Protein AF-0000000073453033 (afdb_homodimer)

pLDDT: mean 96.87, std 2.58, range [76.0, 98.94]

Organism: Bacillus licheniformis (strain ATCC 14580 / DSM 13 / JCM 2505 / CCUG 7422 / NBRC 12200 / NCIMB 9375 / NCTC 10341 / NRRL NRS-1264 / Gibson 46) (NCBI:txid279010)

Radius of gyration: 34.33 Å; Cα contacts (8 Å, |Δi|>4): 2157; chains: 2; bounding box: 48×110×71 Å

Solvent-accessible surface area (backbone atoms only — not comparable to full-atom values): 40776 Å² total; per-residue (Å²): 130,54,72,67,56,49,50,31,43,50,48,47,66,74,41,48,65,58,48,52,52,51,34,41,54,40,29,43,28,62,15,34,87,76,40,30,38,62,28,44,49,52,51,49,59,57,52,68,76,45,90,45,54,74,46,76,45,55,53,51,56,79,62,44,68,71,41,89,80,60,37,56,70,67,87,65,34,71,59,29,45,29,38,37,32,40,31,79,33,78,53,96,36,40,28,36,33,42,45,33,44,63,36,32,77,75,77,71,62,68,86,66,34,88,57,58,50,45,55,49,44,80,55,95,63,26,36,34,15,52,28,25,11,45,22,43,35,16,43,38,21,52,53,48,19,53,47,27,37,57,77,66,64,60,47,37,16,11,37,40,31,42,32,44,22,30,42,48,92,46,27,19,56,32,53,47,44,44,35,74,70,63,59,72,37,72,27,33,41,29,27,45,28,45,60,61,26,38,28,37,30,26,16,8,30,34,28,38,33,38,40,28,64,39,30,35,5,27,24,36,46,42,86,66,27,37,46,3,64,63,54,40,50,55,52,51,51,49,50,51,52,48,31,53,58,59,41,72,67,66,76,62,72,48,42,71,89,43,97,50,51,39,30,61,27,68,2,27,37,41,27,39,87,38,36,58,25,27,11,34,38,24,40,38,27,17,29,39,42,31,48,67,93,51,52,72,67,58,53,52,50,50,53,52,53,56,58,59,49,43,31,81,78,36,69,65,32,64,81,48,57,69,46,76,42,82,45,38,25,38,33,42,37,38,76,41,62,82,81,34,65,70,50,52,45,42,44,48,23,39,25,72,72,66,74,43,82,65,54,70,33,44,36,35,38,52,52,60,49,13,46,38,32,74,77,43,66,19,52,47,39,36,44,17,19,20,40,53,74,36,23,68,22,64,70,10,34,21,45,50,65,45,35,53,51,39,15,42,27,48,35,44,22,49,41,65,58,14,31,55,72,129,129,54,72,66,55,49,50,29,43,50,47,47,66,74,41,48,64,58,48,52,52,51,34,41,55,41,29,42,28,62,15,34,88,77,37,29,37,63,27,42,49,52,51,49,60,58,51,68,75,46,90,46,54,73,46,77,47,56,55,50,59,78,63,44,68,70,40,90,80,59,36,56,70,68,86,67,34,72,59,29,46,30,37,38,33,39,30,80,32,79,53,94,37,39,28,35,32,41,44,33,44,64,34,30,75,76,76,69,62,68,87,66,34,89,57,57,51,46,53,48,45,79,56,96,62,26,37,33,15,53,28,27,12,46,22,43,35,15,44,37,22,53,53,48,19,52,47,27,36,56,76,66,64,61,46,37,15,11,35,40,33,42,33,44,21,31,42,49,92,46,27,19,55,31,54,47,44,42,36,74,71,64,58,72,36,71,27,32,41,29,25,45,28,45,59,62,24,38,29,37,28,28,16,8,31,34,28,37,35,37,38,27,64,40,30,35,4,28,23,36,45,41,85,65,27,36,46,4,64,64,53,40,52,53,52,54,52,50,51,52,50,48,30,53,58,59,42,71,69,66,78,62,72,46,40,72,88,43,96,47,52,40,30,62,26,68,2,29,38,43,26,38,88,38,34,56,26,27,11,33,39,23,39,36,27,18,27,39,42,30,50,65,91,50,52,72,67,57,52,51,49,50,52,51,53,56,58,59,51,43,31,81,79,37,70,65,33,63,79,46,56,71,46,78,42,82,45,37,25,38,31,42,39,37,74,40,62,82,82,34,65,70,50,51,44,43,45,50,22,39,25,71,72,67,73,42,80,67,53,71,32,44,37,34,40,54,54,58,49,13,45,38,34,72,76,43,66,18,53,46,40,37,44,16,21,21,40,50,76,35,23,69,22,62,70,10,34,22,45,51,66,45,34,54,51,39,15,43,24,49,35,44,24,51,43,65,58,14,30,56,72,128

InterPro domains:
  IPR002933 Peptidase M20 [PF01546] (97-415)
  IPR010182 N-formyl-4-amino-5-aminomethyl-2-methylpyrimidine deformylase/Succinyl-diaminopimelate desuccinylase [TIGR01910] (20-409)
  IPR011650 Peptidase M20, dimerisation domain [PF07687] (201-314)
  IPR033687 Uncharacterised protein YodQ-like [cd03895] (21-418)
  IPR036264 Bacterial exopeptidase dimerisation domain [SSF55031] (203-312)
  IPR050072 Peptidase M20A family, bacterial cell wall biosynthesis [PTHR43808] (5-418)

Secondary structure (DSSP, 8-state):
--HHHHHHHHHHHHTHHHHHHHHHHHHHS--STT--HHHHHHHHHHHTTSSSEEEEEPPPHHHHTTSTT---S-S--TT--EEEEEE--SSSS--EEEEEE--------GGG-SS-TTS-EEETTEEESTTIIIIIHHHHHHHHHHHHHHHTT--BSS-EEEEEES-GGGT-HHHHHHHHTT---SEEEE----TTPEEEEE-EEEEEEEEEE-B--BGGGGGGSB-HHHHHHHHHHHHHHHHHHHHHT---GGGTT-S-SS-EEEEEEEE-S-TTB---EEEEEEEEEE-TT--HHHHHHHHHHHHHGGGGT-THHHHSPPEEE--S-EE--EE--TT-HHHHHHHHHHHHHHSSPPPEEEESS--THHHHHHTT---EEE--SS-GGGTTSTT-EEEHHHHHHHHHHHHHHHHHHH-B--/--HHHHHHHHHHHHTHHHHHHHHHHHHHS--STT--HHHHHHHHHHHTTSSSEEEEEPPPHHHHTTSTT---S-S--TT--EEEEEE---SSS--EEEEEE--------GGG-SS-TTS-EEETTEEESTTIIIIIHHHHHHHHHHHHHHHTT--BSS-EEEEEES-GGGT-HHHHHHHHTT---SEEEE----TTPEEEEE-EEEEEEEEEE-B--BGGGGGGSB-HHHHHHHHHHHHHHHHHHHHHT---GGGTT-S-SS-EEEEEEEE-S-TTB---EEEEEEEEEE-TT--HHHHHHHHHHHHHGGGGT-THHHHSPPEEE--S-EE--EE--TTSHHHHHHHHHHHHHHSSPPPEEEESS--THHHHHHTT---EEE--SS-GGGTTSTT-EEEHHHHHHHHHHHHHHHHHHH-B--

Foldseek 3Di:
DDPLLVQLLVVLVVCLVVLVVLLLLLLLQAAAPQRNQSSVVSVVVLCVVDPWDKDKDFFDPVVLVPDPLDAAPDPGRVSPIKMKTKDAAQADFWEEEEEEESHFHDQPDCVQAPDDQSRWDDDPQKIWHTQCQRPSLQVSLQSSLNVSCVVSVWGFHYMYMYIHFYCFVFAQSRVLSVLVVPDATQAYEYAHAPQQFKEQWEKKKFKKKKKFFKFKDFLVPCVVIGASVVVVVLVVVLQVVVQVVVQVPDDDVLCVPPPRLWDKDWDDKDWDDDPRMRTGMMMTMIMTIGGLVGDPVVSVVSSQVSQLCVCVVDVVCVVPGMDMDGHGYIAHIDGHDCPDPLNVLLQVLLCVLPVDGHHYHYHSYGGSQRSCCPSNVHRYMYGHFHHPVLGSHHRRITRSVRSSSSSSSVSSSSCRRRPTDD/DDPLLVQLLVVLVVCLVVLVVLLLLLLLQAAAPQRNQSSVVSVVVLCVVDPWDKDKDFQDPVVLVPDPLDAAPDPGRVSPIKMKTKDAAQADFWEEEEEEESHFHDQPDPVQAPDDQSRWDDDPQKIWHTQCQRPSLQVSLQSSLSVSCVVSVWGFHYMYMYIHFYCFVFAQSRVLSVLVVPDATQAYEYAHAPQQFKEQWEKKKFKKKKKFFKFKDFLVPCVVIGASVVVVVLVVVLQVVVQVVVQVPDDDVLCVPPPRLWDKDWDDKDWDDDPRMRTGMMMTMIMTIGGLVGDPVVSVVVSQVSQLCVCVVDVVCVVPPMDMDGHGYIAHIDGHDCPDPLNVLLQVLLCVLPVDGHHYHYHSYGGSQRSCCPSNVHRYMYGHFHHPVLGSHHRRITRSVRSSSSSSSVSSSSCRRRPTDD

Sequence (844 aa):
MENIERKVCDWIDSHEQKAIRLLKKLVGEKSTMGREFNAQAVVLEKLRQFEAEIDVWEPSIKQLEQHPLFKSDRTSFKESPNIAAVKKGKGGGKSLILNGHIDVVPEGNRKDWETEPFQPVVKQGRIYGRGTTDMKGGNTALLIAMEALEQCGVQLKGDLIFQSVVDEECGGAGTLAAVMRGYKADGALIPEPTNMKMFIKQQGSMWFRITVKGLSAHGGTRYEGVSAIEKSMLVIQSLRQLEQVRNKRITDSLYDNIPIPVPINIGTINGGAWPSSVADTVTLEGRCGIAPNESPEAVQSELENWLNDLQYHDEWFKHYPVDIEWFGAMWLPNDLAEDHELTKVLKSAYQTITAEAPLIEASPWATDGGILSHAGGTPVIVFGPGETKMAHQANEYIEKDALIQSAKIISLFIMNWCDYERMENIERKVCDWIDSHEQKAIRLLKKLVGEKSTMGREFNAQAVVLEKLRQFEAEIDVWEPSIKQLEQHPLFKSDRTSFKESPNIAAVKKGKGGGKSLILNGHIDVVPEGNRKDWETEPFQPVVKQGRIYGRGTTDMKGGNTALLIAMEALEQCGVQLKGDLIFQSVVDEECGGAGTLAAVMRGYKADGALIPEPTNMKMFIKQQGSMWFRITVKGLSAHGGTRYEGVSAIEKSMLVIQSLRQLEQVRNKRITDSLYDNIPIPVPINIGTINGGAWPSSVADTVTLEGRCGIAPNESPEAVQSELENWLNDLQYHDEWFKHYPVDIEWFGAMWLPNDLAEDHELTKVLKSAYQTITAEAPLIEASPWATDGGILSHAGGTPVIVFGPGETKMAHQANEYIEKDALIQSAKIISLFIMNWCDYER

Nearest PDB structures (foldseek):
  3pfo-assembly1_B  TM=9.451E-01  e=4.170E-46  Rhodopseudomonas palustris CGA009
  4ruh-assembly1_B  TM=7.925E-01  e=3.902E-30  Homo sapiens
  4ruh-assembly1_A  TM=7.904E-01  e=9.624E-30  Homo sapiens
  2zog-assembly1_B  TM=7.977E-01  e=2.482E-28  Mus musculus
  3dlj-assembly3_B  TM=7.851E-01  e=5.345E-27  Homo sapiens

Structure (mmCIF, N/CA/C/O backbone):
data_AF-0000000073453033-model_v1
#
loop_
_entity.id
_entity.type
_entity.pdbx_description
1 polymer 'Acetylornithine deacetylase or succinyl-diaminopimelate desuccinylase'
#
loop_
_atom_site.group_PDB
_atom_site.id
_atom_site.type_symbol
_atom_site.label_atom_id
_atom_site.label_alt_id
_atom_site.label_comp_id
_atom_site.label_asym_id
_atom_site.label_entity_id
_atom_site.label_seq_id
_atom_site.pdbx_PDB_ins_code
_atom_site.Cartn_x
_atom_site.Cartn_y
_atom_site.Cartn_z
_atom_site.occupancy
_atom_site.B_iso_or_equiv
_atom_site.auth_seq_id
_atom_site.auth_comp_id
_atom_site.auth_asym_id
_atom_site.auth_atom_id
_atom_site.pdbx_PDB_model_num
ATOM 1 N N . MET A 1 1 ? -7.055 -49.812 -26.562 1 76 1 MET A N 1
ATOM 2 C CA . MET A 1 1 ? -6.73 -49.938 -25.141 1 76 1 MET A CA 1
ATOM 3 C C . MET A 1 1 ? -6.68 -51.375 -24.703 1 76 1 MET A C 1
ATOM 5 O O . MET A 1 1 ? -7.586 -52.156 -25 1 76 1 MET A O 1
ATOM 9 N N . GLU A 1 2 ? -5.531 -51.625 -24.094 1 82.06 2 GLU A N 1
ATOM 10 C CA . GLU A 1 2 ? -5.387 -52.969 -23.562 1 82.06 2 GLU A CA 1
ATOM 11 C C . GLU A 1 2 ? -6.34 -53.219 -22.406 1 82.06 2 GLU A C 1
ATOM 13 O O . GLU A 1 2 ? -6.883 -52.281 -21.828 1 82.06 2 GLU A O 1
ATOM 18 N N . ASN A 1 3 ? -6.48 -54.469 -22.062 1 88.62 3 ASN A N 1
ATOM 19 C CA . ASN A 1 3 ? -7.43 -54.875 -21.016 1 88.62 3 ASN A CA 1
ATOM 20 C C . ASN A 1 3 ? -7.105 -54.188 -19.688 1 88.62 3 ASN A C 1
ATOM 22 O O . ASN A 1 3 ? -7.992 -53.625 -19.047 1 88.62 3 ASN A O 1
ATOM 26 N N . ILE A 1 4 ? -5.875 -54.156 -19.359 1 94.25 4 ILE A N 1
ATOM 27 C CA . ILE A 1 4 ? -5.469 -53.594 -18.078 1 94.25 4 ILE A CA 1
ATOM 28 C C . ILE A 1 4 ? -5.66 -52.062 -18.094 1 94.25 4 ILE A C 1
ATOM 30 O O . ILE A 1 4 ? -5.988 -51.469 -17.062 1 94.25 4 ILE A O 1
ATOM 34 N N . GLU A 1 5 ? -5.461 -51.469 -19.219 1 95.19 5 GLU A N 1
ATOM 35 C CA . GLU A 1 5 ? -5.68 -50.031 -19.359 1 95.19 5 GLU A CA 1
ATOM 36 C C . GLU A 1 5 ? -7.152 -49.656 -19.172 1 95.19 5 GLU A C 1
ATOM 38 O O . GLU A 1 5 ? -7.473 -48.688 -18.516 1 95.19 5 GLU A O 1
ATOM 43 N N . ARG A 1 6 ? -8.023 -50.469 -19.703 1 96.88 6 ARG A N 1
ATOM 44 C CA . ARG A 1 6 ? -9.461 -50.25 -19.531 1 96.88 6 ARG A CA 1
ATOM 45 C C . ARG A 1 6 ? -9.867 -50.406 -18.078 1 96.88 6 ARG A C 1
ATOM 47 O O . ARG A 1 6 ? -10.719 -49.656 -17.578 1 96.88 6 ARG A O 1
ATOM 54 N N . LYS A 1 7 ? -9.258 -51.406 -17.438 1 97.69 7 LYS A N 1
ATOM 55 C CA . LYS A 1 7 ? -9.547 -51.656 -16.031 1 97.69 7 LYS A CA 1
ATOM 56 C C . LYS A 1 7 ? -9.172 -50.438 -15.18 1 97.69 7 LYS A C 1
ATOM 58 O O . LYS A 1 7 ? -9.914 -50.062 -14.273 1 97.69 7 LYS A O 1
ATOM 63 N N . VAL A 1 8 ? -8.078 -49.938 -15.5 1 98.25 8 VAL A N 1
ATOM 64 C CA . VAL A 1 8 ? -7.582 -48.75 -14.781 1 98.25 8 VAL A CA 1
ATOM 65 C C . VAL A 1 8 ? -8.539 -47.594 -14.984 1 98.25 8 VAL A C 1
ATOM 67 O O . VAL A 1 8 ? -8.922 -46.906 -14.031 1 98.25 8 VAL A O 1
ATOM 70 N N . CYS A 1 9 ? -8.984 -47.281 -16.188 1 98.31 9 CYS A N 1
ATOM 71 C CA . CYS A 1 9 ? -9.898 -46.188 -16.516 1 98.31 9 CYS A CA 1
ATOM 72 C C . CYS A 1 9 ? -11.25 -46.406 -15.844 1 98.31 9 CYS A C 1
ATOM 74 O O . CYS A 1 9 ? -11.844 -45.469 -15.32 1 98.31 9 CYS A O 1
ATOM 76 N N . ASP A 1 10 ? -11.695 -47.688 -15.859 1 98.31 10 ASP A N 1
ATOM 77 C CA . ASP A 1 10 ? -12.969 -48 -15.227 1 98.31 10 ASP A CA 1
ATOM 78 C C . ASP A 1 10 ? -12.914 -47.781 -13.719 1 98.31 10 ASP A C 1
ATOM 80 O O . ASP A 1 10 ? -13.891 -47.344 -13.117 1 98.31 10 ASP A O 1
ATOM 84 N N . TRP A 1 11 ? -11.812 -48.156 -13.164 1 98.56 11 TRP A N 1
ATOM 85 C CA . TRP A 1 11 ? -11.648 -47.938 -11.727 1 98.56 11 TRP A CA 1
ATOM 86 C C . TRP A 1 11 ? -11.75 -46.438 -11.391 1 98.56 11 TRP A C 1
ATOM 88 O O . TRP A 1 11 ? -12.414 -46.062 -10.414 1 98.56 11 TRP A O 1
ATOM 98 N N . ILE A 1 12 ? -11.125 -45.594 -12.156 1 98.69 12 ILE A N 1
ATOM 99 C CA . ILE A 1 12 ? -11.133 -44.156 -11.922 1 98.69 12 ILE A CA 1
ATOM 100 C C . ILE A 1 12 ? -12.555 -43.625 -12.047 1 98.69 12 ILE A C 1
ATOM 102 O O . ILE A 1 12 ? -13.008 -42.844 -11.203 1 98.69 12 ILE A O 1
ATOM 106 N N . ASP A 1 13 ? -13.266 -44.094 -13.047 1 98.31 13 ASP A N 1
ATOM 107 C CA . ASP A 1 13 ? -14.648 -43.656 -13.25 1 98.31 13 ASP A CA 1
ATOM 108 C C . ASP A 1 13 ? -15.523 -44.062 -12.062 1 98.31 13 ASP A C 1
ATOM 110 O O . ASP A 1 13 ? -16.375 -43.281 -11.633 1 98.31 13 ASP A O 1
ATOM 114 N N . SER A 1 14 ? -15.258 -45.188 -11.578 1 98.12 14 SER A N 1
ATOM 115 C CA . SER A 1 14 ? -16.094 -45.719 -10.5 1 98.12 14 SER A CA 1
ATOM 116 C C . SER A 1 14 ? -15.719 -45.125 -9.156 1 98.12 14 SER A C 1
ATOM 118 O O . SER A 1 14 ? -16.469 -45.25 -8.188 1 98.12 14 SER A O 1
ATOM 120 N N . HIS A 1 15 ? -14.625 -44.469 -9.078 1 98.31 15 HIS A N 1
ATOM 121 C CA . HIS A 1 15 ? -14.172 -43.875 -7.812 1 98.31 15 HIS A CA 1
ATOM 122 C C . HIS A 1 15 ? -14.023 -42.375 -7.914 1 98.31 15 HIS A C 1
ATOM 124 O O . HIS A 1 15 ? -13.133 -41.781 -7.301 1 98.31 15 HIS A O 1
ATOM 130 N N . GLU A 1 16 ? -14.805 -41.812 -8.758 1 97.81 16 GLU A N 1
ATOM 131 C CA . GLU A 1 16 ? -14.844 -40.375 -8.945 1 97.81 16 GLU A CA 1
ATOM 132 C C . GLU A 1 16 ? -15.031 -39.656 -7.613 1 97.81 16 GLU A C 1
ATOM 134 O O . GLU A 1 16 ? -14.406 -38.625 -7.363 1 97.81 16 GLU A O 1
ATOM 139 N N . GLN A 1 17 ? -15.82 -40.156 -6.738 1 97.94 17 GLN A N 1
ATOM 140 C CA . GLN A 1 17 ? -16.125 -39.531 -5.461 1 97.94 17 GLN A CA 1
ATOM 141 C C . GLN A 1 17 ? -14.898 -39.5 -4.555 1 97.94 17 GLN A C 1
ATOM 143 O O . GLN A 1 17 ? -14.734 -38.594 -3.748 1 97.94 17 GLN A O 1
ATOM 148 N N . LYS A 1 18 ? -14.07 -40.5 -4.68 1 97.44 18 LYS A N 1
ATOM 149 C CA . LYS A 1 18 ? -12.828 -40.5 -3.924 1 97.44 18 LYS A CA 1
ATOM 150 C C . LYS A 1 18 ? -11.938 -39.312 -4.309 1 97.44 18 LYS A C 1
ATOM 152 O O . LYS A 1 18 ? -11.297 -38.719 -3.445 1 97.44 18 LYS A O 1
ATOM 157 N N . ALA A 1 19 ? -11.93 -39.062 -5.602 1 98.31 19 ALA A N 1
ATOM 158 C CA . ALA A 1 19 ? -11.141 -37.938 -6.094 1 98.31 19 ALA A CA 1
ATOM 159 C C . ALA A 1 19 ? -11.68 -36.625 -5.551 1 98.31 19 ALA A C 1
ATOM 161 O O . ALA A 1 19 ? -10.914 -35.781 -5.094 1 98.31 19 ALA A O 1
ATOM 162 N N . ILE A 1 20 ? -12.961 -36.5 -5.562 1 98.56 20 ILE A N 1
ATOM 163 C CA . ILE A 1 20 ? -13.617 -35.281 -5.117 1 98.56 20 ILE A CA 1
ATOM 164 C C . ILE A 1 20 ? -13.383 -35.094 -3.623 1 98.56 20 ILE A C 1
ATOM 166 O O . ILE A 1 20 ? -13.062 -33.969 -3.176 1 98.56 20 ILE A O 1
ATOM 170 N N . ARG A 1 21 ? -13.492 -36.125 -2.855 1 98.5 21 ARG A N 1
ATOM 171 C CA . ARG A 1 21 ? -13.289 -36.062 -1.412 1 98.5 21 ARG A CA 1
ATOM 172 C C . ARG A 1 21 ? -11.852 -35.656 -1.081 1 98.5 21 ARG A C 1
ATOM 174 O O . ARG A 1 21 ? -11.609 -34.875 -0.171 1 98.5 21 ARG A O 1
ATOM 181 N N . LEU A 1 22 ? -10.945 -36.25 -1.806 1 98.69 22 LEU A N 1
ATOM 182 C CA . LEU A 1 22 ? -9.539 -35.938 -1.579 1 98.69 22 LEU A CA 1
ATOM 183 C C . LEU A 1 22 ? -9.25 -34.469 -1.893 1 98.69 22 LEU A C 1
ATOM 185 O O . LEU A 1 22 ? -8.562 -33.812 -1.124 1 98.69 22 LEU A O 1
ATOM 189 N N . LEU A 1 23 ? -9.781 -34.031 -3.029 1 98.81 23 LEU A N 1
ATOM 190 C CA . LEU A 1 23 ? -9.562 -32.625 -3.418 1 98.81 23 LEU A CA 1
ATOM 191 C C . LEU A 1 23 ? -10.172 -31.688 -2.391 1 98.81 23 LEU A C 1
ATOM 193 O O . LEU A 1 23 ? -9.555 -30.688 -2.029 1 98.81 23 LEU A O 1
ATOM 197 N N . LYS A 1 24 ? -11.352 -31.984 -1.909 1 98.69 24 LYS A N 1
ATOM 198 C CA . LYS A 1 24 ? -12.008 -31.156 -0.904 1 98.69 24 LYS A CA 1
ATOM 199 C C . LYS A 1 24 ? -11.18 -31.078 0.372 1 98.69 24 LYS A C 1
ATOM 201 O O . LYS A 1 24 ? -11.062 -30.016 0.981 1 98.69 24 LYS A O 1
ATOM 206 N N . LYS A 1 25 ? -10.609 -32.188 0.756 1 98.69 25 LYS A N 1
ATOM 207 C CA . LYS A 1 25 ? -9.758 -32.219 1.942 1 98.69 25 LYS A CA 1
ATOM 208 C C . LYS A 1 25 ? -8.523 -31.344 1.745 1 98.69 25 LYS A C 1
ATOM 210 O O . LYS A 1 25 ? -8.148 -30.578 2.641 1 98.69 25 LYS A O 1
ATOM 215 N N . LEU A 1 26 ? -7.918 -31.453 0.592 1 98.75 26 LEU A N 1
ATOM 216 C CA . LEU A 1 26 ? -6.719 -30.688 0.292 1 98.75 26 LEU A CA 1
ATOM 217 C C . LEU A 1 26 ? -7.023 -29.188 0.273 1 98.75 26 LEU A C 1
ATOM 219 O O . LEU A 1 26 ? -6.285 -28.391 0.86 1 98.75 26 LEU A O 1
ATOM 223 N N . VAL A 1 27 ? -8.141 -28.812 -0.383 1 98.62 27 VAL A N 1
ATOM 224 C CA . VAL A 1 27 ? -8.523 -27.406 -0.521 1 98.62 27 VAL A CA 1
ATOM 225 C C . VAL A 1 27 ? -8.945 -26.859 0.835 1 98.62 27 VAL A C 1
ATOM 227 O O . VAL A 1 27 ? -8.695 -25.688 1.141 1 98.62 27 VAL A O 1
ATOM 230 N N . GLY A 1 28 ? -9.523 -27.703 1.624 1 98.5 28 GLY A N 1
ATOM 231 C CA . GLY A 1 28 ? -9.953 -27.281 2.951 1 98.5 28 GLY A CA 1
ATOM 232 C C . GLY A 1 28 ? -8.805 -26.875 3.852 1 98.5 28 GLY A C 1
ATOM 233 O O . GLY A 1 28 ? -9 -26.156 4.832 1 98.5 28 GLY A O 1
ATOM 234 N N . GLU A 1 29 ? -7.617 -27.391 3.531 1 98.19 29 GLU A N 1
ATOM 235 C CA . GLU A 1 29 ? -6.414 -27 4.262 1 98.19 29 GLU A CA 1
ATOM 236 C C . GLU A 1 29 ? -5.703 -25.828 3.574 1 98.19 29 GLU A C 1
ATOM 238 O O . GLU A 1 29 ? -5.172 -25.984 2.473 1 98.19 29 GLU A O 1
ATOM 243 N N . LYS A 1 30 ? -5.758 -24.672 4.258 1 95.5 30 LYS A N 1
ATOM 244 C CA . LYS A 1 30 ? -5.059 -23.5 3.732 1 95.5 30 LYS A CA 1
ATOM 245 C C . LYS A 1 30 ? -3.559 -23.766 3.623 1 95.5 30 LYS A C 1
ATOM 247 O O . LYS A 1 30 ? -2.939 -24.266 4.566 1 95.5 30 LYS A O 1
ATOM 252 N N . SER A 1 31 ? -2.986 -23.547 2.424 1 98 31 SER A N 1
ATOM 253 C CA . SER A 1 31 ? -1.57 -23.828 2.209 1 98 31 SER A CA 1
ATOM 254 C C . SER A 1 31 ? -0.864 -22.641 1.56 1 98 31 SER A C 1
ATOM 256 O O . SER A 1 31 ? -0.053 -22.828 0.648 1 98 31 SER A O 1
ATOM 258 N N . THR A 1 32 ? -1.22 -21.438 1.939 1 96.31 32 THR A N 1
ATOM 259 C CA . THR A 1 32 ? -0.46 -20.266 1.508 1 96.31 32 THR A CA 1
ATOM 260 C C . THR A 1 32 ? 0.961 -20.312 2.062 1 96.31 32 THR A C 1
ATOM 262 O O . THR A 1 32 ? 1.278 -21.156 2.906 1 96.31 32 THR A O 1
ATOM 265 N N . MET A 1 33 ? 1.739 -19.469 1.612 1 93.56 33 MET A N 1
ATOM 266 C CA . MET A 1 33 ? 3.148 -19.438 1.989 1 93.56 33 MET A CA 1
ATOM 267 C C . MET A 1 33 ? 3.309 -19.516 3.504 1 93.56 33 MET A C 1
ATOM 269 O O . MET A 1 33 ? 2.727 -18.703 4.234 1 93.56 33 MET A O 1
ATOM 273 N N . GLY A 1 34 ? 4.016 -20.469 3.969 1 93.88 34 GLY A N 1
ATOM 274 C CA . GLY A 1 34 ? 4.309 -20.594 5.387 1 93.88 34 GLY A CA 1
ATOM 275 C C . GLY A 1 34 ? 3.281 -21.422 6.133 1 93.88 34 GLY A C 1
ATOM 276 O O . GLY A 1 34 ? 3.473 -21.75 7.309 1 93.88 34 GLY A O 1
ATOM 277 N N . ARG A 1 35 ? 2.127 -21.828 5.523 1 96.06 35 ARG A N 1
ATOM 278 C CA . ARG A 1 35 ? 1.045 -22.578 6.152 1 96.06 35 ARG A CA 1
ATOM 279 C C . ARG A 1 35 ? 0.757 -23.875 5.391 1 96.06 35 ARG A C 1
ATOM 281 O O . ARG A 1 35 ? -0.403 -24.25 5.215 1 96.06 35 ARG A O 1
ATOM 288 N N . GLU A 1 36 ? 1.805 -24.531 4.895 1 98.19 36 GLU A N 1
ATOM 289 C CA . GLU A 1 36 ? 1.602 -25.656 3.99 1 98.19 36 GLU A CA 1
ATOM 290 C C . GLU A 1 36 ? 1.52 -26.969 4.754 1 98.19 36 GLU A C 1
ATOM 292 O O . GLU A 1 36 ? 1.171 -28.016 4.184 1 98.19 36 GLU A O 1
ATOM 297 N N . PHE A 1 37 ? 1.709 -26.969 6.055 1 98.31 37 PHE A N 1
ATOM 298 C CA . PHE A 1 37 ? 1.873 -28.172 6.855 1 98.31 37 PHE A CA 1
ATOM 299 C C . PHE A 1 37 ? 0.629 -29.047 6.77 1 98.31 37 PHE A C 1
ATOM 301 O O . PHE A 1 37 ? 0.722 -30.25 6.465 1 98.31 37 PHE A O 1
ATOM 308 N N . ASN A 1 38 ? -0.492 -28.484 6.996 1 98.56 38 ASN A N 1
ATOM 309 C CA . ASN A 1 38 ? -1.715 -29.266 7.09 1 98.56 38 ASN A CA 1
ATOM 310 C C . ASN A 1 38 ? -2.09 -29.891 5.746 1 98.56 38 ASN A C 1
ATOM 312 O O . ASN A 1 38 ? -2.586 -31.016 5.691 1 98.56 38 ASN A O 1
ATOM 316 N N . ALA A 1 39 ? -1.911 -29.156 4.68 1 98.69 39 ALA A N 1
ATOM 317 C CA . ALA A 1 39 ? -2.174 -29.719 3.359 1 98.69 39 ALA A CA 1
ATOM 318 C C . ALA A 1 39 ? -1.233 -30.891 3.059 1 98.69 39 ALA A C 1
ATOM 320 O O . ALA A 1 39 ? -1.652 -31.906 2.502 1 98.69 39 ALA A O 1
ATOM 321 N N . GLN A 1 40 ? -0.004 -30.75 3.467 1 98.81 40 GLN A N 1
ATOM 322 C CA . GLN A 1 40 ? 0.967 -31.812 3.264 1 98.81 40 GLN A CA 1
ATOM 323 C C . GLN A 1 40 ? 0.613 -33.031 4.098 1 98.81 40 GLN A C 1
ATOM 325 O O . GLN A 1 40 ? 0.848 -34.188 3.674 1 98.81 40 GLN A O 1
ATOM 330 N N . ALA A 1 41 ? 0.058 -32.812 5.242 1 98.75 41 ALA A N 1
ATOM 331 C CA . ALA A 1 41 ? -0.386 -33.906 6.074 1 98.75 41 ALA A CA 1
ATOM 332 C C . ALA A 1 41 ? -1.453 -34.75 5.359 1 98.75 41 ALA A C 1
ATOM 334 O O . ALA A 1 41 ? -1.479 -35.969 5.477 1 98.75 41 ALA A O 1
ATOM 335 N N . VAL A 1 42 ? -2.318 -34.094 4.668 1 98.81 42 VAL A N 1
ATOM 336 C CA . VAL A 1 42 ? -3.338 -34.812 3.891 1 98.81 42 VAL A CA 1
ATOM 337 C C . VAL A 1 42 ? -2.672 -35.656 2.809 1 98.81 42 VAL A C 1
ATOM 339 O O . VAL A 1 42 ? -3.051 -36.812 2.596 1 98.81 42 VAL A O 1
ATOM 342 N N . VAL A 1 43 ? -1.687 -35.094 2.139 1 98.81 43 VAL A N 1
ATOM 343 C CA . VAL A 1 43 ? -0.957 -35.812 1.099 1 98.81 43 VAL A CA 1
ATOM 344 C C . VAL A 1 43 ? -0.266 -37.031 1.701 1 98.81 43 VAL A C 1
ATOM 346 O O . VAL A 1 43 ? -0.328 -38.125 1.141 1 98.81 43 VAL A O 1
ATOM 349 N N . LEU A 1 44 ? 0.391 -36.812 2.822 1 98.62 44 LEU A N 1
ATOM 350 C CA . LEU A 1 44 ? 1.108 -37.875 3.492 1 98.62 44 LEU A CA 1
ATOM 351 C C . LEU A 1 44 ? 0.164 -39.031 3.846 1 98.62 44 LEU A C 1
ATOM 353 O O . LEU A 1 44 ? 0.497 -40.188 3.645 1 98.62 44 LEU A O 1
ATOM 357 N N . GLU A 1 45 ? -0.952 -38.688 4.391 1 98.38 45 GLU A N 1
ATOM 358 C CA . GLU A 1 45 ? -1.944 -39.688 4.746 1 98.38 45 GLU A CA 1
ATOM 359 C C . GLU A 1 45 ? -2.361 -40.5 3.525 1 98.38 45 GLU A C 1
ATOM 361 O O . GLU A 1 45 ? -2.514 -41.719 3.609 1 98.38 45 GLU A O 1
ATOM 366 N N . LYS A 1 46 ? -2.564 -39.844 2.432 1 98.25 46 LYS A N 1
ATOM 367 C CA . LYS A 1 46 ? -2.926 -40.531 1.193 1 98.25 46 LYS A CA 1
ATOM 368 C C . LYS A 1 46 ? -1.799 -41.438 0.721 1 98.25 46 LYS A C 1
ATOM 370 O O . LYS A 1 46 ? -2.043 -42.594 0.327 1 98.25 46 LYS A O 1
ATOM 375 N N . LEU A 1 47 ? -0.565 -40.969 0.777 1 98.38 47 LEU A N 1
ATOM 376 C CA . LEU A 1 47 ? 0.588 -41.719 0.261 1 98.38 47 LEU A CA 1
ATOM 377 C C . LEU A 1 47 ? 0.869 -42.938 1.105 1 98.38 47 LEU A C 1
ATOM 379 O O . LEU A 1 47 ? 1.407 -43.938 0.604 1 98.38 47 LEU A O 1
ATOM 383 N N . ARG A 1 48 ? 0.5 -42.906 2.326 1 97.19 48 ARG A N 1
ATOM 384 C CA . ARG A 1 48 ? 0.719 -44.031 3.232 1 97.19 48 ARG A CA 1
ATOM 385 C C . ARG A 1 48 ? -0.112 -45.25 2.816 1 97.19 48 ARG A C 1
ATOM 387 O O . ARG A 1 48 ? 0.162 -46.375 3.244 1 97.19 48 ARG A O 1
ATOM 394 N N . GLN A 1 49 ? -1.049 -45.031 1.975 1 94.19 49 GLN A N 1
ATOM 395 C CA . GLN A 1 49 ? -1.883 -46.125 1.485 1 94.19 49 GLN A CA 1
ATOM 396 C C . GLN A 1 49 ? -1.215 -46.844 0.318 1 94.19 49 GLN A C 1
ATOM 398 O O . GLN A 1 49 ? -1.68 -47.906 -0.113 1 94.19 49 GLN A O 1
ATOM 403 N N . PHE A 1 50 ? -0.119 -46.25 -0.176 1 93.31 50 PHE A N 1
ATOM 404 C CA . PHE A 1 50 ? 0.602 -46.812 -1.312 1 93.31 50 PHE A CA 1
ATOM 405 C C . PHE A 1 50 ? 1.83 -47.594 -0.846 1 93.31 50 PHE A C 1
ATOM 407 O O . PHE A 1 50 ? 2.387 -47.312 0.215 1 93.31 50 PHE A O 1
ATOM 414 N N . GLU A 1 51 ? 2.172 -48.688 -1.582 1 93.25 51 GLU A N 1
ATOM 415 C CA . GLU A 1 51 ? 3.469 -49.344 -1.381 1 93.25 51 GLU A CA 1
ATOM 416 C C . GLU A 1 51 ? 4.594 -48.5 -1.978 1 93.25 51 GLU A C 1
ATOM 418 O O . GLU A 1 51 ? 5.109 -48.812 -3.053 1 93.25 51 GLU A O 1
ATOM 423 N N . ALA A 1 52 ? 5.02 -47.5 -1.294 1 96.69 52 ALA A N 1
ATOM 424 C CA . ALA A 1 52 ? 6.047 -46.562 -1.742 1 96.69 52 ALA A CA 1
ATOM 425 C C . ALA A 1 52 ? 6.949 -46.125 -0.585 1 96.69 52 ALA A C 1
ATOM 427 O O . ALA A 1 52 ? 6.543 -46.188 0.578 1 96.69 52 ALA A O 1
ATOM 428 N N . GLU A 1 53 ? 8.133 -45.875 -0.887 1 98.06 53 GLU A N 1
ATOM 429 C CA . GLU A 1 53 ? 9.039 -45.25 0.078 1 98.06 53 GLU A CA 1
ATOM 430 C C . GLU A 1 53 ? 8.789 -43.75 0.202 1 98.06 53 GLU A C 1
ATOM 432 O O . GLU A 1 53 ? 8.992 -43 -0.752 1 98.06 53 GLU A O 1
ATOM 437 N N . ILE A 1 54 ? 8.398 -43.344 1.433 1 98.56 54 ILE A N 1
ATOM 438 C CA . ILE A 1 54 ? 7.984 -41.969 1.624 1 98.56 54 ILE A CA 1
ATOM 439 C C . ILE A 1 54 ? 9.086 -41.188 2.352 1 98.56 54 ILE A C 1
ATOM 441 O O . ILE A 1 54 ? 9.641 -41.688 3.336 1 98.56 54 ILE A O 1
ATOM 445 N N . ASP A 1 55 ? 9.43 -40.062 1.843 1 98.62 55 ASP A N 1
ATOM 446 C CA . ASP A 1 55 ? 10.383 -39.125 2.412 1 98.62 55 ASP A CA 1
ATOM 447 C C . ASP A 1 55 ? 9.719 -37.781 2.713 1 98.62 55 ASP A C 1
ATOM 449 O O . ASP A 1 55 ? 9.156 -37.156 1.818 1 98.62 55 ASP A O 1
ATOM 453 N N . VAL A 1 56 ? 9.656 -37.375 3.984 1 98.62 56 VAL A N 1
ATOM 454 C CA . VAL A 1 56 ? 9.102 -36.094 4.414 1 98.62 56 VAL A CA 1
ATOM 455 C C . VAL A 1 56 ? 10.203 -35.25 5.051 1 98.62 56 VAL A C 1
ATOM 457 O O . VAL A 1 56 ? 10.883 -35.719 5.98 1 98.62 56 VAL A O 1
ATOM 460 N N . TRP A 1 57 ? 10.453 -34.031 4.488 1 98.56 57 TRP A N 1
ATOM 461 C CA . TRP A 1 57 ? 11.516 -33.219 5.059 1 98.56 57 TRP A CA 1
ATOM 462 C C . TRP A 1 57 ? 11.211 -31.734 4.871 1 98.56 57 TRP A C 1
ATOM 464 O O . TRP A 1 57 ? 10.5 -31.359 3.936 1 98.56 57 TRP A O 1
ATOM 474 N N . GLU A 1 58 ? 11.648 -30.953 5.797 1 98 58 GLU A N 1
ATOM 475 C CA . GLU A 1 58 ? 11.656 -29.5 5.613 1 98 58 GLU A CA 1
ATOM 476 C C . GLU A 1 58 ? 12.898 -29.062 4.84 1 98 58 GLU A C 1
ATOM 478 O O . GLU A 1 58 ? 14.023 -29.344 5.242 1 98 58 GLU A O 1
ATOM 483 N N . PRO A 1 59 ? 12.68 -28.422 3.721 1 97.56 59 PRO A N 1
ATOM 484 C CA . PRO A 1 59 ? 13.867 -27.922 3.02 1 97.56 59 PRO A CA 1
ATOM 485 C C . PRO A 1 59 ? 14.773 -27.094 3.924 1 97.56 59 PRO A C 1
ATOM 487 O O . PRO A 1 59 ? 14.289 -26.328 4.77 1 97.56 59 PRO A O 1
ATOM 490 N N . SER A 1 60 ? 16.062 -27.25 3.779 1 96 60 SER A N 1
ATOM 491 C CA . SER A 1 60 ? 17.047 -26.5 4.555 1 96 60 SER A CA 1
ATOM 492 C C . SER A 1 60 ? 17.484 -25.234 3.816 1 96 60 SER A C 1
ATOM 494 O O . SER A 1 60 ? 18.156 -25.328 2.777 1 96 60 SER A O 1
ATOM 496 N N . ILE A 1 61 ? 17.203 -24.172 4.449 1 94.94 61 ILE A N 1
ATOM 497 C CA . ILE A 1 61 ? 17.609 -22.906 3.846 1 94.94 61 ILE A CA 1
ATOM 498 C C . ILE A 1 61 ? 19.125 -22.891 3.668 1 94.94 61 ILE A C 1
ATOM 500 O O . ILE A 1 61 ? 19.625 -22.422 2.643 1 94.94 61 ILE A O 1
ATOM 504 N N . LYS A 1 62 ? 19.906 -23.359 4.652 1 94.75 62 LYS A N 1
ATOM 505 C CA . LYS A 1 62 ? 21.375 -23.391 4.594 1 94.75 62 LYS A CA 1
ATOM 506 C C . LYS A 1 62 ? 21.844 -24.188 3.387 1 94.75 62 LYS A C 1
ATOM 508 O O . LYS A 1 62 ? 22.781 -23.781 2.701 1 94.75 62 LYS A O 1
ATOM 513 N N . GLN A 1 63 ? 21.188 -25.297 3.084 1 96.19 63 GLN A N 1
ATOM 514 C CA . GLN A 1 63 ? 21.547 -26.125 1.938 1 96.19 63 GLN A CA 1
ATOM 515 C C . GLN A 1 63 ? 21.141 -25.453 0.627 1 96.19 63 GLN A C 1
ATOM 517 O O . GLN A 1 63 ? 21.906 -25.438 -0.333 1 96.19 63 GLN A O 1
ATOM 522 N N . LEU A 1 64 ? 19.953 -24.938 0.637 1 96.69 64 LEU A N 1
ATOM 523 C CA . LEU A 1 64 ? 19.422 -24.328 -0.569 1 96.69 64 LEU A CA 1
ATOM 524 C C . LEU A 1 64 ? 20.266 -23.125 -0.999 1 96.69 64 LEU A C 1
ATOM 526 O O . LEU A 1 64 ? 20.484 -22.922 -2.193 1 96.69 64 LEU A O 1
ATOM 530 N N . GLU A 1 65 ? 20.734 -22.375 -0.037 1 94.69 65 GLU A N 1
ATOM 531 C CA . GLU A 1 65 ? 21.5 -21.172 -0.313 1 94.69 65 GLU A CA 1
ATOM 532 C C . GLU A 1 65 ? 22.812 -21.516 -1.028 1 94.69 65 GLU A C 1
ATOM 534 O O . GLU A 1 65 ? 23.438 -20.641 -1.639 1 94.69 65 GLU A O 1
ATOM 539 N N . GLN A 1 66 ? 23.203 -22.766 -0.993 1 95.25 66 GLN A N 1
ATOM 540 C CA . GLN A 1 66 ? 24.453 -23.203 -1.631 1 95.25 66 GLN A CA 1
ATOM 541 C C . GLN A 1 66 ? 24.25 -23.422 -3.129 1 95.25 66 GLN A C 1
ATOM 543 O O . GLN A 1 66 ? 25.219 -23.5 -3.881 1 95.25 66 GLN A O 1
ATOM 548 N N . HIS A 1 67 ? 23.062 -23.562 -3.523 1 95.31 67 HIS A N 1
ATOM 549 C CA . HIS A 1 67 ? 22.797 -23.781 -4.941 1 95.31 67 HIS A CA 1
ATOM 550 C C . HIS A 1 67 ? 22.625 -22.469 -5.684 1 95.31 67 HIS A C 1
ATOM 552 O O . HIS A 1 67 ? 21.906 -21.578 -5.223 1 95.31 67 HIS A O 1
ATOM 558 N N . PRO A 1 68 ? 23.156 -22.297 -6.844 1 93.5 68 PRO A N 1
ATOM 559 C CA . PRO A 1 68 ? 23.125 -21.031 -7.57 1 93.5 68 PRO A CA 1
ATOM 560 C C . PRO A 1 68 ? 21.734 -20.656 -8.047 1 93.5 68 PRO A C 1
ATOM 562 O O . PRO A 1 68 ? 21.453 -19.469 -8.289 1 93.5 68 PRO A O 1
ATOM 565 N N . LEU A 1 69 ? 20.844 -21.594 -8.133 1 92.88 69 LEU A N 1
ATOM 566 C CA . LEU A 1 69 ? 19.516 -21.328 -8.664 1 92.88 69 LEU A CA 1
ATOM 567 C C . LEU A 1 69 ? 18.531 -21.016 -7.539 1 92.88 69 LEU A C 1
ATOM 569 O O . LEU A 1 69 ? 17.359 -20.734 -7.797 1 92.88 69 LEU A O 1
ATOM 573 N N . PHE A 1 70 ? 19.031 -20.984 -6.301 1 93.5 70 PHE A N 1
ATOM 574 C CA . PHE A 1 70 ? 18.141 -20.688 -5.18 1 93.5 70 PHE A CA 1
ATOM 575 C C . PHE A 1 70 ? 17.812 -19.203 -5.129 1 93.5 70 PHE A C 1
ATOM 577 O O . PHE A 1 70 ? 18.703 -18.359 -5.062 1 93.5 70 PHE A O 1
ATOM 584 N N . LYS A 1 71 ? 16.547 -18.938 -5.219 1 88.62 71 LYS A N 1
ATOM 585 C CA . LYS A 1 71 ? 15.992 -17.609 -5.016 1 88.62 71 LYS A CA 1
ATOM 586 C C . LYS A 1 71 ? 14.727 -17.672 -4.164 1 88.62 71 LYS A C 1
ATOM 588 O O . LYS A 1 71 ? 13.742 -18.312 -4.547 1 88.62 71 LYS A O 1
ATOM 593 N N . SER A 1 72 ? 14.742 -17.094 -3.002 1 87.94 72 SER A N 1
ATOM 594 C CA . SER A 1 72 ? 13.578 -17.047 -2.127 1 87.94 72 SER A CA 1
ATOM 595 C C . SER A 1 72 ? 13.688 -15.898 -1.125 1 87.94 72 SER A C 1
ATOM 597 O O . SER A 1 72 ? 14.789 -15.539 -0.702 1 87.94 72 SER A O 1
ATOM 599 N N . ASP A 1 73 ? 12.555 -15.297 -0.814 1 83 73 ASP A N 1
ATOM 600 C CA . ASP A 1 73 ? 12.539 -14.289 0.245 1 83 73 ASP A CA 1
ATOM 601 C C . ASP A 1 73 ? 12.273 -14.93 1.604 1 83 73 ASP A C 1
ATOM 603 O O . ASP A 1 73 ? 12.328 -14.258 2.637 1 83 73 ASP A O 1
ATOM 607 N N . ARG A 1 74 ? 12.047 -16.281 1.512 1 90.62 74 ARG A N 1
ATOM 608 C CA . ARG A 1 74 ? 11.789 -16.969 2.766 1 90.62 74 ARG A CA 1
ATOM 609 C C . ARG A 1 74 ? 13.07 -17.141 3.572 1 90.62 74 ARG A C 1
ATOM 611 O O . ARG A 1 74 ? 14.133 -17.406 3.006 1 90.62 74 ARG A O 1
ATOM 618 N N . THR A 1 75 ? 12.938 -17 4.887 1 91.19 75 THR A N 1
ATOM 619 C CA . THR A 1 75 ? 14.094 -17.172 5.758 1 91.19 75 THR A CA 1
ATOM 620 C C . THR A 1 75 ? 14.055 -18.547 6.438 1 91.19 75 THR A C 1
ATOM 622 O O . THR A 1 75 ? 15.023 -18.953 7.07 1 91.19 75 THR A O 1
ATOM 625 N N . SER A 1 76 ? 12.938 -19.266 6.285 1 94.31 76 SER A N 1
ATOM 626 C CA . SER A 1 76 ? 12.773 -20.578 6.887 1 94.31 76 SER A CA 1
ATOM 627 C C . SER A 1 76 ? 11.688 -21.375 6.176 1 94.31 76 SER A C 1
ATOM 629 O O . SER A 1 76 ? 10.805 -20.797 5.531 1 94.31 76 SER A O 1
ATOM 631 N N . PHE A 1 77 ? 11.82 -22.672 6.219 1 96.12 77 PHE A N 1
ATOM 632 C CA . PHE A 1 77 ? 10.781 -23.547 5.691 1 96.12 77 PHE A CA 1
ATOM 633 C C . PHE A 1 77 ? 10.172 -24.391 6.801 1 96.12 77 PHE A C 1
ATOM 635 O O . PHE A 1 77 ? 9.688 -25.5 6.555 1 96.12 77 PHE A O 1
ATOM 642 N N . LYS A 1 78 ? 10.273 -23.828 8.031 1 95.75 78 LYS A N 1
ATOM 643 C CA . LYS A 1 78 ? 9.641 -24.5 9.164 1 95.75 78 LYS A CA 1
ATOM 644 C C . LYS A 1 78 ? 8.148 -24.703 8.93 1 95.75 78 LYS A C 1
ATOM 646 O O . LYS A 1 78 ? 7.465 -23.797 8.453 1 95.75 78 LYS A O 1
ATOM 651 N N . GLU A 1 79 ? 7.641 -25.875 9.125 1 96.25 79 GLU A N 1
ATOM 652 C CA . GLU A 1 79 ? 6.238 -26.266 9 1 96.25 79 GLU A CA 1
ATOM 653 C C . GLU A 1 79 ? 5.793 -26.25 7.535 1 96.25 79 GLU A C 1
ATOM 655 O O . GLU A 1 79 ? 4.602 -26.172 7.246 1 96.25 79 GLU A O 1
ATOM 660 N N . SER A 1 80 ? 6.738 -26.312 6.691 1 97.56 80 SER A N 1
ATOM 661 C CA . SER A 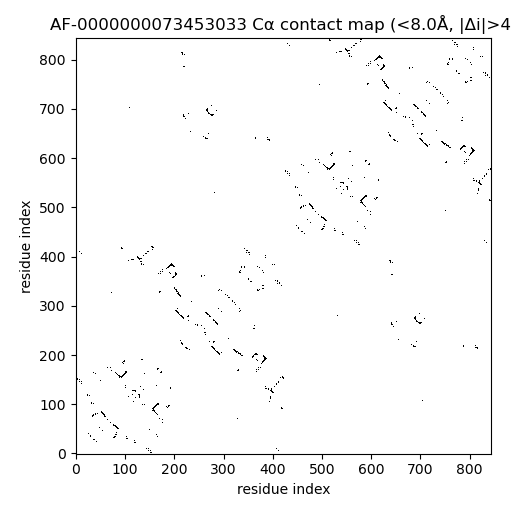1 80 ? 6.492 -26.406 5.258 1 97.56 80 SER A CA 1
ATOM 662 C C . SER A 1 80 ? 7.277 -27.562 4.645 1 97.56 80 SER A C 1
ATOM 664 O O . SER A 1 80 ? 8.164 -27.359 3.811 1 97.56 80 SER A O 1
ATOM 666 N N . PRO A 1 81 ? 6.934 -28.781 4.965 1 98.5 81 PRO A N 1
ATOM 667 C CA . PRO A 1 81 ? 7.711 -29.922 4.465 1 98.5 81 PRO A CA 1
ATOM 668 C C . PRO A 1 81 ? 7.406 -30.25 3.004 1 98.5 81 PRO A C 1
ATOM 670 O O . PRO A 1 81 ? 6.293 -30 2.533 1 98.5 81 PRO A O 1
ATOM 673 N N . ASN A 1 82 ? 8.43 -30.766 2.33 1 98.69 82 ASN A N 1
ATOM 674 C CA . ASN A 1 82 ? 8.25 -31.516 1.085 1 98.69 82 ASN A CA 1
ATOM 675 C C . ASN A 1 82 ? 7.93 -32.969 1.346 1 98.69 82 ASN A C 1
ATOM 677 O O . ASN A 1 82 ? 8.258 -33.5 2.41 1 98.69 82 ASN A O 1
ATOM 681 N N . ILE A 1 83 ? 7.254 -33.562 0.421 1 98.88 83 ILE A N 1
ATOM 682 C CA . ILE A 1 83 ? 7.039 -35 0.45 1 98.88 83 ILE A CA 1
ATOM 683 C C . ILE A 1 83 ? 7.434 -35.625 -0.895 1 98.88 83 ILE A C 1
ATOM 685 O O . ILE A 1 83 ? 7.082 -35.094 -1.95 1 98.88 83 ILE A O 1
ATOM 689 N N . ALA A 1 84 ? 8.227 -36.625 -0.854 1 98.75 84 ALA A N 1
ATOM 690 C CA . ALA A 1 84 ? 8.484 -37.469 -2.021 1 98.75 84 ALA A CA 1
ATOM 691 C C . ALA A 1 84 ? 8.148 -38.938 -1.733 1 98.75 84 ALA A C 1
ATOM 693 O O . ALA A 1 84 ? 8.375 -39.406 -0.625 1 98.75 84 ALA A O 1
ATOM 694 N N . ALA A 1 85 ? 7.559 -39.594 -2.65 1 98.75 85 ALA A N 1
ATOM 695 C CA . ALA A 1 85 ? 7.254 -41.031 -2.564 1 98.75 85 ALA A CA 1
ATOM 696 C C . ALA A 1 85 ? 7.758 -41.781 -3.799 1 98.75 85 ALA A C 1
ATOM 698 O O . ALA A 1 85 ? 7.453 -41.375 -4.93 1 98.75 85 ALA A O 1
ATOM 699 N N . VAL A 1 86 ? 8.531 -42.781 -3.568 1 98.62 86 VAL A N 1
ATOM 700 C CA . VAL A 1 86 ? 9.094 -43.562 -4.668 1 98.62 86 VAL A CA 1
ATOM 701 C C . VAL A 1 86 ? 8.453 -44.969 -4.703 1 98.62 86 VAL A C 1
ATOM 703 O O . VAL A 1 86 ? 8.539 -45.719 -3.736 1 98.62 86 VAL A O 1
ATOM 706 N N . LYS A 1 87 ? 7.762 -45.219 -5.742 1 98.12 87 LYS A N 1
ATOM 707 C CA . LYS A 1 87 ? 7.344 -46.594 -6.059 1 98.12 87 LYS A CA 1
ATOM 708 C C . LYS A 1 87 ? 8.32 -47.25 -7.02 1 98.12 87 LYS A C 1
ATOM 710 O O . LYS A 1 87 ? 8.359 -46.906 -8.211 1 98.12 87 LYS A O 1
ATOM 715 N N . LYS A 1 88 ? 9.016 -48.25 -6.492 1 97.25 88 LYS A N 1
ATOM 716 C CA . LYS A 1 88 ? 10.055 -48.906 -7.289 1 97.25 88 LYS A CA 1
ATOM 717 C C . LYS A 1 88 ? 9.438 -49.781 -8.367 1 97.25 88 LYS A C 1
ATOM 719 O O . LYS A 1 88 ? 8.484 -50.5 -8.109 1 97.25 88 LYS A O 1
ATOM 724 N N . GLY A 1 89 ? 9.945 -49.625 -9.57 1 97.06 89 GLY A N 1
ATOM 725 C CA . GLY A 1 89 ? 9.547 -50.5 -10.656 1 97.06 89 GLY A CA 1
ATOM 726 C C . GLY A 1 89 ? 10.273 -51.844 -10.633 1 97.06 89 GLY A C 1
ATOM 727 O O . GLY A 1 89 ? 11.195 -52.031 -9.836 1 97.06 89 GLY A O 1
ATOM 728 N N . LYS A 1 90 ? 9.867 -52.75 -11.516 1 96.94 90 LYS A N 1
ATOM 729 C CA . LYS A 1 90 ? 10.438 -54.094 -11.594 1 96.94 90 LYS A CA 1
ATOM 730 C C . LYS A 1 90 ? 11.742 -54.094 -12.391 1 96.94 90 LYS A C 1
ATOM 732 O O . LYS A 1 90 ? 12.477 -55.062 -12.398 1 96.94 90 LYS A O 1
ATOM 737 N N . GLY A 1 91 ? 12 -53.031 -12.953 1 96.38 91 GLY A N 1
ATOM 738 C CA . GLY A 1 91 ? 13.234 -52.906 -13.703 1 96.38 91 GLY A CA 1
ATOM 739 C C . GLY A 1 91 ? 13.016 -52.906 -15.203 1 96.38 91 GLY A C 1
ATOM 740 O O . GLY A 1 91 ? 12.086 -53.531 -15.703 1 96.38 91 GLY A O 1
ATOM 741 N N . GLY A 1 92 ? 13.914 -52.156 -15.938 1 95.5 92 GLY A N 1
ATOM 742 C CA . GLY A 1 92 ? 13.93 -52.156 -17.391 1 95.5 92 GLY A CA 1
ATOM 743 C C . GLY A 1 92 ? 13.062 -51.094 -18 1 95.5 92 GLY A C 1
ATOM 744 O O . GLY A 1 92 ? 12.984 -50.969 -19.219 1 95.5 92 GLY A O 1
ATOM 745 N N . GLY A 1 93 ? 12.414 -50.312 -17.234 1 97.31 93 GLY A N 1
ATOM 746 C CA . GLY A 1 93 ? 11.578 -49.219 -17.719 1 97.31 93 GLY A CA 1
ATOM 747 C C . GLY A 1 93 ? 12.141 -47.844 -17.422 1 97.31 93 GLY A C 1
ATOM 748 O O . GLY A 1 93 ? 13.156 -47.719 -16.719 1 97.31 93 GLY A O 1
ATOM 749 N N . LYS A 1 94 ? 11.523 -46.812 -17.906 1 98.5 94 LYS A N 1
ATOM 750 C CA . LYS A 1 94 ? 11.93 -45.438 -17.672 1 98.5 94 LYS A CA 1
ATOM 751 C C . LYS A 1 94 ? 11.289 -44.875 -16.406 1 98.5 94 LYS A C 1
ATOM 753 O O . LYS A 1 94 ? 10.133 -45.188 -16.109 1 98.5 94 LYS A O 1
ATOM 758 N N . SER A 1 95 ? 12.008 -44.125 -15.656 1 98.69 95 SER A N 1
ATOM 759 C CA . SER A 1 95 ? 11.5 -43.5 -14.438 1 98.69 95 SER A CA 1
ATOM 760 C C . SER A 1 95 ? 10.766 -42.188 -14.734 1 98.69 95 SER A C 1
ATOM 762 O O . SER A 1 95 ? 11.008 -41.562 -15.773 1 98.69 95 SER A O 1
ATOM 764 N N . LEU A 1 96 ? 9.844 -41.875 -13.859 1 98.88 96 LEU A N 1
ATOM 765 C CA . LEU A 1 96 ? 9.008 -40.688 -14.047 1 98.88 96 LEU A CA 1
ATOM 766 C C . LEU A 1 96 ? 8.805 -39.938 -12.727 1 98.88 96 LEU A C 1
ATOM 768 O O . LEU A 1 96 ? 8.523 -40.562 -11.703 1 98.88 96 LEU A O 1
ATOM 772 N N . ILE A 1 97 ? 9 -38.625 -12.758 1 98.88 97 ILE A N 1
ATOM 773 C CA . ILE A 1 97 ? 8.641 -37.75 -11.641 1 98.88 97 ILE A CA 1
ATOM 774 C C . ILE A 1 97 ? 7.273 -37.125 -11.891 1 98.88 97 ILE A C 1
ATOM 776 O O . ILE A 1 97 ? 7.027 -36.594 -12.977 1 98.88 97 ILE A O 1
ATOM 780 N N . LEU A 1 98 ? 6.363 -37.281 -10.992 1 98.94 98 LEU A N 1
ATOM 781 C CA . LEU A 1 98 ? 5.133 -36.5 -10.906 1 98.94 98 LEU A CA 1
ATOM 782 C C . LEU A 1 98 ? 5.27 -35.406 -9.859 1 98.94 98 LEU A C 1
ATOM 784 O O . LEU A 1 98 ? 5.172 -35.656 -8.656 1 98.94 98 LEU A O 1
ATOM 788 N N . ASN A 1 99 ? 5.453 -34.156 -10.336 1 98.88 99 ASN A N 1
ATOM 789 C CA . ASN A 1 99 ? 5.758 -33.031 -9.453 1 98.88 99 ASN A CA 1
ATOM 790 C C . ASN A 1 99 ? 4.578 -32.062 -9.336 1 98.88 99 ASN A C 1
ATOM 792 O O . ASN A 1 99 ? 4.059 -31.594 -10.352 1 98.88 99 ASN A O 1
ATOM 796 N N . GLY A 1 100 ? 4.09 -31.812 -8.18 1 98.62 100 GLY A N 1
ATOM 797 C CA . GLY A 1 100 ? 3.008 -30.875 -7.938 1 98.62 100 GLY A CA 1
ATOM 798 C C . GLY A 1 100 ? 3.23 -30.016 -6.707 1 98.62 100 GLY A C 1
ATOM 799 O O . GLY A 1 100 ? 3.648 -30.516 -5.664 1 98.62 100 GLY A O 1
ATOM 800 N N . HIS A 1 101 ? 3.041 -28.703 -6.84 1 98.62 101 HIS A N 1
ATOM 801 C CA . HIS A 1 101 ? 3.197 -27.859 -5.668 1 98.62 101 HIS A CA 1
ATOM 802 C C . HIS A 1 101 ? 1.911 -27.797 -4.852 1 98.62 101 HIS A C 1
ATOM 804 O O . HIS A 1 101 ? 0.813 -27.828 -5.41 1 98.62 101 HIS A O 1
ATOM 810 N N . ILE A 1 102 ? 2.105 -27.688 -3.541 1 98.75 102 ILE A N 1
ATOM 811 C CA . ILE A 1 102 ? 0.981 -27.766 -2.615 1 98.75 102 ILE A CA 1
ATOM 812 C C . ILE A 1 102 ? 0.555 -26.344 -2.219 1 98.75 102 ILE A C 1
ATOM 814 O O . ILE A 1 102 ? -0.568 -26.141 -1.755 1 98.75 102 ILE A O 1
ATOM 818 N N . ASP A 1 103 ? 1.46 -25.359 -2.338 1 97.75 103 ASP A N 1
ATOM 819 C CA . ASP A 1 103 ? 1.184 -23.984 -1.914 1 97.75 103 ASP A CA 1
ATOM 820 C C . ASP A 1 103 ? 0.247 -23.281 -2.896 1 97.75 103 ASP A C 1
ATOM 822 O O . ASP A 1 103 ? 0.249 -23.594 -4.09 1 97.75 103 ASP A O 1
ATOM 826 N N . VAL A 1 104 ? -0.562 -22.391 -2.344 1 98 104 VAL A N 1
ATOM 827 C CA . VAL A 1 104 ? -1.455 -21.547 -3.145 1 98 104 VAL A CA 1
ATOM 828 C C . VAL A 1 104 ? -1.209 -20.078 -2.83 1 98 104 VAL A C 1
ATOM 830 O O . VAL A 1 104 ? -0.561 -19.75 -1.835 1 98 104 VAL A O 1
ATOM 833 N N . VAL A 1 105 ? -1.637 -19.188 -3.727 1 97 105 VAL A N 1
ATOM 834 C CA . VAL A 1 105 ? -1.5 -17.75 -3.512 1 97 105 VAL A CA 1
ATOM 835 C C . VAL A 1 105 ? -2.592 -17.266 -2.562 1 97 105 VAL A C 1
ATOM 837 O O . VAL A 1 105 ? -3.566 -17.984 -2.309 1 97 105 VAL A O 1
ATOM 840 N N . PRO A 1 106 ? -2.463 -16.047 -2.025 1 95.81 106 PRO A N 1
ATOM 841 C CA . PRO A 1 106 ? -3.502 -15.508 -1.148 1 95.81 106 PRO A CA 1
ATOM 842 C C . PRO A 1 106 ? -4.863 -15.414 -1.835 1 95.81 106 PRO A C 1
ATOM 844 O O . PRO A 1 106 ? -4.934 -15.312 -3.062 1 95.81 106 PRO A O 1
ATOM 847 N N . GLU A 1 107 ? -5.887 -15.469 -0.977 1 95.38 107 GLU A N 1
ATOM 848 C CA . GLU A 1 107 ? -7.246 -15.516 -1.505 1 95.38 107 GLU A CA 1
ATOM 849 C C . GLU A 1 107 ? -7.703 -14.133 -1.97 1 95.38 107 GLU A C 1
ATOM 851 O O . GLU A 1 107 ? -8.711 -14.008 -2.67 1 95.38 107 GLU A O 1
ATOM 856 N N . GLY A 1 108 ? -6.906 -13.078 -1.625 1 91.75 108 GLY A N 1
ATOM 857 C CA . GLY A 1 108 ? -7.332 -11.734 -1.996 1 91.75 108 GLY A CA 1
ATOM 858 C C . GLY A 1 108 ? -8.516 -11.234 -1.185 1 91.75 108 GLY A C 1
ATOM 859 O O . GLY A 1 108 ? -8.648 -11.578 -0.007 1 91.75 108 GLY A O 1
ATOM 860 N N . ASN A 1 109 ? -9.312 -10.414 -1.854 1 90.62 109 ASN A N 1
ATOM 861 C CA . ASN A 1 109 ? -10.453 -9.805 -1.176 1 90.62 109 ASN A CA 1
ATOM 862 C C . ASN A 1 109 ? -11.586 -10.812 -0.977 1 90.62 109 ASN A C 1
ATOM 864 O O . ASN A 1 109 ? -12.211 -11.242 -1.945 1 90.62 109 ASN A O 1
ATOM 868 N N . ARG A 1 110 ? -11.914 -11.039 0.258 1 92.75 110 ARG A N 1
ATOM 869 C CA . ARG A 1 110 ? -12.922 -12.039 0.602 1 92.75 110 ARG A CA 1
ATOM 870 C C . ARG A 1 110 ? -14.289 -11.648 0.052 1 92.75 110 ARG A C 1
ATOM 872 O O . ARG A 1 110 ? -15.094 -12.516 -0.285 1 92.75 110 ARG A O 1
ATOM 879 N N . LYS A 1 111 ? -14.516 -10.359 -0.158 1 91.44 111 LYS A N 1
ATOM 880 C CA . LYS A 1 111 ? -15.805 -9.875 -0.625 1 91.44 111 LYS A CA 1
ATOM 881 C C . LYS A 1 111 ? -16.062 -10.289 -2.07 1 91.44 111 LYS A C 1
ATOM 883 O O . LYS A 1 111 ? -17.203 -10.266 -2.539 1 91.44 111 LYS A O 1
ATOM 888 N N . ASP A 1 112 ? -15.016 -10.688 -2.695 1 93.44 112 ASP A N 1
ATOM 889 C CA . ASP A 1 112 ? -15.141 -11.055 -4.102 1 93.44 112 ASP A CA 1
ATOM 890 C C . ASP A 1 112 ? -15.477 -12.531 -4.258 1 93.44 112 ASP A C 1
ATOM 892 O O . ASP A 1 112 ? -15.719 -13.008 -5.367 1 93.44 112 ASP A O 1
ATOM 896 N N . TRP A 1 113 ? -15.508 -13.297 -3.143 1 96.44 113 TRP A N 1
ATOM 897 C CA . TRP A 1 113 ? -15.797 -14.727 -3.154 1 96.44 113 TRP A CA 1
ATOM 898 C C . TRP A 1 113 ? -17.281 -14.984 -2.902 1 96.44 113 TRP A C 1
ATOM 900 O O . TRP A 1 113 ? -17.891 -14.336 -2.049 1 96.44 113 TRP A O 1
ATOM 910 N N . GLU A 1 114 ? -17.828 -15.844 -3.664 1 96.75 114 GLU A N 1
ATOM 911 C CA . GLU A 1 114 ? -19.203 -16.281 -3.449 1 96.75 114 GLU A CA 1
ATOM 912 C C . GLU A 1 114 ? -19.281 -17.344 -2.365 1 96.75 114 GLU A C 1
ATOM 914 O O . GLU A 1 114 ? -20.328 -17.516 -1.721 1 96.75 114 GLU A O 1
ATOM 919 N N . THR A 1 115 ? -18.234 -18.109 -2.328 1 95.38 115 THR A N 1
ATOM 920 C CA . THR A 1 115 ? -18.078 -19.125 -1.289 1 95.38 115 THR A CA 1
ATOM 921 C C . THR A 1 115 ? -16.75 -18.953 -0.565 1 95.38 115 THR A C 1
ATOM 923 O O . THR A 1 115 ? -15.844 -18.281 -1.063 1 95.38 115 THR A O 1
ATOM 926 N N . GLU A 1 116 ? -16.672 -19.5 0.629 1 97 116 GLU A N 1
ATOM 927 C CA . GLU A 1 116 ? -15.43 -19.406 1.384 1 97 116 GLU A CA 1
ATOM 928 C C . GLU A 1 116 ? -14.273 -20.062 0.632 1 97 116 GLU A C 1
ATOM 930 O O . GLU A 1 116 ? -14.375 -21.219 0.217 1 97 116 GLU A O 1
ATOM 935 N N . PRO A 1 117 ? -13.188 -19.328 0.477 1 98 117 PRO A N 1
ATOM 936 C CA . PRO A 1 117 ? -12.086 -19.797 -0.368 1 98 117 PRO A CA 1
ATOM 937 C C . PRO A 1 117 ? -11.555 -21.172 0.062 1 98 117 PRO A C 1
ATOM 939 O O . PRO A 1 117 ? -11.141 -21.969 -0.782 1 98 117 PRO A O 1
ATOM 942 N N . PHE A 1 118 ? -11.602 -21.547 1.366 1 98.38 118 PHE A N 1
ATOM 943 C CA . PHE A 1 118 ? -11 -22.781 1.844 1 98.38 118 PHE A CA 1
ATOM 944 C C . PHE A 1 118 ? -12.055 -23.719 2.391 1 98.38 118 PHE A C 1
ATOM 946 O O . PHE A 1 118 ? -11.766 -24.578 3.232 1 98.38 118 PHE A O 1
ATOM 953 N N . GLN A 1 119 ? -13.281 -23.516 2.027 1 98 119 GLN A N 1
ATOM 954 C CA . GLN A 1 119 ? -14.398 -24.453 2.195 1 98 119 GLN A CA 1
ATOM 955 C C . GLN A 1 119 ? -14.984 -24.859 0.847 1 98 119 GLN A C 1
ATOM 957 O O . GLN A 1 119 ? -16.031 -24.344 0.439 1 98 119 GLN A O 1
ATOM 962 N N . PRO A 1 120 ? -14.328 -25.812 0.226 1 98 120 PRO A N 1
ATOM 963 C CA . PRO A 1 120 ? -14.68 -26.172 -1.151 1 98 120 PRO A CA 1
ATOM 964 C C . PRO A 1 120 ? -16.141 -26.594 -1.293 1 98 120 PRO A C 1
ATOM 966 O O . PRO A 1 120 ? -16.688 -27.266 -0.413 1 98 120 PRO A O 1
ATOM 969 N N . VAL A 1 121 ? -16.75 -26.219 -2.33 1 97.62 121 VAL A N 1
ATOM 970 C CA . VAL A 1 121 ? -18.141 -26.484 -2.645 1 97.62 121 VAL A CA 1
ATOM 971 C C . VAL A 1 121 ? -18.25 -27.078 -4.051 1 97.62 121 VAL A C 1
ATOM 973 O O . VAL A 1 121 ? -17.562 -26.625 -4.969 1 97.62 121 VAL A O 1
ATOM 976 N N . VAL A 1 122 ? -19.094 -28.109 -4.145 1 97.94 122 VAL A N 1
ATOM 977 C CA . VAL A 1 122 ? -19.391 -28.688 -5.453 1 97.94 122 VAL A CA 1
ATOM 978 C C . VAL A 1 122 ? -20.688 -28.109 -5.992 1 97.94 122 VAL A C 1
ATOM 980 O O . VAL A 1 122 ? -21.734 -28.188 -5.336 1 97.94 122 VAL A O 1
ATOM 983 N N . LYS A 1 123 ? -20.594 -27.469 -7.105 1 97.19 123 LYS A N 1
ATOM 984 C CA . LYS A 1 123 ? -21.781 -26.875 -7.727 1 97.19 123 LYS A CA 1
ATOM 985 C C . LYS A 1 123 ? -21.719 -27.016 -9.242 1 97.19 123 LYS A C 1
ATOM 987 O O . LYS A 1 123 ? -20.781 -26.547 -9.883 1 97.19 123 LYS A O 1
ATOM 992 N N . GLN A 1 124 ? -22.719 -27.703 -9.836 1 96.88 124 GLN A N 1
ATOM 993 C CA . GLN A 1 124 ? -22.891 -27.797 -11.281 1 96.88 124 GLN A CA 1
ATOM 994 C C . GLN A 1 124 ? -21.641 -28.344 -11.945 1 96.88 124 GLN A C 1
ATOM 996 O O . GLN A 1 124 ? -21.125 -27.75 -12.898 1 96.88 124 GLN A O 1
ATOM 1001 N N . GLY A 1 125 ? -21.047 -29.359 -11.43 1 97.56 125 GLY A N 1
ATOM 1002 C CA . GLY A 1 125 ? -19.922 -30.062 -12.047 1 97.56 125 GLY A CA 1
ATOM 1003 C C . GLY A 1 125 ? -18.578 -29.422 -11.773 1 97.56 125 GLY A C 1
ATOM 1004 O O . GLY A 1 125 ? -17.562 -29.875 -12.281 1 97.56 125 GLY A O 1
ATOM 1005 N N . ARG A 1 126 ? -18.641 -28.344 -10.922 1 98.25 126 ARG A N 1
ATOM 1006 C CA . ARG A 1 126 ? -17.406 -27.625 -10.578 1 98.25 126 ARG A CA 1
ATOM 1007 C C . ARG A 1 126 ? -17.125 -27.719 -9.078 1 98.25 126 ARG A C 1
ATOM 1009 O O . ARG A 1 126 ? -18.062 -27.781 -8.273 1 98.25 126 ARG A O 1
ATOM 1016 N N . ILE A 1 127 ? -15.898 -27.797 -8.773 1 98.62 127 ILE A N 1
ATOM 1017 C CA . ILE A 1 127 ? -15.461 -27.703 -7.387 1 98.62 127 ILE A CA 1
ATOM 1018 C C . ILE A 1 127 ? -14.781 -26.359 -7.141 1 98.62 127 ILE A C 1
ATOM 1020 O O . ILE A 1 127 ? -13.734 -26.062 -7.727 1 98.62 127 ILE A O 1
ATOM 1024 N N . TYR A 1 128 ? -15.406 -25.594 -6.277 1 98.5 128 TYR A N 1
ATOM 1025 C CA . TYR A 1 128 ? -14.922 -24.25 -6.016 1 98.5 128 TYR A CA 1
ATOM 1026 C C . TYR A 1 128 ? -14.039 -24.219 -4.777 1 98.5 128 TYR A C 1
ATOM 1028 O O . TYR A 1 128 ? -14.289 -24.938 -3.807 1 98.5 128 TYR A O 1
ATOM 1036 N N . GLY A 1 129 ? -13.031 -23.359 -4.844 1 98.38 129 GLY A N 1
ATOM 1037 C CA . GLY A 1 129 ? -12.109 -23.141 -3.738 1 98.38 129 GLY A CA 1
ATOM 1038 C C . GLY A 1 129 ? -10.727 -22.703 -4.191 1 98.38 129 GLY A C 1
ATOM 1039 O O . GLY A 1 129 ? -10.328 -22.969 -5.328 1 98.38 129 GLY A O 1
ATOM 1040 N N . ARG A 1 130 ? -10.008 -22.016 -3.307 1 98.44 130 ARG A N 1
ATOM 1041 C CA . ARG A 1 130 ? -8.648 -21.609 -3.633 1 98.44 130 ARG A CA 1
ATOM 1042 C C . ARG A 1 130 ? -7.734 -22.828 -3.787 1 98.44 130 ARG A C 1
ATOM 1044 O O . ARG A 1 130 ? -7.629 -23.641 -2.877 1 98.44 130 ARG A O 1
ATOM 1051 N N . GLY A 1 131 ? -7.125 -22.969 -4.977 1 98.25 131 GLY A N 1
ATOM 1052 C CA . GLY A 1 131 ? -6.195 -24.062 -5.234 1 98.25 131 GLY A CA 1
ATOM 1053 C C . GLY A 1 131 ? -6.812 -25.203 -6.012 1 98.25 131 GLY A C 1
ATOM 1054 O O . GLY A 1 131 ? -6.109 -26.125 -6.426 1 98.25 131 GLY A O 1
ATOM 1055 N N . THR A 1 132 ? -8.117 -25.109 -6.27 1 98.62 132 THR A N 1
ATOM 1056 C CA . THR A 1 132 ? -8.742 -26.203 -7.016 1 98.62 132 THR A CA 1
ATOM 1057 C C . THR A 1 132 ? -8.117 -26.328 -8.398 1 98.62 132 THR A C 1
ATOM 1059 O O . THR A 1 132 ? -7.715 -27.422 -8.812 1 98.62 132 THR A O 1
ATOM 1062 N N . THR A 1 133 ? -7.977 -25.203 -9.008 1 98.31 133 THR A N 1
ATOM 1063 C CA . THR A 1 133 ? -7.383 -25.203 -10.344 1 98.31 133 THR A CA 1
ATOM 1064 C C . THR A 1 133 ? -5.863 -25.125 -10.266 1 98.31 133 THR A C 1
ATOM 1066 O O . THR A 1 133 ? -5.156 -25.781 -11.031 1 98.31 133 THR A O 1
ATOM 1069 N N . ASP A 1 134 ? -5.191 -24.438 -9.359 1 97.88 134 ASP A N 1
ATOM 1070 C CA . ASP A 1 134 ? -3.766 -24.141 -9.281 1 97.88 134 ASP A CA 1
ATOM 1071 C C . ASP A 1 134 ? -3.213 -24.438 -7.895 1 97.88 134 ASP A C 1
ATOM 1073 O O . ASP A 1 134 ? -3.16 -23.547 -7.039 1 97.88 134 ASP A O 1
ATOM 1077 N N . MET A 1 135 ? -2.805 -25.656 -7.523 1 97.56 135 MET A N 1
ATOM 1078 C CA . MET A 1 135 ? -3.07 -26.734 -8.477 1 97.56 135 MET A CA 1
ATOM 1079 C C . MET A 1 135 ? -3.361 -28.047 -7.758 1 97.56 135 MET A C 1
ATOM 1081 O O . MET A 1 135 ? -2.889 -29.094 -8.172 1 97.56 135 MET A O 1
ATOM 1085 N N . LYS A 1 136 ? -4.082 -27.875 -6.598 1 98.69 136 LYS A N 1
ATOM 1086 C CA . LYS A 1 136 ? -4.414 -29.062 -5.809 1 98.69 136 LYS A CA 1
ATOM 1087 C C . LYS A 1 136 ? -5.293 -30.016 -6.602 1 98.69 136 LYS A C 1
ATOM 1089 O O . LYS A 1 136 ? -5.301 -31.234 -6.34 1 98.69 136 LYS A O 1
ATOM 1094 N N . GLY A 1 137 ? -6.078 -29.516 -7.562 1 98.75 137 GLY A N 1
ATOM 1095 C CA . GLY A 1 137 ? -6.789 -30.391 -8.484 1 98.75 137 GLY A CA 1
ATOM 1096 C C . GLY A 1 137 ? -5.871 -31.266 -9.32 1 98.75 137 GLY A C 1
ATOM 1097 O O . GLY A 1 137 ? -6.105 -32.469 -9.461 1 98.75 137 GLY A O 1
ATOM 1098 N N . GLY A 1 138 ? -4.824 -30.641 -9.883 1 98.81 138 GLY A N 1
ATOM 1099 C CA . GLY A 1 138 ? -3.816 -31.406 -10.594 1 98.81 138 GLY A CA 1
ATOM 1100 C C . GLY A 1 138 ? -3.129 -32.438 -9.727 1 98.81 138 GLY A C 1
ATOM 1101 O O . GLY A 1 138 ? -2.896 -33.562 -10.164 1 98.81 138 GLY A O 1
ATOM 1102 N N . ASN A 1 139 ? -2.779 -32.062 -8.492 1 98.81 139 ASN A N 1
ATOM 1103 C CA . ASN A 1 139 ? -2.199 -33.031 -7.539 1 98.81 139 ASN A CA 1
ATOM 1104 C C . ASN A 1 139 ? -3.129 -34.219 -7.289 1 98.81 139 ASN A C 1
ATOM 1106 O O . ASN A 1 139 ? -2.676 -35.344 -7.207 1 98.81 139 ASN A O 1
ATOM 1110 N N . THR A 1 140 ? -4.383 -33.875 -7.137 1 98.88 140 THR A N 1
ATOM 1111 C CA . THR A 1 140 ? -5.379 -34.938 -6.91 1 98.88 140 THR A CA 1
ATOM 1112 C C . THR A 1 140 ? -5.43 -35.906 -8.094 1 98.88 140 THR A C 1
ATOM 1114 O O . THR A 1 140 ? -5.504 -37.125 -7.91 1 98.88 140 THR A O 1
ATOM 1117 N N . ALA A 1 141 ? -5.383 -35.344 -9.328 1 98.88 141 ALA A N 1
ATOM 1118 C CA . ALA A 1 141 ? -5.359 -36.188 -10.516 1 98.88 141 ALA A CA 1
ATOM 1119 C C . ALA A 1 141 ? -4.18 -37.156 -10.484 1 98.88 141 ALA A C 1
ATOM 1121 O O . ALA A 1 141 ? -4.324 -38.344 -10.82 1 98.88 141 ALA A O 1
ATOM 1122 N N . LEU A 1 142 ? -3.002 -36.688 -10.07 1 98.88 142 LEU A N 1
ATOM 1123 C CA . LEU A 1 142 ? -1.821 -37.531 -9.961 1 98.88 142 LEU A CA 1
ATOM 1124 C C . LEU A 1 142 ? -2.059 -38.656 -8.969 1 98.88 142 LEU A C 1
ATOM 1126 O O . LEU A 1 142 ? -1.777 -39.812 -9.273 1 98.88 142 LEU A O 1
ATOM 1130 N N . LEU A 1 143 ? -2.566 -38.312 -7.805 1 98.88 143 LEU A N 1
ATOM 1131 C CA . LEU A 1 143 ? -2.736 -39.281 -6.727 1 98.88 143 LEU A CA 1
ATOM 1132 C C . LEU A 1 143 ? -3.781 -40.312 -7.09 1 98.88 143 LEU A C 1
ATOM 1134 O O . LEU A 1 143 ? -3.617 -41.5 -6.773 1 98.88 143 LEU A O 1
ATOM 1138 N N . ILE A 1 144 ? -4.832 -39.906 -7.742 1 98.81 144 ILE A N 1
ATOM 1139 C CA . ILE A 1 144 ? -5.879 -40.844 -8.156 1 98.81 144 ILE A CA 1
ATOM 1140 C C . ILE A 1 144 ? -5.344 -41.781 -9.234 1 98.81 144 ILE A C 1
ATOM 1142 O O . ILE A 1 144 ? -5.652 -42.969 -9.242 1 98.81 144 ILE A O 1
ATOM 1146 N N . ALA A 1 145 ? -4.551 -41.219 -10.188 1 98.81 145 ALA A N 1
ATOM 1147 C CA . ALA A 1 145 ? -3.904 -42.031 -11.195 1 98.81 145 ALA A CA 1
ATOM 1148 C C . ALA A 1 145 ? -3.039 -43.125 -10.547 1 98.81 145 ALA A C 1
ATOM 1150 O O . ALA A 1 145 ? -3.117 -44.281 -10.914 1 98.81 145 ALA A O 1
ATOM 1151 N N . MET A 1 146 ? -2.24 -42.719 -9.578 1 98.62 146 MET A N 1
ATOM 1152 C CA . MET A 1 146 ? -1.371 -43.656 -8.867 1 98.62 146 MET A CA 1
ATOM 1153 C C . MET A 1 146 ? -2.189 -44.719 -8.148 1 98.62 146 MET A C 1
ATOM 1155 O O . MET A 1 146 ? -1.842 -45.906 -8.18 1 98.62 146 MET A O 1
ATOM 1159 N N . GLU A 1 147 ? -3.219 -44.281 -7.496 1 98.44 147 GLU A N 1
ATOM 1160 C CA . GLU A 1 147 ? -4.062 -45.219 -6.77 1 98.44 147 GLU A CA 1
ATOM 1161 C C . GLU A 1 147 ? -4.703 -46.25 -7.719 1 98.44 147 GLU A C 1
ATOM 1163 O O . GLU A 1 147 ? -4.797 -47.438 -7.398 1 98.44 147 GLU A O 1
ATOM 1168 N N . ALA A 1 148 ? -5.207 -45.75 -8.828 1 98.56 148 ALA A N 1
ATOM 1169 C CA . ALA A 1 148 ? -5.832 -46.656 -9.812 1 98.56 148 ALA A CA 1
ATOM 1170 C C . ALA A 1 148 ? -4.867 -47.719 -10.258 1 98.56 148 ALA A C 1
ATOM 1172 O O . ALA A 1 148 ? -5.242 -48.906 -10.359 1 98.56 148 ALA A O 1
ATOM 1173 N N . LEU A 1 149 ? -3.633 -47.344 -10.555 1 98.12 149 LEU A N 1
ATOM 1174 C CA . LEU A 1 149 ? -2.627 -48.312 -10.961 1 98.12 149 LEU A CA 1
ATOM 1175 C C . LEU A 1 149 ? -2.404 -49.344 -9.875 1 98.12 149 LEU A C 1
ATOM 1177 O O . LEU A 1 149 ? -2.322 -50.531 -10.164 1 98.12 149 LEU A O 1
ATOM 1181 N N . GLU A 1 150 ? -2.303 -48.875 -8.656 1 96.62 150 GLU A N 1
ATOM 1182 C CA . GLU A 1 150 ? -2.09 -49.781 -7.523 1 96.62 150 GLU A CA 1
ATOM 1183 C C . GLU A 1 150 ? -3.266 -50.719 -7.344 1 96.62 150 GLU A C 1
ATOM 1185 O O . GLU A 1 150 ? -3.076 -51.938 -7.203 1 96.62 150 GLU A O 1
ATOM 1190 N N . GLN A 1 151 ? -4.445 -50.25 -7.352 1 97.06 151 GLN A N 1
ATOM 1191 C CA . GLN A 1 151 ? -5.652 -51.031 -7.082 1 97.06 151 GLN A CA 1
ATOM 1192 C C . GLN A 1 151 ? -5.93 -52.031 -8.203 1 97.06 151 GLN A C 1
ATOM 1194 O O . GLN A 1 151 ? -6.516 -53.094 -7.977 1 97.06 151 GLN A O 1
ATOM 1199 N N . CYS A 1 152 ? -5.48 -51.719 -9.398 1 97.31 152 CYS A N 1
ATOM 1200 C CA . CYS A 1 152 ? -5.703 -52.594 -10.547 1 97.31 152 CYS A CA 1
ATOM 1201 C C . CYS A 1 152 ? -4.551 -53.594 -10.711 1 97.31 152 CYS A C 1
ATOM 1203 O O . CYS A 1 152 ? -4.547 -54.375 -11.648 1 97.31 152 CYS A O 1
ATOM 1205 N N . GLY A 1 153 ? -3.523 -53.469 -9.875 1 95.5 153 GLY A N 1
ATOM 1206 C CA . GLY A 1 153 ? -2.434 -54.438 -9.859 1 95.5 153 GLY A CA 1
ATOM 1207 C C . GLY A 1 153 ? -1.4 -54.188 -10.938 1 95.5 153 GLY A C 1
ATOM 1208 O O . GLY A 1 153 ? -0.706 -55.125 -11.367 1 95.5 153 GLY A O 1
ATOM 1209 N N . VAL A 1 154 ? -1.325 -53 -11.422 1 97 154 VAL A N 1
ATOM 1210 C CA . VAL A 1 154 ? -0.347 -52.656 -12.453 1 97 154 VAL A CA 1
ATOM 1211 C C . VAL A 1 154 ? 1.058 -52.656 -11.852 1 97 154 VAL A C 1
ATOM 1213 O O . VAL A 1 154 ? 1.322 -51.969 -10.875 1 97 154 VAL A O 1
ATOM 1216 N N . GLN A 1 155 ? 1.939 -53.469 -12.398 1 96.94 155 GLN A N 1
ATOM 1217 C CA . GLN A 1 155 ? 3.34 -53.469 -11.992 1 96.94 155 GLN A CA 1
ATOM 1218 C C . GLN A 1 155 ? 4.219 -52.75 -13 1 96.94 155 GLN A C 1
ATOM 1220 O O . GLN A 1 155 ? 4.559 -53.281 -14.047 1 96.94 155 GLN A O 1
ATOM 1225 N N . LEU A 1 156 ? 4.641 -51.625 -12.641 1 98.12 156 LEU A N 1
ATOM 1226 C CA . LEU A 1 156 ? 5.453 -50.781 -13.523 1 98.12 156 LEU A CA 1
ATOM 1227 C C . LEU A 1 156 ? 6.879 -51.312 -13.609 1 98.12 156 LEU A C 1
ATOM 1229 O O . LEU A 1 156 ? 7.375 -51.906 -12.648 1 98.12 156 LEU A O 1
ATOM 1233 N N . LYS A 1 157 ? 7.496 -51.094 -14.727 1 98.38 157 LYS A N 1
ATOM 1234 C CA . LYS A 1 157 ? 8.898 -51.469 -14.891 1 98.38 157 LYS A CA 1
ATOM 1235 C C . LYS A 1 157 ? 9.812 -50.312 -14.453 1 98.38 157 LYS A C 1
ATOM 1237 O O . LYS A 1 157 ? 10.883 -50.562 -13.875 1 98.38 157 LYS A O 1
ATOM 1242 N N . GLY A 1 158 ? 9.477 -49.094 -14.758 1 98.44 158 GLY A N 1
ATOM 1243 C CA . GLY A 1 158 ? 10.234 -47.938 -14.312 1 98.44 158 GLY A CA 1
ATOM 1244 C C . GLY A 1 158 ? 9.797 -47.406 -12.953 1 98.44 158 GLY A C 1
ATOM 1245 O O . GLY A 1 158 ? 8.672 -47.656 -12.523 1 98.44 158 GLY A O 1
ATOM 1246 N N . ASP A 1 159 ? 10.641 -46.688 -12.258 1 98.5 159 ASP A N 1
ATOM 1247 C CA . ASP A 1 159 ? 10.32 -46.062 -10.969 1 98.5 159 ASP A CA 1
ATOM 1248 C C . ASP A 1 159 ? 9.359 -44.906 -11.148 1 98.5 159 ASP A C 1
ATOM 1250 O O . ASP A 1 159 ? 9.484 -44.125 -12.094 1 98.5 159 ASP A O 1
ATOM 1254 N N . LEU A 1 160 ? 8.406 -44.875 -10.305 1 98.69 160 LEU A N 1
ATOM 1255 C CA . LEU A 1 160 ? 7.488 -43.75 -10.234 1 98.69 160 LEU A CA 1
ATOM 1256 C C . LEU A 1 160 ? 7.746 -42.938 -8.984 1 98.69 160 LEU A C 1
ATOM 1258 O O . LEU A 1 160 ? 7.684 -43.438 -7.867 1 98.69 160 LEU A O 1
ATOM 1262 N N . ILE A 1 161 ? 8.055 -41.625 -9.164 1 98.81 161 ILE A N 1
ATOM 1263 C CA . ILE A 1 161 ? 8.367 -40.75 -8.055 1 98.81 161 ILE A CA 1
ATOM 1264 C C . ILE A 1 161 ? 7.316 -39.656 -7.965 1 98.81 161 ILE A C 1
ATOM 1266 O O . ILE A 1 161 ? 7.184 -38.812 -8.883 1 98.81 161 ILE A O 1
ATOM 1270 N N . PHE A 1 162 ? 6.551 -39.625 -6.926 1 98.81 162 PHE A N 1
ATOM 1271 C CA . PHE A 1 162 ? 5.598 -38.562 -6.641 1 98.81 162 PHE A CA 1
ATOM 1272 C C . PHE A 1 162 ? 6.227 -37.5 -5.742 1 98.81 162 PHE A C 1
ATOM 1274 O O . PHE A 1 162 ? 6.91 -37.812 -4.77 1 98.81 162 PHE A O 1
ATOM 1281 N N . GLN A 1 163 ? 6.051 -36.25 -6.098 1 98.88 163 GLN A N 1
ATOM 1282 C CA . GLN A 1 163 ? 6.555 -35.156 -5.293 1 98.88 163 GLN A CA 1
ATOM 1283 C C . GLN A 1 163 ? 5.449 -34.156 -4.996 1 98.88 163 GLN A C 1
ATOM 1285 O O . GLN A 1 163 ? 4.805 -33.625 -5.914 1 98.88 163 GLN A O 1
ATOM 1290 N N . SER A 1 164 ? 5.145 -33.875 -3.75 1 98.88 164 SER A N 1
ATOM 1291 C CA . SER A 1 164 ? 4.395 -32.719 -3.271 1 98.88 164 SER A CA 1
ATOM 1292 C C . SER A 1 164 ? 5.32 -31.688 -2.65 1 98.88 164 SER A C 1
ATOM 1294 O O . SER A 1 164 ? 5.848 -31.891 -1.557 1 98.88 164 SER A O 1
ATOM 1296 N N . VAL A 1 165 ? 5.477 -30.531 -3.375 1 98.69 165 VAL A N 1
ATOM 1297 C CA . VAL A 1 165 ? 6.535 -29.594 -2.996 1 98.69 165 VAL A CA 1
ATOM 1298 C C . VAL A 1 165 ? 5.918 -28.266 -2.574 1 98.69 165 VAL A C 1
ATOM 1300 O O . VAL A 1 165 ? 4.77 -27.969 -2.91 1 98.69 165 VAL A O 1
ATOM 1303 N N . VAL A 1 166 ? 6.684 -27.5 -1.804 1 97.38 166 VAL A N 1
ATOM 1304 C CA . VAL A 1 166 ? 6.25 -26.188 -1.334 1 97.38 166 VAL A CA 1
ATOM 1305 C C . VAL A 1 166 ? 6.957 -25.094 -2.127 1 97.38 166 VAL A C 1
ATOM 1307 O O . VAL A 1 166 ? 7.91 -25.375 -2.861 1 97.38 166 VAL A O 1
ATOM 1310 N N . ASP A 1 167 ? 6.441 -23.938 -2.156 1 95.56 167 ASP A N 1
ATOM 1311 C CA . ASP A 1 167 ? 7.137 -22.703 -2.496 1 95.56 167 ASP A CA 1
ATOM 1312 C C . ASP A 1 167 ? 7.195 -22.5 -4.008 1 95.56 167 ASP A C 1
ATOM 1314 O O . ASP A 1 167 ? 8.031 -21.734 -4.508 1 95.56 167 ASP A O 1
ATOM 1318 N N . GLU A 1 168 ? 6.41 -23.188 -4.766 1 95.81 168 GLU A N 1
ATOM 1319 C CA . GLU A 1 168 ? 6.379 -22.922 -6.199 1 95.81 168 GLU A CA 1
ATOM 1320 C C . GLU A 1 168 ? 5.918 -21.5 -6.488 1 95.81 168 GLU A C 1
ATOM 1322 O O . GLU A 1 168 ? 6.477 -20.828 -7.355 1 95.81 168 GLU A O 1
ATOM 1327 N N . GLU A 1 169 ? 4.957 -20.969 -5.777 1 94.12 169 GLU A N 1
ATOM 1328 C CA . GLU A 1 169 ? 4.359 -19.656 -6.023 1 94.12 169 GLU A CA 1
ATOM 1329 C C . GLU A 1 169 ? 5.328 -18.531 -5.676 1 94.12 169 GLU A C 1
ATOM 1331 O O . GLU A 1 169 ? 5.062 -17.375 -5.961 1 94.12 169 GLU A O 1
ATOM 1336 N N . CYS A 1 170 ? 6.492 -18.938 -5.062 1 90.81 170 CYS A N 1
ATOM 1337 C CA . CYS A 1 170 ? 7.473 -17.938 -4.641 1 90.81 170 CYS A CA 1
ATOM 1338 C C . CYS A 1 170 ? 8.867 -18.312 -5.145 1 90.81 170 CYS A C 1
ATOM 1340 O O . CYS A 1 170 ? 9.867 -17.922 -4.539 1 90.81 170 CYS A O 1
ATOM 1342 N N . GLY A 1 171 ? 8.969 -19.188 -6.121 1 89.69 171 GLY A N 1
ATOM 1343 C CA . GLY A 1 171 ? 10.273 -19.344 -6.734 1 89.69 171 GLY A CA 1
ATOM 1344 C C . GLY A 1 171 ? 10.68 -20.797 -6.914 1 89.69 171 GLY A C 1
ATOM 1345 O O . GLY A 1 171 ? 11.68 -21.094 -7.57 1 89.69 171 GLY A O 1
ATOM 1346 N N . GLY A 1 172 ? 10.094 -21.797 -6.227 1 94.75 172 GLY A N 1
ATOM 1347 C CA . GLY A 1 172 ? 10.312 -23.203 -6.516 1 94.75 172 GLY A CA 1
ATOM 1348 C C . GLY A 1 172 ? 11.352 -23.844 -5.613 1 94.75 172 GLY A C 1
ATOM 1349 O O . GLY A 1 172 ? 11.992 -24.828 -5.992 1 94.75 172 GLY A O 1
ATOM 1350 N N . ALA A 1 173 ? 11.609 -23.25 -4.434 1 96 173 ALA A N 1
ATOM 1351 C CA . ALA A 1 173 ? 12.609 -23.766 -3.506 1 96 173 ALA A CA 1
ATOM 1352 C C . ALA A 1 173 ? 12.312 -25.219 -3.139 1 96 173 ALA A C 1
ATOM 1354 O O . ALA A 1 173 ? 13.242 -26.016 -2.928 1 96 173 ALA A O 1
ATOM 1355 N N . GLY A 1 174 ? 11.047 -25.578 -3.057 1 97.38 174 GLY A N 1
ATOM 1356 C CA . GLY A 1 174 ? 10.688 -26.938 -2.744 1 97.38 174 GLY A CA 1
ATOM 1357 C C . GLY A 1 174 ? 11.188 -27.938 -3.771 1 97.38 174 GLY A C 1
ATOM 1358 O O . GLY A 1 174 ? 11.766 -28.969 -3.416 1 97.38 174 GLY A O 1
ATOM 1359 N N . THR A 1 175 ? 10.969 -27.656 -5.035 1 98.19 175 THR A N 1
ATOM 1360 C CA . THR A 1 175 ? 11.438 -28.531 -6.105 1 98.19 175 THR A CA 1
ATOM 1361 C C . THR A 1 175 ? 12.961 -28.562 -6.156 1 98.19 175 THR A C 1
ATOM 1363 O O . THR A 1 175 ? 13.555 -29.625 -6.363 1 98.19 175 THR A O 1
ATOM 1366 N N . LEU A 1 176 ? 13.578 -27.406 -5.941 1 97.88 176 LEU A N 1
ATOM 1367 C CA . LEU A 1 176 ? 15.039 -27.375 -5.895 1 97.88 176 LEU A CA 1
ATOM 1368 C C . LEU A 1 176 ? 15.562 -28.281 -4.785 1 97.88 176 LEU A C 1
ATOM 1370 O O . LEU A 1 176 ? 16.531 -29.031 -4.988 1 97.88 176 LEU A O 1
ATOM 1374 N N . ALA A 1 177 ? 14.953 -28.188 -3.633 1 98.38 177 ALA A N 1
ATOM 1375 C CA . ALA A 1 177 ? 15.344 -29.031 -2.51 1 98.38 177 ALA A CA 1
ATOM 1376 C C . ALA A 1 177 ? 15.227 -30.516 -2.877 1 98.38 177 ALA A C 1
ATOM 1378 O O . ALA A 1 177 ? 16.078 -31.312 -2.484 1 98.38 177 ALA A O 1
ATOM 1379 N N . ALA A 1 178 ? 14.188 -30.922 -3.602 1 98.56 178 ALA A N 1
ATOM 1380 C CA . ALA A 1 178 ? 14.008 -32.312 -4.023 1 98.56 178 ALA A CA 1
ATOM 1381 C C . ALA A 1 178 ? 15.133 -32.75 -4.961 1 98.56 178 ALA A C 1
ATOM 1383 O O . ALA A 1 178 ? 15.656 -33.844 -4.832 1 98.56 178 ALA A O 1
ATOM 1384 N N . VAL A 1 179 ? 15.469 -31.844 -5.93 1 98.31 179 VAL A N 1
ATOM 1385 C CA . VAL A 1 179 ? 16.562 -32.125 -6.852 1 98.31 179 VAL A CA 1
ATOM 1386 C C . VAL A 1 179 ? 17.859 -32.344 -6.07 1 98.31 179 VAL A C 1
ATOM 1388 O O . VAL A 1 179 ? 18.594 -33.281 -6.309 1 98.31 179 VAL A O 1
ATOM 1391 N N . MET A 1 180 ? 18.109 -31.438 -5.133 1 98 180 MET A N 1
ATOM 1392 C CA . MET A 1 180 ? 19.328 -31.469 -4.344 1 98 180 MET A CA 1
ATOM 1393 C C . MET A 1 180 ? 19.375 -32.719 -3.461 1 98 180 MET A C 1
ATOM 1395 O O . MET A 1 180 ? 20.453 -33.156 -3.072 1 98 180 MET A O 1
ATOM 1399 N N . ARG A 1 181 ? 18.234 -33.25 -3.17 1 97.31 181 ARG A N 1
ATOM 1400 C CA . ARG A 1 181 ? 18.141 -34.438 -2.334 1 97.31 181 ARG A CA 1
ATOM 1401 C C . ARG A 1 181 ? 18.406 -35.688 -3.146 1 97.31 181 ARG A C 1
ATOM 1403 O O . ARG A 1 181 ? 18.516 -36.781 -2.588 1 97.31 181 ARG A O 1
ATOM 1410 N N . GLY A 1 182 ? 18.422 -35.531 -4.438 1 97.44 182 GLY A N 1
ATOM 1411 C CA . GLY A 1 182 ? 18.844 -36.625 -5.285 1 97.44 182 GLY A CA 1
ATOM 1412 C C . GLY A 1 182 ? 17.719 -37.219 -6.125 1 97.44 182 GLY A C 1
ATOM 1413 O O . GLY A 1 182 ? 17.922 -38.156 -6.875 1 97.44 182 GLY A O 1
ATOM 1414 N N . TYR A 1 183 ? 16.562 -36.688 -6.09 1 97.94 183 TYR A N 1
ATOM 1415 C CA . TYR A 1 183 ? 15.469 -37.188 -6.891 1 97.94 183 TYR A CA 1
ATOM 1416 C C . TYR A 1 183 ? 15.633 -36.812 -8.359 1 97.94 183 TYR A C 1
ATOM 1418 O O . TYR A 1 183 ? 15.742 -35.625 -8.688 1 97.94 183 TYR A O 1
ATOM 1426 N N . LYS A 1 184 ? 15.688 -37.656 -9.203 1 95.94 184 LYS A N 1
ATOM 1427 C CA . LYS A 1 184 ? 15.828 -37.531 -10.648 1 95.94 184 LYS A CA 1
ATOM 1428 C C . LYS A 1 184 ? 15.055 -38.625 -11.391 1 95.94 184 LYS A C 1
ATOM 1430 O O . LYS A 1 184 ? 14.75 -39.656 -10.82 1 95.94 184 LYS A O 1
ATOM 1435 N N . ALA A 1 185 ? 14.758 -38.438 -12.617 1 98.5 185 ALA A N 1
ATOM 1436 C CA . ALA A 1 185 ? 14.039 -39.406 -13.453 1 98.5 185 ALA A CA 1
ATOM 1437 C C . ALA A 1 185 ? 14.273 -39.125 -14.938 1 98.5 185 ALA A C 1
ATOM 1439 O O . ALA A 1 185 ? 14.875 -38.094 -15.297 1 98.5 185 ALA A O 1
ATOM 1440 N N . ASP A 1 186 ? 13.836 -40.031 -15.758 1 98.5 186 ASP A N 1
ATOM 1441 C CA . ASP A 1 186 ? 13.977 -39.906 -17.203 1 98.5 186 ASP A CA 1
ATOM 1442 C C . ASP A 1 186 ? 13.008 -38.875 -17.766 1 98.5 186 ASP A C 1
ATOM 1444 O O . ASP A 1 186 ? 13.172 -38.406 -18.906 1 98.5 186 ASP A O 1
ATOM 1448 N N . GLY A 1 187 ? 12.016 -38.531 -17.047 1 98.56 187 GLY A N 1
ATOM 1449 C CA . GLY A 1 187 ? 11.023 -37.531 -17.391 1 98.56 187 GLY A CA 1
ATOM 1450 C C . GLY A 1 187 ? 10.219 -37.062 -16.203 1 98.56 187 GLY A C 1
ATOM 1451 O O . GLY A 1 187 ? 10.266 -37.656 -15.125 1 98.56 187 GLY A O 1
ATOM 1452 N N . ALA A 1 188 ? 9.547 -35.969 -16.391 1 98.75 188 ALA A N 1
ATOM 1453 C CA . ALA A 1 188 ? 8.688 -35.406 -15.352 1 98.75 188 ALA A CA 1
ATOM 1454 C C . ALA A 1 188 ? 7.402 -34.844 -15.938 1 98.75 188 ALA A C 1
ATOM 1456 O O . ALA A 1 188 ? 7.395 -34.344 -17.062 1 98.75 188 ALA A O 1
ATOM 1457 N N . LEU A 1 189 ? 6.352 -34.969 -15.227 1 98.81 189 LEU A N 1
ATOM 1458 C CA . LEU A 1 189 ? 5.07 -34.344 -15.531 1 98.81 189 LEU A CA 1
ATOM 1459 C C . LEU A 1 189 ? 4.637 -33.406 -14.398 1 98.81 189 LEU A C 1
ATOM 1461 O O . LEU A 1 189 ? 4.703 -33.781 -13.227 1 98.81 189 LEU A O 1
ATOM 1465 N N . ILE A 1 190 ? 4.293 -32.219 -14.711 1 98.75 190 ILE A N 1
ATOM 1466 C CA . ILE A 1 190 ? 3.721 -31.25 -13.773 1 98.75 190 ILE A CA 1
ATOM 1467 C C . ILE A 1 190 ? 2.264 -30.984 -14.133 1 98.75 190 ILE A C 1
ATOM 1469 O O . ILE A 1 190 ? 1.967 -30.516 -15.242 1 98.75 190 ILE A O 1
ATOM 1473 N N . PRO A 1 191 ? 1.349 -31.203 -13.227 1 98.62 191 PRO A N 1
ATOM 1474 C CA . PRO A 1 191 ? -0.075 -31.109 -13.562 1 98.62 191 PRO A CA 1
ATOM 1475 C C . PRO A 1 191 ? -0.645 -29.719 -13.336 1 98.62 191 PRO A C 1
ATOM 1477 O O . PRO A 1 191 ? -1.703 -29.562 -12.719 1 98.62 191 PRO A O 1
ATOM 1480 N N . GLU A 1 192 ? -0.047 -28.703 -13.844 1 98.12 192 GLU A N 1
ATOM 1481 C CA . GLU A 1 192 ? -0.523 -27.328 -13.789 1 98.12 192 GLU A CA 1
ATOM 1482 C C . GLU A 1 192 ? -1.836 -27.172 -14.555 1 98.12 192 GLU A C 1
ATOM 1484 O O . GLU A 1 192 ? -2.199 -28.016 -15.359 1 98.12 192 GLU A O 1
ATOM 1489 N N . PRO A 1 193 ? -2.572 -26.078 -14.258 1 97.88 193 PRO A N 1
ATOM 1490 C CA . PRO A 1 193 ? -3.83 -25.891 -14.984 1 97.88 193 PRO A CA 1
ATOM 1491 C C . PRO A 1 193 ? -3.619 -25.422 -16.422 1 97.88 193 PRO A C 1
ATOM 1493 O O . PRO A 1 193 ? -3.672 -24.219 -16.703 1 97.88 193 PRO A O 1
ATOM 1496 N N . THR A 1 194 ? -3.582 -26.375 -17.328 1 97.25 194 THR A N 1
ATOM 1497 C CA . THR A 1 194 ? -3.332 -26.094 -18.734 1 97.25 194 THR A CA 1
ATOM 1498 C C . THR A 1 194 ? -4.625 -26.188 -19.547 1 97.25 194 THR A C 1
ATOM 1500 O O . THR A 1 194 ? -4.605 -26.078 -20.766 1 97.25 194 THR A O 1
ATOM 1503 N N . ASN A 1 195 ? -5.719 -26.422 -18.891 1 96.69 195 ASN A N 1
ATOM 1504 C CA . ASN A 1 195 ? -6.973 -26.688 -19.594 1 96.69 195 ASN A CA 1
ATOM 1505 C C . ASN A 1 195 ? -6.844 -27.859 -20.547 1 96.69 195 ASN A C 1
ATOM 1507 O O . ASN A 1 195 ? -7.312 -27.797 -21.688 1 96.69 195 ASN A O 1
ATOM 1511 N N . MET A 1 196 ? -6.094 -28.875 -20.203 1 97.5 196 MET A N 1
ATOM 1512 C CA . MET A 1 196 ? -5.887 -30.141 -20.906 1 97.5 196 MET A CA 1
ATOM 1513 C C . MET A 1 196 ? -5.035 -29.938 -22.156 1 97.5 196 MET A C 1
ATOM 1515 O O . MET A 1 196 ? -5.02 -30.781 -23.047 1 97.5 196 MET A O 1
ATOM 1519 N N . LYS A 1 197 ? -4.383 -28.797 -22.234 1 97.31 197 LYS A N 1
ATOM 1520 C CA . LYS A 1 197 ? -3.371 -28.609 -23.266 1 97.31 197 LYS A CA 1
ATOM 1521 C C . LYS A 1 197 ? -2.014 -29.141 -22.812 1 97.31 197 LYS A C 1
ATOM 1523 O O . LYS A 1 197 ? -1.771 -29.297 -21.609 1 97.31 197 LYS A O 1
ATOM 1528 N N . MET A 1 198 ? -1.196 -29.469 -23.812 1 97 198 MET A N 1
ATOM 1529 C CA . MET A 1 198 ? 0.179 -29.859 -23.516 1 97 198 MET A CA 1
ATOM 1530 C C . MET A 1 198 ? 1.132 -28.672 -23.703 1 97 198 MET A C 1
ATOM 1532 O O . MET A 1 198 ? 1.238 -28.125 -24.797 1 97 198 MET A O 1
ATOM 1536 N N . PHE A 1 199 ? 1.728 -28.281 -22.656 1 96.94 199 PHE A N 1
ATOM 1537 C CA . PHE A 1 199 ? 2.742 -27.234 -22.75 1 96.94 199 PHE A CA 1
ATOM 1538 C C . PHE A 1 199 ? 4.141 -27.844 -22.797 1 96.94 199 PHE A C 1
ATOM 1540 O O . PHE A 1 199 ? 4.578 -28.484 -21.828 1 96.94 199 PHE A O 1
ATOM 1547 N N . ILE A 1 200 ? 4.828 -27.656 -23.859 1 96.94 200 ILE A N 1
ATOM 1548 C CA . ILE A 1 200 ? 6.148 -28.25 -24.031 1 96.94 200 ILE A CA 1
ATOM 1549 C C . ILE A 1 200 ? 7.219 -27.172 -23.906 1 96.94 200 ILE A C 1
ATOM 1551 O O . ILE A 1 200 ? 8.414 -27.469 -23.891 1 96.94 200 ILE A O 1
ATOM 1555 N N . LYS A 1 201 ? 6.711 -25.938 -23.844 1 95.62 201 LYS A N 1
ATOM 1556 C CA . LYS A 1 201 ? 7.547 -24.766 -23.625 1 95.62 201 LYS A CA 1
ATOM 1557 C C . LYS A 1 201 ? 6.953 -23.859 -22.547 1 95.62 201 LYS A C 1
ATOM 1559 O O . LYS A 1 201 ? 5.734 -23.656 -22.5 1 95.62 201 LYS A O 1
ATOM 1564 N N . GLN A 1 202 ? 7.816 -23.406 -21.672 1 94.94 202 GLN A N 1
ATOM 1565 C CA . GLN A 1 202 ? 7.316 -22.484 -20.656 1 94.94 202 GLN A CA 1
ATOM 1566 C C . GLN A 1 202 ? 8.273 -21.312 -20.438 1 94.94 202 GLN A C 1
ATOM 1568 O O . GLN A 1 202 ? 9.492 -21.484 -20.516 1 94.94 202 GLN A O 1
ATOM 1573 N N . GLN A 1 203 ? 7.766 -20.188 -20.156 1 95.56 203 GLN A N 1
ATOM 1574 C CA . GLN A 1 203 ? 8.57 -19.016 -19.828 1 95.56 203 GLN A CA 1
ATOM 1575 C C . GLN A 1 203 ? 9.102 -19.109 -18.406 1 95.56 203 GLN A C 1
ATOM 1577 O O . GLN A 1 203 ? 8.656 -19.938 -17.609 1 95.56 203 GLN A O 1
ATOM 1582 N N . GLY A 1 204 ? 10.172 -18.359 -18.109 1 96.31 204 GLY A N 1
ATOM 1583 C CA . GLY A 1 204 ? 10.562 -18.047 -16.75 1 96.31 204 GLY A CA 1
ATOM 1584 C C . GLY A 1 204 ? 9.977 -16.734 -16.25 1 96.31 204 GLY A C 1
ATOM 1585 O O . GLY A 1 204 ? 9.172 -16.109 -16.938 1 96.31 204 GLY A O 1
ATOM 1586 N N . SER A 1 205 ? 10.273 -16.438 -15.094 1 96.88 205 SER A N 1
ATOM 1587 C CA . SER A 1 205 ? 9.852 -15.164 -14.516 1 96.88 205 SER A CA 1
ATOM 1588 C C . SER A 1 205 ? 10.734 -14.773 -13.336 1 96.88 205 SER A C 1
ATOM 1590 O O . SER A 1 205 ? 11.461 -15.609 -12.797 1 96.88 205 SER A O 1
ATOM 1592 N N . MET A 1 206 ? 10.695 -13.555 -13.039 1 97 206 MET A N 1
ATOM 1593 C CA . MET A 1 206 ? 11.422 -13.023 -11.891 1 97 206 MET A CA 1
ATOM 1594 C C . MET A 1 206 ? 10.641 -11.898 -11.219 1 97 206 MET A C 1
ATOM 1596 O O . MET A 1 206 ? 10.023 -11.078 -11.898 1 97 206 MET A O 1
ATOM 1600 N N . TRP A 1 207 ? 10.703 -11.906 -9.898 1 97.69 207 TRP A N 1
ATOM 1601 C CA . TRP A 1 207 ? 10.094 -10.805 -9.164 1 97.69 207 TRP A CA 1
ATOM 1602 C C . TRP A 1 207 ? 11.023 -9.602 -9.109 1 97.69 207 TRP A C 1
ATOM 1604 O O . TRP A 1 207 ? 12.25 -9.758 -9.078 1 97.69 207 TRP A O 1
ATOM 1614 N N . PHE A 1 208 ? 10.461 -8.492 -9.156 1 98.19 208 PHE A N 1
ATOM 1615 C CA . PHE A 1 208 ? 11.195 -7.25 -8.938 1 98.19 208 PHE A CA 1
ATOM 1616 C C . PHE A 1 208 ? 10.469 -6.352 -7.945 1 98.19 208 PHE A C 1
ATOM 1618 O O . PHE A 1 208 ? 9.266 -6.5 -7.738 1 98.19 208 PHE A O 1
ATOM 1625 N N . ARG A 1 209 ? 11.195 -5.539 -7.27 1 98.5 209 ARG A N 1
ATOM 1626 C CA . ARG A 1 209 ? 10.711 -4.453 -6.422 1 98.5 209 ARG A CA 1
ATOM 1627 C C . ARG A 1 209 ? 11.336 -3.121 -6.836 1 98.5 209 ARG A C 1
ATOM 1629 O O . ARG A 1 209 ? 12.555 -3.006 -6.941 1 98.5 209 ARG A O 1
ATOM 1636 N N . ILE A 1 210 ? 10.477 -2.188 -7.145 1 98.81 210 ILE A N 1
ATOM 1637 C CA . ILE A 1 210 ? 10.93 -0.855 -7.527 1 98.81 210 ILE A CA 1
ATOM 1638 C C . ILE A 1 210 ? 10.508 0.159 -6.465 1 98.81 210 ILE A C 1
ATOM 1640 O O . ILE A 1 210 ? 9.344 0.207 -6.07 1 98.81 210 ILE A O 1
ATOM 1644 N N . THR A 1 211 ? 11.438 0.854 -5.941 1 98.56 211 THR A N 1
ATOM 1645 C CA . THR A 1 211 ? 11.164 1.958 -5.031 1 98.56 211 THR A CA 1
ATOM 1646 C C . THR A 1 211 ? 11.266 3.297 -5.754 1 98.56 211 THR A C 1
ATOM 1648 O O . THR A 1 211 ? 12.281 3.6 -6.379 1 98.56 211 THR A O 1
ATOM 1651 N N . VAL A 1 212 ? 10.234 4.043 -5.715 1 98.62 212 VAL A N 1
ATOM 1652 C CA . VAL A 1 212 ? 10.141 5.367 -6.324 1 98.62 212 VAL A CA 1
ATOM 1653 C C . VAL A 1 212 ? 10.188 6.438 -5.238 1 98.62 212 VAL A C 1
ATOM 1655 O O . VAL A 1 212 ? 9.375 6.426 -4.312 1 98.62 212 VAL A O 1
ATOM 1658 N N . LYS A 1 213 ? 11.109 7.324 -5.375 1 97.75 213 LYS A N 1
ATOM 1659 C CA . LYS A 1 213 ? 11.297 8.375 -4.375 1 97.75 213 LYS A CA 1
ATOM 1660 C C . LYS A 1 213 ? 10.547 9.648 -4.773 1 97.75 213 LYS A C 1
ATOM 1662 O O . LYS A 1 213 ? 10.398 9.938 -5.961 1 97.75 213 LYS A O 1
ATOM 1667 N N . GLY A 1 214 ? 10.047 10.32 -3.828 1 97.75 214 GLY A N 1
ATOM 1668 C CA . GLY A 1 214 ? 9.523 11.672 -3.918 1 97.75 214 GLY A CA 1
ATOM 1669 C C . GLY A 1 214 ? 10.055 12.594 -2.836 1 97.75 214 GLY A C 1
ATOM 1670 O O . GLY A 1 214 ? 11.172 12.406 -2.352 1 97.75 214 GLY A O 1
ATOM 1671 N N . LEU A 1 215 ? 9.32 13.633 -2.596 1 97.06 215 LEU A N 1
ATOM 1672 C CA . LEU A 1 215 ? 9.633 14.609 -1.56 1 97.06 215 LEU A CA 1
ATOM 1673 C C . LEU A 1 215 ? 8.367 15.016 -0.8 1 97.06 215 LEU A C 1
ATOM 1675 O O . LEU A 1 215 ? 7.449 15.594 -1.379 1 97.06 215 LEU A O 1
ATOM 1679 N N . SER A 1 216 ? 8.383 14.656 0.464 1 96.69 216 SER A N 1
ATOM 1680 C CA . SER A 1 216 ? 7.203 14.914 1.278 1 96.69 216 SER A CA 1
ATOM 1681 C C . SER A 1 216 ? 6.957 16.422 1.426 1 96.69 216 SER A C 1
ATOM 1683 O O . SER A 1 216 ? 7.895 17.219 1.356 1 96.69 216 SER A O 1
ATOM 1685 N N . ALA A 1 217 ? 5.723 16.812 1.607 1 96.69 217 ALA A N 1
ATOM 1686 C CA . ALA A 1 217 ? 5.254 18.156 1.888 1 96.69 217 ALA A CA 1
ATOM 1687 C C . ALA A 1 217 ? 3.84 18.141 2.467 1 96.69 217 ALA A C 1
ATOM 1689 O O . ALA A 1 217 ? 3.178 17.094 2.469 1 96.69 217 ALA A O 1
ATOM 1690 N N . HIS A 1 218 ? 3.51 19.203 3.027 1 96.5 218 HIS A N 1
ATOM 1691 C CA . HIS A 1 218 ? 2.131 19.359 3.477 1 96.5 218 HIS A CA 1
ATOM 1692 C C . HIS A 1 218 ? 1.155 19.25 2.311 1 96.5 218 HIS A C 1
ATOM 1694 O O . HIS A 1 218 ? 1.411 19.781 1.229 1 96.5 218 HIS A O 1
ATOM 1700 N N . GLY A 1 219 ? 0.04 18.578 2.527 1 96.56 219 GLY A N 1
ATOM 1701 C CA . GLY A 1 219 ? -0.947 18.391 1.476 1 96.56 219 GLY A CA 1
ATOM 1702 C C . GLY A 1 219 ? -1.519 19.688 0.951 1 96.56 219 GLY A C 1
ATOM 1703 O O . GLY A 1 219 ? -1.95 19.766 -0.201 1 96.56 219 GLY A O 1
ATOM 1704 N N . GLY A 1 220 ? -1.552 20.734 1.756 1 96.5 220 GLY A N 1
ATOM 1705 C CA . GLY A 1 220 ? -2.051 22.047 1.364 1 96.5 220 GLY A CA 1
ATOM 1706 C C . GLY A 1 220 ? -1.075 22.828 0.502 1 96.5 220 GLY A C 1
ATOM 1707 O O . GLY A 1 220 ? -1.449 23.812 -0.131 1 96.5 220 GLY A O 1
ATOM 1708 N N . THR A 1 221 ? 0.163 22.453 0.53 1 96.88 221 THR A N 1
ATOM 1709 C CA . THR A 1 221 ? 1.216 23.016 -0.305 1 96.88 221 THR A CA 1
ATOM 1710 C C . THR A 1 221 ? 1.972 21.922 -1.044 1 96.88 221 THR A C 1
ATOM 1712 O O . THR A 1 221 ? 3.203 21.922 -1.08 1 96.88 221 THR A O 1
ATOM 1715 N N . ARG A 1 222 ? 1.23 21.031 -1.632 1 96.75 222 ARG A N 1
ATOM 1716 C CA . ARG A 1 222 ? 1.827 19.844 -2.223 1 96.75 222 ARG A CA 1
ATOM 1717 C C . ARG A 1 222 ? 2.848 20.203 -3.293 1 96.75 222 ARG A C 1
ATOM 1719 O O . ARG A 1 222 ? 3.717 19.406 -3.637 1 96.75 222 ARG A O 1
ATOM 1726 N N . TYR A 1 223 ? 2.818 21.516 -3.828 1 96.56 223 TYR A N 1
ATOM 1727 C CA . TYR A 1 223 ? 3.758 21.969 -4.844 1 96.56 223 TYR A CA 1
ATOM 1728 C C . TYR A 1 223 ? 5.145 22.188 -4.246 1 96.56 223 TYR A C 1
ATOM 1730 O O . TYR A 1 223 ? 6.121 22.359 -4.977 1 96.56 223 TYR A O 1
ATOM 1738 N N . GLU A 1 224 ? 5.23 22.125 -2.91 1 96.56 224 GLU A N 1
ATOM 1739 C CA . GLU A 1 224 ? 6.531 22.188 -2.252 1 96.56 224 GLU A CA 1
ATOM 1740 C C . GLU A 1 224 ? 7.203 20.828 -2.215 1 96.56 224 GLU A C 1
ATOM 1742 O O . GLU A 1 224 ? 8.383 20.719 -1.86 1 96.56 224 GLU A O 1
ATOM 1747 N N . GLY A 1 225 ? 6.473 19.75 -2.602 1 96.94 225 GLY A N 1
ATOM 1748 C CA . GLY A 1 225 ? 7 18.406 -2.615 1 96.94 225 GLY A CA 1
ATOM 1749 C C . GLY A 1 225 ? 6.98 17.766 -3.994 1 96.94 225 GLY A C 1
ATOM 1750 O O . GLY A 1 225 ? 6.828 18.469 -5 1 96.94 225 GLY A O 1
ATOM 1751 N N . VAL A 1 226 ? 7.309 16.562 -4.105 1 97.94 226 VAL A N 1
ATOM 1752 C CA . VAL A 1 226 ? 7.23 15.719 -5.293 1 97.94 226 VAL A CA 1
ATOM 1753 C C . VAL A 1 226 ? 6.523 14.406 -4.957 1 97.94 226 VAL A C 1
ATOM 1755 O O . VAL A 1 226 ? 7.016 13.625 -4.141 1 97.94 226 VAL A O 1
ATOM 1758 N N . SER A 1 227 ? 5.387 14.156 -5.574 1 98.19 227 SER A N 1
ATOM 1759 C CA . SER A 1 227 ? 4.57 12.992 -5.258 1 98.19 227 SER A CA 1
ATOM 1760 C C . SER A 1 227 ? 5.191 11.711 -5.816 1 98.19 227 SER A C 1
ATOM 1762 O O . SER A 1 227 ? 5.203 11.5 -7.027 1 98.19 227 SER A O 1
ATOM 1764 N N . ALA A 1 228 ? 5.617 10.836 -4.91 1 98.56 228 ALA A N 1
ATOM 1765 C CA . ALA A 1 228 ? 6.102 9.531 -5.348 1 98.56 228 ALA A CA 1
ATOM 1766 C C . ALA A 1 228 ? 5.004 8.75 -6.059 1 98.56 228 ALA A C 1
ATOM 1768 O O . ALA A 1 228 ? 5.285 7.949 -6.957 1 98.56 228 ALA A O 1
ATOM 1769 N N . ILE A 1 229 ? 3.732 8.969 -5.691 1 98.75 229 ILE A N 1
ATOM 1770 C CA . ILE A 1 229 ? 2.598 8.305 -6.328 1 98.75 229 ILE A CA 1
ATOM 1771 C C . ILE A 1 229 ? 2.521 8.711 -7.801 1 98.75 229 ILE A C 1
ATOM 1773 O O . ILE A 1 229 ? 2.445 7.855 -8.68 1 98.75 229 ILE A O 1
ATOM 1777 N N . GLU A 1 230 ? 2.643 9.992 -8.055 1 98.25 230 GLU A N 1
ATOM 1778 C CA . GLU A 1 230 ? 2.59 10.469 -9.43 1 98.25 230 GLU A CA 1
ATOM 1779 C C . GLU A 1 230 ? 3.803 9.992 -10.227 1 98.25 230 GLU A C 1
ATOM 1781 O O . GLU A 1 230 ? 3.68 9.617 -11.391 1 98.25 230 GLU A O 1
ATOM 1786 N N . LYS A 1 231 ? 4.984 10.016 -9.586 1 98.69 231 LYS A N 1
ATOM 1787 C CA . LYS A 1 231 ? 6.184 9.531 -10.266 1 98.69 231 LYS A CA 1
ATOM 1788 C C . LYS A 1 231 ? 6.078 8.039 -10.562 1 98.69 231 LYS A C 1
ATOM 1790 O O . LYS A 1 231 ? 6.57 7.566 -11.586 1 98.69 231 LYS A O 1
ATOM 1795 N N . SER A 1 232 ? 5.43 7.281 -9.68 1 98.69 232 SER A N 1
ATOM 1796 C CA . SER A 1 232 ? 5.27 5.848 -9.891 1 98.69 232 SER A CA 1
ATOM 1797 C C . SER A 1 232 ? 4.418 5.559 -11.125 1 98.69 232 SER A C 1
ATOM 1799 O O . SER A 1 232 ? 4.59 4.527 -11.773 1 98.69 232 SER A O 1
ATOM 1801 N N . MET A 1 233 ? 3.494 6.461 -11.445 1 97.94 233 MET A N 1
ATOM 1802 C CA . MET A 1 233 ? 2.686 6.297 -12.648 1 97.94 233 MET A CA 1
ATOM 1803 C C . MET A 1 233 ? 3.561 6.293 -13.898 1 97.94 233 MET A C 1
ATOM 1805 O O . MET A 1 233 ? 3.309 5.535 -14.844 1 97.94 233 MET A O 1
ATOM 1809 N N . LEU A 1 234 ? 4.578 7.117 -13.891 1 98.31 234 LEU A N 1
ATOM 1810 C CA . LEU A 1 234 ? 5.512 7.152 -15.008 1 98.31 234 LEU A CA 1
ATOM 1811 C C . LEU A 1 234 ? 6.297 5.848 -15.102 1 98.31 234 LEU A C 1
ATOM 1813 O O . LEU A 1 234 ? 6.559 5.352 -16.203 1 98.31 234 LEU A O 1
ATOM 1817 N N . VAL A 1 235 ? 6.637 5.348 -13.93 1 98.75 235 VAL A N 1
ATOM 1818 C CA . VAL A 1 235 ? 7.367 4.086 -13.875 1 98.75 235 VAL A CA 1
ATOM 1819 C C . VAL A 1 235 ? 6.504 2.959 -14.438 1 98.75 235 VAL A C 1
ATOM 1821 O O . VAL A 1 235 ? 6.965 2.172 -15.273 1 98.75 235 VAL A O 1
ATOM 1824 N N . ILE A 1 236 ? 5.25 2.896 -14.039 1 98.62 236 ILE A N 1
ATOM 1825 C CA . ILE A 1 236 ? 4.32 1.863 -14.477 1 98.62 236 ILE A CA 1
ATOM 1826 C C . ILE A 1 236 ? 4.109 1.963 -15.984 1 98.62 236 ILE A C 1
ATOM 1828 O O . ILE A 1 236 ? 4.121 0.949 -16.688 1 98.62 236 ILE A O 1
ATOM 1832 N N . GLN A 1 237 ? 3.965 3.172 -16.469 1 97.88 237 GLN A N 1
ATOM 1833 C CA . GLN A 1 237 ? 3.809 3.377 -17.906 1 97.88 237 GLN A CA 1
ATOM 1834 C C . GLN A 1 237 ? 5.043 2.898 -18.672 1 97.88 237 GLN A C 1
ATOM 1836 O O . GLN A 1 237 ? 4.922 2.293 -19.734 1 97.88 237 GLN A O 1
ATOM 1841 N N . SER A 1 238 ? 6.152 3.186 -18.125 1 98.38 238 SER A N 1
ATOM 1842 C CA . SER A 1 238 ? 7.402 2.758 -18.75 1 98.38 238 SER A CA 1
ATOM 1843 C C . SER A 1 238 ? 7.484 1.238 -18.828 1 98.38 238 SER A C 1
ATOM 1845 O O . SER A 1 238 ? 7.891 0.691 -19.859 1 98.38 238 SER A O 1
ATOM 1847 N N . LEU A 1 239 ? 7.141 0.571 -17.797 1 98.69 239 LEU A N 1
ATOM 1848 C CA . LEU A 1 239 ? 7.164 -0.887 -17.766 1 98.69 239 LEU A CA 1
ATOM 1849 C C . LEU A 1 239 ? 6.188 -1.464 -18.781 1 98.69 239 LEU A C 1
ATOM 1851 O O . LEU A 1 239 ? 6.477 -2.48 -19.422 1 98.69 239 LEU A O 1
ATOM 1855 N N . ARG A 1 240 ? 5.023 -0.847 -18.922 1 98 240 ARG A N 1
ATOM 1856 C CA . ARG A 1 240 ? 4.051 -1.276 -19.922 1 98 240 ARG A CA 1
ATOM 1857 C C . ARG A 1 240 ? 4.617 -1.157 -21.328 1 98 240 ARG A C 1
ATOM 1859 O O . ARG A 1 240 ? 4.379 -2.021 -22.172 1 98 240 ARG A O 1
ATOM 1866 N N . GLN A 1 241 ? 5.34 -0.077 -21.594 1 98.44 241 GLN A N 1
ATOM 1867 C CA . GLN A 1 241 ? 5.973 0.108 -22.891 1 98.44 241 GLN A CA 1
ATOM 1868 C C . GLN A 1 241 ? 7.023 -0.97 -23.141 1 98.44 241 GLN A C 1
ATOM 1870 O O . GLN A 1 241 ? 7.109 -1.506 -24.25 1 98.44 241 GLN A O 1
ATOM 1875 N N . LEU A 1 242 ? 7.734 -1.258 -22.141 1 98.75 242 LEU A N 1
ATOM 1876 C CA . LEU A 1 242 ? 8.727 -2.316 -22.266 1 98.75 242 LEU A CA 1
ATOM 1877 C C . LEU A 1 242 ? 8.062 -3.65 -22.594 1 98.75 242 LEU A C 1
ATOM 1879 O O . LEU A 1 242 ? 8.562 -4.414 -23.422 1 98.75 242 LEU A O 1
ATOM 1883 N N . GLU A 1 243 ? 6.98 -3.945 -21.891 1 98.62 243 GLU A N 1
ATOM 1884 C CA . GLU A 1 243 ? 6.242 -5.176 -22.156 1 98.62 243 GLU A CA 1
ATOM 1885 C C . GLU A 1 243 ? 5.863 -5.285 -23.641 1 98.62 243 GLU A C 1
ATOM 1887 O O . GLU A 1 243 ? 6.016 -6.348 -24.234 1 98.62 243 GLU A O 1
ATOM 1892 N N . GLN A 1 244 ? 5.367 -4.188 -24.188 1 98.44 244 GLN A N 1
ATOM 1893 C CA . GLN A 1 244 ? 4.969 -4.172 -25.594 1 98.44 244 GLN A CA 1
ATOM 1894 C C . GLN A 1 244 ? 6.156 -4.465 -26.5 1 98.44 244 GLN A C 1
ATOM 1896 O O . GLN A 1 244 ? 6.055 -5.277 -27.422 1 98.44 244 GLN A O 1
ATOM 1901 N N . VAL A 1 245 ? 7.281 -3.832 -26.234 1 98.25 245 VAL A N 1
ATOM 1902 C CA . VAL A 1 245 ? 8.484 -3.988 -27.047 1 98.25 245 VAL A CA 1
ATOM 1903 C C . VAL A 1 245 ? 8.969 -5.438 -26.984 1 98.25 245 VAL A C 1
ATOM 1905 O O . VAL A 1 245 ? 9.289 -6.035 -28.016 1 98.25 245 VAL A O 1
ATOM 1908 N N . ARG A 1 246 ? 9 -6.016 -25.812 1 98.19 246 ARG A N 1
ATOM 1909 C CA . ARG A 1 246 ? 9.484 -7.379 -25.609 1 98.19 246 ARG A CA 1
ATOM 1910 C C . ARG A 1 246 ? 8.586 -8.391 -26.312 1 98.19 246 ARG A C 1
ATOM 1912 O O . ARG A 1 246 ? 9.078 -9.352 -26.906 1 98.19 246 ARG A O 1
ATOM 1919 N N . ASN A 1 247 ? 7.285 -8.18 -26.234 1 98.12 247 ASN A N 1
ATOM 1920 C CA . ASN A 1 247 ? 6.355 -9.164 -26.781 1 98.12 247 ASN A CA 1
ATOM 1921 C C . ASN A 1 247 ? 6.293 -9.078 -28.312 1 98.12 247 ASN A C 1
ATOM 1923 O O . ASN A 1 247 ? 6.02 -10.078 -28.969 1 98.12 247 ASN A O 1
ATOM 1927 N N . LYS A 1 248 ? 6.613 -7.922 -28.906 1 97.19 248 LYS A N 1
ATOM 1928 C CA . LYS A 1 248 ? 6.664 -7.766 -30.359 1 97.19 248 LYS A CA 1
ATOM 1929 C C . LYS A 1 248 ? 7.785 -8.609 -30.953 1 97.19 248 LYS A C 1
ATOM 1931 O O . LYS A 1 248 ? 7.719 -8.992 -32.125 1 97.19 248 LYS A O 1
ATOM 1936 N N . ARG A 1 249 ? 8.742 -9.047 -30.141 1 95.69 249 ARG A N 1
ATOM 1937 C CA . ARG A 1 249 ? 9.898 -9.797 -30.609 1 95.69 249 ARG A CA 1
ATOM 1938 C C . ARG A 1 249 ? 9.586 -11.289 -30.672 1 95.69 249 ARG A C 1
ATOM 1940 O O . ARG A 1 249 ? 10.336 -12.055 -31.297 1 95.69 249 ARG A O 1
ATOM 1947 N N . ILE A 1 250 ? 8.523 -11.742 -30.125 1 95.31 250 ILE A N 1
ATOM 1948 C CA . ILE A 1 250 ? 8.219 -13.164 -30.031 1 95.31 250 ILE A CA 1
ATOM 1949 C C . ILE A 1 250 ? 7.523 -13.625 -31.312 1 95.31 250 ILE A C 1
ATOM 1951 O O . ILE A 1 250 ? 6.438 -13.148 -31.641 1 95.31 250 ILE A O 1
ATOM 1955 N N . THR A 1 251 ? 8.172 -14.641 -32.062 1 94.44 251 THR A N 1
ATOM 1956 C CA . THR A 1 251 ? 7.633 -15.125 -33.312 1 94.44 251 THR A CA 1
ATOM 1957 C C . THR A 1 251 ? 7.367 -16.625 -33.25 1 94.44 251 THR A C 1
ATOM 1959 O O . THR A 1 251 ? 6.863 -17.219 -34.219 1 94.44 251 THR A O 1
ATOM 1962 N N . ASP A 1 252 ? 7.637 -17.312 -32.188 1 94.25 252 ASP A N 1
ATOM 1963 C CA . ASP A 1 252 ? 7.395 -18.734 -32.031 1 94.25 252 ASP A CA 1
ATOM 1964 C C . ASP A 1 252 ? 5.906 -19.062 -32.125 1 94.25 252 ASP A C 1
ATOM 1966 O O . ASP A 1 252 ? 5.094 -18.5 -31.375 1 94.25 252 ASP A O 1
ATOM 1970 N N . SER A 1 253 ? 5.535 -19.969 -32.938 1 95.44 253 SER A N 1
ATOM 1971 C CA . SER A 1 253 ? 4.141 -20.281 -33.25 1 95.44 253 SER A CA 1
ATOM 1972 C C . SER A 1 253 ? 3.434 -20.891 -32.031 1 95.44 253 SER A C 1
ATOM 1974 O O . SER A 1 253 ? 2.205 -20.859 -31.953 1 95.44 253 SER A O 1
ATOM 1976 N N . LEU A 1 254 ? 4.164 -21.438 -31.062 1 95.81 254 LEU A N 1
ATOM 1977 C CA . LEU A 1 254 ? 3.566 -22 -29.859 1 95.81 254 LEU A CA 1
ATOM 1978 C C . LEU A 1 254 ? 2.922 -20.922 -29 1 95.81 254 LEU A C 1
ATOM 1980 O O . LEU A 1 254 ? 2.143 -21.219 -28.094 1 95.81 254 LEU A O 1
ATOM 1984 N N . TYR A 1 255 ? 3.209 -19.609 -29.344 1 95.56 255 TYR A N 1
ATOM 1985 C CA . TYR A 1 255 ? 2.652 -18.484 -28.594 1 95.56 255 TYR A CA 1
ATOM 1986 C C . TYR A 1 255 ? 1.525 -17.812 -29.359 1 95.56 255 TYR A C 1
ATOM 1988 O O . TYR A 1 255 ? 0.993 -16.781 -28.938 1 95.56 255 TYR A O 1
ATOM 1996 N N . ASP A 1 256 ? 1.071 -18.375 -30.438 1 94.94 256 ASP A N 1
ATOM 1997 C CA . ASP A 1 256 ? 0.159 -17.719 -31.375 1 94.94 256 ASP A CA 1
ATOM 1998 C C . ASP A 1 256 ? -1.156 -17.359 -30.688 1 94.94 256 ASP A C 1
ATOM 2000 O O . ASP A 1 256 ? -1.773 -16.344 -31.016 1 94.94 256 ASP A O 1
ATOM 2004 N N . ASN A 1 257 ? -1.558 -18.125 -29.734 1 93.56 257 ASN A N 1
ATOM 2005 C CA . ASN A 1 257 ? -2.854 -17.906 -29.109 1 93.56 257 ASN A CA 1
ATOM 2006 C C . ASN A 1 257 ? -2.705 -17.25 -27.734 1 93.56 257 ASN A C 1
ATOM 2008 O O . ASN A 1 257 ? -3.629 -17.281 -26.922 1 93.56 257 ASN A O 1
ATOM 2012 N N . ILE A 1 258 ? -1.583 -16.672 -27.453 1 95.25 258 ILE A N 1
ATOM 2013 C CA . ILE A 1 258 ? -1.299 -16.031 -26.172 1 95.25 258 ILE A CA 1
ATOM 2014 C C . ILE A 1 258 ? -1.187 -14.523 -26.375 1 95.25 258 ILE A C 1
ATOM 2016 O O . ILE A 1 258 ? -0.25 -14.047 -27.016 1 95.25 258 ILE A O 1
ATOM 2020 N N . PRO A 1 259 ? -2.115 -13.68 -25.828 1 96.38 259 PRO A N 1
ATOM 2021 C CA . PRO A 1 259 ? -2.125 -12.234 -26.062 1 96.38 259 PRO A CA 1
ATOM 2022 C C . PRO A 1 259 ? -0.831 -11.555 -25.609 1 96.38 259 PRO A C 1
ATOM 2024 O O . PRO A 1 259 ? -0.348 -10.641 -26.281 1 96.38 259 PRO A O 1
ATOM 2027 N N . ILE A 1 260 ? -0.238 -12.016 -24.484 1 97.75 260 ILE A N 1
ATOM 2028 C CA . ILE A 1 260 ? 1.001 -11.461 -23.953 1 97.75 260 ILE A CA 1
ATOM 2029 C C . ILE A 1 260 ? 1.95 -12.586 -23.562 1 97.75 260 ILE A C 1
ATOM 2031 O O . ILE A 1 260 ? 1.935 -13.055 -22.422 1 97.75 260 ILE A O 1
ATOM 2035 N N . PRO A 1 261 ? 2.77 -13.008 -24.391 1 97.19 261 PRO A N 1
ATOM 2036 C CA . PRO A 1 261 ? 3.641 -14.164 -24.188 1 97.19 261 PRO A CA 1
ATOM 2037 C C . PRO A 1 261 ? 4.574 -14 -23 1 97.19 261 PRO A C 1
ATOM 2039 O O . PRO A 1 261 ? 4.773 -14.945 -22.234 1 97.19 261 PRO A O 1
ATOM 2042 N N . VAL A 1 262 ? 5.156 -12.781 -22.844 1 97.5 262 VAL A N 1
ATOM 2043 C CA . VAL A 1 262 ? 6.055 -12.523 -21.719 1 97.5 262 VAL A CA 1
ATOM 2044 C C . VAL A 1 262 ? 5.602 -11.273 -20.969 1 97.5 262 VAL A C 1
ATOM 2046 O O . VAL A 1 262 ? 6.219 -10.211 -21.094 1 97.5 262 VAL A O 1
ATOM 2049 N N . PRO A 1 263 ? 4.688 -11.422 -20.125 1 98.06 263 PRO A N 1
ATOM 2050 C CA . PRO A 1 263 ? 4.078 -10.266 -19.453 1 98.06 263 PRO A CA 1
ATOM 2051 C C . PRO A 1 263 ? 4.977 -9.664 -18.375 1 98.06 263 PRO A C 1
ATOM 2053 O O . PRO A 1 263 ? 5.844 -10.352 -17.844 1 98.06 263 PRO A O 1
ATOM 2056 N N . ILE A 1 264 ? 4.855 -8.414 -18.156 1 98.62 264 ILE A N 1
ATOM 2057 C CA . ILE A 1 264 ? 5.312 -7.695 -16.969 1 98.62 264 ILE A CA 1
ATOM 2058 C C . ILE A 1 264 ? 4.109 -7.258 -16.141 1 98.62 264 ILE A C 1
ATOM 2060 O O . ILE A 1 264 ? 3.301 -6.441 -16.578 1 98.62 264 ILE A O 1
ATOM 2064 N N . ASN A 1 265 ? 3.982 -7.824 -14.961 1 98.38 265 ASN A N 1
ATOM 2065 C CA . ASN A 1 265 ? 2.84 -7.562 -14.094 1 98.38 265 ASN A CA 1
ATOM 2066 C C . ASN A 1 265 ? 3.254 -6.82 -12.828 1 98.38 265 ASN A C 1
ATOM 2068 O O . ASN A 1 265 ? 4.234 -7.188 -12.18 1 98.38 265 ASN A O 1
ATOM 2072 N N . ILE A 1 266 ? 2.617 -5.711 -12.57 1 98.69 266 ILE A N 1
ATOM 2073 C CA . ILE A 1 266 ? 2.744 -5.078 -11.258 1 98.69 266 ILE A CA 1
ATOM 2074 C C . ILE A 1 266 ? 1.646 -5.59 -10.328 1 98.69 266 ILE A C 1
ATOM 2076 O O . ILE A 1 266 ? 0.465 -5.305 -10.539 1 98.69 266 ILE A O 1
ATOM 2080 N N . GLY A 1 267 ? 2.064 -6.25 -9.281 1 98.31 267 GLY A N 1
ATOM 2081 C CA . GLY A 1 267 ? 1.093 -6.945 -8.453 1 98.31 267 GLY A CA 1
ATOM 2082 C C . GLY A 1 267 ? 0.758 -6.199 -7.176 1 98.31 267 GLY A C 1
ATOM 2083 O O . GLY A 1 267 ? -0.304 -6.41 -6.586 1 98.31 267 GLY A O 1
ATOM 2084 N N . THR A 1 268 ? 1.656 -5.359 -6.695 1 98.44 268 THR A N 1
ATOM 2085 C CA . THR A 1 268 ? 1.396 -4.578 -5.488 1 98.44 268 THR A CA 1
ATOM 2086 C C . THR A 1 268 ? 1.896 -3.146 -5.652 1 98.44 268 THR A C 1
ATOM 2088 O O . THR A 1 268 ? 2.838 -2.895 -6.406 1 98.44 268 THR A O 1
ATOM 2091 N N . ILE A 1 269 ? 1.262 -2.26 -5.023 1 98.81 269 ILE A N 1
ATOM 2092 C CA . ILE A 1 269 ? 1.668 -0.863 -4.918 1 98.81 269 ILE A CA 1
ATOM 2093 C C . ILE A 1 269 ? 1.407 -0.359 -3.5 1 98.81 269 ILE A C 1
ATOM 2095 O O . ILE A 1 269 ? 0.317 -0.549 -2.955 1 98.81 269 ILE A O 1
ATOM 2099 N N . ASN A 1 270 ? 2.418 0.181 -2.871 1 98.56 270 ASN A N 1
ATOM 2100 C CA . ASN A 1 270 ? 2.303 0.7 -1.513 1 98.56 270 ASN A CA 1
ATOM 2101 C C . ASN A 1 270 ? 3.119 1.975 -1.328 1 98.56 270 ASN A C 1
ATOM 2103 O O . ASN A 1 270 ? 4.309 2.006 -1.649 1 98.56 270 ASN A O 1
ATOM 2107 N N . GLY A 1 271 ? 2.42 3.01 -0.85 1 97.94 271 GLY A N 1
ATOM 2108 C CA . GLY A 1 271 ? 3.176 4.23 -0.624 1 97.94 271 GLY A CA 1
ATOM 2109 C C . GLY A 1 271 ? 2.391 5.289 0.128 1 97.94 271 GLY A C 1
ATOM 2110 O O . GLY A 1 271 ? 1.158 5.285 0.11 1 97.94 271 GLY A O 1
ATOM 2111 N N . GLY A 1 272 ? 3.172 6.199 0.767 1 96.56 272 GLY A N 1
ATOM 2112 C CA . GLY A 1 272 ? 2.586 7.285 1.536 1 96.56 272 GLY A CA 1
ATOM 2113 C C . GLY A 1 272 ? 2.252 6.891 2.963 1 96.56 272 GLY A C 1
ATOM 2114 O O . GLY A 1 272 ? 2.025 5.715 3.252 1 96.56 272 GLY A O 1
ATOM 2115 N N . ALA A 1 273 ? 2.268 7.922 3.846 1 93.25 273 ALA A N 1
ATOM 2116 C CA . ALA A 1 273 ? 2.076 7.633 5.266 1 93.25 273 ALA A CA 1
ATOM 2117 C C . ALA A 1 273 ? 0.855 8.367 5.812 1 93.25 273 ALA A C 1
ATOM 2119 O O . ALA A 1 273 ? 0.343 8.023 6.879 1 93.25 273 ALA A O 1
ATOM 2120 N N . TRP A 1 274 ? 0.384 9.352 5.102 1 95.06 274 TRP A N 1
ATOM 2121 C CA . TRP A 1 274 ? -0.643 10.242 5.637 1 95.06 274 TRP A CA 1
ATOM 2122 C C . TRP A 1 274 ? -1.444 10.891 4.512 1 95.06 274 TRP A C 1
ATOM 2124 O O . TRP A 1 274 ? -0.874 11.344 3.52 1 95.06 274 TRP A O 1
ATOM 2134 N N . PRO A 1 275 ? -2.793 10.898 4.598 1 96.31 275 PRO A N 1
ATOM 2135 C CA . PRO A 1 275 ? -3.613 11.477 3.531 1 96.31 275 PRO A CA 1
ATOM 2136 C C . PRO A 1 275 ? -3.266 12.938 3.242 1 96.31 275 PRO A C 1
ATOM 2138 O O . PRO A 1 275 ? -3.338 13.375 2.092 1 96.31 275 PRO A O 1
ATOM 2141 N N . SER A 1 276 ? -2.869 13.648 4.266 1 96.12 276 SER A N 1
ATOM 2142 C CA . SER A 1 276 ? -2.627 15.078 4.141 1 96.12 276 SER A CA 1
ATOM 2143 C C . SER A 1 276 ? -1.146 15.375 3.93 1 96.12 276 SER A C 1
ATOM 2145 O O . SER A 1 276 ? -0.69 16.5 4.168 1 96.12 276 SER A O 1
ATOM 2147 N N . SER A 1 277 ? -0.357 14.445 3.518 1 97.19 277 SER A N 1
ATOM 2148 C CA . SER A 1 277 ? 1.047 14.625 3.162 1 97.19 277 SER A CA 1
ATOM 2149 C C . SER A 1 277 ? 1.33 14.102 1.757 1 97.19 277 SER A C 1
ATOM 2151 O O . SER A 1 277 ? 0.671 13.172 1.291 1 97.19 277 SER A O 1
ATOM 2153 N N . VAL A 1 278 ? 2.244 14.766 1.1 1 97.94 278 VAL A N 1
ATOM 2154 C CA . VAL A 1 278 ? 2.725 14.258 -0.18 1 97.94 278 VAL A CA 1
ATOM 2155 C C . VAL A 1 278 ? 3.555 12.992 0.046 1 97.94 278 VAL A C 1
ATOM 2157 O O . VAL A 1 278 ? 4.43 12.969 0.917 1 97.94 278 VAL A O 1
ATOM 2160 N N . ALA A 1 279 ? 3.238 11.953 -0.698 1 97.81 279 ALA A N 1
ATOM 2161 C CA . ALA A 1 279 ? 3.957 10.695 -0.531 1 97.81 279 ALA A CA 1
ATOM 2162 C C . ALA A 1 279 ? 5.406 10.828 -0.988 1 97.81 279 ALA A C 1
ATOM 2164 O O . ALA A 1 279 ? 5.672 11.258 -2.113 1 97.81 279 ALA A O 1
ATOM 2165 N N . ASP A 1 280 ? 6.348 10.406 -0.153 1 97.56 280 ASP A N 1
ATOM 2166 C CA . ASP A 1 280 ? 7.758 10.586 -0.49 1 97.56 280 ASP A CA 1
ATOM 2167 C C . ASP A 1 280 ? 8.367 9.281 -1.001 1 97.56 280 ASP A C 1
ATOM 2169 O O . ASP A 1 280 ? 9.492 9.266 -1.5 1 97.56 280 ASP A O 1
ATOM 2173 N N . THR A 1 281 ? 7.625 8.234 -0.869 1 97.94 281 THR A N 1
ATOM 2174 C CA . THR A 1 281 ? 8.133 6.957 -1.342 1 97.94 281 THR A CA 1
ATOM 2175 C C . THR A 1 281 ? 6.988 6.031 -1.742 1 97.94 281 THR A C 1
ATOM 2177 O O . THR A 1 281 ? 5.965 5.977 -1.06 1 97.94 281 THR A O 1
ATOM 2180 N N . VAL A 1 282 ? 7.102 5.352 -2.818 1 98.5 282 VAL A N 1
ATOM 2181 C CA . VAL A 1 282 ? 6.195 4.301 -3.268 1 98.5 282 VAL A CA 1
ATOM 2182 C C . VAL A 1 282 ? 6.996 3.057 -3.648 1 98.5 282 VAL A C 1
ATOM 2184 O O . VAL A 1 282 ? 8.062 3.16 -4.262 1 98.5 282 VAL A O 1
ATOM 2187 N N . THR A 1 283 ? 6.551 1.935 -3.236 1 98.62 283 THR A N 1
ATOM 2188 C CA . THR A 1 283 ? 7.148 0.663 -3.625 1 98.62 283 THR A CA 1
ATOM 2189 C C . THR A 1 283 ? 6.207 -0.121 -4.539 1 98.62 283 THR A C 1
ATOM 2191 O O . THR A 1 283 ? 5.02 -0.254 -4.242 1 98.62 283 THR A O 1
ATOM 2194 N N . LEU A 1 284 ? 6.699 -0.551 -5.652 1 98.81 284 LEU A N 1
ATOM 2195 C CA . LEU A 1 284 ? 6.027 -1.434 -6.602 1 98.81 284 LEU A CA 1
ATOM 2196 C C . LEU A 1 284 ? 6.656 -2.822 -6.594 1 98.81 284 LEU A C 1
ATOM 2198 O O . LEU A 1 284 ? 7.883 -2.951 -6.59 1 98.81 284 LEU A O 1
ATOM 2202 N N . GLU A 1 285 ? 5.855 -3.811 -6.492 1 98.56 285 GLU A N 1
ATOM 2203 C CA . GLU A 1 285 ? 6.344 -5.172 -6.695 1 98.56 285 GLU A CA 1
ATOM 2204 C C . GLU A 1 285 ? 5.637 -5.84 -7.871 1 98.56 285 GLU A C 1
ATOM 2206 O O . GLU A 1 285 ? 4.434 -5.656 -8.07 1 98.56 285 GLU A O 1
ATOM 2211 N N . GLY A 1 286 ? 6.445 -6.535 -8.617 1 98.12 286 GLY A N 1
ATOM 2212 C CA . GLY A 1 286 ? 5.891 -7.176 -9.805 1 98.12 286 GLY A CA 1
ATOM 2213 C C . GLY A 1 286 ? 6.707 -8.359 -10.281 1 98.12 286 GLY A C 1
ATOM 2214 O O . GLY A 1 286 ? 7.598 -8.836 -9.57 1 98.12 286 GLY A O 1
ATOM 2215 N N . ARG A 1 287 ? 6.234 -8.883 -11.406 1 97.56 287 ARG A N 1
ATOM 2216 C CA . ARG A 1 287 ? 6.867 -10.031 -12.055 1 97.56 287 ARG A CA 1
ATOM 2217 C C . ARG A 1 287 ? 7.188 -9.719 -13.516 1 97.56 287 ARG A C 1
ATOM 2219 O O . ARG A 1 287 ? 6.391 -9.094 -14.211 1 97.56 287 ARG A O 1
ATOM 2226 N N . CYS A 1 288 ? 8.367 -10.148 -13.93 1 98.06 288 CYS A N 1
ATOM 2227 C CA . CYS A 1 288 ? 8.789 -10.008 -15.312 1 98.06 288 CYS A CA 1
ATOM 2228 C C . CYS A 1 288 ? 9.039 -11.375 -15.945 1 98.06 288 CYS A C 1
ATOM 2230 O O . CYS A 1 288 ? 9.836 -12.164 -15.438 1 98.06 288 CYS A O 1
ATOM 2232 N N . GLY A 1 289 ? 8.375 -11.625 -17.047 1 97.88 289 GLY A N 1
ATOM 2233 C CA . GLY A 1 289 ? 8.562 -12.883 -17.75 1 97.88 289 GLY A CA 1
ATOM 2234 C C . GLY A 1 289 ? 9.898 -12.984 -18.453 1 97.88 289 GLY A C 1
ATOM 2235 O O . GLY A 1 289 ? 10.438 -11.977 -18.922 1 97.88 289 GLY A O 1
ATOM 2236 N N . ILE A 1 290 ? 10.422 -14.195 -18.547 1 97.31 290 ILE A N 1
ATOM 2237 C CA . ILE A 1 290 ? 11.641 -14.523 -19.281 1 97.31 290 ILE A CA 1
ATOM 2238 C C . ILE A 1 290 ? 11.305 -15.477 -20.422 1 97.31 290 ILE A C 1
ATOM 2240 O O . ILE A 1 290 ? 10.852 -16.594 -20.188 1 97.31 290 ILE A O 1
ATOM 2244 N N . ALA A 1 291 ? 11.531 -15.109 -21.609 1 95.69 291 ALA A N 1
ATOM 2245 C CA . ALA A 1 291 ? 11.289 -15.992 -22.734 1 95.69 291 ALA A CA 1
ATOM 2246 C C . ALA A 1 291 ? 12.273 -17.156 -22.75 1 95.69 291 ALA A C 1
ATOM 2248 O O . ALA A 1 291 ? 13.367 -17.062 -22.188 1 95.69 291 ALA A O 1
ATOM 2249 N N . PRO A 1 292 ? 11.914 -18.266 -23.375 1 92 292 PRO A N 1
ATOM 2250 C CA . PRO A 1 292 ? 12.773 -19.453 -23.375 1 92 292 PRO A CA 1
ATOM 2251 C C . PRO A 1 292 ? 14.156 -19.172 -23.969 1 92 292 PRO A C 1
ATOM 2253 O O . PRO A 1 292 ? 15.133 -19.844 -23.594 1 92 292 PRO A O 1
ATOM 2256 N N . ASN A 1 293 ? 14.242 -18.219 -24.844 1 91 293 ASN A N 1
ATOM 2257 C CA . ASN A 1 293 ? 15.516 -17.938 -25.5 1 91 293 ASN A CA 1
ATOM 2258 C C . ASN A 1 293 ? 16.281 -16.828 -24.766 1 91 293 ASN A C 1
ATOM 2260 O O . ASN A 1 293 ? 17.312 -16.359 -25.25 1 91 293 ASN A O 1
ATOM 2264 N N . GLU A 1 294 ? 15.773 -16.391 -23.625 1 95 294 GLU A N 1
ATOM 2265 C CA . GLU A 1 294 ? 16.391 -15.312 -22.859 1 95 294 GLU A CA 1
ATOM 2266 C C . GLU A 1 294 ? 17.078 -15.852 -21.609 1 95 294 GLU A C 1
ATOM 2268 O O . GLU A 1 294 ? 16.703 -16.906 -21.094 1 95 294 GLU A O 1
ATOM 2273 N N . SER A 1 295 ? 18.109 -15.164 -21.188 1 95.19 295 SER A N 1
ATOM 2274 C CA . SER A 1 295 ? 18.672 -15.398 -19.859 1 95.19 295 SER A CA 1
ATOM 2275 C C . SER A 1 295 ? 18.109 -14.414 -18.828 1 95.19 295 SER A C 1
ATOM 2277 O O . SER A 1 295 ? 17.75 -13.289 -19.188 1 95.19 295 SER A O 1
ATOM 2279 N N . PRO A 1 296 ? 18.016 -14.867 -17.609 1 95.62 296 PRO A N 1
ATOM 2280 C CA . PRO A 1 296 ? 17.562 -13.938 -16.578 1 95.62 296 PRO A CA 1
ATOM 2281 C C . PRO A 1 296 ? 18.391 -12.648 -16.531 1 95.62 296 PRO A C 1
ATOM 2283 O O . PRO A 1 296 ? 17.828 -11.555 -16.406 1 95.62 296 PRO A O 1
ATOM 2286 N N . GLU A 1 297 ? 19.703 -12.766 -16.719 1 97.06 297 GLU A N 1
ATOM 2287 C CA . GLU A 1 297 ? 20.594 -11.609 -16.641 1 97.06 297 GLU A CA 1
ATOM 2288 C C . GLU A 1 297 ? 20.297 -10.609 -17.766 1 97.06 297 GLU A C 1
ATOM 2290 O O . GLU A 1 297 ? 20.328 -9.398 -17.531 1 97.06 297 GLU A O 1
ATOM 2295 N N . ALA A 1 298 ? 20.047 -11.109 -18.922 1 97.81 298 ALA A N 1
ATOM 2296 C CA . ALA A 1 298 ? 19.75 -10.234 -20.047 1 97.81 298 ALA A CA 1
ATOM 2297 C C . ALA A 1 298 ? 18.438 -9.484 -19.812 1 97.81 298 ALA A C 1
ATOM 2299 O O . ALA A 1 298 ? 18.328 -8.297 -20.141 1 97.81 298 ALA A O 1
ATOM 2300 N N . VAL A 1 299 ? 17.453 -10.156 -19.297 1 98.19 299 VAL A N 1
ATOM 2301 C CA . VAL A 1 299 ? 16.156 -9.547 -19.016 1 98.19 299 VAL A CA 1
ATOM 2302 C C . VAL A 1 299 ? 16.297 -8.492 -17.938 1 98.19 299 VAL A C 1
ATOM 2304 O O . VAL A 1 299 ? 15.734 -7.398 -18.047 1 98.19 299 VAL A O 1
ATOM 2307 N N . GLN A 1 300 ? 17.062 -8.836 -16.859 1 98.19 300 GLN A N 1
ATOM 2308 C CA . GLN A 1 300 ? 17.312 -7.871 -15.797 1 98.19 300 GLN A CA 1
ATOM 2309 C C . GLN A 1 300 ? 17.953 -6.602 -16.344 1 98.19 300 GLN A C 1
ATOM 2311 O O . GLN A 1 300 ? 17.5 -5.492 -16.062 1 98.19 300 GLN A O 1
ATOM 2316 N N . SER A 1 301 ? 18.969 -6.773 -17.172 1 98.5 301 SER A N 1
ATOM 2317 C CA . SER A 1 301 ? 19.688 -5.641 -17.75 1 98.5 301 SER A CA 1
ATOM 2318 C C . SER A 1 301 ? 18.766 -4.793 -18.625 1 98.5 301 SER A C 1
ATOM 2320 O O . SER A 1 301 ? 18.828 -3.561 -18.594 1 98.5 301 SER A O 1
ATOM 2322 N N . GLU A 1 302 ? 17.969 -5.43 -19.375 1 98.44 302 GLU A N 1
ATOM 2323 C CA . GLU A 1 302 ? 17.047 -4.707 -20.266 1 98.44 302 GLU A CA 1
ATOM 2324 C C . GLU A 1 302 ? 16.062 -3.863 -19.469 1 98.44 302 GLU A C 1
ATOM 2326 O O . GLU A 1 302 ? 15.836 -2.693 -19.781 1 98.44 302 GLU A O 1
ATOM 2331 N N . LEU A 1 303 ? 15.469 -4.465 -18.438 1 98.56 303 LEU A N 1
ATOM 2332 C CA . LEU A 1 303 ? 14.5 -3.752 -17.609 1 98.56 303 LEU A CA 1
ATOM 2333 C C . LEU A 1 303 ? 15.156 -2.596 -16.859 1 98.56 303 LEU A C 1
ATOM 2335 O O . LEU A 1 303 ? 14.617 -1.487 -16.828 1 98.56 303 LEU A O 1
ATOM 2339 N N . GLU A 1 304 ? 16.344 -2.82 -16.328 1 98.5 304 GLU A N 1
ATOM 2340 C CA . GLU A 1 304 ? 17.078 -1.783 -15.609 1 98.5 304 GLU A CA 1
ATOM 2341 C C . GLU A 1 304 ? 17.438 -0.623 -16.531 1 98.5 304 GLU A C 1
ATOM 2343 O O . GLU A 1 304 ? 17.297 0.543 -16.156 1 98.5 304 GLU A O 1
ATOM 2348 N N . ASN A 1 305 ? 17.938 -0.96 -17.719 1 98.19 305 ASN A N 1
ATOM 2349 C CA . ASN A 1 305 ? 18.266 0.076 -18.688 1 98.19 305 ASN A CA 1
ATOM 2350 C C . ASN A 1 305 ? 17.047 0.871 -19.109 1 98.19 305 ASN A C 1
ATOM 2352 O O . ASN A 1 305 ? 17.109 2.09 -19.281 1 98.19 305 ASN A O 1
ATOM 2356 N N . TRP A 1 306 ? 16.016 0.142 -19.312 1 97.88 306 TRP A N 1
ATOM 2357 C CA . TRP A 1 306 ? 14.766 0.788 -19.688 1 97.88 306 TRP A CA 1
ATOM 2358 C C . TRP A 1 306 ? 14.32 1.78 -18.609 1 97.88 306 TRP A C 1
ATOM 2360 O O . TRP A 1 306 ? 13.906 2.898 -18.922 1 97.88 306 TRP A O 1
ATOM 2370 N N . LEU A 1 307 ? 14.391 1.423 -17.328 1 98.31 307 LEU A N 1
ATOM 2371 C CA . LEU A 1 307 ? 14 2.281 -16.203 1 98.31 307 LEU A CA 1
ATOM 2372 C C . LEU A 1 307 ? 14.938 3.479 -16.094 1 98.31 307 LEU A C 1
ATOM 2374 O O . LEU A 1 307 ? 14.516 4.57 -15.711 1 98.31 307 LEU A O 1
ATOM 2378 N N . ASN A 1 308 ? 16.188 3.279 -16.406 1 97.69 308 ASN A N 1
ATOM 2379 C CA . ASN A 1 308 ? 17.141 4.383 -16.391 1 97.69 308 ASN A CA 1
ATOM 2380 C C . ASN A 1 308 ? 16.75 5.469 -17.391 1 97.69 308 ASN A C 1
ATOM 2382 O O . ASN A 1 308 ? 17.062 6.648 -17.172 1 97.69 308 ASN A O 1
ATOM 2386 N N . ASP A 1 309 ? 16.078 5.121 -18.422 1 97.88 309 ASP A N 1
ATOM 2387 C CA . ASP A 1 309 ? 15.688 6.062 -19.469 1 97.88 309 ASP A CA 1
ATOM 2388 C C . ASP A 1 309 ? 14.609 7.023 -18.969 1 97.88 309 ASP A C 1
ATOM 2390 O O . ASP A 1 309 ? 14.344 8.047 -19.594 1 97.88 309 ASP A O 1
ATOM 2394 N N . LEU A 1 310 ? 14.062 6.742 -17.812 1 98.12 310 LEU A N 1
ATOM 2395 C CA . LEU A 1 310 ? 13.07 7.637 -17.234 1 98.12 310 LEU A CA 1
ATOM 2396 C C . LEU A 1 310 ? 13.648 9.039 -17.047 1 98.12 310 LEU A C 1
ATOM 2398 O O . LEU A 1 310 ? 12.914 10.031 -17.109 1 98.12 310 LEU A O 1
ATOM 2402 N N . GLN A 1 311 ? 14.977 9.117 -16.812 1 97.62 311 GLN A N 1
ATOM 2403 C CA . GLN A 1 311 ? 15.648 10.391 -16.594 1 97.62 311 GLN A CA 1
ATOM 2404 C C . GLN A 1 311 ? 15.484 11.328 -17.781 1 97.62 311 GLN A C 1
ATOM 2406 O O . GLN A 1 311 ? 15.539 12.547 -17.641 1 97.62 311 GLN A O 1
ATOM 2411 N N . TYR A 1 312 ? 15.203 10.766 -19 1 97.25 312 TYR A N 1
ATOM 2412 C CA . TYR A 1 312 ? 15.047 11.562 -20.203 1 97.25 312 TYR A CA 1
ATOM 2413 C C . TYR A 1 312 ? 13.602 12.039 -20.375 1 97.25 312 TYR A C 1
ATOM 2415 O O . TYR A 1 312 ? 13.32 12.914 -21.188 1 97.25 312 TYR A O 1
ATOM 2423 N N . HIS A 1 313 ? 12.68 11.484 -19.578 1 95.56 313 HIS A N 1
ATOM 2424 C CA . HIS A 1 313 ? 11.266 11.812 -19.703 1 95.56 313 HIS A CA 1
ATOM 2425 C C . HIS A 1 313 ? 10.812 12.711 -18.547 1 95.56 313 HIS A C 1
ATOM 2427 O O . HIS A 1 313 ? 9.812 13.422 -18.672 1 95.56 313 HIS A O 1
ATOM 2433 N N . ASP A 1 314 ? 11.484 12.602 -17.438 1 97.31 314 ASP A N 1
ATOM 2434 C CA . ASP A 1 314 ? 11.18 13.391 -16.25 1 97.31 314 ASP A CA 1
ATOM 2435 C C . ASP A 1 314 ? 12.445 13.719 -15.469 1 97.31 314 ASP A C 1
ATOM 2437 O O . ASP A 1 314 ? 13.125 12.812 -14.977 1 97.31 314 ASP A O 1
ATOM 2441 N N . GLU A 1 315 ? 12.734 15.008 -15.297 1 97.38 315 GLU A N 1
ATOM 2442 C CA . GLU A 1 315 ? 13.969 15.5 -14.711 1 97.38 315 GLU A CA 1
ATOM 2443 C C . GLU A 1 315 ? 14.156 14.977 -13.289 1 97.38 315 GLU A C 1
ATOM 2445 O O . GLU A 1 315 ? 15.281 14.828 -12.812 1 97.38 315 GLU A O 1
ATOM 2450 N N . TRP A 1 316 ? 13.078 14.602 -12.641 1 98.06 316 TRP A N 1
ATOM 2451 C CA . TRP A 1 316 ? 13.156 14.102 -11.266 1 98.06 316 TRP A CA 1
ATOM 2452 C C . TRP A 1 316 ? 14.008 12.844 -11.195 1 98.06 316 TRP A C 1
ATOM 2454 O O . TRP A 1 316 ? 14.812 12.68 -10.273 1 98.06 316 TRP A O 1
ATOM 2464 N N . PHE A 1 317 ? 13.914 11.984 -12.211 1 98.44 317 PHE A N 1
ATOM 2465 C CA . PHE A 1 317 ? 14.586 10.695 -12.203 1 98.44 317 PHE A CA 1
ATOM 2466 C C . PHE A 1 317 ? 16.062 10.852 -12.508 1 98.44 317 PHE A C 1
ATOM 2468 O O . PHE A 1 317 ? 16.844 9.914 -12.328 1 98.44 317 PHE A O 1
ATOM 2475 N N . LYS A 1 318 ? 16.469 12.031 -13.055 1 97.56 318 LYS A N 1
ATOM 2476 C CA . LYS A 1 318 ? 17.891 12.312 -13.211 1 97.56 318 LYS A CA 1
ATOM 2477 C C . LYS A 1 318 ? 18.578 12.422 -11.852 1 97.56 318 LYS A C 1
ATOM 2479 O O . LYS A 1 318 ? 19.719 11.953 -11.688 1 97.56 318 LYS A O 1
ATOM 2484 N N . HIS A 1 319 ? 17.906 12.969 -10.922 1 96.69 319 HIS A N 1
ATOM 2485 C CA . HIS A 1 319 ? 18.469 13.211 -9.602 1 96.69 319 HIS A CA 1
ATOM 2486 C C . HIS A 1 319 ? 18.125 12.078 -8.641 1 96.69 319 HIS A C 1
ATOM 2488 O O . HIS A 1 319 ? 18.891 11.781 -7.719 1 96.69 319 HIS A O 1
ATOM 2494 N N . TYR A 1 320 ? 16.953 11.5 -8.844 1 97.31 320 TYR A 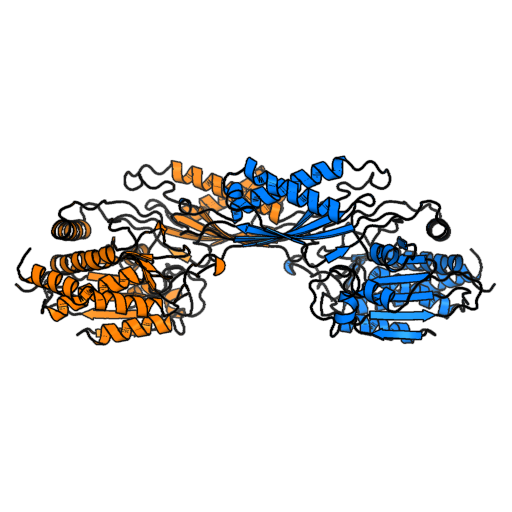N 1
ATOM 2495 C CA . TYR A 1 320 ? 16.469 10.414 -7.992 1 97.31 320 TYR A CA 1
ATOM 2496 C C . TYR A 1 320 ? 16 9.227 -8.828 1 97.31 320 TYR A C 1
ATOM 2498 O O . TYR A 1 320 ? 14.812 8.945 -8.906 1 97.31 320 TYR A O 1
ATOM 2506 N N . PRO A 1 321 ? 16.953 8.516 -9.391 1 98 321 PRO A N 1
ATOM 2507 C CA . PRO A 1 321 ? 16.578 7.324 -10.156 1 98 321 PRO A CA 1
ATOM 2508 C C . PRO A 1 321 ? 15.828 6.297 -9.312 1 98 321 PRO A C 1
ATOM 2510 O O . PRO A 1 321 ? 15.969 6.273 -8.086 1 98 321 PRO A O 1
ATOM 2513 N N . VAL A 1 322 ? 15.023 5.492 -9.953 1 98.25 322 VAL A N 1
ATOM 2514 C CA . VAL A 1 322 ? 14.328 4.438 -9.219 1 98.25 322 VAL A CA 1
ATOM 2515 C C . VAL A 1 322 ? 15.336 3.408 -8.719 1 98.25 322 VAL A C 1
ATOM 2517 O O . VAL A 1 322 ? 16.406 3.23 -9.312 1 98.25 322 VAL A O 1
ATOM 2520 N N . ASP A 1 323 ? 15.008 2.807 -7.594 1 97.56 323 ASP A N 1
ATOM 2521 C CA . ASP A 1 323 ? 15.781 1.681 -7.074 1 97.56 323 ASP A CA 1
ATOM 2522 C C . ASP A 1 323 ? 15.094 0.354 -7.391 1 97.56 323 ASP A C 1
ATOM 2524 O O . ASP A 1 323 ? 13.938 0.145 -7.02 1 97.56 323 ASP A O 1
ATOM 2528 N N . ILE A 1 324 ? 15.766 -0.518 -8.125 1 98 324 ILE A N 1
ATOM 2529 C CA . ILE A 1 324 ? 15.188 -1.812 -8.477 1 98 324 ILE A CA 1
ATOM 2530 C C . ILE A 1 324 ? 15.945 -2.926 -7.75 1 98 324 ILE A C 1
ATOM 2532 O O . ILE A 1 324 ? 17.172 -2.906 -7.68 1 98 324 ILE A O 1
ATOM 2536 N N . GLU A 1 325 ? 15.234 -3.783 -7.148 1 97.25 325 GLU A N 1
ATOM 2537 C CA . GLU A 1 325 ? 15.742 -4.988 -6.496 1 97.25 325 GLU A CA 1
ATOM 2538 C C . GLU A 1 325 ? 15.094 -6.242 -7.07 1 97.25 325 GLU A C 1
ATOM 2540 O O . GLU A 1 325 ? 13.867 -6.316 -7.184 1 97.25 325 GLU A O 1
ATOM 2545 N N . TRP A 1 326 ? 15.914 -7.141 -7.531 1 95.5 326 TRP A N 1
ATOM 2546 C CA . TRP A 1 326 ? 15.43 -8.461 -7.918 1 95.5 326 TRP A CA 1
ATOM 2547 C C . TRP A 1 326 ? 15.359 -9.391 -6.711 1 95.5 326 TRP A C 1
ATOM 2549 O O . TRP A 1 326 ? 16.359 -10.008 -6.344 1 95.5 326 TRP A O 1
ATOM 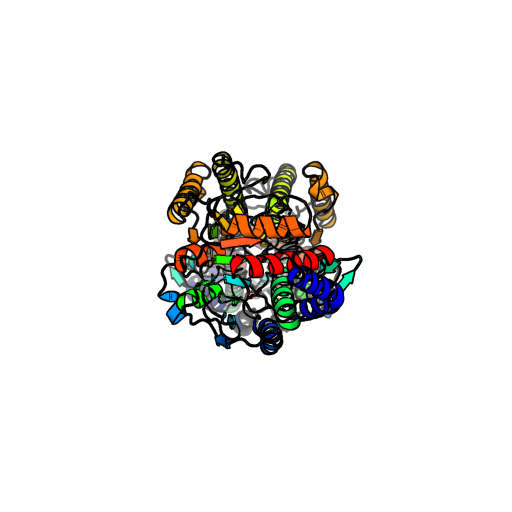2559 N N . PHE A 1 327 ? 14.188 -9.547 -6.172 1 90.69 327 PHE A N 1
ATOM 2560 C CA . PHE A 1 327 ? 14.023 -10.219 -4.887 1 90.69 327 PHE A CA 1
ATOM 2561 C C . PHE A 1 327 ? 13.109 -11.43 -5.02 1 90.69 327 PHE A C 1
ATOM 2563 O O . PHE A 1 327 ? 12.414 -11.586 -6.027 1 90.69 327 PHE A O 1
ATOM 2570 N N . GLY A 1 328 ? 13.156 -12.242 -4.008 1 86.69 328 GLY A N 1
ATOM 2571 C CA . GLY A 1 328 ? 12.086 -13.188 -3.727 1 86.69 328 GLY A CA 1
ATOM 2572 C C . GLY A 1 328 ? 12.102 -14.398 -4.637 1 86.69 328 GLY A C 1
ATOM 2573 O O . GLY A 1 328 ? 12.469 -15.5 -4.215 1 86.69 328 GLY A O 1
ATOM 2574 N N . ALA A 1 329 ? 11.719 -14.195 -5.953 1 90.81 329 ALA A N 1
ATOM 2575 C CA . ALA A 1 329 ? 11.391 -15.391 -6.734 1 90.81 329 ALA A CA 1
ATOM 2576 C C . ALA A 1 329 ? 12 -15.305 -8.133 1 90.81 329 ALA A C 1
ATOM 2578 O O . ALA A 1 329 ? 12.086 -14.227 -8.719 1 90.81 329 ALA A O 1
ATOM 2579 N N . MET A 1 330 ? 12.438 -16.453 -8.57 1 93.5 330 MET A N 1
ATOM 2580 C CA . MET A 1 330 ? 12.875 -16.625 -9.953 1 93.5 330 MET A CA 1
ATOM 2581 C C . MET A 1 330 ? 12.555 -18.031 -10.453 1 93.5 330 MET A C 1
ATOM 2583 O O . MET A 1 330 ? 12.805 -19.016 -9.758 1 93.5 330 MET A O 1
ATOM 2587 N N . TRP A 1 331 ? 11.938 -18.125 -11.539 1 95.12 331 TRP A N 1
ATOM 2588 C CA . TRP A 1 331 ? 11.68 -19.359 -12.281 1 95.12 331 TRP A CA 1
ATOM 2589 C C . TRP A 1 331 ? 12.445 -19.359 -13.602 1 95.12 331 TRP A C 1
ATOM 2591 O O . TRP A 1 331 ? 12.539 -18.328 -14.273 1 95.12 331 TRP A O 1
ATOM 2601 N N . LEU A 1 332 ? 12.984 -20.484 -13.922 1 95.12 332 LEU A N 1
ATOM 2602 C CA . LEU A 1 332 ? 13.711 -20.594 -15.18 1 95.12 332 LEU A CA 1
ATOM 2603 C C . LEU A 1 332 ? 12.805 -21.125 -16.281 1 95.12 332 LEU A C 1
ATOM 2605 O O . LEU A 1 332 ? 11.945 -21.969 -16.031 1 95.12 332 LEU A O 1
ATOM 2609 N N . PRO A 1 333 ? 13.008 -20.594 -17.469 1 95.19 333 PRO A N 1
ATOM 2610 C CA . PRO A 1 333 ? 12.273 -21.156 -18.594 1 95.19 333 PRO A CA 1
ATOM 2611 C C . PRO A 1 333 ? 12.766 -22.562 -18.969 1 95.19 333 PRO A C 1
ATOM 2613 O O . PRO A 1 333 ? 13.867 -22.953 -18.578 1 95.19 333 PRO A O 1
ATOM 2616 N N . ASN A 1 334 ? 12 -23.297 -19.625 1 92.12 334 ASN A N 1
ATOM 2617 C CA . ASN A 1 334 ? 12.422 -24.562 -20.188 1 92.12 334 ASN A CA 1
ATOM 2618 C C . ASN A 1 334 ? 11.695 -24.875 -21.484 1 92.12 334 ASN A C 1
ATOM 2620 O O . ASN A 1 334 ? 10.648 -24.281 -21.766 1 92.12 334 ASN A O 1
ATOM 2624 N N . ASP A 1 335 ? 12.297 -25.688 -22.266 1 92.06 335 ASP A N 1
ATOM 2625 C CA . ASP A 1 335 ? 11.789 -26.062 -23.578 1 92.06 335 ASP A CA 1
ATOM 2626 C C . ASP A 1 335 ? 12.016 -27.547 -23.844 1 92.06 335 ASP A C 1
ATOM 2628 O O . ASP A 1 335 ? 13.125 -28.047 -23.688 1 92.06 335 ASP A O 1
ATOM 2632 N N . LEU A 1 336 ? 10.984 -28.219 -24.125 1 94.19 336 LEU A N 1
ATOM 2633 C CA . LEU A 1 336 ? 11.023 -29.625 -24.531 1 94.19 336 LEU A CA 1
ATOM 2634 C C . LEU A 1 336 ? 10.82 -29.734 -26.047 1 94.19 336 LEU A C 1
ATOM 2636 O O . LEU A 1 336 ? 9.883 -29.156 -26.594 1 94.19 336 LEU A O 1
ATOM 2640 N N . ALA A 1 337 ? 11.695 -30.469 -26.656 1 92.69 337 ALA A N 1
ATOM 2641 C CA . ALA A 1 337 ? 11.555 -30.672 -28.109 1 92.69 337 ALA A CA 1
ATOM 2642 C C . ALA A 1 337 ? 10.211 -31.312 -28.438 1 92.69 337 ALA A C 1
ATOM 2644 O O . ALA A 1 337 ? 9.734 -32.188 -27.734 1 92.69 337 ALA A O 1
ATOM 2645 N N . GLU A 1 338 ? 9.617 -30.844 -29.547 1 90.69 338 GLU A N 1
ATOM 2646 C CA . GLU A 1 338 ? 8.297 -31.297 -29.953 1 90.69 338 GLU A CA 1
ATOM 2647 C C . GLU A 1 338 ? 8.289 -32.812 -30.172 1 90.69 338 GLU A C 1
ATOM 2649 O O . GLU A 1 338 ? 7.281 -33.469 -29.938 1 90.69 338 GLU A O 1
ATOM 2654 N N . ASP A 1 339 ? 9.391 -33.375 -30.578 1 93.69 339 ASP A N 1
ATOM 2655 C CA . ASP A 1 339 ? 9.453 -34.781 -30.906 1 93.69 339 ASP A CA 1
ATOM 2656 C C . ASP A 1 339 ? 10.023 -35.594 -29.75 1 93.69 339 ASP A C 1
ATOM 2658 O O . ASP A 1 339 ? 10.375 -36.75 -29.922 1 93.69 339 ASP A O 1
ATOM 2662 N N . HIS A 1 340 ? 10.195 -34.906 -28.672 1 96.62 340 HIS A N 1
ATOM 2663 C CA . HIS A 1 340 ? 10.688 -35.656 -27.516 1 96.62 340 HIS A CA 1
ATOM 2664 C C . HIS A 1 340 ? 9.75 -36.812 -27.156 1 96.62 340 HIS A C 1
ATOM 2666 O O . HIS A 1 340 ? 8.539 -36.688 -27.312 1 96.62 340 HIS A O 1
ATOM 2672 N N . GLU A 1 341 ? 10.211 -37.844 -26.625 1 97.5 341 GLU A N 1
ATOM 2673 C CA . GLU A 1 341 ? 9.453 -39.031 -26.281 1 97.5 341 GLU A CA 1
ATOM 2674 C C . GLU A 1 341 ? 8.359 -38.719 -25.266 1 97.5 341 GLU A C 1
ATOM 2676 O O . GLU A 1 341 ? 7.27 -39.312 -25.328 1 97.5 341 GLU A O 1
ATOM 2681 N N . LEU A 1 342 ? 8.594 -37.812 -24.281 1 97.56 342 LEU A N 1
ATOM 2682 C CA . LEU A 1 342 ? 7.586 -37.406 -23.312 1 97.56 342 LEU A CA 1
ATOM 2683 C C . LEU A 1 342 ? 6.332 -36.906 -24.016 1 97.56 342 LEU A C 1
ATOM 2685 O O . LEU A 1 342 ? 5.215 -37.25 -23.641 1 97.56 342 LEU A O 1
ATOM 2689 N N . THR A 1 343 ? 6.598 -36.094 -25.016 1 97.25 343 THR A N 1
ATOM 2690 C CA . THR A 1 343 ? 5.492 -35.5 -25.766 1 97.25 343 THR A CA 1
ATOM 2691 C C . THR A 1 343 ? 4.73 -36.594 -26.531 1 97.25 343 THR A C 1
ATOM 2693 O O . THR A 1 343 ? 3.5 -36.625 -26.516 1 97.25 343 THR A O 1
ATOM 2696 N N . LYS A 1 344 ? 5.418 -37.5 -27.109 1 97.69 344 LYS A N 1
ATOM 2697 C CA . LYS A 1 344 ? 4.801 -38.562 -27.906 1 97.69 344 LYS A CA 1
ATOM 2698 C C . LYS A 1 344 ? 3.951 -39.469 -27.031 1 97.69 344 LYS A C 1
ATOM 2700 O O . LYS A 1 344 ? 2.822 -39.812 -27.391 1 97.69 344 LYS A O 1
ATOM 2705 N N . VAL A 1 345 ? 4.512 -39.812 -25.922 1 98.19 345 VAL A N 1
ATOM 2706 C CA . VAL A 1 345 ? 3.836 -40.781 -25.047 1 98.19 345 VAL A CA 1
ATOM 2707 C C . VAL A 1 345 ? 2.582 -40.125 -24.453 1 98.19 345 VAL A C 1
ATOM 2709 O O . VAL A 1 345 ? 1.522 -40.75 -24.391 1 98.19 345 VAL A O 1
ATOM 2712 N N . LEU A 1 346 ? 2.682 -38.875 -24.016 1 98.31 346 LEU A N 1
ATOM 2713 C CA . LEU A 1 346 ? 1.522 -38.188 -23.453 1 98.31 346 LEU A CA 1
ATOM 2714 C C . LEU A 1 346 ? 0.456 -37.969 -24.516 1 98.31 346 LEU A C 1
ATOM 2716 O O . LEU A 1 346 ? -0.739 -38.094 -24.25 1 98.31 346 LEU A O 1
ATOM 2720 N N . LYS A 1 347 ? 0.906 -37.594 -25.688 1 97.62 347 LYS A N 1
ATOM 2721 C CA . LYS A 1 347 ? -0.017 -37.375 -26.797 1 97.62 347 LYS A CA 1
ATOM 2722 C C . LYS A 1 347 ? -0.803 -38.656 -27.109 1 97.62 347 LYS A C 1
ATOM 2724 O O . LYS A 1 347 ? -2.016 -38.594 -27.328 1 97.62 347 LYS A O 1
ATOM 2729 N N . SER A 1 348 ? -0.141 -39.719 -27.094 1 97.5 348 SER A N 1
ATOM 2730 C CA . SER A 1 348 ? -0.781 -41 -27.375 1 97.5 348 SER A CA 1
ATOM 2731 C C . SER A 1 348 ? -1.809 -41.344 -26.297 1 97.5 348 SER A C 1
ATOM 2733 O O . SER A 1 348 ? -2.916 -41.781 -26.609 1 97.5 348 SER A O 1
ATOM 2735 N N . ALA A 1 349 ? -1.398 -41.188 -25.047 1 98.25 349 ALA A N 1
ATOM 2736 C CA . ALA A 1 349 ? -2.326 -41.438 -23.938 1 98.25 349 ALA A CA 1
ATOM 2737 C C . ALA A 1 349 ? -3.557 -40.531 -24.047 1 98.25 349 ALA A C 1
ATOM 2739 O O . ALA A 1 349 ? -4.688 -41 -23.859 1 98.25 349 ALA A O 1
ATOM 2740 N N . TYR A 1 350 ? -3.357 -39.25 -24.375 1 98.38 350 TYR A N 1
ATOM 2741 C CA . TYR A 1 350 ? -4.434 -38.281 -24.531 1 98.38 350 TYR A CA 1
ATOM 2742 C C . TYR A 1 350 ? -5.398 -38.719 -25.625 1 98.38 350 TYR A C 1
ATOM 2744 O O . TYR A 1 350 ? -6.617 -38.719 -25.422 1 98.38 350 TYR A O 1
ATOM 2752 N N . GLN A 1 351 ? -4.859 -39.125 -26.719 1 97.81 351 GLN A N 1
ATOM 2753 C CA . GLN A 1 351 ? -5.668 -39.531 -27.875 1 97.81 351 GLN A CA 1
ATOM 2754 C C . GLN A 1 351 ? -6.449 -40.812 -27.578 1 97.81 351 GLN A C 1
ATOM 2756 O O . GLN A 1 351 ? -7.578 -40.969 -28.047 1 97.81 351 GLN A O 1
ATOM 2761 N N . THR A 1 352 ? -5.82 -41.688 -26.859 1 97.5 352 THR A N 1
ATOM 2762 C CA . THR A 1 352 ? -6.484 -42.938 -26.5 1 97.5 352 THR A CA 1
ATOM 2763 C C . THR A 1 352 ? -7.738 -42.656 -25.672 1 97.5 352 THR A C 1
ATOM 2765 O O . THR A 1 352 ? -8.758 -43.312 -25.844 1 97.5 352 THR A O 1
ATOM 2768 N N . ILE A 1 353 ? -7.641 -41.688 -24.812 1 97.56 353 ILE A N 1
ATOM 2769 C CA . ILE A 1 353 ? -8.727 -41.406 -23.875 1 97.56 353 ILE A CA 1
ATOM 2770 C C . ILE A 1 353 ? -9.773 -40.531 -24.531 1 97.56 353 ILE A C 1
ATOM 2772 O O . ILE A 1 353 ? -10.977 -40.719 -24.359 1 97.56 353 ILE A O 1
ATOM 2776 N N . THR A 1 354 ? -9.32 -39.531 -25.375 1 97.06 354 THR A N 1
ATOM 2777 C CA . THR A 1 354 ? -10.25 -38.5 -25.828 1 97.06 354 THR A CA 1
ATOM 2778 C C . THR A 1 354 ? -10.609 -38.688 -27.297 1 97.06 354 THR A C 1
ATOM 2780 O O . THR A 1 354 ? -11.57 -38.094 -27.781 1 97.06 354 THR A O 1
ATOM 2783 N N . ALA A 1 355 ? -9.852 -39.438 -28 1 96.69 355 ALA A N 1
ATOM 2784 C CA . ALA A 1 355 ? -10 -39.656 -29.438 1 96.69 355 ALA A CA 1
ATOM 2785 C C . ALA A 1 355 ? -9.695 -38.375 -30.234 1 96.69 355 ALA A C 1
ATOM 2787 O O . ALA A 1 355 ? -10.102 -38.25 -31.391 1 96.69 355 ALA A O 1
ATOM 2788 N N . GLU A 1 356 ? -9.016 -37.438 -29.609 1 97.25 356 GLU A N 1
ATOM 2789 C CA . GLU A 1 356 ? -8.602 -36.188 -30.25 1 97.25 356 GLU A CA 1
ATOM 2790 C C . GLU A 1 356 ? -7.125 -35.906 -29.984 1 97.25 356 GLU A C 1
ATOM 2792 O O . GLU A 1 356 ? -6.551 -36.406 -29.016 1 97.25 356 GLU A O 1
ATOM 2797 N N . ALA A 1 357 ? -6.566 -35.125 -30.859 1 95.88 357 ALA A N 1
ATOM 2798 C CA . ALA A 1 357 ? -5.203 -34.656 -30.609 1 95.88 357 ALA A CA 1
ATOM 2799 C C . ALA A 1 357 ? -5.188 -33.5 -29.609 1 95.88 357 ALA A C 1
ATOM 2801 O O . ALA A 1 357 ? -6.051 -32.625 -29.641 1 95.88 357 ALA A O 1
ATOM 2802 N N . PRO A 1 358 ? -4.277 -33.562 -28.703 1 95.81 358 PRO A N 1
ATOM 2803 C CA . PRO A 1 358 ? -4.191 -32.438 -27.781 1 95.81 358 PRO A CA 1
ATOM 2804 C C . PRO A 1 358 ? -3.648 -31.156 -28.438 1 95.81 358 PRO A C 1
ATOM 2806 O O . PRO A 1 358 ? -2.918 -31.234 -29.422 1 95.81 358 PRO A O 1
ATOM 2809 N N . LEU A 1 359 ? -4.047 -30.016 -27.984 1 95.81 359 LEU A N 1
ATOM 2810 C CA . LEU A 1 359 ? -3.402 -28.766 -28.359 1 95.81 359 LEU A CA 1
ATOM 2811 C C . LEU A 1 359 ? -2.045 -28.625 -27.672 1 95.81 359 LEU A C 1
ATOM 2813 O O . LEU A 1 359 ? -1.916 -28.891 -26.469 1 95.81 359 LEU A O 1
ATOM 2817 N N . ILE A 1 360 ? -1 -28.328 -28.406 1 96.44 360 ILE A N 1
ATOM 2818 C CA . ILE A 1 360 ? 0.347 -28.125 -27.891 1 96.44 360 ILE A CA 1
ATOM 2819 C C . ILE A 1 360 ? 0.688 -26.625 -27.953 1 96.44 360 ILE A C 1
ATOM 2821 O O . ILE A 1 360 ? 0.583 -26 -29 1 96.44 360 ILE A O 1
ATOM 2825 N N . GLU A 1 361 ? 1.044 -26.016 -26.859 1 96 361 GLU A N 1
ATOM 2826 C CA . GLU A 1 361 ? 1.335 -24.578 -26.766 1 96 361 GLU A CA 1
ATOM 2827 C C . GLU A 1 361 ? 2.496 -24.312 -25.812 1 96 361 GLU A C 1
ATOM 2829 O O . GLU A 1 361 ? 3.074 -25.25 -25.25 1 96 361 GLU A O 1
ATOM 2834 N N . ALA A 1 362 ? 2.934 -23.047 -25.797 1 95.62 362 ALA A N 1
ATOM 2835 C CA . ALA A 1 362 ? 3.861 -22.547 -24.781 1 95.62 362 ALA A CA 1
ATOM 2836 C C . ALA A 1 362 ? 3.113 -21.875 -23.625 1 95.62 362 ALA A C 1
ATOM 2838 O O . ALA A 1 362 ? 2.033 -21.312 -23.828 1 95.62 362 ALA A O 1
ATOM 2839 N N . SER A 1 363 ? 3.666 -22 -22.5 1 94.75 363 SER A N 1
ATOM 2840 C CA . SER A 1 363 ? 3.047 -21.375 -21.328 1 94.75 363 SER A CA 1
ATOM 2841 C C . SER A 1 363 ? 3.555 -19.953 -21.125 1 94.75 363 SER A C 1
ATOM 2843 O O . SER A 1 363 ? 4.762 -19.719 -21.141 1 94.75 363 SER A O 1
ATOM 2845 N N . PRO A 1 364 ? 2.693 -18.969 -20.875 1 94.12 364 PRO A N 1
ATOM 2846 C CA . PRO A 1 364 ? 3.123 -17.609 -20.547 1 94.12 364 PRO A CA 1
ATOM 2847 C C . PRO A 1 364 ? 3.445 -17.438 -19.062 1 94.12 364 PRO A C 1
ATOM 2849 O O . PRO A 1 364 ? 3.588 -16.312 -18.578 1 94.12 364 PRO A O 1
ATOM 2852 N N . TRP A 1 365 ? 3.465 -18.5 -18.312 1 94.19 365 TRP A N 1
ATOM 2853 C CA . TRP A 1 365 ? 3.828 -18.516 -16.891 1 94.19 365 TRP A CA 1
ATOM 2854 C C . TRP A 1 365 ? 4.848 -19.609 -16.609 1 94.19 365 TRP A C 1
ATOM 2856 O O . TRP A 1 365 ? 5.086 -20.484 -17.453 1 94.19 365 TRP A O 1
ATOM 2866 N N . ALA A 1 366 ? 5.473 -19.438 -15.531 1 94.5 366 ALA A N 1
ATOM 2867 C CA . ALA A 1 366 ? 6.52 -20.375 -15.141 1 94.5 366 ALA A CA 1
ATOM 2868 C C . ALA A 1 366 ? 5.957 -21.453 -14.227 1 94.5 366 ALA A C 1
ATOM 2870 O O . ALA A 1 366 ? 4.875 -21.312 -13.656 1 94.5 366 ALA A O 1
ATOM 2871 N N . THR A 1 367 ? 6.68 -22.516 -14.172 1 95.44 367 THR A N 1
ATOM 2872 C CA . THR A 1 367 ? 6.414 -23.625 -13.25 1 95.44 367 THR A CA 1
ATOM 2873 C C . THR A 1 367 ? 7.719 -24.172 -12.68 1 95.44 367 THR A C 1
ATOM 2875 O O . THR A 1 367 ? 8.797 -23.656 -12.969 1 95.44 367 THR A O 1
ATOM 2878 N N . ASP A 1 368 ? 7.609 -25.156 -11.906 1 97.31 368 ASP A N 1
ATOM 2879 C CA . ASP A 1 368 ? 8.773 -25.844 -11.359 1 97.31 368 ASP A CA 1
ATOM 2880 C C . ASP A 1 368 ? 9.531 -26.594 -12.453 1 97.31 368 ASP A C 1
ATOM 2882 O O . ASP A 1 368 ? 10.609 -27.141 -12.203 1 97.31 368 ASP A O 1
ATOM 2886 N N . GLY A 1 369 ? 8.969 -26.609 -13.625 1 96.88 369 GLY A N 1
ATOM 2887 C CA . GLY A 1 369 ? 9.625 -27.281 -14.734 1 96.88 369 GLY A CA 1
ATOM 2888 C C . GLY A 1 369 ? 11.023 -26.75 -15.008 1 96.88 369 GLY A C 1
ATOM 2889 O O . GLY A 1 369 ? 11.922 -27.516 -15.367 1 96.88 369 GLY A O 1
ATOM 2890 N N . GLY A 1 370 ? 11.18 -25.438 -14.859 1 95.56 370 GLY A N 1
ATOM 2891 C CA . GLY A 1 370 ? 12.5 -24.859 -15.039 1 95.56 370 GLY A CA 1
ATOM 2892 C C . GLY A 1 370 ? 13.539 -25.422 -14.102 1 95.56 370 GLY A C 1
ATOM 2893 O O . GLY A 1 370 ? 14.672 -25.719 -14.508 1 95.56 370 GLY A O 1
ATOM 2894 N N . ILE A 1 371 ? 13.164 -25.625 -12.875 1 96.25 371 ILE A N 1
ATOM 2895 C CA . ILE A 1 371 ? 14.086 -26.141 -11.867 1 96.25 371 ILE A CA 1
ATOM 2896 C C . ILE A 1 371 ? 14.391 -27.609 -12.164 1 96.25 371 ILE A C 1
ATOM 2898 O O . ILE A 1 371 ? 15.547 -28.031 -12.109 1 96.25 371 ILE A O 1
ATOM 2902 N N . LEU A 1 372 ? 13.367 -28.406 -12.516 1 97.88 372 LEU A N 1
ATOM 2903 C CA . LEU A 1 372 ? 13.562 -29.812 -12.836 1 97.88 372 LEU A CA 1
ATOM 2904 C C . LEU A 1 372 ? 14.5 -29.984 -14.023 1 97.88 372 LEU A C 1
ATOM 2906 O O . LEU A 1 372 ? 15.359 -30.859 -14.023 1 97.88 372 LEU A O 1
ATOM 2910 N N . SER A 1 373 ? 14.32 -29.109 -14.953 1 96.56 373 SER A N 1
ATOM 2911 C CA . SER A 1 373 ? 15.117 -29.219 -16.172 1 96.56 373 SER A CA 1
ATOM 2912 C C . SER A 1 373 ? 16.547 -28.719 -15.945 1 96.56 373 SER A C 1
ATOM 2914 O O . SER A 1 373 ? 17.5 -29.453 -16.219 1 96.56 373 SER A O 1
ATOM 2916 N N . HIS A 1 374 ? 16.734 -27.578 -15.375 1 95.5 374 HIS A N 1
ATOM 2917 C CA . HIS A 1 374 ? 18.031 -26.938 -15.305 1 95.5 374 HIS A CA 1
ATOM 2918 C C . HIS A 1 374 ? 18.859 -27.484 -14.141 1 95.5 374 HIS A C 1
ATOM 2920 O O . HIS A 1 374 ? 20.078 -27.656 -14.266 1 95.5 374 HIS A O 1
ATOM 2926 N N . ALA A 1 375 ? 18.234 -27.656 -13 1 95.75 375 ALA A N 1
ATOM 2927 C CA . ALA A 1 375 ? 18.969 -28.172 -11.836 1 95.75 375 ALA A CA 1
ATOM 2928 C C . ALA A 1 375 ? 19.016 -29.688 -11.844 1 95.75 375 ALA A C 1
ATOM 2930 O O . ALA A 1 375 ? 20.031 -30.281 -11.453 1 95.75 375 ALA A O 1
ATOM 2931 N N . GLY A 1 376 ? 17.953 -30.328 -12.328 1 96.5 376 GLY A N 1
ATOM 2932 C CA . GLY A 1 376 ? 17.859 -31.766 -12.227 1 96.5 376 GLY A CA 1
ATOM 2933 C C . GLY A 1 376 ? 18.234 -32.5 -13.508 1 96.5 376 GLY A C 1
ATOM 2934 O O . GLY A 1 376 ? 18.484 -33.688 -13.5 1 96.5 376 GLY A O 1
ATOM 2935 N N . GLY A 1 377 ? 18.25 -31.719 -14.609 1 96.88 377 GLY A N 1
ATOM 2936 C CA . GLY A 1 377 ? 18.484 -32.344 -15.891 1 96.88 377 GLY A CA 1
ATOM 2937 C C . GLY A 1 377 ? 17.359 -33.281 -16.328 1 96.88 377 GLY A C 1
ATOM 2938 O O . GLY A 1 377 ? 17.562 -34.219 -17.062 1 96.88 377 GLY A O 1
ATOM 2939 N N . THR A 1 378 ? 16.203 -33.125 -15.82 1 97.94 378 THR A N 1
ATOM 2940 C CA . THR A 1 378 ? 15.039 -33.938 -16.094 1 97.94 378 THR A CA 1
ATOM 2941 C C . THR A 1 378 ? 14.133 -33.281 -17.141 1 97.94 378 THR A C 1
ATOM 2943 O O . THR A 1 378 ? 13.641 -32.188 -16.922 1 97.94 378 THR A O 1
ATOM 2946 N N . PRO A 1 379 ? 13.898 -33.906 -18.312 1 98.06 379 PRO A N 1
ATOM 2947 C CA . PRO A 1 379 ? 12.906 -33.344 -19.234 1 98.06 379 PRO A CA 1
ATOM 2948 C C . PRO A 1 379 ? 11.516 -33.25 -18.609 1 98.06 379 PRO A C 1
ATOM 2950 O O . PRO A 1 379 ? 11.109 -34.156 -17.859 1 98.06 379 PRO A O 1
ATOM 2953 N N . VAL A 1 380 ? 10.828 -32.156 -18.969 1 97.75 380 VAL A N 1
ATOM 2954 C CA . VAL A 1 380 ? 9.578 -31.875 -18.266 1 97.75 380 VAL A CA 1
ATOM 2955 C C . VAL A 1 380 ? 8.469 -31.578 -19.266 1 97.75 380 VAL A C 1
ATOM 2957 O O . VAL A 1 380 ? 8.695 -30.891 -20.266 1 97.75 380 VAL A O 1
ATOM 2960 N N . ILE A 1 381 ? 7.324 -32.062 -19.016 1 97.69 381 ILE A N 1
ATOM 2961 C CA . ILE A 1 381 ? 6.109 -31.703 -19.734 1 97.69 381 ILE A CA 1
ATOM 2962 C C . ILE A 1 381 ? 5.047 -31.234 -18.734 1 97.69 381 ILE A C 1
ATOM 2964 O O . ILE A 1 381 ? 4.984 -31.734 -17.609 1 97.69 381 ILE A O 1
ATOM 2968 N N . VAL A 1 382 ? 4.297 -30.219 -19.125 1 97.94 382 VAL A N 1
ATOM 2969 C CA . VAL A 1 382 ? 3.258 -29.656 -18.266 1 97.94 382 VAL A CA 1
ATOM 2970 C C . VAL A 1 382 ? 1.882 -29.969 -18.859 1 97.94 382 VAL A C 1
ATOM 2972 O O . VAL A 1 382 ? 1.611 -29.672 -20.016 1 97.94 382 VAL A O 1
ATOM 2975 N N . PHE A 1 383 ? 1.057 -30.656 -18.047 1 98.31 383 PHE A N 1
ATOM 2976 C CA . PHE A 1 383 ? -0.277 -31.078 -18.469 1 98.31 383 PHE A CA 1
ATOM 2977 C C . PHE A 1 383 ? -1.161 -31.344 -17.25 1 98.31 383 PHE A C 1
ATOM 2979 O O . PHE A 1 383 ? -0.79 -32.125 -16.375 1 98.31 383 PHE A O 1
ATOM 2986 N N . GLY A 1 384 ? -2.271 -30.719 -17.25 1 98.06 384 GLY A N 1
ATOM 2987 C CA . GLY A 1 384 ? -3.174 -30.984 -16.141 1 98.06 384 GLY A CA 1
ATOM 2988 C C . GLY A 1 384 ? -4.562 -30.406 -16.359 1 98.06 384 GLY A C 1
ATOM 2989 O O . GLY A 1 384 ? -4.828 -29.781 -17.391 1 98.06 384 GLY A O 1
ATOM 2990 N N . PRO A 1 385 ? -5.332 -30.719 -15.383 1 97.69 385 PRO A N 1
ATOM 2991 C CA . PRO A 1 385 ? -6.691 -30.188 -15.422 1 97.69 385 PRO A CA 1
ATOM 2992 C C . PRO A 1 385 ? -6.77 -28.734 -14.93 1 97.69 385 PRO A C 1
ATOM 2994 O O . PRO A 1 385 ? -5.754 -28.172 -14.523 1 97.69 385 PRO A O 1
ATOM 2997 N N . GLY A 1 386 ? -7.809 -28.109 -14.992 1 95.81 386 GLY A N 1
ATOM 2998 C CA . GLY A 1 386 ? -8.031 -26.734 -14.555 1 95.81 386 GLY A CA 1
ATOM 2999 C C . GLY A 1 386 ? -7.789 -25.719 -15.648 1 95.81 386 GLY A C 1
ATOM 3000 O O . GLY A 1 386 ? -7.137 -26.016 -16.656 1 95.81 386 GLY A O 1
ATOM 3001 N N . GLU A 1 387 ? -8.266 -24.547 -15.398 1 95.38 387 GLU A N 1
ATOM 3002 C CA . GLU A 1 387 ? -8.125 -23.438 -16.344 1 95.38 387 GLU A CA 1
ATOM 3003 C C . GLU A 1 387 ? -7.258 -22.328 -15.766 1 95.38 387 GLU A C 1
ATOM 3005 O O . GLU A 1 387 ? -7.535 -21.812 -14.68 1 95.38 387 GLU A O 1
ATOM 3010 N N . THR A 1 388 ? -6.289 -21.938 -16.547 1 93.38 388 THR A N 1
ATOM 3011 C CA . THR A 1 388 ? -5.391 -20.891 -16.078 1 93.38 388 THR A CA 1
ATOM 3012 C C . THR A 1 388 ? -6.164 -19.609 -15.781 1 93.38 388 THR A C 1
ATOM 3014 O O . THR A 1 388 ? -5.812 -18.859 -14.867 1 93.38 388 THR A O 1
ATOM 3017 N N . LYS A 1 389 ? -7.242 -19.359 -16.516 1 94.38 389 LYS A N 1
ATOM 3018 C CA . LYS A 1 389 ? -8.023 -18.125 -16.344 1 94.38 389 LYS A CA 1
ATOM 3019 C C . LYS A 1 389 ? -8.602 -18.031 -14.938 1 94.38 389 LYS A C 1
ATOM 3021 O O . LYS A 1 389 ? -8.914 -16.938 -14.469 1 94.38 389 LYS A O 1
ATOM 3026 N N . MET A 1 390 ? -8.68 -19.141 -14.258 1 95.44 390 MET A N 1
ATOM 3027 C CA . MET A 1 390 ? -9.258 -19.156 -12.922 1 95.44 390 MET A CA 1
ATOM 3028 C C . MET A 1 390 ? -8.172 -19.156 -11.852 1 95.44 390 MET A C 1
ATOM 3030 O O . MET A 1 390 ? -8.461 -18.969 -10.672 1 95.44 390 MET A O 1
ATOM 3034 N N . ALA A 1 391 ? -6.918 -19.344 -12.352 1 95.69 391 ALA A N 1
ATOM 3035 C CA . ALA A 1 391 ? -5.816 -19.312 -11.391 1 95.69 391 ALA A CA 1
ATOM 3036 C C . ALA A 1 391 ? -5.672 -17.922 -10.773 1 95.69 391 ALA A C 1
ATOM 3038 O O . ALA A 1 391 ? -5.684 -16.906 -11.477 1 95.69 391 ALA A O 1
ATOM 3039 N N . HIS A 1 392 ? -5.559 -17.828 -9.492 1 95.75 392 HIS A N 1
ATOM 3040 C CA . HIS A 1 392 ? -5.316 -16.625 -8.703 1 95.75 392 HIS A CA 1
ATOM 3041 C C . HIS A 1 392 ? -6.559 -15.734 -8.664 1 95.75 392 HIS A C 1
ATOM 3043 O O . HIS A 1 392 ? -6.492 -14.586 -8.227 1 95.75 392 HIS A O 1
ATOM 3049 N N . GLN A 1 393 ? -7.695 -16.234 -9.133 1 95.81 393 GLN A N 1
ATOM 3050 C CA . GLN A 1 393 ? -8.93 -15.453 -9.141 1 95.81 393 GLN A CA 1
ATOM 3051 C C . GLN A 1 393 ? -9.875 -15.914 -8.031 1 95.81 393 GLN A C 1
ATOM 3053 O O . GLN A 1 393 ? -9.859 -17.078 -7.641 1 95.81 393 GLN A O 1
ATOM 3058 N N . ALA A 1 394 ? -10.68 -14.953 -7.547 1 95.44 394 ALA A N 1
ATOM 3059 C CA . ALA A 1 394 ? -11.773 -15.367 -6.672 1 95.44 394 ALA A CA 1
ATOM 3060 C C . ALA A 1 394 ? -12.719 -16.328 -7.402 1 95.44 394 ALA A C 1
ATOM 3062 O O . ALA A 1 394 ? -12.836 -16.266 -8.625 1 95.44 394 ALA A O 1
ATOM 3063 N N . ASN A 1 395 ? -13.312 -17.219 -6.598 1 97.38 395 ASN A N 1
ATOM 3064 C CA . ASN A 1 395 ? -14.219 -18.203 -7.148 1 97.38 395 ASN A CA 1
ATOM 3065 C C . ASN A 1 395 ? -13.492 -19.172 -8.086 1 97.38 395 ASN A C 1
ATOM 3067 O O . ASN A 1 395 ? -14.039 -19.562 -9.117 1 97.38 395 ASN A O 1
ATOM 3071 N N . GLU A 1 396 ? -12.266 -19.359 -7.77 1 98.06 396 GLU A N 1
ATOM 3072 C CA . GLU A 1 396 ? -11.484 -20.391 -8.453 1 98.06 396 GLU A CA 1
ATOM 3073 C C . GLU A 1 396 ? -12.211 -21.734 -8.445 1 98.06 396 GLU A C 1
ATOM 3075 O O . GLU A 1 396 ? -12.852 -22.094 -7.453 1 98.06 396 GLU A O 1
ATOM 3080 N N . TYR A 1 397 ? -12.141 -22.484 -9.562 1 98.44 397 TYR A N 1
ATOM 3081 C CA . TYR A 1 397 ? -12.789 -23.797 -9.625 1 98.44 397 TYR A CA 1
ATOM 3082 C C . TYR A 1 397 ? -12.031 -24.734 -10.555 1 98.44 397 TYR A C 1
ATOM 3084 O O . TYR A 1 397 ? -11.133 -24.297 -11.289 1 98.44 397 TYR A O 1
ATOM 3092 N N . ILE A 1 398 ? -12.312 -25.953 -10.445 1 98.69 398 ILE A N 1
ATOM 3093 C CA . ILE A 1 398 ? -11.906 -26.969 -11.406 1 98.69 398 ILE A CA 1
ATOM 3094 C C . ILE A 1 398 ? -13.117 -27.797 -11.836 1 98.69 398 ILE A C 1
ATOM 3096 O O . ILE A 1 398 ? -14.039 -28.016 -11.039 1 98.69 398 ILE A O 1
ATOM 3100 N N . GLU A 1 399 ? -13.18 -28.219 -13.047 1 98.62 399 GLU A N 1
ATOM 3101 C CA . GLU A 1 399 ? -14.25 -29.078 -13.523 1 98.62 399 GLU A CA 1
ATOM 3102 C C . GLU A 1 399 ? -14 -30.531 -13.117 1 98.62 399 GLU A C 1
ATOM 3104 O O . GLU A 1 399 ? -12.938 -31.094 -13.391 1 98.62 399 GLU A O 1
ATOM 3109 N N . LYS A 1 400 ? -15.008 -31.125 -12.602 1 98.12 400 LYS A N 1
ATOM 3110 C CA . LYS A 1 400 ? -14.906 -32.531 -12.148 1 98.12 400 LYS A CA 1
ATOM 3111 C C . LYS A 1 400 ? -14.531 -33.438 -13.305 1 98.12 400 LYS A C 1
ATOM 3113 O O . LYS A 1 400 ? -13.656 -34.312 -13.156 1 98.12 400 LYS A O 1
ATOM 3118 N N . ASP A 1 401 ? -15.148 -33.219 -14.391 1 98.31 401 ASP A N 1
ATOM 3119 C CA . ASP A 1 401 ? -14.922 -34.094 -15.547 1 98.31 401 ASP A CA 1
ATOM 3120 C C . ASP A 1 401 ? -13.477 -33.969 -16.031 1 98.31 401 ASP A C 1
ATOM 3122 O O . ASP A 1 401 ? -12.859 -34.969 -16.406 1 98.31 401 ASP A O 1
ATOM 3126 N N . ALA A 1 402 ? -13.008 -32.75 -16.047 1 98.44 402 ALA A N 1
ATOM 3127 C CA . ALA A 1 402 ? -11.617 -32.562 -16.469 1 98.44 402 ALA A CA 1
ATOM 3128 C C . ALA A 1 402 ? -10.648 -33.25 -15.5 1 98.44 402 ALA A C 1
ATOM 3130 O O . ALA A 1 402 ? -9.633 -33.812 -15.922 1 98.44 402 ALA A O 1
ATOM 3131 N N . LEU A 1 403 ? -10.945 -33.125 -14.227 1 98.69 403 LEU A N 1
ATOM 3132 C CA . LEU A 1 403 ? -10.133 -33.781 -13.195 1 98.69 403 LEU A CA 1
ATOM 3133 C C . LEU A 1 403 ? -10.055 -35.281 -13.43 1 98.69 403 LEU A C 1
ATOM 3135 O O . LEU A 1 403 ? -8.961 -35.875 -13.453 1 98.69 403 LEU A O 1
ATOM 3139 N N . ILE A 1 404 ? -11.18 -35.906 -13.695 1 98.75 404 ILE A N 1
ATOM 3140 C CA . ILE A 1 404 ? -11.258 -37.344 -13.859 1 98.75 404 ILE A CA 1
ATOM 3141 C C . ILE A 1 404 ? -10.609 -37.75 -15.18 1 98.75 404 ILE A C 1
ATOM 3143 O O . ILE A 1 404 ? -9.852 -38.75 -15.227 1 98.75 404 ILE A O 1
ATOM 3147 N N . GLN A 1 405 ? -10.898 -37 -16.172 1 98.69 405 GLN A N 1
ATOM 3148 C CA . GLN A 1 405 ? -10.297 -37.281 -17.469 1 98.69 405 GLN A CA 1
ATOM 3149 C C . GLN A 1 405 ? -8.781 -37.188 -17.422 1 98.69 405 GLN A C 1
ATOM 3151 O O . GLN A 1 405 ? -8.07 -38 -18.016 1 98.69 405 GLN A O 1
ATOM 3156 N N . SER A 1 406 ? -8.328 -36.188 -16.766 1 98.75 406 SER A N 1
ATOM 3157 C CA . SER A 1 406 ? -6.883 -36 -16.625 1 98.75 406 SER A CA 1
ATOM 3158 C C . SER A 1 406 ? -6.258 -37.188 -15.898 1 98.75 406 SER A C 1
ATOM 3160 O O . SER A 1 406 ? -5.176 -37.656 -16.25 1 98.75 406 SER A O 1
ATOM 3162 N N . ALA A 1 407 ? -6.898 -37.656 -14.828 1 98.88 407 ALA A N 1
ATOM 3163 C CA . ALA A 1 407 ? -6.402 -38.812 -14.102 1 98.88 407 ALA A CA 1
ATOM 3164 C C . ALA A 1 407 ? -6.273 -40.031 -15.016 1 98.88 407 ALA A C 1
ATOM 3166 O O . ALA A 1 407 ? -5.297 -40.781 -14.93 1 98.88 407 ALA A O 1
ATOM 3167 N N . LYS A 1 408 ? -7.219 -40.219 -15.906 1 98.81 408 LYS A N 1
ATOM 3168 C CA . LYS A 1 408 ? -7.18 -41.344 -16.844 1 98.81 408 LYS A CA 1
ATOM 3169 C C . LYS A 1 408 ? -6.02 -41.188 -17.828 1 98.81 408 LYS A C 1
ATOM 3171 O O . LYS A 1 408 ? -5.266 -42.125 -18.047 1 98.81 408 LYS A O 1
ATOM 3176 N N . ILE A 1 409 ? -5.879 -40.031 -18.344 1 98.88 409 ILE A N 1
ATOM 3177 C CA . ILE A 1 409 ? -4.812 -39.75 -19.312 1 98.88 409 ILE A CA 1
ATOM 3178 C C . ILE A 1 409 ? -3.453 -39.969 -18.641 1 98.88 409 ILE A C 1
ATOM 3180 O O . ILE A 1 409 ? -2.566 -40.594 -19.203 1 98.88 409 ILE A O 1
ATOM 3184 N N . ILE A 1 410 ? -3.309 -39.438 -17.469 1 98.88 410 ILE A N 1
ATOM 3185 C CA . ILE A 1 410 ? -2.047 -39.5 -16.734 1 98.88 410 ILE A CA 1
ATOM 3186 C C . ILE A 1 410 ? -1.736 -40.969 -16.391 1 98.88 410 ILE A C 1
ATOM 3188 O O . ILE A 1 410 ? -0.581 -41.406 -16.453 1 98.88 410 ILE A O 1
ATOM 3192 N N . SER A 1 411 ? -2.756 -41.781 -16.016 1 98.81 411 SER A N 1
ATOM 3193 C CA . SER A 1 411 ? -2.533 -43.188 -15.727 1 98.81 411 SER A CA 1
ATOM 3194 C C . SER A 1 411 ? -1.973 -43.938 -16.938 1 98.81 411 SER A C 1
ATOM 3196 O O . SER A 1 411 ? -1.016 -44.688 -16.812 1 98.81 411 SER A O 1
ATOM 3198 N N . LEU A 1 412 ? -2.582 -43.656 -18.062 1 98.62 412 LEU A N 1
ATOM 3199 C CA . LEU A 1 412 ? -2.096 -44.281 -19.281 1 98.62 412 LEU A CA 1
ATOM 3200 C C . LEU A 1 412 ? -0.695 -43.781 -19.641 1 98.62 412 LEU A C 1
ATOM 3202 O O . LEU A 1 412 ? 0.144 -44.562 -20.094 1 98.62 412 LEU A O 1
ATOM 3206 N N . PHE A 1 413 ? -0.473 -42.562 -19.453 1 98.75 413 PHE A N 1
ATOM 3207 C CA . PHE A 1 413 ? 0.84 -41.969 -19.688 1 98.75 413 PHE A CA 1
ATOM 3208 C C . PHE A 1 413 ? 1.899 -42.656 -18.828 1 98.75 413 PHE A C 1
ATOM 3210 O O . PHE A 1 413 ? 2.957 -43.031 -19.344 1 98.75 413 PHE A O 1
ATOM 3217 N N . ILE A 1 414 ? 1.571 -42.75 -17.516 1 98.81 414 ILE A N 1
ATOM 3218 C CA . ILE A 1 414 ? 2.49 -43.406 -16.594 1 98.81 414 ILE A CA 1
ATOM 3219 C C . ILE A 1 414 ? 2.785 -44.812 -17.094 1 98.81 414 ILE A C 1
ATOM 3221 O O . ILE A 1 414 ? 3.945 -45.219 -17.172 1 98.81 414 ILE A O 1
ATOM 3225 N N . MET A 1 415 ? 1.783 -45.594 -17.453 1 98.56 415 MET A N 1
ATOM 3226 C CA . MET A 1 415 ? 1.928 -46.969 -17.906 1 98.56 415 MET A CA 1
ATOM 3227 C C . MET A 1 415 ? 2.793 -47.062 -19.156 1 98.56 415 MET A C 1
ATOM 3229 O O . MET A 1 415 ? 3.691 -47.906 -19.234 1 98.56 415 MET A O 1
ATOM 3233 N N . ASN A 1 416 ? 2.494 -46.156 -20.047 1 98 416 ASN A N 1
ATOM 3234 C CA . ASN A 1 416 ? 3.209 -46.188 -21.328 1 98 416 ASN A CA 1
ATOM 3235 C C . ASN A 1 416 ? 4.656 -45.75 -21.172 1 98 416 ASN A C 1
ATOM 3237 O O . ASN A 1 416 ? 5.555 -46.281 -21.812 1 98 416 ASN A O 1
ATOM 3241 N N . TRP A 1 417 ? 4.898 -44.75 -20.375 1 98.56 417 TRP A N 1
ATOM 3242 C CA . TRP A 1 417 ? 6.242 -44.188 -20.203 1 98.56 417 TRP A CA 1
ATOM 3243 C C . TRP A 1 417 ? 7.113 -45.156 -19.406 1 98.56 417 TRP A C 1
ATOM 3245 O O . TRP A 1 417 ? 8.242 -45.469 -19.797 1 98.56 417 TRP A O 1
ATOM 3255 N N . CYS A 1 418 ? 6.57 -45.625 -18.297 1 98.5 418 CYS A N 1
ATOM 3256 C CA . CYS A 1 418 ? 7.332 -46.5 -17.391 1 98.5 418 CYS A CA 1
ATOM 3257 C C . CYS A 1 418 ? 7.332 -47.938 -17.859 1 98.5 418 CYS A C 1
ATOM 3259 O O . CYS A 1 418 ? 8.141 -48.75 -17.406 1 98.5 418 CYS A O 1
ATOM 3261 N N . ASP A 1 419 ? 6.477 -48.219 -18.766 1 97.31 419 ASP A N 1
ATOM 3262 C CA . ASP A 1 419 ? 6.215 -49.625 -19.125 1 97.31 419 ASP A CA 1
ATOM 3263 C C . ASP A 1 419 ? 5.668 -50.406 -17.953 1 97.31 419 ASP A C 1
ATOM 3265 O O . ASP A 1 419 ? 5.672 -49.938 -16.812 1 97.31 419 ASP A O 1
ATOM 3269 N N . TYR A 1 420 ? 5.055 -51.531 -18.281 1 95.94 420 TYR A N 1
ATOM 3270 C CA . TYR A 1 420 ? 4.473 -52.375 -17.219 1 95.94 420 TYR A CA 1
ATOM 3271 C C . TYR A 1 420 ? 4.48 -53.844 -17.609 1 95.94 420 TYR A C 1
ATOM 3273 O O . TYR A 1 420 ? 4.633 -54.156 -18.797 1 95.94 420 TYR A O 1
ATOM 3281 N N . GLU A 1 421 ? 4.348 -54.656 -16.656 1 90.81 421 GLU A N 1
ATOM 3282 C CA . GLU A 1 421 ? 4.316 -56.094 -16.891 1 90.81 421 GLU A CA 1
ATOM 3283 C C . GLU A 1 421 ? 2.984 -56.531 -17.5 1 90.81 421 GLU A C 1
ATOM 3285 O O . GLU A 1 421 ? 1.925 -56.281 -16.922 1 90.81 421 GLU A O 1
ATOM 3290 N N . ARG A 1 422 ? 3.133 -57.156 -18.75 1 82.38 422 ARG A N 1
ATOM 3291 C CA . ARG A 1 422 ? 1.946 -57.656 -19.438 1 82.38 422 ARG A CA 1
ATOM 3292 C C . ARG A 1 422 ? 1.599 -59.094 -18.984 1 82.38 422 ARG A C 1
ATOM 3294 O O . ARG A 1 422 ? 2.484 -59.844 -18.625 1 82.38 422 ARG A O 1
ATOM 3301 N N . MET B 1 1 ? 6.953 52.375 21.469 1 77.44 1 MET B N 1
ATOM 3302 C CA . MET B 1 1 ? 6.785 51.312 22.469 1 77.44 1 MET B CA 1
ATOM 3303 C C . MET B 1 1 ? 6.844 51.875 23.891 1 77.44 1 MET B C 1
ATOM 3305 O O . MET B 1 1 ? 7.746 52.656 24.203 1 77.44 1 MET B O 1
ATOM 3309 N N . GLU B 1 2 ? 5.801 51.5 24.547 1 82.25 2 GLU B N 1
ATOM 3310 C CA . GLU B 1 2 ? 5.773 51.938 25.938 1 82.25 2 GLU B CA 1
ATOM 3311 C C . GLU B 1 2 ? 6.848 51.219 26.766 1 82.25 2 GLU B C 1
ATOM 3313 O O . GLU B 1 2 ? 7.406 50.219 26.328 1 82.25 2 GLU B O 1
ATOM 3318 N N . ASN B 1 3 ? 7.07 51.781 27.938 1 88.62 3 ASN B N 1
ATOM 3319 C CA . ASN B 1 3 ? 8.141 51.25 28.797 1 88.62 3 ASN B CA 1
ATOM 3320 C C . ASN B 1 3 ? 7.926 49.781 29.141 1 88.62 3 ASN B C 1
ATOM 3322 O O . ASN B 1 3 ? 8.844 48.969 29.016 1 88.62 3 ASN B O 1
ATOM 3326 N N . ILE B 1 4 ? 6.727 49.438 29.422 1 94.25 4 ILE B N 1
ATOM 3327 C CA . ILE B 1 4 ? 6.43 48.062 29.828 1 94.25 4 ILE B CA 1
ATOM 3328 C C . ILE B 1 4 ? 6.551 47.156 28.625 1 94.25 4 ILE B C 1
ATOM 3330 O O . ILE B 1 4 ? 6.957 46 28.766 1 94.25 4 ILE B O 1
ATOM 3334 N N . GLU B 1 5 ? 6.211 47.625 27.469 1 95.06 5 GLU B N 1
ATOM 3335 C CA . GLU B 1 5 ? 6.352 46.844 26.25 1 95.06 5 GLU B CA 1
ATOM 3336 C C . GLU B 1 5 ? 7.816 46.531 25.938 1 95.06 5 GLU B C 1
ATOM 3338 O O . GLU B 1 5 ? 8.156 45.438 25.547 1 95.06 5 GLU B O 1
ATOM 3343 N N . ARG B 1 6 ? 8.656 47.5 26.141 1 96.88 6 ARG B N 1
ATOM 3344 C CA . ARG B 1 6 ? 10.094 47.312 25.953 1 96.88 6 ARG B CA 1
ATOM 3345 C C . ARG B 1 6 ? 10.656 46.312 26.938 1 96.88 6 ARG B C 1
ATOM 3347 O O . ARG B 1 6 ? 11.523 45.5 26.578 1 96.88 6 ARG B O 1
ATOM 3354 N N . LYS B 1 7 ? 10.164 46.406 28.156 1 97.69 7 LYS B N 1
ATOM 3355 C CA . LYS B 1 7 ? 10.609 45.469 29.188 1 97.69 7 LYS B CA 1
ATOM 3356 C C . LYS B 1 7 ? 10.273 44.031 28.812 1 97.69 7 LYS B C 1
ATOM 3358 O O . LYS B 1 7 ? 11.086 43.125 29.016 1 97.69 7 LYS B O 1
ATOM 3363 N N . VAL B 1 8 ? 9.125 43.906 28.328 1 98.19 8 VAL B N 1
ATOM 3364 C CA . VAL B 1 8 ? 8.656 42.594 27.922 1 98.19 8 VAL B CA 1
ATOM 3365 C C . VAL B 1 8 ? 9.523 42.062 26.781 1 98.19 8 VAL B C 1
ATOM 3367 O O . VAL B 1 8 ? 9.984 40.906 26.828 1 98.19 8 VAL B O 1
ATOM 3370 N N . CYS B 1 9 ? 9.82 42.844 25.766 1 98.31 9 CYS B N 1
ATOM 3371 C CA . CYS B 1 9 ? 10.648 42.438 24.625 1 98.31 9 CYS B CA 1
ATOM 3372 C C . CYS B 1 9 ? 12.07 42.125 25.062 1 98.31 9 CYS B C 1
ATOM 3374 O O . CYS B 1 9 ? 12.672 41.156 24.594 1 98.31 9 CYS B O 1
ATOM 3376 N N . ASP B 1 10 ? 12.57 42.969 26 1 98.31 10 ASP B N 1
ATOM 3377 C CA . ASP B 1 10 ? 13.922 42.75 26.516 1 98.31 10 ASP B CA 1
ATOM 3378 C C . ASP B 1 10 ? 14.016 41.438 27.281 1 98.31 10 ASP B C 1
ATOM 3380 O O . ASP B 1 10 ? 15.023 40.719 27.203 1 98.31 10 ASP B O 1
ATOM 3384 N N . TRP B 1 11 ? 12.992 41.156 28.016 1 98.56 11 TRP B N 1
ATOM 3385 C CA . TRP B 1 11 ? 12.969 39.906 28.75 1 98.56 11 TRP B CA 1
ATOM 3386 C C . TRP B 1 11 ? 13.039 38.719 27.797 1 98.56 11 TRP B C 1
ATOM 3388 O O . TRP B 1 11 ? 13.781 37.75 28.047 1 98.56 11 TRP B O 1
ATOM 3398 N N . ILE B 1 12 ? 12.297 38.75 26.719 1 98.69 12 ILE B N 1
ATOM 3399 C CA . ILE B 1 12 ? 12.266 37.656 25.75 1 98.69 12 ILE B CA 1
ATOM 3400 C C . ILE B 1 12 ? 13.641 37.5 25.109 1 98.69 12 ILE B C 1
ATOM 3402 O O . ILE B 1 12 ? 14.141 36.375 24.969 1 98.69 12 ILE B O 1
ATOM 3406 N N . ASP B 1 13 ? 14.258 38.594 24.781 1 98.25 13 ASP B N 1
ATOM 3407 C CA . ASP B 1 13 ? 15.586 38.562 24.188 1 98.25 13 ASP B CA 1
ATOM 3408 C C . ASP B 1 13 ? 16.594 37.938 25.141 1 98.25 13 ASP B C 1
ATOM 3410 O O . ASP B 1 13 ? 17.469 37.188 24.703 1 98.25 13 ASP B O 1
ATOM 3414 N N . SER B 1 14 ? 16.438 38.25 26.359 1 98.12 14 SER B N 1
ATOM 3415 C CA . SER B 1 14 ? 17.406 37.812 27.344 1 98.12 14 SER B CA 1
ATOM 3416 C C . SER B 1 14 ? 17.141 36.375 27.75 1 98.12 14 SER B C 1
ATOM 3418 O O . SER B 1 14 ? 18 35.719 28.359 1 98.12 14 SER B O 1
ATOM 3420 N N . HIS B 1 15 ? 16.047 35.812 27.406 1 98.25 15 HIS B N 1
ATOM 3421 C CA . HIS B 1 15 ? 15.695 34.469 27.781 1 98.25 15 HIS B CA 1
ATOM 3422 C C . HIS B 1 15 ? 15.469 33.594 26.562 1 98.25 15 HIS B C 1
ATOM 3424 O O . HIS B 1 15 ? 14.609 32.688 26.578 1 98.25 15 HIS B O 1
ATOM 3430 N N . GLU B 1 16 ? 16.125 33.938 25.531 1 97.81 16 GLU B N 1
ATOM 3431 C CA . GLU B 1 16 ? 16.062 33.156 24.281 1 97.81 16 GLU B CA 1
ATOM 3432 C C . GLU B 1 16 ? 16.359 31.688 24.531 1 97.81 16 GLU B C 1
ATOM 3434 O O . GLU B 1 16 ? 15.711 30.812 23.953 1 97.81 16 GLU B O 1
ATOM 3439 N N . GLN B 1 17 ? 17.266 31.375 25.391 1 97.88 17 GLN B N 1
ATOM 3440 C CA . GLN B 1 17 ? 17.672 30 25.672 1 97.88 17 GLN B CA 1
ATOM 3441 C C . GLN B 1 17 ? 16.547 29.219 26.328 1 97.88 17 GLN B C 1
ATOM 3443 O O . GLN B 1 17 ? 16.422 28.016 26.141 1 97.88 17 GLN B O 1
ATOM 3448 N N . LYS B 1 18 ? 15.75 29.891 27.109 1 97.44 18 LYS B N 1
ATOM 3449 C CA . LYS B 1 18 ? 14.594 29.25 27.703 1 97.44 18 LYS B CA 1
ATOM 3450 C C . LYS B 1 18 ? 13.617 28.766 26.641 1 97.44 18 LYS B C 1
ATOM 3452 O O . LYS B 1 18 ? 13.047 27.672 26.766 1 97.44 18 LYS B O 1
ATOM 3457 N N . ALA B 1 19 ? 13.461 29.609 25.656 1 98.31 19 ALA B N 1
ATOM 3458 C CA . ALA B 1 19 ? 12.57 29.234 24.547 1 98.31 19 ALA B CA 1
ATOM 3459 C C . ALA B 1 19 ? 13.102 28.016 23.812 1 98.31 19 ALA B C 1
ATOM 3461 O O . ALA B 1 19 ? 12.352 27.078 23.5 1 98.31 19 ALA B O 1
ATOM 3462 N N . ILE B 1 20 ? 14.375 28.016 23.578 1 98.5 20 ILE B N 1
ATOM 3463 C CA . ILE B 1 20 ? 15.008 26.922 22.828 1 98.5 20 ILE B CA 1
ATOM 3464 C C . ILE B 1 20 ? 14.93 25.625 23.625 1 98.5 20 ILE B C 1
ATOM 3466 O O . ILE B 1 20 ? 14.602 24.578 23.078 1 98.5 20 ILE B O 1
ATOM 3470 N N . ARG B 1 21 ? 15.172 25.688 24.891 1 98.44 21 ARG B N 1
ATOM 3471 C CA . ARG B 1 21 ? 15.117 24.516 25.75 1 98.44 21 ARG B CA 1
ATOM 3472 C C . ARG B 1 21 ? 13.703 23.953 25.812 1 98.44 21 ARG B C 1
ATOM 3474 O O . ARG B 1 21 ? 13.523 22.734 25.781 1 98.44 21 ARG B O 1
ATOM 3481 N N . LEU B 1 22 ? 12.75 24.828 25.922 1 98.69 22 LEU B N 1
ATOM 3482 C CA . LEU B 1 22 ? 11.367 24.391 25.969 1 98.69 22 LEU B CA 1
ATOM 3483 C C . LEU B 1 22 ? 10.977 23.703 24.656 1 98.69 22 LEU B C 1
ATOM 3485 O O . LEU B 1 22 ? 10.344 22.641 24.688 1 98.69 22 LEU B O 1
ATOM 3489 N N . LEU B 1 23 ? 11.352 24.312 23.547 1 98.81 23 LEU B N 1
ATOM 3490 C CA . LEU B 1 23 ? 11.031 23.734 22.25 1 98.81 23 LEU B CA 1
ATOM 3491 C C . LEU B 1 23 ? 11.695 22.375 22.094 1 98.81 23 LEU B C 1
ATOM 3493 O O . LEU B 1 23 ? 11.078 21.422 21.594 1 98.81 23 LEU B O 1
ATOM 3497 N N . LYS B 1 24 ? 12.945 22.25 22.5 1 98.69 24 LYS B N 1
ATOM 3498 C CA . LYS B 1 24 ? 13.664 20.984 22.406 1 98.69 24 LYS B CA 1
ATOM 3499 C C . LYS B 1 24 ? 12.969 19.891 23.219 1 98.69 24 LYS B C 1
ATOM 3501 O O . LYS B 1 24 ? 12.867 18.75 22.781 1 98.69 24 LYS B O 1
ATOM 3506 N N . LYS B 1 25 ? 12.484 20.266 24.391 1 98.69 25 LYS B N 1
ATOM 3507 C CA . LYS B 1 25 ? 11.766 19.312 25.219 1 98.69 25 LYS B CA 1
ATOM 3508 C C . LYS B 1 25 ? 10.477 18.859 24.547 1 98.69 25 LYS B C 1
ATOM 3510 O O . LYS B 1 25 ? 10.156 17.672 24.547 1 98.69 25 LYS B O 1
ATOM 3515 N N . LEU B 1 26 ? 9.758 19.797 23.984 1 98.75 26 LEU B N 1
ATOM 3516 C CA . LEU B 1 26 ? 8.5 19.484 23.312 1 98.75 26 LEU B CA 1
ATOM 3517 C C . LEU B 1 26 ? 8.727 18.578 22.109 1 98.75 26 LEU B C 1
ATOM 3519 O O . LEU B 1 26 ? 8.016 17.578 21.922 1 98.75 26 LEU B O 1
ATOM 3523 N N . VAL B 1 27 ? 9.75 18.906 21.297 1 98.62 27 VAL B N 1
ATOM 3524 C CA . VAL B 1 27 ? 10.047 18.156 20.078 1 98.62 27 VAL B CA 1
ATOM 3525 C C . VAL B 1 27 ? 10.586 16.781 20.438 1 98.62 27 VAL B C 1
ATOM 3527 O O . VAL B 1 27 ? 10.312 15.797 19.734 1 98.62 27 VAL B O 1
ATOM 3530 N N . GLY B 1 28 ? 11.289 16.719 21.531 1 98.5 28 GLY B N 1
ATOM 3531 C CA . GLY B 1 28 ? 11.828 15.453 21.984 1 98.5 28 GLY B CA 1
ATOM 3532 C C . GLY B 1 28 ? 10.766 14.438 22.344 1 98.5 28 GLY B C 1
ATOM 3533 O O . GLY B 1 28 ? 11.023 13.234 22.359 1 98.5 28 GLY B O 1
ATOM 3534 N N . GLU B 1 29 ? 9.578 14.945 22.656 1 98.19 29 GLU B N 1
ATOM 3535 C CA . GLU B 1 29 ? 8.438 14.07 22.938 1 98.19 29 GLU B CA 1
ATOM 3536 C C . GLU B 1 29 ? 7.609 13.836 21.672 1 98.19 29 GLU B C 1
ATOM 3538 O O . GLU B 1 29 ? 6.992 14.766 21.141 1 98.19 29 GLU B O 1
ATOM 3543 N N . LYS B 1 30 ? 7.668 12.562 21.203 1 95.38 30 LYS B N 1
ATOM 3544 C CA . LYS B 1 30 ? 6.855 12.211 20.047 1 95.38 30 LYS B CA 1
ATOM 3545 C C . LYS B 1 30 ? 5.371 12.391 20.328 1 95.38 30 LYS B C 1
ATOM 3547 O O . LYS B 1 30 ? 4.879 11.969 21.375 1 95.38 30 LYS B O 1
ATOM 3552 N N . SER B 1 31 ? 4.668 13.156 19.469 1 97.94 31 SER B N 1
ATOM 3553 C CA . SER B 1 31 ? 3.254 13.43 19.703 1 97.94 31 SER B CA 1
ATOM 3554 C C . SER B 1 31 ? 2.43 13.156 18.453 1 97.94 31 SER B C 1
ATOM 3556 O O . SER B 1 31 ? 1.535 13.93 18.109 1 97.94 31 SER B O 1
ATOM 3558 N N . THR B 1 32 ? 2.77 12.117 17.703 1 96.25 32 THR B N 1
ATOM 3559 C CA . THR B 1 32 ? 1.912 11.68 16.594 1 96.25 32 THR B CA 1
ATOM 3560 C C . THR B 1 32 ? 0.563 11.195 17.125 1 96.25 32 THR B C 1
ATOM 3562 O O . THR B 1 32 ? 0.379 11.055 18.344 1 96.25 32 THR B O 1
ATOM 3565 N N . MET B 1 33 ? -0.297 10.977 16.266 1 93.5 33 MET B N 1
ATOM 3566 C CA . MET B 1 33 ? -1.658 10.594 16.625 1 93.5 33 MET B CA 1
ATOM 3567 C C . MET B 1 33 ? -1.649 9.445 17.641 1 93.5 33 MET B C 1
ATOM 3569 O O . MET B 1 33 ? -1.031 8.406 17.406 1 93.5 33 MET B O 1
ATOM 3573 N N . GLY B 1 34 ? -2.254 9.641 18.75 1 93.88 34 GLY B N 1
ATOM 3574 C CA . GLY B 1 34 ? -2.387 8.609 19.766 1 93.88 34 GLY B CA 1
ATOM 3575 C C . GLY B 1 34 ? -1.244 8.602 20.766 1 93.88 34 GLY B C 1
ATOM 3576 O O . GLY B 1 34 ? -1.286 7.875 21.75 1 93.88 34 GLY B O 1
ATOM 3577 N N . ARG B 1 35 ? -0.152 9.414 20.578 1 96.12 35 ARG B N 1
ATOM 3578 C CA . ARG B 1 35 ? 1.025 9.453 21.438 1 96.12 35 ARG B CA 1
ATOM 3579 C C . ARG B 1 35 ? 1.289 10.867 21.938 1 96.12 35 ARG B C 1
ATOM 3581 O O . ARG B 1 35 ? 2.439 11.305 22 1 96.12 35 ARG B O 1
ATOM 3588 N N . GLU B 1 36 ? 0.222 11.602 22.281 1 98.19 36 GLU B N 1
ATOM 3589 C CA . GLU B 1 36 ? 0.379 13.023 22.578 1 98.19 36 GLU B CA 1
ATOM 3590 C C . GLU B 1 36 ? 0.605 13.258 24.062 1 98.19 36 GLU B C 1
ATOM 3592 O O . GLU B 1 36 ? 0.94 14.367 24.484 1 98.19 36 GLU B O 1
ATOM 3597 N N . PHE B 1 37 ? 0.561 12.234 24.875 1 98.31 37 PHE B N 1
ATOM 3598 C CA . PHE B 1 37 ? 0.544 12.359 26.328 1 98.31 37 PHE B CA 1
ATOM 3599 C C . PHE B 1 37 ? 1.814 13.039 26.828 1 98.31 37 PHE B C 1
ATOM 3601 O O . PHE B 1 37 ? 1.748 14.016 27.578 1 98.31 37 PHE B O 1
ATOM 3608 N N . ASN B 1 38 ? 2.92 12.57 26.406 1 98.56 38 ASN B N 1
ATOM 3609 C CA . ASN B 1 38 ? 4.184 13.055 26.953 1 98.56 38 ASN B CA 1
ATOM 3610 C C . ASN B 1 38 ? 4.441 14.508 26.547 1 98.56 38 ASN B C 1
ATOM 3612 O O . ASN B 1 38 ? 4.984 15.281 27.344 1 98.56 38 ASN B O 1
ATOM 3616 N N . ALA B 1 39 ? 4.109 14.867 25.359 1 98.69 39 ALA B N 1
ATOM 3617 C CA . ALA B 1 39 ? 4.258 16.266 24.938 1 98.69 39 ALA B CA 1
ATOM 3618 C C . ALA B 1 39 ? 3.35 17.172 25.766 1 98.69 39 ALA B C 1
ATOM 3620 O O . ALA B 1 39 ? 3.758 18.266 26.156 1 98.69 39 ALA B O 1
ATOM 3621 N N . GLN B 1 40 ? 2.172 16.703 26.031 1 98.81 40 GLN B N 1
ATOM 3622 C CA . GLN B 1 40 ? 1.237 17.484 26.844 1 98.81 40 GLN B CA 1
ATOM 3623 C C . GLN B 1 40 ? 1.733 17.625 28.281 1 98.81 40 GLN B C 1
ATOM 3625 O O . GLN B 1 40 ? 1.505 18.641 28.922 1 98.81 40 GLN B O 1
ATOM 3630 N N . ALA B 1 41 ? 2.393 16.609 28.734 1 98.75 41 ALA B N 1
ATOM 3631 C CA . ALA B 1 41 ? 2.975 16.688 30.078 1 98.75 41 ALA B CA 1
ATOM 3632 C C . ALA B 1 41 ? 3.998 17.812 30.172 1 98.75 41 ALA B C 1
ATOM 3634 O O . ALA B 1 41 ? 4.098 18.484 31.203 1 98.75 41 ALA B O 1
ATOM 3635 N N . VAL B 1 42 ? 4.758 18 29.156 1 98.81 42 VAL B N 1
ATOM 3636 C CA . VAL B 1 42 ? 5.723 19.109 29.109 1 98.81 42 VAL B CA 1
ATOM 3637 C C . VAL B 1 42 ? 4.988 20.438 29.172 1 98.81 42 VAL B C 1
ATOM 3639 O O . VAL B 1 42 ? 5.398 21.344 29.891 1 98.81 42 VAL B O 1
ATOM 3642 N N . VAL B 1 43 ? 3.91 20.547 28.406 1 98.81 43 VAL B N 1
ATOM 3643 C CA . VAL B 1 43 ? 3.109 21.766 28.391 1 98.81 43 VAL B CA 1
ATOM 3644 C C . VAL B 1 43 ? 2.549 22.031 29.797 1 98.81 43 VAL B C 1
ATOM 3646 O O . VAL B 1 43 ? 2.604 23.156 30.281 1 98.81 43 VAL B O 1
ATOM 3649 N N . LEU B 1 44 ? 2 20.984 30.391 1 98.62 44 LEU B N 1
ATOM 3650 C CA . LEU B 1 44 ? 1.411 21.109 31.719 1 98.62 44 LEU B CA 1
ATOM 3651 C C . LEU B 1 44 ? 2.443 21.594 32.719 1 98.62 44 LEU B C 1
ATOM 3653 O O . LEU B 1 44 ? 2.146 22.469 33.562 1 98.62 44 LEU B O 1
ATOM 3657 N N . GLU B 1 45 ? 3.592 21.031 32.688 1 98.38 45 GLU B N 1
ATOM 3658 C CA . GLU B 1 45 ? 4.664 21.438 33.594 1 98.38 45 GLU B CA 1
ATOM 3659 C C . GLU B 1 45 ? 4.992 22.922 33.406 1 98.38 45 GLU B C 1
ATOM 3661 O O . GLU B 1 45 ? 5.211 23.625 34.406 1 98.38 45 GLU B O 1
ATOM 3666 N N . LYS B 1 46 ? 5.043 23.359 32.188 1 98.25 46 LYS B N 1
ATOM 3667 C CA . LYS B 1 46 ? 5.305 24.766 31.922 1 98.25 46 LYS B CA 1
ATOM 3668 C C . LYS B 1 46 ? 4.184 25.641 32.469 1 98.25 46 LYS B C 1
ATOM 3670 O O . LYS B 1 46 ? 4.438 26.688 33.062 1 98.25 46 LYS B O 1
ATOM 3675 N N . LEU B 1 47 ? 2.938 25.25 32.25 1 98.38 47 LEU B N 1
ATOM 3676 C CA . LEU B 1 47 ? 1.774 26.047 32.625 1 98.38 47 LEU B CA 1
ATOM 3677 C C . LEU B 1 47 ? 1.644 26.156 34.125 1 98.38 47 LEU B C 1
ATOM 3679 O O . LEU B 1 47 ? 1.104 27.141 34.656 1 98.38 47 LEU B O 1
ATOM 3683 N N . ARG B 1 48 ? 2.139 25.219 34.844 1 97.19 48 ARG B N 1
ATOM 3684 C CA . ARG B 1 48 ? 2.068 25.203 36.312 1 97.19 48 ARG B CA 1
ATOM 3685 C C . ARG B 1 48 ? 2.91 26.328 36.906 1 97.19 48 ARG B C 1
ATOM 3687 O O . ARG B 1 48 ? 2.736 26.688 38.062 1 97.19 48 ARG B O 1
ATOM 3694 N N . GLN B 1 49 ? 3.742 26.891 36.094 1 94.25 49 GLN B N 1
ATOM 3695 C CA . GLN B 1 49 ? 4.57 28 36.562 1 94.25 49 GLN B CA 1
ATOM 3696 C C . GLN B 1 49 ? 3.822 29.328 36.469 1 94.25 49 GLN B C 1
ATOM 3698 O O . GLN B 1 49 ? 4.289 30.344 36.969 1 94.25 49 GLN B O 1
ATOM 3703 N N . PHE B 1 50 ? 2.652 29.281 35.812 1 93.44 50 PHE B N 1
ATOM 3704 C CA . PHE B 1 50 ? 1.846 30.484 35.625 1 93.44 50 PHE B CA 1
ATOM 3705 C C . PHE B 1 50 ? 0.71 30.547 36.656 1 93.44 50 PHE B C 1
ATOM 3707 O O . PHE B 1 50 ? 0.246 29.5 37.125 1 93.44 50 PHE B O 1
ATOM 3714 N N . GLU B 1 51 ? 0.349 31.781 37.094 1 93.31 51 GLU B N 1
ATOM 3715 C CA . GLU B 1 51 ? -0.892 31.969 37.844 1 93.31 51 GLU B CA 1
ATOM 3716 C C . GLU B 1 51 ? -2.109 31.844 36.906 1 93.31 51 GLU B C 1
ATOM 3718 O O . GLU B 1 51 ? -2.715 32.844 36.531 1 93.31 51 GLU B O 1
ATOM 3723 N N . ALA B 1 52 ? -2.512 30.672 36.625 1 96.69 52 ALA B N 1
ATOM 3724 C CA . ALA B 1 52 ? -3.625 30.375 35.719 1 96.69 52 ALA B CA 1
ATOM 3725 C C . ALA B 1 52 ? -4.422 29.172 36.188 1 96.69 52 ALA B C 1
ATOM 3727 O O . ALA B 1 52 ? -3.895 28.328 36.906 1 96.69 52 ALA B O 1
ATOM 3728 N N . GLU B 1 53 ? -5.641 29.172 35.938 1 98.06 53 GLU B N 1
ATOM 3729 C CA . GLU B 1 53 ? -6.473 27.984 36.125 1 98.06 53 GLU B CA 1
ATOM 3730 C C . GLU B 1 53 ? -6.273 26.969 35.031 1 98.06 53 GLU B C 1
ATOM 3732 O O . GLU B 1 53 ? -6.613 27.219 33.875 1 98.06 53 GLU B O 1
ATOM 3737 N N . ILE B 1 54 ? -5.777 25.766 35.438 1 98.56 54 ILE B N 1
ATOM 3738 C CA . ILE B 1 54 ? -5.41 24.766 34.438 1 98.56 54 ILE B CA 1
ATOM 3739 C C . ILE B 1 54 ? -6.465 23.672 34.406 1 98.56 54 ILE B C 1
ATOM 3741 O O . ILE B 1 54 ? -6.898 23.172 35.438 1 98.56 54 ILE B O 1
ATOM 3745 N N . ASP B 1 55 ? -6.914 23.344 33.25 1 98.62 55 ASP B N 1
ATOM 3746 C CA . ASP B 1 55 ? -7.848 22.266 32.969 1 98.62 55 ASP B CA 1
ATOM 3747 C C . ASP B 1 55 ? -7.223 21.219 32.031 1 98.62 55 ASP B C 1
ATOM 3749 O O . ASP B 1 55 ? -6.801 21.547 30.922 1 98.62 55 ASP B O 1
ATOM 3753 N N . VAL B 1 56 ? -7.047 19.984 32.5 1 98.62 56 VAL B N 1
ATOM 3754 C CA . VAL B 1 56 ? -6.516 18.875 31.734 1 98.62 56 VAL B CA 1
ATOM 3755 C C . VAL B 1 56 ? -7.586 17.797 31.578 1 98.62 56 VAL B C 1
ATOM 3757 O O . VAL B 1 56 ? -8.148 17.328 32.562 1 98.62 56 VAL B O 1
ATOM 3760 N N . TRP B 1 57 ? -7.941 17.453 30.312 1 98.56 57 TRP B N 1
ATOM 3761 C CA . TRP B 1 57 ? -8.977 16.438 30.125 1 98.56 57 TRP B CA 1
ATOM 3762 C C . TRP B 1 57 ? -8.758 15.664 28.828 1 98.56 57 TRP B C 1
ATOM 3764 O O . TRP B 1 57 ? -8.172 16.188 27.875 1 98.56 57 TRP B O 1
ATOM 3774 N N . GLU B 1 58 ? -9.133 14.438 28.828 1 98 58 GLU B N 1
ATOM 3775 C CA . GLU B 1 58 ? -9.234 13.664 27.594 1 98 58 GLU B CA 1
ATOM 3776 C C . GLU B 1 58 ? -10.57 13.922 26.891 1 98 58 GLU B C 1
ATOM 3778 O O . GLU B 1 58 ? -11.633 13.734 27.484 1 98 58 GLU B O 1
ATOM 3783 N N . PRO B 1 59 ? -10.5 14.406 25.672 1 97.56 59 PRO B N 1
ATOM 3784 C CA . PRO B 1 59 ? -11.773 14.57 24.969 1 97.56 59 PRO B CA 1
ATOM 3785 C C . PRO B 1 59 ? -12.617 13.297 24.984 1 97.56 59 PRO B C 1
ATOM 3787 O O . PRO B 1 59 ? -12.086 12.195 24.875 1 97.56 59 PRO B O 1
ATOM 3790 N N . SER B 1 60 ? -13.906 13.453 25.156 1 96 60 SER B N 1
ATOM 3791 C CA . SER B 1 60 ? -14.836 12.328 25.156 1 96 60 SER B CA 1
ATOM 3792 C C . SER B 1 60 ? -15.422 12.094 23.766 1 96 60 SER B C 1
ATOM 3794 O O . SER B 1 60 ? -16.172 12.922 23.266 1 96 60 SER B O 1
ATOM 3796 N N . ILE B 1 61 ? -15.109 10.938 23.297 1 94.88 61 ILE B N 1
ATOM 3797 C CA . ILE B 1 61 ? -15.641 10.594 21.984 1 94.88 61 ILE B CA 1
ATOM 3798 C C . ILE B 1 61 ? -17.172 10.641 22.016 1 94.88 61 ILE B C 1
ATOM 3800 O O . ILE B 1 61 ? -17.797 11.117 21.062 1 94.88 61 ILE B O 1
ATOM 3804 N N . LYS B 1 62 ? -17.828 10.133 23.078 1 94.81 62 LYS B N 1
ATOM 3805 C CA . LYS B 1 62 ? -19.266 10.125 23.219 1 94.81 62 LYS B CA 1
ATOM 3806 C C . LYS B 1 62 ? -19.844 11.539 23.141 1 94.81 62 LYS B C 1
ATOM 3808 O O . LYS B 1 62 ? -20.859 11.766 22.5 1 94.81 62 LYS B O 1
ATOM 3813 N N . GLN B 1 63 ? -19.156 12.5 23.734 1 96.12 63 GLN B N 1
ATOM 3814 C CA . GLN B 1 63 ? -19.609 13.891 23.703 1 96.12 63 GLN B CA 1
ATOM 3815 C C . GLN B 1 63 ? -19.359 14.516 22.328 1 96.12 63 GLN B C 1
ATOM 3817 O O . GLN B 1 63 ? -20.234 15.211 21.797 1 96.12 63 GLN B O 1
ATOM 3822 N N . LEU B 1 64 ? -18.219 14.234 21.828 1 96.62 64 LEU B N 1
ATOM 3823 C CA . LEU B 1 64 ? -17.828 14.812 20.531 1 96.62 64 LEU B CA 1
ATOM 3824 C C . LEU B 1 64 ? -18.781 14.352 19.438 1 96.62 64 LEU B C 1
ATOM 3826 O O . LEU B 1 64 ? -19.125 15.141 18.547 1 96.62 64 LEU B O 1
ATOM 3830 N N . GLU B 1 65 ? -19.188 13.109 19.5 1 94.56 65 GLU B N 1
ATOM 3831 C CA . GLU B 1 65 ? -20.031 12.531 18.469 1 94.56 65 GLU B CA 1
ATOM 3832 C C . GLU B 1 65 ? -21.391 13.227 18.422 1 94.56 65 GLU B C 1
ATOM 3834 O O . GLU B 1 65 ? -22.109 13.125 17.422 1 94.56 65 GLU B O 1
ATOM 3839 N N . GLN B 1 66 ? -21.719 13.977 19.469 1 95.12 66 GLN B N 1
ATOM 3840 C CA . GLN B 1 66 ? -23 14.672 19.531 1 95.12 66 GLN B CA 1
ATOM 3841 C C . GLN B 1 66 ? -22.938 15.977 18.734 1 95.12 66 GLN B C 1
ATOM 3843 O O . GLN B 1 66 ? -23.984 16.562 18.438 1 95.12 66 GLN B O 1
ATOM 3848 N N . HIS B 1 67 ? -21.797 16.438 18.484 1 95.25 67 HIS B N 1
ATOM 3849 C CA . HIS B 1 67 ? -21.672 17.688 17.75 1 95.25 67 HIS B CA 1
ATOM 3850 C C . HIS B 1 67 ? -21.641 17.453 16.234 1 95.25 67 HIS B C 1
ATOM 3852 O O . HIS B 1 67 ? -20.938 16.562 15.758 1 95.25 67 HIS B O 1
ATOM 3858 N N . PRO B 1 68 ? -22.312 18.219 15.453 1 93.44 68 PRO B N 1
ATOM 3859 C CA . PRO B 1 68 ? -22.422 17.984 14.016 1 93.44 68 PRO B CA 1
ATOM 3860 C C . PRO B 1 68 ? -21.094 18.203 13.273 1 93.44 68 PRO B C 1
ATOM 3862 O O . PRO B 1 68 ? -20.906 17.656 12.18 1 93.44 68 PRO B O 1
ATOM 3865 N N . LEU B 1 69 ? -20.188 18.891 13.859 1 92.81 69 LEU B N 1
ATOM 3866 C CA . LEU B 1 69 ? -18.922 19.219 13.188 1 92.81 69 LEU B CA 1
ATOM 3867 C C . LEU B 1 69 ? -17.844 18.203 13.539 1 92.81 69 LEU B C 1
ATOM 3869 O O . LEU B 1 69 ? -16.719 18.297 13.055 1 92.81 69 LEU B O 1
ATOM 3873 N N . PHE B 1 70 ? -18.219 17.188 14.336 1 93.31 70 PHE B N 1
ATOM 3874 C CA . PHE B 1 70 ? -17.234 16.188 14.711 1 93.31 70 PHE B CA 1
ATOM 3875 C C . PHE B 1 70 ? -16.969 15.227 13.555 1 93.31 70 PHE B C 1
ATOM 3877 O O . PHE B 1 70 ? -17.891 14.594 13.039 1 93.31 70 PHE B O 1
ATOM 3884 N N . LYS B 1 71 ? -15.742 15.203 13.156 1 88.31 71 LYS B N 1
ATOM 3885 C CA . LYS B 1 71 ? -15.227 14.242 12.188 1 88.31 71 LYS B CA 1
ATOM 3886 C C . LYS B 1 71 ? -13.883 13.672 12.633 1 88.31 71 LYS B C 1
ATOM 3888 O O . LYS B 1 71 ? -12.914 14.422 12.789 1 88.31 71 LYS B O 1
ATOM 3893 N N . SER B 1 72 ? -13.812 12.414 12.914 1 87.62 72 SER B N 1
ATOM 3894 C CA . SER B 1 72 ? -12.57 11.758 13.297 1 87.62 72 SER B CA 1
ATOM 3895 C C . SER B 1 72 ? -12.625 10.258 13.039 1 87.62 72 SER B C 1
ATOM 3897 O O . SER B 1 72 ? -13.695 9.648 13.133 1 87.62 72 SER B O 1
ATOM 3899 N N . ASP B 1 73 ? -11.5 9.695 12.641 1 82.94 73 ASP B N 1
ATOM 3900 C CA . ASP B 1 73 ? -11.414 8.242 12.523 1 82.94 73 ASP B CA 1
ATOM 3901 C C . ASP B 1 73 ? -10.977 7.609 13.836 1 82.94 73 ASP B C 1
ATOM 3903 O O . ASP B 1 73 ? -10.953 6.383 13.961 1 82.94 73 ASP B O 1
ATOM 3907 N N . ARG B 1 74 ? -10.703 8.539 14.797 1 90.5 74 ARG B N 1
ATOM 3908 C CA . ARG B 1 74 ? -10.281 8.016 16.094 1 90.5 74 ARG B CA 1
ATOM 3909 C C . ARG B 1 74 ? -11.461 7.434 16.859 1 90.5 74 ARG B C 1
ATOM 3911 O O . ARG B 1 74 ? -12.562 7.984 16.828 1 90.5 74 ARG B O 1
ATOM 3918 N N . THR B 1 75 ? -11.195 6.332 17.547 1 91 75 THR B N 1
ATOM 3919 C CA . THR B 1 75 ? -12.242 5.707 18.344 1 91 75 THR B CA 1
ATOM 3920 C C . THR B 1 75 ? -12.055 6.031 19.828 1 91 75 THR B C 1
ATOM 3922 O O . THR B 1 75 ? -12.93 5.75 20.641 1 91 75 THR B O 1
ATOM 3925 N N . SER B 1 76 ? -10.914 6.652 20.172 1 94.38 76 SER B N 1
ATOM 3926 C CA . SER B 1 76 ? -10.617 7.008 21.562 1 94.38 76 SER B CA 1
ATOM 3927 C C . SER B 1 76 ? -9.578 8.125 21.625 1 94.38 76 SER B C 1
ATOM 3929 O O . SER B 1 76 ? -8.797 8.312 20.688 1 94.38 76 SER B O 1
ATOM 3931 N N . PHE B 1 77 ? -9.648 8.898 22.672 1 96.12 77 PHE B N 1
ATOM 3932 C CA . PHE B 1 77 ? -8.641 9.914 22.938 1 96.12 77 PHE B CA 1
ATOM 3933 C C . PHE B 1 77 ? -7.879 9.609 24.219 1 96.12 77 PHE B C 1
ATOM 3935 O O . PHE B 1 77 ? -7.367 10.523 24.875 1 96.12 77 PHE B O 1
ATOM 3942 N N . LYS B 1 78 ? -7.879 8.305 24.547 1 95.88 78 LYS B N 1
ATOM 3943 C CA . LYS B 1 78 ? -7.109 7.875 25.719 1 95.88 78 LYS B CA 1
ATOM 3944 C C . LYS B 1 78 ? -5.637 8.258 25.578 1 95.88 78 LYS B C 1
ATOM 3946 O O . LYS B 1 78 ? -5.047 8.086 24.5 1 95.88 78 LYS B O 1
ATOM 3951 N N . GLU B 1 79 ? -5.059 8.891 26.562 1 96.38 79 GLU B N 1
ATOM 3952 C CA . GLU B 1 79 ? -3.662 9.297 26.625 1 96.38 79 GLU B CA 1
ATOM 3953 C C . GLU B 1 79 ? -3.373 10.445 25.672 1 96.38 79 GLU B C 1
ATOM 3955 O O . GLU B 1 79 ? -2.221 10.672 25.297 1 96.38 79 GLU B O 1
ATOM 3960 N N . SER B 1 80 ? -4.398 11.078 25.266 1 97.56 80 SER B N 1
ATOM 3961 C CA . SER B 1 80 ? -4.297 12.273 24.438 1 97.56 80 SER B CA 1
ATOM 3962 C C . SER B 1 80 ? -5.082 13.438 25.031 1 97.56 80 SER B C 1
ATOM 3964 O O . SER B 1 80 ? -6.059 13.898 24.438 1 97.56 80 SER B O 1
ATOM 3966 N N . PRO B 1 81 ? -4.645 13.961 26.141 1 98.5 81 PRO B N 1
ATOM 3967 C CA . PRO B 1 81 ? -5.414 15.023 26.797 1 98.5 81 PRO B CA 1
ATOM 3968 C C . PRO B 1 81 ? -5.246 16.375 26.125 1 98.5 81 PRO B C 1
ATOM 3970 O O . PRO B 1 81 ? -4.199 16.656 25.531 1 98.5 81 PRO B O 1
ATOM 3973 N N . ASN B 1 82 ? -6.309 17.188 26.219 1 98.69 82 ASN B N 1
ATOM 3974 C CA . ASN B 1 82 ? -6.23 18.625 26 1 98.69 82 ASN B CA 1
ATOM 3975 C C . ASN B 1 82 ? -5.816 19.359 27.281 1 98.69 82 ASN B C 1
ATOM 3977 O O . ASN B 1 82 ? -5.996 18.844 28.375 1 98.69 82 ASN B O 1
ATOM 3981 N N . ILE B 1 83 ? -5.211 20.484 27.078 1 98.88 83 ILE B N 1
ATOM 3982 C CA . ILE B 1 83 ? -4.93 21.375 28.203 1 98.88 83 ILE B CA 1
ATOM 3983 C C . ILE B 1 83 ? -5.43 22.781 27.891 1 98.88 83 ILE B C 1
ATOM 3985 O O . ILE B 1 83 ? -5.215 23.281 26.781 1 98.88 83 ILE B O 1
ATOM 3989 N N . ALA B 1 84 ? -6.164 23.344 28.781 1 98.75 84 ALA B N 1
ATOM 3990 C CA . ALA B 1 84 ? -6.504 24.766 28.734 1 98.75 84 ALA B CA 1
ATOM 3991 C C . ALA B 1 84 ? -6.066 25.469 30.016 1 98.75 84 ALA B C 1
ATOM 3993 O O . ALA B 1 84 ? -6.148 24.906 31.109 1 98.75 84 ALA B O 1
ATOM 3994 N N . ALA B 1 85 ? -5.555 26.641 29.906 1 98.75 85 ALA B N 1
ATOM 3995 C CA . ALA B 1 85 ? -5.176 27.484 31.031 1 98.75 85 ALA B CA 1
ATOM 3996 C C . ALA B 1 85 ? -5.773 28.875 30.891 1 98.75 85 ALA B C 1
ATOM 3998 O O . ALA B 1 85 ? -5.613 29.531 29.859 1 98.75 85 ALA B O 1
ATOM 3999 N N . VAL B 1 86 ? -6.465 29.312 31.906 1 98.62 86 VAL B N 1
ATOM 4000 C CA . VAL B 1 86 ? -7.105 30.609 31.891 1 98.62 86 VAL B CA 1
ATOM 4001 C C . VAL B 1 86 ? -6.402 31.547 32.875 1 98.62 86 VAL B C 1
ATOM 4003 O O . VAL B 1 86 ? -6.355 31.266 34.094 1 98.62 86 VAL B O 1
ATOM 4006 N N . LYS B 1 87 ? -5.809 32.562 32.344 1 98.19 87 LYS B N 1
ATOM 4007 C CA . LYS B 1 87 ? -5.363 33.688 33.188 1 98.19 87 LYS B CA 1
ATOM 4008 C C . LYS B 1 87 ? -6.402 34.781 33.188 1 98.19 87 LYS B C 1
ATOM 4010 O O . LYS B 1 87 ? -6.574 35.5 32.219 1 98.19 87 LYS B O 1
ATOM 4015 N N . LYS B 1 88 ? -6.996 34.969 34.375 1 97.31 88 LYS B N 1
ATOM 4016 C CA . LYS B 1 88 ? -8.07 35.938 34.5 1 97.31 88 LYS B CA 1
ATOM 4017 C C . LYS B 1 88 ? -7.531 37.375 34.438 1 97.31 88 LYS B C 1
ATOM 4019 O O . LYS B 1 88 ? -6.523 37.688 35.094 1 97.31 88 LYS B O 1
ATOM 4024 N N . GLY B 1 89 ? -8.164 38.188 33.625 1 97.06 89 GLY B N 1
ATOM 4025 C CA . GLY B 1 89 ? -7.844 39.594 33.594 1 97.06 89 GLY B CA 1
ATOM 4026 C C . GLY B 1 89 ? -8.5 40.375 34.719 1 97.06 89 GLY B C 1
ATOM 4027 O O . GLY B 1 89 ? -9.328 39.844 35.469 1 97.06 89 GLY B O 1
ATOM 4028 N N . LYS B 1 90 ? -8.141 41.688 34.844 1 97 90 LYS B N 1
ATOM 4029 C CA . LYS B 1 90 ? -8.656 42.531 35.875 1 97 90 LYS B CA 1
ATOM 4030 C C . LYS B 1 90 ? -10.031 43.094 35.531 1 97 90 LYS B C 1
ATOM 4032 O O . LYS B 1 90 ? -10.711 43.688 36.375 1 97 90 LYS B O 1
ATOM 4037 N N . GLY B 1 91 ? -10.398 42.844 34.375 1 96.38 91 GLY B N 1
ATOM 4038 C CA . GLY B 1 91 ? -11.711 43.281 33.938 1 96.38 91 GLY B CA 1
ATOM 4039 C C . GLY B 1 91 ? -11.656 44.469 33 1 96.38 91 GLY B C 1
ATOM 4040 O O . GLY B 1 91 ? -10.75 45.312 33.062 1 96.38 91 GLY B O 1
ATOM 4041 N N . GLY B 1 92 ? -12.664 44.531 32.062 1 95.44 92 GLY B N 1
ATOM 4042 C CA . GLY B 1 92 ? -12.828 45.656 31.156 1 95.44 92 GLY B CA 1
ATOM 4043 C C . GLY B 1 92 ? -12.078 45.5 29.844 1 95.44 92 GLY B C 1
ATOM 4044 O O . GLY B 1 92 ? -12.125 46.375 28.984 1 95.44 92 GLY B O 1
ATOM 4045 N N . GLY B 1 93 ? -11.391 44.438 29.656 1 97.38 93 GLY B N 1
ATOM 4046 C CA . GLY B 1 93 ? -10.664 44.188 28.422 1 97.38 93 GLY B CA 1
ATOM 4047 C C . GLY B 1 93 ? -11.258 43.062 27.609 1 97.38 93 GLY B C 1
ATOM 4048 O O . GLY B 1 93 ? -12.203 42.406 28.031 1 97.38 93 GLY B O 1
ATOM 4049 N N . LYS B 1 94 ? -10.727 42.812 26.438 1 98.5 94 LYS B N 1
ATOM 4050 C CA . LYS B 1 94 ? -11.172 41.75 25.547 1 98.5 94 LYS B CA 1
ATOM 4051 C C . LYS B 1 94 ? -10.43 40.438 25.844 1 98.5 94 LYS B C 1
ATOM 4053 O O . LYS B 1 94 ? -9.234 40.469 26.141 1 98.5 94 LYS B O 1
ATOM 4058 N N . SER B 1 95 ? -11.109 39.344 25.781 1 98.69 95 SER B N 1
ATOM 4059 C CA . SER B 1 95 ? -10.508 38.031 26.016 1 98.69 95 SER B CA 1
ATOM 4060 C C . SER B 1 95 ? -9.875 37.5 24.734 1 98.69 95 SER B C 1
ATOM 4062 O O . SER B 1 95 ? -10.25 37.875 23.641 1 98.69 95 SER B O 1
ATOM 4064 N N . LEU B 1 96 ? -8.891 36.656 24.938 1 98.88 96 LEU B N 1
ATOM 4065 C CA . LEU B 1 96 ? -8.133 36.094 23.812 1 98.88 96 LEU B CA 1
ATOM 4066 C C . LEU B 1 96 ? -7.836 34.625 24.031 1 98.88 96 LEU B C 1
ATOM 4068 O O . LEU B 1 96 ? -7.422 34.219 25.125 1 98.88 96 LEU B O 1
ATOM 4072 N N . ILE B 1 97 ? -8.086 33.812 23.016 1 98.88 97 ILE B N 1
ATOM 4073 C CA . ILE B 1 97 ? -7.656 32.406 23 1 98.88 97 ILE B CA 1
ATOM 4074 C C . ILE B 1 97 ? -6.359 32.281 22.203 1 98.88 97 ILE B C 1
ATOM 4076 O O . ILE B 1 97 ? -6.254 32.781 21.094 1 98.88 97 ILE B O 1
ATOM 4080 N N . LEU B 1 98 ? -5.352 31.734 22.812 1 98.94 98 LEU B N 1
ATOM 4081 C CA . LEU B 1 98 ? -4.16 31.234 22.125 1 98.94 98 LEU B CA 1
ATOM 4082 C C . LEU B 1 98 ? -4.238 29.719 21.938 1 98.94 98 LEU B C 1
ATOM 4084 O O . LEU B 1 98 ? -4.016 28.953 22.875 1 98.94 98 LEU B O 1
ATOM 4088 N N . ASN B 1 99 ? -4.523 29.297 20.672 1 98.88 99 ASN B N 1
ATOM 4089 C CA . ASN B 1 99 ? -4.789 27.891 20.375 1 98.88 99 ASN B CA 1
ATOM 4090 C C . ASN B 1 99 ? -3.652 27.266 19.578 1 98.88 99 ASN B C 1
ATOM 4092 O O . ASN B 1 99 ? -3.262 27.781 18.531 1 98.88 99 ASN B O 1
ATOM 4096 N N . GLY B 1 100 ? -3.072 26.219 20.047 1 98.62 100 GLY B N 1
ATOM 4097 C CA . GLY B 1 100 ? -2.021 25.5 19.344 1 98.62 100 GLY B CA 1
ATOM 4098 C C . GLY B 1 100 ? -2.152 24 19.469 1 98.62 100 GLY B C 1
ATOM 4099 O O . GLY B 1 100 ? -2.436 23.484 20.562 1 98.62 100 GLY B O 1
ATOM 4100 N N . HIS B 1 101 ? -2.029 23.281 18.359 1 98.56 101 HIS B N 1
ATOM 4101 C CA . HIS B 1 101 ? -2.104 21.828 18.438 1 98.56 101 HIS B CA 1
ATOM 4102 C C . HIS B 1 101 ? -0.743 21.219 18.781 1 98.56 101 HIS B C 1
ATOM 4104 O O . HIS B 1 101 ? 0.291 21.734 18.344 1 98.56 101 HIS B O 1
ATOM 4110 N N . ILE B 1 102 ? -0.803 20.125 19.531 1 98.75 102 ILE B N 1
ATOM 4111 C CA . ILE B 1 102 ? 0.414 19.5 20.031 1 98.75 102 ILE B CA 1
ATOM 4112 C C . ILE B 1 102 ? 0.808 18.328 19.141 1 98.75 102 ILE B C 1
ATOM 4114 O O . ILE B 1 102 ? 1.963 17.906 19.141 1 98.75 102 ILE B O 1
ATOM 4118 N N . ASP B 1 103 ? -0.157 17.75 18.375 1 97.75 103 ASP B N 1
ATOM 4119 C CA . ASP B 1 103 ? 0.096 16.578 17.547 1 97.75 103 ASP B CA 1
ATOM 4120 C C . ASP B 1 103 ? 0.892 16.953 16.297 1 97.75 103 ASP B C 1
ATOM 4122 O O . ASP B 1 103 ? 0.781 18.078 15.797 1 97.75 103 ASP B O 1
ATOM 4126 N N . VAL B 1 104 ? 1.707 16.016 15.859 1 98 104 VAL B N 1
ATOM 4127 C CA . VAL B 1 104 ? 2.473 16.156 14.625 1 98 104 VAL B CA 1
ATOM 4128 C C . VAL B 1 104 ? 2.193 14.977 13.703 1 98 104 VAL B C 1
ATOM 4130 O O . VAL B 1 104 ? 1.63 13.969 14.125 1 98 104 VAL B O 1
ATOM 4133 N N . VAL B 1 105 ? 2.492 15.133 12.406 1 96.94 105 VAL B N 1
ATOM 4134 C CA . VAL B 1 105 ? 2.309 14.062 11.438 1 96.94 105 VAL B CA 1
ATOM 4135 C C . VAL B 1 105 ? 3.471 13.078 11.531 1 96.94 105 VAL B C 1
ATOM 4137 O O . VAL B 1 105 ? 4.504 13.375 12.133 1 96.94 105 VAL B O 1
ATOM 4140 N N . PRO B 1 106 ? 3.334 11.883 10.93 1 95.81 106 PRO B N 1
ATOM 4141 C CA . PRO B 1 106 ? 4.43 10.914 10.945 1 95.81 106 PRO B CA 1
ATOM 4142 C C . PRO B 1 106 ? 5.707 11.453 10.305 1 95.81 106 PRO B C 1
ATOM 4144 O O . PRO B 1 106 ? 5.641 12.344 9.453 1 95.81 106 PRO B O 1
ATOM 4147 N N . GLU B 1 107 ? 6.816 10.875 10.773 1 95.44 107 GLU B N 1
ATOM 4148 C CA . GLU B 1 107 ? 8.117 11.375 10.328 1 95.44 107 GLU B CA 1
ATOM 4149 C C . GLU B 1 107 ? 8.445 10.883 8.922 1 95.44 107 GLU B C 1
ATOM 4151 O O . GLU B 1 107 ? 9.367 11.398 8.281 1 95.44 107 GLU B O 1
ATOM 4156 N N . GLY B 1 108 ? 7.641 9.906 8.406 1 91.75 108 GLY B N 1
ATOM 4157 C CA . GLY B 1 108 ? 7.953 9.375 7.094 1 91.75 108 GLY B CA 1
ATOM 4158 C C . GLY B 1 108 ? 9.188 8.492 7.086 1 91.75 108 GLY B C 1
ATOM 4159 O O . GLY B 1 108 ? 9.469 7.801 8.062 1 91.75 108 GLY B O 1
ATOM 4160 N N . ASN B 1 109 ? 9.875 8.531 5.938 1 90.69 109 ASN B N 1
ATOM 4161 C CA . ASN B 1 109 ? 11.055 7.684 5.766 1 90.69 109 ASN B CA 1
ATOM 4162 C C . ASN B 1 109 ? 12.25 8.219 6.547 1 90.69 109 ASN B C 1
ATOM 4164 O O . ASN B 1 109 ? 12.781 9.281 6.223 1 90.69 109 ASN B O 1
ATOM 4168 N N . ARG B 1 110 ? 12.711 7.426 7.457 1 92.88 110 ARG B N 1
ATOM 4169 C CA . ARG B 1 110 ? 13.805 7.836 8.336 1 92.88 110 ARG B CA 1
ATOM 4170 C C . ARG B 1 110 ? 15.078 8.102 7.547 1 92.88 110 ARG B C 1
ATOM 4172 O O . ARG B 1 110 ? 15.883 8.953 7.93 1 92.88 110 ARG B O 1
ATOM 4179 N N . LYS B 1 111 ? 15.211 7.477 6.398 1 91.5 111 LYS B N 1
ATOM 4180 C CA . LYS B 1 111 ? 16.422 7.605 5.594 1 91.5 111 LYS B CA 1
ATOM 4181 C C . LYS B 1 111 ? 16.547 9 4.996 1 91.5 111 LYS B C 1
ATOM 4183 O O . LYS B 1 111 ? 17.625 9.414 4.566 1 91.5 111 LYS B O 1
ATOM 4188 N N . ASP B 1 112 ? 15.461 9.688 5.031 1 93.44 112 ASP B N 1
ATOM 4189 C CA . ASP B 1 112 ? 15.453 11.016 4.43 1 93.44 112 ASP B CA 1
ATOM 4190 C C . ASP B 1 112 ? 15.836 12.086 5.453 1 93.44 112 ASP B C 1
ATOM 4192 O O . ASP B 1 112 ? 15.984 13.258 5.109 1 93.44 112 ASP B O 1
ATOM 4196 N N . TRP B 1 113 ? 16.031 11.688 6.734 1 96.44 113 TRP B N 1
ATOM 4197 C CA . TRP B 1 113 ? 16.375 12.609 7.812 1 96.44 113 TRP B CA 1
ATOM 4198 C C . TRP B 1 113 ? 17.891 12.648 8.016 1 96.44 113 TRP B C 1
ATOM 4200 O O . TRP B 1 113 ? 18.562 11.617 7.977 1 96.44 113 TRP B O 1
ATOM 4210 N N . GLU B 1 114 ? 18.391 13.82 8.164 1 96.75 114 GLU B N 1
ATOM 4211 C CA . GLU B 1 114 ? 19.812 13.992 8.492 1 96.75 114 GLU B CA 1
ATOM 4212 C C . GLU B 1 114 ? 20.047 13.812 9.992 1 96.75 114 GLU B C 1
ATOM 4214 O O . GLU B 1 114 ? 21.156 13.461 10.406 1 96.75 114 GLU B O 1
ATOM 4219 N N . THR B 1 115 ? 19.062 14.211 10.719 1 95.25 115 THR B N 1
ATOM 4220 C CA . THR B 1 115 ? 19.062 14.023 12.172 1 95.25 115 THR B CA 1
ATOM 4221 C C . THR B 1 115 ? 17.812 13.281 12.625 1 95.25 115 THR B C 1
ATOM 4223 O O . THR B 1 115 ? 16.828 13.188 11.883 1 95.25 115 THR B O 1
ATOM 4226 N N . GLU B 1 116 ? 17.875 12.711 13.805 1 97 116 GLU B N 1
ATOM 4227 C CA . GLU B 1 116 ? 16.719 12 14.328 1 97 116 GLU B CA 1
ATOM 4228 C C . GLU B 1 116 ? 15.523 12.938 14.484 1 97 116 GLU B C 1
ATOM 4230 O O . GLU B 1 116 ? 15.633 13.992 15.102 1 97 116 GLU B O 1
ATOM 4235 N N . PRO B 1 117 ? 14.398 12.531 13.93 1 98 117 PRO B N 1
ATOM 4236 C CA . PRO B 1 117 ? 13.234 13.43 13.883 1 98 117 PRO B CA 1
ATOM 4237 C C . PRO B 1 117 ? 12.82 13.922 15.266 1 98 117 PRO B C 1
ATOM 4239 O O . PRO B 1 117 ? 12.359 15.062 15.406 1 98 117 PRO B O 1
ATOM 4242 N N . PHE B 1 118 ? 13.031 13.156 16.359 1 98.38 118 PHE B N 1
ATOM 4243 C CA . PHE B 1 118 ? 12.539 13.523 17.688 1 98.38 118 PHE B CA 1
ATOM 4244 C C . PHE B 1 118 ? 13.695 13.742 18.656 1 98.38 118 PHE B C 1
ATOM 4246 O O . PHE B 1 118 ? 13.531 13.602 19.859 1 98.38 118 PHE B O 1
ATOM 4253 N N . GLN B 1 119 ? 14.852 13.977 18.141 1 98 119 GLN B N 1
ATOM 4254 C CA . GLN B 1 119 ? 16.031 14.484 18.844 1 98 119 GLN B CA 1
ATOM 4255 C C . GLN B 1 119 ? 16.484 15.82 18.266 1 98 119 GLN B C 1
ATOM 4257 O O . GLN B 1 119 ? 17.453 15.875 17.516 1 98 119 GLN B O 1
ATOM 4262 N N . PRO B 1 120 ? 15.812 16.859 18.703 1 98 120 PRO B N 1
ATOM 4263 C CA . PRO B 1 120 ? 16.047 18.172 18.078 1 98 120 PRO B CA 1
ATOM 4264 C C . PRO B 1 120 ? 17.5 18.609 18.172 1 98 120 PRO B C 1
ATOM 4266 O O . PRO B 1 120 ? 18.156 18.391 19.188 1 98 120 PRO B O 1
ATOM 4269 N N . VAL B 1 121 ? 17.969 19.234 17.172 1 97.56 121 VAL B N 1
ATOM 4270 C CA . VAL B 1 121 ? 19.344 19.719 17.047 1 97.56 121 VAL B CA 1
ATOM 4271 C C . VAL B 1 121 ? 19.328 21.188 16.625 1 97.56 121 VAL B C 1
ATOM 4273 O O . VAL B 1 121 ? 18.516 21.594 15.781 1 97.56 121 VAL B O 1
ATOM 4276 N N . VAL B 1 122 ? 20.203 21.938 17.281 1 97.94 122 VAL B N 1
ATOM 4277 C CA . VAL B 1 122 ? 20.375 23.328 16.891 1 97.94 122 VAL B CA 1
ATOM 4278 C C . VAL B 1 122 ? 21.594 23.469 15.977 1 97.94 122 VAL B C 1
ATOM 4280 O O . VAL B 1 122 ? 22.703 23.047 16.344 1 97.94 122 VAL B O 1
ATOM 4283 N N . LYS B 1 123 ? 21.359 23.922 14.812 1 97.19 123 LYS B N 1
ATOM 4284 C CA . LYS B 1 123 ? 22.438 24.094 13.852 1 97.19 123 LYS B CA 1
ATOM 4285 C C . LYS B 1 123 ? 22.234 25.359 13.016 1 97.19 123 LYS B C 1
ATOM 4287 O O . LYS B 1 123 ? 21.203 25.516 12.359 1 97.19 123 LYS B O 1
ATOM 4292 N N . GLN B 1 124 ? 23.203 26.297 13.086 1 96.88 124 GLN B N 1
ATOM 4293 C CA . GLN B 1 124 ? 23.234 27.5 12.25 1 96.88 124 GLN B CA 1
ATOM 4294 C C . GLN B 1 124 ? 21.938 28.297 12.383 1 96.88 124 GLN B C 1
ATOM 4296 O O . GLN B 1 124 ? 21.297 28.625 11.383 1 96.88 124 GLN B O 1
ATOM 4301 N N . GLY B 1 125 ? 21.453 28.5 13.547 1 97.56 125 GLY B N 1
ATOM 4302 C CA . GLY B 1 125 ? 20.312 29.375 13.828 1 97.56 125 GLY B CA 1
ATOM 4303 C C . GLY B 1 125 ? 18.969 28.688 13.633 1 97.56 125 GLY B C 1
ATOM 4304 O O . GLY B 1 125 ? 17.922 29.312 13.773 1 97.56 125 GLY B O 1
ATOM 4305 N N . ARG B 1 126 ? 19.062 27.344 13.328 1 98.25 126 ARG B N 1
ATOM 4306 C CA . ARG B 1 126 ? 17.844 26.562 13.117 1 98.25 126 ARG B CA 1
ATOM 4307 C C . ARG B 1 126 ? 17.734 25.438 14.141 1 98.25 126 ARG B C 1
ATOM 4309 O O . ARG B 1 126 ? 18.734 24.906 14.609 1 98.25 126 ARG B O 1
ATOM 4316 N N . ILE B 1 127 ? 16.531 25.188 14.508 1 98.62 127 ILE B N 1
ATOM 4317 C CA . ILE B 1 127 ? 16.234 24.016 15.344 1 98.62 127 ILE B CA 1
ATOM 4318 C C . ILE B 1 127 ? 15.523 22.953 14.516 1 98.62 127 ILE B C 1
ATOM 4320 O O . ILE B 1 127 ? 14.414 23.188 14.023 1 98.62 127 ILE B O 1
ATOM 4324 N N . TYR B 1 128 ? 16.188 21.844 14.398 1 98.5 128 TYR B N 1
ATOM 4325 C CA . TYR B 1 128 ? 15.68 20.766 13.555 1 98.5 128 TYR B CA 1
ATOM 4326 C C . TYR B 1 128 ? 14.93 19.734 14.391 1 98.5 128 TYR B C 1
ATOM 4328 O O . TYR B 1 128 ? 15.312 19.453 15.523 1 98.5 128 TYR B O 1
ATOM 4336 N N . GLY B 1 129 ? 13.883 19.203 13.781 1 98.38 129 GLY B N 1
ATOM 4337 C CA . GLY B 1 129 ? 13.07 18.156 14.391 1 98.38 129 GLY B CA 1
ATOM 4338 C C . GLY B 1 129 ? 11.633 18.172 13.914 1 98.38 129 GLY B C 1
ATOM 4339 O O . GLY B 1 129 ? 11.133 19.188 13.453 1 98.38 129 GLY B O 1
ATOM 4340 N N . ARG B 1 130 ? 10.969 17 14 1 98.44 130 ARG B N 1
ATOM 4341 C CA . ARG B 1 130 ? 9.562 16.938 13.625 1 98.44 130 ARG B CA 1
ATOM 4342 C C . ARG B 1 130 ? 8.695 17.766 14.562 1 98.44 130 ARG B C 1
ATOM 4344 O O . ARG B 1 130 ? 8.727 17.562 15.781 1 98.44 130 ARG B O 1
ATOM 4351 N N . GLY B 1 131 ? 7.984 18.75 14.008 1 98.25 131 GLY B N 1
ATOM 4352 C CA . GLY B 1 131 ? 7.082 19.578 14.789 1 98.25 131 GLY B CA 1
ATOM 4353 C C . GLY B 1 131 ? 7.668 20.938 15.133 1 98.25 131 GLY B C 1
ATOM 4354 O O . GLY B 1 131 ? 6.973 21.797 15.664 1 98.25 131 GLY B O 1
ATOM 4355 N N . THR B 1 132 ? 8.938 21.156 14.781 1 98.62 132 THR B N 1
ATOM 4356 C CA . THR B 1 132 ? 9.531 22.453 15.094 1 98.62 132 THR B CA 1
ATOM 4357 C C . THR B 1 132 ? 8.766 23.578 14.398 1 98.62 132 THR B C 1
ATOM 4359 O O . THR B 1 132 ? 8.391 24.562 15.031 1 98.62 132 THR B O 1
ATOM 4362 N N . THR B 1 133 ? 8.5 23.328 13.164 1 98.31 133 THR B N 1
ATOM 4363 C CA . THR B 1 133 ? 7.781 24.328 12.391 1 98.31 133 THR B CA 1
ATOM 4364 C C . THR B 1 133 ? 6.273 24.141 12.531 1 98.31 133 THR B C 1
ATOM 4366 O O . THR B 1 133 ? 5.523 25.109 12.625 1 98.31 133 THR B O 1
ATOM 4369 N N . ASP B 1 134 ? 5.668 22.969 12.633 1 97.88 134 ASP B N 1
ATOM 4370 C CA . ASP B 1 134 ? 4.242 22.656 12.594 1 97.88 134 ASP B CA 1
ATOM 4371 C C . ASP B 1 134 ? 3.852 21.734 13.75 1 97.88 134 ASP B C 1
ATOM 4373 O O . ASP B 1 134 ? 3.846 20.516 13.602 1 97.88 134 ASP B O 1
ATOM 4377 N N . MET B 1 135 ? 3.555 22.203 14.969 1 97.56 135 MET B N 1
ATOM 4378 C CA . MET B 1 135 ? 3.771 23.625 15.172 1 97.56 135 MET B CA 1
ATOM 4379 C C . MET B 1 135 ? 4.211 23.906 16.609 1 97.56 135 MET B C 1
ATOM 4381 O O . MET B 1 135 ? 3.764 24.891 17.219 1 97.56 135 MET B O 1
ATOM 4385 N N . LYS B 1 136 ? 5.027 22.953 17.141 1 98.69 136 LYS B N 1
ATOM 4386 C CA . LYS B 1 136 ? 5.496 23.094 18.516 1 98.69 136 LYS B CA 1
ATOM 4387 C C . LYS B 1 136 ? 6.332 24.359 18.672 1 98.69 136 LYS B C 1
ATOM 4389 O O . LYS B 1 136 ? 6.422 24.906 19.781 1 98.69 136 LYS B O 1
ATOM 4394 N N . GLY B 1 137 ? 6.988 24.828 17.609 1 98.75 137 GLY B N 1
ATOM 4395 C CA . GLY B 1 137 ? 7.645 26.125 17.641 1 98.75 137 GLY B CA 1
ATOM 4396 C C . GLY B 1 137 ? 6.688 27.281 17.891 1 98.75 137 GLY B C 1
ATOM 4397 O O . GLY B 1 137 ? 6.969 28.156 18.719 1 98.75 137 GLY B O 1
ATOM 4398 N N . GLY B 1 138 ? 5.562 27.266 17.188 1 98.81 138 GLY B N 1
ATOM 4399 C CA . GLY B 1 138 ? 4.523 28.25 17.438 1 98.81 138 GLY B CA 1
ATOM 4400 C C . GLY B 1 138 ? 3.977 28.188 18.844 1 98.81 138 GLY B C 1
ATOM 4401 O O . GLY B 1 138 ? 3.756 29.234 19.484 1 98.81 138 GLY B O 1
ATOM 4402 N N . ASN B 1 139 ? 3.742 26.984 19.359 1 98.81 139 ASN B N 1
ATOM 4403 C CA . ASN B 1 139 ? 3.312 26.812 20.75 1 98.81 139 ASN B CA 1
ATOM 4404 C C . ASN B 1 139 ? 4.316 27.406 21.719 1 98.81 139 ASN B C 1
ATOM 4406 O O . ASN B 1 139 ? 3.93 28.031 22.703 1 98.81 139 ASN B O 1
ATOM 4410 N N . THR B 1 140 ? 5.559 27.156 21.453 1 98.88 140 THR B N 1
ATOM 4411 C CA . THR B 1 140 ? 6.621 27.688 22.297 1 98.88 140 THR B CA 1
ATOM 4412 C C . THR B 1 140 ? 6.594 29.219 22.312 1 98.88 140 THR B C 1
ATOM 4414 O O . THR B 1 140 ? 6.754 29.828 23.359 1 98.88 140 THR B O 1
ATOM 4417 N N . ALA B 1 141 ? 6.395 29.828 21.141 1 98.88 141 ALA B N 1
ATOM 4418 C CA . ALA B 1 141 ? 6.289 31.281 21.062 1 98.88 141 ALA B CA 1
ATOM 4419 C C . ALA B 1 141 ? 5.164 31.797 21.953 1 98.88 141 ALA B C 1
ATOM 4421 O O . ALA B 1 141 ? 5.328 32.812 22.641 1 98.88 141 ALA B O 1
ATOM 4422 N N . LEU B 1 142 ? 4.02 31.109 21.938 1 98.88 142 LEU B N 1
ATOM 4423 C CA . LEU B 1 142 ? 2.898 31.5 22.797 1 98.88 142 LEU B CA 1
ATOM 4424 C C . LEU B 1 142 ? 3.291 31.453 24.266 1 98.88 142 LEU B C 1
ATOM 4426 O O . LEU B 1 142 ? 3.033 32.406 25.016 1 98.88 142 LEU B O 1
ATOM 4430 N N . LEU B 1 143 ? 3.9 30.344 24.656 1 98.88 143 LEU B N 1
ATOM 4431 C CA . LEU B 1 143 ? 4.23 30.125 26.062 1 98.88 143 LEU B CA 1
ATOM 4432 C C . LEU B 1 143 ? 5.281 31.125 26.531 1 98.88 143 LEU B C 1
ATOM 4434 O O . LEU B 1 143 ? 5.211 31.609 27.672 1 98.88 143 LEU B O 1
ATOM 4438 N N . ILE B 1 144 ? 6.234 31.438 25.719 1 98.81 144 ILE B N 1
ATOM 4439 C CA . ILE B 1 144 ? 7.277 32.375 26.078 1 98.81 144 ILE B CA 1
ATOM 4440 C C . ILE B 1 144 ? 6.68 33.781 26.188 1 98.81 144 ILE B C 1
ATOM 4442 O O . ILE B 1 144 ? 7.047 34.562 27.078 1 98.81 144 ILE B O 1
ATOM 4446 N N . ALA B 1 145 ? 5.758 34.125 25.234 1 98.81 145 ALA B N 1
ATOM 4447 C CA . ALA B 1 145 ? 5.055 35.406 25.328 1 98.81 145 ALA B CA 1
ATOM 4448 C C . ALA B 1 145 ? 4.312 35.531 26.656 1 98.81 145 ALA B C 1
ATOM 4450 O O . ALA B 1 145 ? 4.406 36.531 27.328 1 98.81 145 ALA B O 1
ATOM 4451 N N . MET B 1 146 ? 3.605 34.469 27.031 1 98.62 146 MET B N 1
ATOM 4452 C CA . MET B 1 146 ? 2.863 34.469 28.281 1 98.62 146 MET B CA 1
ATOM 4453 C C . MET B 1 146 ? 3.805 34.625 29.484 1 98.62 146 MET B C 1
ATOM 4455 O O . MET B 1 146 ? 3.512 35.375 30.406 1 98.62 146 MET B O 1
ATOM 4459 N N . GLU B 1 147 ? 4.867 33.906 29.422 1 98.44 147 GLU B N 1
ATOM 4460 C CA . GLU B 1 147 ? 5.828 33.969 30.516 1 98.44 147 GLU B CA 1
ATOM 4461 C C . GLU B 1 147 ? 6.414 35.375 30.656 1 98.44 147 GLU B C 1
ATOM 4463 O O . GLU B 1 147 ? 6.598 35.875 31.766 1 98.44 147 GLU B O 1
ATOM 4468 N N . ALA B 1 148 ? 6.777 35.969 29.547 1 98.56 148 ALA B N 1
ATOM 4469 C CA . ALA B 1 148 ? 7.336 37.312 29.547 1 98.56 148 ALA B CA 1
ATOM 4470 C C . ALA B 1 148 ? 6.383 38.281 30.219 1 98.56 148 ALA B C 1
ATOM 4472 O O . ALA B 1 148 ? 6.805 39.125 31.031 1 98.56 148 ALA B O 1
ATOM 4473 N N . LEU B 1 149 ? 5.105 38.188 29.859 1 98.19 149 LEU B N 1
ATOM 4474 C CA . LEU B 1 149 ? 4.109 39.062 30.453 1 98.19 149 LEU B CA 1
ATOM 4475 C C . LEU B 1 149 ? 4.047 38.875 31.969 1 98.19 149 LEU B C 1
ATOM 4477 O O . LEU B 1 149 ? 3.992 39.844 32.719 1 98.19 149 LEU B O 1
ATOM 4481 N N . GLU B 1 150 ? 4.055 37.625 32.375 1 96.69 150 GLU B N 1
ATOM 4482 C CA . GLU B 1 150 ? 4.004 37.312 33.812 1 96.69 150 GLU B CA 1
ATOM 4483 C C . GLU B 1 150 ? 5.234 37.812 34.531 1 96.69 150 GLU B C 1
ATOM 4485 O O . GLU B 1 150 ? 5.117 38.469 35.562 1 96.69 150 GLU B O 1
ATOM 4490 N N . GLN B 1 151 ? 6.387 37.594 34.031 1 97.12 151 GLN B N 1
ATOM 4491 C CA . GLN B 1 151 ? 7.648 37.938 34.688 1 97.12 151 GLN B CA 1
ATOM 4492 C C . GLN B 1 151 ? 7.859 39.438 34.719 1 97.12 151 GLN B C 1
ATOM 4494 O O . GLN B 1 151 ? 8.516 39.938 35.625 1 97.12 151 GLN B O 1
ATOM 4499 N N . CYS B 1 152 ? 7.27 40.156 33.781 1 97.31 152 CYS B N 1
ATOM 4500 C CA . CYS B 1 152 ? 7.414 41.594 33.75 1 97.31 152 CYS B CA 1
ATOM 4501 C C . CYS B 1 152 ? 6.297 42.281 34.531 1 97.31 152 CYS B C 1
ATOM 4503 O O . CYS B 1 152 ? 6.234 43.531 34.562 1 97.31 152 CYS B O 1
ATOM 4505 N N . GLY B 1 153 ? 5.359 41.531 35.062 1 95.5 153 GLY B N 1
ATOM 4506 C CA . GLY B 1 153 ? 4.324 42.062 35.938 1 95.5 153 GLY B CA 1
ATOM 4507 C C . GLY B 1 153 ? 3.174 42.688 35.156 1 95.5 153 GLY B C 1
ATOM 4508 O O . GLY B 1 153 ? 2.48 43.562 35.688 1 95.5 153 GLY B O 1
ATOM 4509 N N . VAL B 1 154 ? 2.988 42.312 33.938 1 97 154 VAL B N 1
ATOM 4510 C CA . VAL B 1 154 ? 1.896 42.875 33.125 1 97 154 VAL B CA 1
ATOM 4511 C C . VAL B 1 154 ? 0.562 42.312 33.656 1 97 154 VAL B C 1
ATOM 4513 O O . VAL B 1 154 ? 0.367 41.125 33.75 1 97 154 VAL B O 1
ATOM 4516 N N . GLN B 1 155 ? -0.324 43.188 34.031 1 96.94 155 GLN B N 1
ATOM 4517 C CA . GLN B 1 155 ? -1.672 42.812 34.438 1 96.94 155 GLN B CA 1
ATOM 4518 C C . GLN B 1 155 ? -2.684 43.094 33.344 1 96.94 155 GLN B C 1
ATOM 4520 O O . GLN B 1 155 ? -3.107 44.25 33.125 1 96.94 155 GLN B O 1
ATOM 4525 N N . LEU B 1 156 ? -3.125 42.094 32.719 1 98.12 156 LEU B N 1
ATOM 4526 C CA . LEU B 1 156 ? -4.066 42.219 31.609 1 98.12 156 LEU B CA 1
ATOM 4527 C C . LEU B 1 156 ? -5.465 42.531 32.125 1 98.12 156 LEU B C 1
ATOM 4529 O O . LEU B 1 156 ? -5.828 42.156 33.25 1 98.12 156 LEU B O 1
ATOM 4533 N N . LYS B 1 157 ? -6.207 43.25 31.312 1 98.38 157 LYS B N 1
ATOM 4534 C CA . LYS B 1 157 ? -7.602 43.531 31.641 1 98.38 157 LYS B CA 1
ATOM 4535 C C . LYS B 1 157 ? -8.516 42.406 31.125 1 98.38 157 LYS B C 1
ATOM 4537 O O . LYS B 1 157 ? -9.5 42.062 31.781 1 98.38 157 LYS B O 1
ATOM 4542 N N . GLY B 1 158 ? -8.273 41.906 29.922 1 98.44 158 GLY B N 1
ATOM 4543 C CA . GLY B 1 158 ? -9.031 40.781 29.375 1 98.44 158 GLY B CA 1
ATOM 4544 C C . GLY B 1 158 ? -8.477 39.438 29.781 1 98.44 158 GLY B C 1
ATOM 4545 O O . GLY B 1 158 ? -7.301 39.312 30.125 1 98.44 158 GLY B O 1
ATOM 4546 N N . ASP B 1 159 ? -9.281 38.406 29.75 1 98.5 159 ASP B N 1
ATOM 4547 C CA . ASP B 1 159 ? -8.859 37.031 30.047 1 98.5 159 ASP B CA 1
ATOM 4548 C C . ASP B 1 159 ? -7.98 36.469 28.922 1 98.5 159 ASP B C 1
ATOM 4550 O O . ASP B 1 159 ? -8.242 36.719 27.734 1 98.5 159 ASP B O 1
ATOM 4554 N N . LEU B 1 160 ? -6.945 35.875 29.328 1 98.69 160 LEU B N 1
ATOM 4555 C CA . LEU B 1 160 ? -6.082 35.156 28.406 1 98.69 160 LEU B CA 1
ATOM 4556 C C . LEU B 1 160 ? -6.246 33.625 28.562 1 98.69 160 LEU B C 1
ATOM 4558 O O . LEU B 1 160 ? -6.043 33.094 29.656 1 98.69 160 LEU B O 1
ATOM 4562 N N . ILE B 1 161 ? -6.633 32.938 27.484 1 98.81 161 ILE B N 1
ATOM 4563 C CA . ILE B 1 161 ? -6.871 31.516 27.516 1 98.81 161 ILE B CA 1
ATOM 4564 C C . ILE B 1 161 ? -5.871 30.812 26.609 1 98.81 161 ILE B C 1
ATOM 4566 O O . ILE B 1 161 ? -5.867 31.016 25.391 1 98.81 161 ILE B O 1
ATOM 4570 N N . PHE B 1 162 ? -5.008 30.016 27.156 1 98.81 162 PHE B N 1
ATOM 4571 C CA . PHE B 1 162 ? -4.082 29.188 26.406 1 98.81 162 PHE B CA 1
ATOM 4572 C C . PHE B 1 162 ? -4.664 27.781 26.203 1 98.81 162 PHE B C 1
ATOM 4574 O O . PHE B 1 162 ? -5.227 27.203 27.125 1 98.81 162 PHE B O 1
ATOM 4581 N N . GLN B 1 163 ? -4.578 27.297 25 1 98.88 163 GLN B N 1
ATOM 4582 C CA . GLN B 1 163 ? -5.043 25.953 24.703 1 98.88 163 GLN B CA 1
ATOM 4583 C C . GLN B 1 163 ? -3.965 25.141 23.984 1 98.88 163 GLN B C 1
ATOM 4585 O O . GLN B 1 163 ? -3.445 25.562 22.953 1 98.88 163 GLN B O 1
ATOM 4590 N N . SER B 1 164 ? -3.541 24.016 24.516 1 98.88 164 SER B N 1
ATOM 4591 C CA . SER B 1 164 ? -2.803 22.969 23.844 1 98.88 164 SER B CA 1
ATOM 4592 C C . SER B 1 164 ? -3.707 21.781 23.516 1 98.88 164 SER B C 1
ATOM 4594 O O . SER B 1 164 ? -4.105 21.031 24.406 1 98.88 164 SER B O 1
ATOM 4596 N N . VAL B 1 165 ? -3.992 21.625 22.172 1 98.69 165 VAL B N 1
ATOM 4597 C CA . VAL B 1 165 ? -5.047 20.688 21.797 1 98.69 165 VAL B CA 1
ATOM 4598 C C . VAL B 1 165 ? -4.457 19.547 20.953 1 98.69 165 VAL B C 1
ATOM 4600 O O . VAL B 1 165 ? -3.367 19.688 20.391 1 98.69 165 VAL B O 1
ATOM 4603 N N . VAL B 1 166 ? -5.172 18.422 20.922 1 97.31 166 VAL B N 1
ATOM 4604 C CA . VAL B 1 166 ? -4.754 17.266 20.141 1 97.31 166 VAL B CA 1
ATOM 4605 C C . VAL B 1 166 ? -5.594 17.156 18.875 1 97.31 166 VAL B C 1
ATOM 4607 O O . VAL B 1 166 ? -6.602 17.859 18.734 1 97.31 166 VAL B O 1
ATOM 4610 N N . ASP B 1 167 ? -5.141 16.484 17.906 1 95.56 167 ASP B N 1
ATOM 4611 C CA . ASP B 1 167 ? -5.926 15.93 16.797 1 95.56 167 ASP B CA 1
ATOM 4612 C C . ASP B 1 167 ? -6.152 16.984 15.711 1 95.56 167 ASP B C 1
ATOM 4614 O O . ASP B 1 167 ? -7.07 16.859 14.898 1 95.56 167 ASP B O 1
ATOM 4618 N N . GLU B 1 168 ? -5.418 18.047 15.711 1 95.88 168 GLU B N 1
ATOM 4619 C CA . GLU B 1 168 ? -5.547 19 14.609 1 95.88 168 GLU B CA 1
ATOM 4620 C C . GLU B 1 168 ? -5.191 18.344 13.273 1 95.88 168 GLU B C 1
ATOM 4622 O O . GLU B 1 168 ? -5.871 18.562 12.273 1 95.88 168 GLU B O 1
ATOM 4627 N N . GLU B 1 169 ? -4.188 17.516 13.203 1 94.12 169 GLU B N 1
ATOM 4628 C CA . GLU B 1 169 ? -3.684 16.906 11.969 1 94.12 169 GLU B CA 1
ATOM 4629 C C . GLU B 1 169 ? -4.668 15.875 11.414 1 94.12 169 GLU B C 1
ATOM 4631 O O . GLU B 1 169 ? -4.488 15.383 10.297 1 94.12 169 GLU B O 1
ATOM 4636 N N . CYS B 1 170 ? -5.734 15.602 12.219 1 90.88 170 CYS B N 1
ATOM 4637 C CA . CYS B 1 170 ? -6.711 14.594 11.82 1 90.88 170 CYS B CA 1
ATOM 4638 C C . CYS B 1 170 ? -8.133 15.141 11.93 1 90.88 170 CYS B C 1
ATOM 4640 O O . CYS B 1 170 ? -9.086 14.375 12.094 1 90.88 170 CYS B O 1
ATOM 4642 N N . GLY B 1 171 ? -8.297 16.438 12.031 1 89.69 171 GLY B N 1
ATOM 4643 C CA . GLY B 1 171 ? -9.656 16.953 11.906 1 89.69 171 GLY B CA 1
ATOM 4644 C C . GLY B 1 171 ? -10.008 17.984 12.969 1 89.69 171 GLY B C 1
ATOM 4645 O O . GLY B 1 171 ? -11.055 18.625 12.891 1 89.69 171 GLY B O 1
ATOM 4646 N N . GLY B 1 172 ? -9.297 18.109 14.094 1 94.81 172 GLY B N 1
ATOM 4647 C CA . GLY B 1 172 ? -9.477 19.203 15.031 1 94.81 172 GLY B CA 1
ATOM 4648 C C . GLY B 1 172 ? -10.383 18.844 16.203 1 94.81 172 GLY B C 1
ATOM 4649 O O . GLY B 1 172 ? -11.008 19.719 16.797 1 94.81 172 GLY B O 1
ATOM 4650 N N . ALA B 1 173 ? -10.531 17.547 16.5 1 96 173 ALA B N 1
ATOM 4651 C CA . ALA B 1 173 ? -11.406 17.094 17.578 1 96 173 ALA B CA 1
ATOM 4652 C C . ALA B 1 173 ? -11.008 17.734 18.906 1 96 173 ALA B C 1
ATOM 4654 O O . ALA B 1 173 ? -11.867 18.016 19.75 1 96 173 ALA B O 1
ATOM 4655 N N . GLY B 1 174 ? -9.719 17.969 19.094 1 97.38 174 GLY B N 1
ATOM 4656 C CA . GLY B 1 174 ? -9.266 18.609 20.328 1 97.38 174 GLY B CA 1
ATOM 4657 C C . GLY B 1 174 ? -9.82 20 20.516 1 97.38 174 GLY B C 1
ATOM 4658 O O . GLY B 1 174 ? -10.312 20.344 21.594 1 97.38 174 GLY B O 1
ATOM 4659 N N . THR B 1 175 ? -9.758 20.812 19.484 1 98.19 175 THR B N 1
ATOM 4660 C CA . THR B 1 175 ? -10.289 22.172 19.547 1 98.19 175 THR B CA 1
ATOM 4661 C C . THR B 1 175 ? -11.805 22.156 19.688 1 98.19 175 THR B C 1
ATOM 4663 O O . THR B 1 175 ? -12.367 22.938 20.453 1 98.19 175 THR B O 1
ATOM 4666 N N . LEU B 1 176 ? -12.453 21.219 19 1 97.88 176 LEU B N 1
ATOM 4667 C CA . LEU B 1 176 ? -13.898 21.094 19.156 1 97.88 176 LEU B CA 1
ATOM 4668 C C . LEU B 1 176 ? -14.258 20.766 20.594 1 97.88 176 LEU B C 1
ATOM 4670 O O . LEU B 1 176 ? -15.203 21.344 21.141 1 97.88 176 LEU B O 1
ATOM 4674 N N . ALA B 1 177 ? -13.539 19.844 21.172 1 98.38 177 ALA B N 1
ATOM 4675 C CA . ALA B 1 177 ? -13.766 19.484 22.578 1 98.38 177 ALA B CA 1
ATOM 4676 C C . ALA B 1 177 ? -13.617 20.703 23.484 1 98.38 177 ALA B C 1
ATOM 4678 O O . ALA B 1 177 ? -14.375 20.859 24.438 1 98.38 177 ALA B O 1
ATOM 4679 N N . ALA B 1 178 ? -12.641 21.578 23.234 1 98.56 178 ALA B N 1
ATOM 4680 C CA . ALA B 1 178 ? -12.445 22.781 24.031 1 98.56 178 ALA B CA 1
ATOM 4681 C C . ALA B 1 178 ? -13.633 23.734 23.906 1 98.56 178 ALA B C 1
ATOM 4683 O O . ALA B 1 178 ? -14.094 24.297 24.891 1 98.56 178 ALA B O 1
ATOM 4684 N N . VAL B 1 179 ? -14.117 23.891 22.641 1 98.31 179 VAL B N 1
ATOM 4685 C CA . VAL B 1 179 ? -15.281 24.734 22.406 1 98.31 179 VAL B CA 1
ATOM 4686 C C . VAL B 1 179 ? -16.484 24.188 23.172 1 98.31 179 VAL B C 1
ATOM 4688 O O . VAL B 1 179 ? -17.203 24.938 23.844 1 98.31 179 VAL B O 1
ATOM 4691 N N . MET B 1 180 ? -16.672 22.891 23.078 1 98 180 MET B N 1
ATOM 4692 C CA . MET B 1 180 ? -17.797 22.234 23.734 1 98 180 MET B CA 1
ATOM 4693 C C . MET B 1 180 ? -17.703 22.328 25.25 1 98 180 MET B C 1
ATOM 4695 O O . MET B 1 180 ? -18.703 22.25 25.953 1 98 180 MET B O 1
ATOM 4699 N N . ARG B 1 181 ? -16.516 22.484 25.719 1 97.31 181 ARG B N 1
ATOM 4700 C CA . ARG B 1 181 ? -16.266 22.594 27.156 1 97.31 181 ARG B CA 1
ATOM 4701 C C . ARG B 1 181 ? -16.562 24 27.656 1 97.31 181 ARG B C 1
ATOM 4703 O O . ARG B 1 181 ? -16.562 24.25 28.875 1 97.31 181 ARG B O 1
ATOM 4710 N N . GLY B 1 182 ? -16.719 24.906 26.734 1 97.44 182 GLY B N 1
ATOM 4711 C CA . GLY B 1 182 ? -17.172 26.234 27.109 1 97.44 182 GLY B CA 1
ATOM 4712 C C . GLY B 1 182 ? -16.109 27.297 26.922 1 97.44 182 GLY B C 1
ATOM 4713 O O . GLY B 1 182 ? -16.359 28.469 27.219 1 97.44 182 GLY B O 1
ATOM 4714 N N . TYR B 1 183 ? -14.992 27 26.422 1 97.88 183 TYR B N 1
ATOM 4715 C CA . TYR B 1 183 ? -13.961 28.016 26.203 1 97.88 183 TYR B CA 1
ATOM 4716 C C . TYR B 1 183 ? -14.305 28.906 25.016 1 97.88 183 TYR B C 1
ATOM 4718 O O . TYR B 1 183 ? -14.5 28.406 23.906 1 97.88 183 TYR B O 1
ATOM 4726 N N . LYS B 1 184 ? -14.398 30.094 25.156 1 96 184 LYS B N 1
ATOM 4727 C CA . LYS B 1 184 ? -14.695 31.109 24.156 1 96 184 LYS B CA 1
ATOM 4728 C C . LYS B 1 184 ? -13.961 32.406 24.469 1 96 184 LYS B C 1
ATOM 4730 O O . LYS B 1 184 ? -13.555 32.656 25.609 1 96 184 LYS B O 1
ATOM 4735 N N . ALA B 1 185 ? -13.797 33.281 23.531 1 98.5 185 ALA B N 1
ATOM 4736 C CA . ALA B 1 185 ? -13.133 34.562 23.688 1 98.5 185 ALA B CA 1
ATOM 4737 C C . ALA B 1 185 ? -13.531 35.531 22.578 1 98.5 185 ALA B C 1
ATOM 4739 O O . ALA B 1 185 ? -14.211 35.125 21.625 1 98.5 185 ALA B O 1
ATOM 4740 N N . ASP B 1 186 ? -13.141 36.781 22.734 1 98.5 186 ASP B N 1
ATOM 4741 C CA . ASP B 1 186 ? -13.445 37.812 21.75 1 98.5 186 ASP B CA 1
ATOM 4742 C C . ASP B 1 186 ? -12.586 37.656 20.5 1 98.5 186 ASP B C 1
ATOM 4744 O O . ASP B 1 186 ? -12.891 38.219 19.453 1 98.5 186 ASP B O 1
ATOM 4748 N N . GLY B 1 187 ? -11.547 36.906 20.578 1 98.56 187 GLY B N 1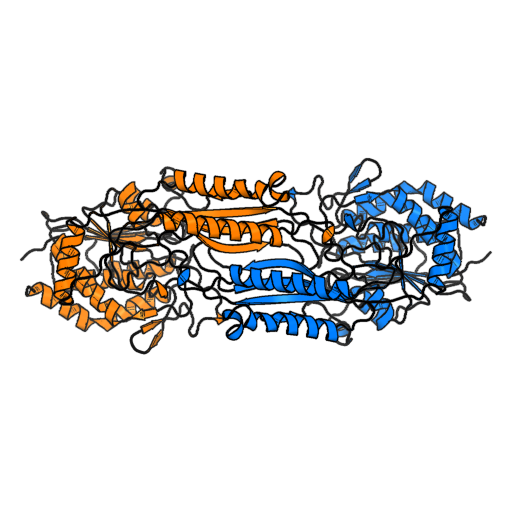
ATOM 4749 C CA . GLY B 1 187 ? -10.641 36.625 19.484 1 98.56 187 GLY B CA 1
ATOM 4750 C C . GLY B 1 187 ? -9.734 35.438 19.766 1 98.56 187 GLY B C 1
ATOM 4751 O O . GLY B 1 187 ? -9.641 34.969 20.906 1 98.56 187 GLY B O 1
ATOM 4752 N N . ALA B 1 188 ? -9.141 34.938 18.734 1 98.75 188 ALA B N 1
ATOM 4753 C CA . ALA B 1 188 ? -8.203 33.812 18.875 1 98.75 188 ALA B CA 1
ATOM 4754 C C . ALA B 1 188 ? -7.012 34 17.922 1 98.75 188 ALA B C 1
ATOM 4756 O O . ALA B 1 188 ? -7.145 34.562 16.844 1 98.75 188 ALA B O 1
ATOM 4757 N N . LEU B 1 189 ? -5.891 33.562 18.359 1 98.81 189 LEU B N 1
ATOM 4758 C CA . LEU B 1 189 ? -4.68 33.469 17.547 1 98.81 189 LEU B CA 1
ATOM 4759 C C . LEU B 1 189 ? -4.172 32.031 17.484 1 98.81 189 LEU B C 1
ATOM 4761 O O . LEU B 1 189 ? -4.102 31.344 18.516 1 98.81 189 LEU B O 1
ATOM 4765 N N . ILE B 1 190 ? -3.926 31.547 16.328 1 98.75 190 ILE B N 1
ATOM 4766 C CA . ILE B 1 190 ? -3.307 30.234 16.109 1 98.75 190 ILE B CA 1
ATOM 4767 C C . ILE B 1 190 ? -1.911 30.422 15.523 1 98.75 190 ILE B C 1
ATOM 4769 O O . ILE B 1 190 ? -1.757 31.016 14.445 1 98.75 190 ILE B O 1
ATOM 4773 N N . PRO B 1 191 ? -0.895 29.891 16.156 1 98.62 191 PRO B N 1
ATOM 4774 C CA . PRO B 1 191 ? 0.479 30.172 15.734 1 98.62 191 PRO B CA 1
ATOM 4775 C C . PRO B 1 191 ? 1 29.156 14.727 1 98.62 191 PRO B C 1
ATOM 4777 O O . PRO B 1 191 ? 2.109 28.641 14.883 1 98.62 191 PRO B O 1
ATOM 4780 N N . GLU B 1 192 ? 0.307 28.875 13.688 1 98.12 192 GLU B N 1
ATOM 4781 C CA . GLU B 1 192 ? 0.718 28 12.602 1 98.12 192 GLU B CA 1
ATOM 4782 C C . GLU B 1 192 ? 1.932 28.562 11.859 1 98.12 192 GLU B C 1
ATOM 4784 O O . GLU B 1 192 ? 2.248 29.75 11.984 1 98.12 192 GLU B O 1
ATOM 4789 N N . PRO B 1 193 ? 2.641 27.688 11.133 1 97.81 193 PRO B N 1
ATOM 4790 C CA . PRO B 1 193 ? 3.805 28.188 10.398 1 97.81 193 PRO B CA 1
ATOM 4791 C C . PRO B 1 193 ? 3.422 29.016 9.172 1 97.81 193 PRO B C 1
ATOM 4793 O O . PRO B 1 193 ? 3.391 28.484 8.055 1 97.81 193 PRO B O 1
ATOM 4796 N N . THR B 1 194 ? 3.338 30.312 9.352 1 97.25 194 THR B N 1
ATOM 4797 C CA . THR B 1 194 ? 2.932 31.219 8.289 1 97.25 194 THR B CA 1
ATOM 4798 C C . THR B 1 194 ? 4.137 31.969 7.727 1 97.25 194 THR B C 1
ATOM 4800 O O . THR B 1 194 ? 3.988 32.844 6.867 1 97.25 194 THR B O 1
ATOM 4803 N N . ASN B 1 195 ? 5.301 31.656 8.195 1 96.69 195 ASN B N 1
ATOM 4804 C CA . ASN B 1 195 ? 6.488 32.438 7.844 1 96.69 195 ASN B CA 1
ATOM 4805 C C . ASN B 1 195 ? 6.312 33.906 8.18 1 96.69 195 ASN B C 1
ATOM 4807 O O . ASN B 1 195 ? 6.656 34.781 7.371 1 96.69 195 ASN B O 1
ATOM 4811 N N . MET B 1 196 ? 5.656 34.219 9.258 1 97.56 196 MET B N 1
ATOM 4812 C CA . MET B 1 196 ? 5.438 35.562 9.82 1 97.56 196 MET B CA 1
ATOM 4813 C C . MET B 1 196 ? 4.441 36.344 8.984 1 97.56 196 MET B C 1
ATOM 4815 O O . MET B 1 196 ? 4.359 37.562 9.102 1 97.56 196 MET B O 1
ATOM 4819 N N . LYS B 1 197 ? 3.742 35.656 8.117 1 97.31 197 LYS B N 1
ATOM 4820 C CA . LYS B 1 197 ? 2.621 36.281 7.426 1 97.31 197 LYS B CA 1
ATOM 4821 C C . LYS B 1 197 ? 1.345 36.219 8.258 1 97.31 197 LYS B C 1
ATOM 4823 O O . LYS B 1 197 ? 1.235 35.375 9.156 1 97.31 197 LYS B O 1
ATOM 4828 N N . MET B 1 198 ? 0.452 37.156 7.965 1 97.06 198 MET B N 1
ATOM 4829 C CA . MET B 1 198 ? -0.865 37.094 8.594 1 97.06 198 MET B CA 1
ATOM 4830 C C . MET B 1 198 ? -1.888 36.438 7.66 1 97.06 198 MET B C 1
ATOM 4832 O O . MET B 1 198 ? -2.133 36.938 6.562 1 97.06 198 MET B O 1
ATOM 4836 N N . PHE B 1 199 ? -2.396 35.344 8.07 1 96.94 199 PHE B N 1
ATOM 4837 C CA . PHE B 1 199 ? -3.465 34.719 7.305 1 96.94 199 PHE B CA 1
ATOM 4838 C C . PHE B 1 199 ? -4.828 35.062 7.887 1 96.94 199 PHE B C 1
ATOM 4840 O O . PHE B 1 199 ? -5.137 34.719 9.023 1 96.94 199 PHE B O 1
ATOM 4847 N N . ILE B 1 200 ? -5.625 35.75 7.133 1 96.94 200 ILE B N 1
ATOM 4848 C CA . ILE B 1 200 ? -6.926 36.188 7.621 1 96.94 200 ILE B CA 1
ATOM 4849 C C . ILE B 1 200 ? -8.031 35.344 6.973 1 96.94 200 ILE B C 1
ATOM 4851 O O . ILE B 1 200 ? -9.203 35.5 7.324 1 96.94 200 ILE B O 1
ATOM 4855 N N . LYS B 1 201 ? -7.582 34.562 6.012 1 95.56 201 LYS B N 1
ATOM 4856 C CA . LYS B 1 201 ? -8.445 33.625 5.324 1 95.56 201 LYS B CA 1
ATOM 4857 C C . LYS B 1 201 ? -7.785 32.25 5.234 1 95.56 201 LYS B C 1
ATOM 4859 O O . LYS B 1 201 ? -6.582 32.125 4.992 1 95.56 201 LYS B O 1
ATOM 4864 N N . GLN B 1 202 ? -8.578 31.219 5.508 1 94.94 202 GLN B N 1
ATOM 4865 C CA . GLN B 1 202 ? -8.016 29.891 5.383 1 94.94 202 GLN B CA 1
ATOM 4866 C C . GLN B 1 202 ? -9.008 28.938 4.707 1 94.94 202 GLN B C 1
ATOM 4868 O O . GLN B 1 202 ? -10.219 29.047 4.91 1 94.94 202 GLN B O 1
ATOM 4873 N N . GLN B 1 203 ? -8.523 28.047 3.947 1 95.56 203 GLN B N 1
ATOM 4874 C CA . GLN B 1 203 ? -9.344 27.016 3.326 1 95.56 203 GLN B CA 1
ATOM 4875 C C . GLN B 1 203 ? -9.727 25.938 4.336 1 95.56 203 GLN B C 1
ATOM 4877 O O . GLN B 1 203 ? -9.156 25.859 5.426 1 95.56 203 GLN B O 1
ATOM 4882 N N . GLY B 1 204 ? -10.797 25.188 4.043 1 96.38 204 GLY B N 1
ATOM 4883 C CA . GLY B 1 204 ? -11.055 23.906 4.684 1 96.38 204 GLY B CA 1
ATOM 4884 C C . GLY B 1 204 ? -10.484 22.734 3.914 1 96.38 204 GLY B C 1
ATOM 4885 O O . GLY B 1 204 ? -9.789 22.906 2.916 1 96.38 204 GLY B O 1
ATOM 4886 N N . SER B 1 205 ? -10.664 21.625 4.434 1 96.88 205 SER B N 1
ATOM 4887 C CA . SER B 1 205 ? -10.25 20.406 3.754 1 96.88 205 SER B CA 1
ATOM 4888 C C . SER B 1 205 ? -11.008 19.188 4.285 1 96.88 205 SER B C 1
ATOM 4890 O O . SER B 1 205 ? -11.633 19.266 5.344 1 96.88 205 SER B O 1
ATOM 4892 N N . MET B 1 206 ? -11.008 18.203 3.518 1 96.94 206 MET B N 1
ATOM 4893 C CA . MET B 1 206 ? -11.633 16.953 3.902 1 96.94 206 MET B CA 1
ATOM 4894 C C . MET B 1 206 ? -10.836 15.758 3.361 1 96.94 206 MET B C 1
ATOM 4896 O O . MET B 1 206 ? -10.336 15.805 2.234 1 96.94 206 MET B O 1
ATOM 4900 N N . TRP B 1 207 ? -10.766 14.734 4.195 1 97.69 207 TRP B N 1
ATOM 4901 C CA . TRP B 1 207 ? -10.133 13.5 3.734 1 97.69 207 TRP B CA 1
ATOM 4902 C C . TRP B 1 207 ? -11.117 12.656 2.932 1 97.69 207 TRP B C 1
ATOM 4904 O O . TRP B 1 207 ? -12.32 12.672 3.195 1 97.69 207 TRP B O 1
ATOM 4914 N N . PHE B 1 208 ? -10.609 12.016 1.982 1 98.19 208 PHE B N 1
ATOM 4915 C CA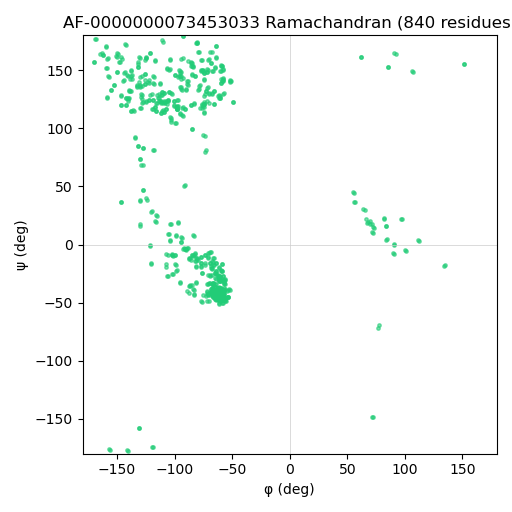 . PHE B 1 208 ? -11.383 11.031 1.233 1 98.19 208 PHE B CA 1
ATOM 4916 C C . PHE B 1 208 ? -10.602 9.734 1.08 1 98.19 208 PHE B C 1
ATOM 4918 O O . PHE B 1 208 ? -9.375 9.727 1.199 1 98.19 208 PHE B O 1
ATOM 4925 N N . ARG B 1 209 ? -11.289 8.664 0.95 1 98.5 209 ARG B N 1
ATOM 4926 C CA . ARG B 1 209 ? -10.773 7.352 0.584 1 98.5 209 ARG B CA 1
ATOM 4927 C C . ARG B 1 209 ? -11.5 6.801 -0.641 1 98.5 209 ARG B C 1
ATOM 4929 O O . ARG B 1 209 ? -12.734 6.75 -0.671 1 98.5 209 ARG B O 1
ATOM 4936 N N . ILE B 1 210 ? -10.727 6.5 -1.647 1 98.81 210 ILE B N 1
ATOM 4937 C CA . ILE B 1 210 ? -11.281 5.934 -2.871 1 98.81 210 ILE B CA 1
ATOM 4938 C C . ILE B 1 210 ? -10.812 4.488 -3.035 1 98.81 210 ILE B C 1
ATOM 4940 O O . ILE B 1 210 ? -9.609 4.211 -2.939 1 98.81 210 ILE B O 1
ATOM 4944 N N . THR B 1 211 ? -11.719 3.594 -3.154 1 98.56 211 THR B N 1
ATOM 4945 C CA . THR B 1 211 ? -11.398 2.205 -3.469 1 98.56 211 THR B CA 1
ATOM 4946 C C . THR B 1 211 ? -11.641 1.919 -4.949 1 98.56 211 THR B C 1
ATOM 4948 O O . THR B 1 211 ? -12.734 2.158 -5.465 1 98.56 211 THR B O 1
ATOM 4951 N N . VAL B 1 212 ? -10.648 1.474 -5.617 1 98.62 212 VAL B N 1
ATOM 4952 C CA . VAL B 1 212 ? -10.688 1.114 -7.031 1 98.62 212 VAL B CA 1
ATOM 4953 C C . VAL B 1 212 ? -10.68 -0.406 -7.18 1 98.62 212 VAL B C 1
ATOM 4955 O O . VAL B 1 212 ? -9.773 -1.076 -6.672 1 98.62 212 VAL B O 1
ATOM 4958 N N . LYS B 1 213 ? -11.648 -0.897 -7.855 1 97.75 213 LYS B N 1
ATOM 4959 C CA . LYS B 1 213 ? -11.781 -2.342 -8.031 1 97.75 213 LYS B CA 1
ATOM 4960 C C . LYS B 1 213 ? -11.148 -2.797 -9.344 1 97.75 213 LYS B C 1
ATOM 4962 O O . LYS B 1 213 ? -11.141 -2.053 -10.328 1 97.75 213 LYS B O 1
ATOM 4967 N N . GLY B 1 214 ? -10.586 -3.93 -9.328 1 97.75 214 GLY B N 1
ATOM 4968 C CA . GLY B 1 214 ? -10.141 -4.684 -10.484 1 97.75 214 GLY B CA 1
ATOM 4969 C C . GLY B 1 214 ? -10.602 -6.129 -10.469 1 97.75 214 GLY B C 1
ATOM 4970 O O . GLY B 1 214 ? -11.656 -6.445 -9.914 1 97.75 214 GLY B O 1
ATOM 4971 N N . LEU B 1 215 ? -9.898 -6.934 -11.203 1 97.12 215 LEU B N 1
ATOM 4972 C CA . LEU B 1 215 ? -10.141 -8.367 -11.281 1 97.12 215 LEU B CA 1
ATOM 4973 C C . LEU B 1 215 ? -8.836 -9.148 -11.25 1 97.12 215 LEU B C 1
ATOM 4975 O O . LEU B 1 215 ? -8.008 -9.016 -12.156 1 97.12 215 LEU B O 1
ATOM 4979 N N . SER B 1 216 ? -8.703 -9.906 -10.188 1 96.69 216 SER B N 1
ATOM 4980 C CA . SER B 1 216 ? -7.457 -10.641 -10.016 1 96.69 216 SER B CA 1
ATOM 4981 C C . SER B 1 216 ? -7.277 -11.688 -11.109 1 96.69 216 SER B C 1
ATOM 4983 O O . SER B 1 216 ? -8.258 -12.188 -11.664 1 96.69 216 SER B O 1
ATOM 4985 N N . ALA B 1 217 ? -6.051 -12.016 -11.422 1 96.75 217 ALA B N 1
ATOM 4986 C CA . ALA B 1 217 ? -5.617 -13.055 -12.344 1 96.75 217 ALA B CA 1
ATOM 4987 C C . ALA B 1 217 ? -4.156 -13.422 -12.117 1 96.75 217 ALA B C 1
ATOM 4989 O O . ALA B 1 217 ? -3.445 -12.734 -11.375 1 96.75 217 ALA B O 1
ATOM 4990 N N . HIS B 1 218 ? -3.814 -14.516 -12.625 1 96.56 218 HIS B N 1
ATOM 4991 C CA . HIS B 1 218 ? -2.404 -14.891 -12.609 1 96.56 218 HIS B CA 1
ATOM 4992 C C . HIS B 1 218 ? -1.552 -13.867 -13.352 1 96.56 218 HIS B C 1
ATOM 4994 O O . HIS B 1 218 ? -1.945 -13.375 -14.406 1 96.56 218 HIS B O 1
ATOM 5000 N N . GLY B 1 219 ? -0.397 -13.555 -12.812 1 96.62 219 GLY B N 1
ATOM 5001 C CA . GLY B 1 219 ? 0.482 -12.57 -13.422 1 96.62 219 GLY B CA 1
ATOM 5002 C C . GLY B 1 219 ? 0.935 -12.961 -14.812 1 96.62 219 GLY B C 1
ATOM 5003 O O . GLY B 1 219 ? 1.255 -12.094 -15.633 1 96.62 219 GLY B O 1
ATOM 5004 N N . GLY B 1 220 ? 0.996 -14.234 -15.125 1 96.56 220 GLY B N 1
ATOM 5005 C CA . GLY B 1 220 ? 1.389 -14.727 -16.438 1 96.56 220 GLY B CA 1
ATOM 5006 C C . GLY B 1 220 ? 0.291 -14.602 -17.469 1 96.56 220 GLY B C 1
ATOM 5007 O O . GLY B 1 220 ? 0.549 -14.719 -18.672 1 96.56 220 GLY B O 1
ATOM 5008 N N . THR B 1 221 ? -0.918 -14.445 -17.047 1 96.94 221 THR B N 1
ATOM 5009 C CA . THR B 1 221 ? -2.076 -14.203 -17.906 1 96.94 221 THR B CA 1
ATOM 5010 C C . THR B 1 221 ? -2.846 -12.969 -17.438 1 96.94 221 THR B C 1
ATOM 5012 O O . THR B 1 221 ? -4.074 -13 -17.328 1 96.94 221 THR B O 1
ATOM 5015 N N . ARG B 1 222 ? -2.119 -11.93 -17.188 1 96.81 222 ARG B N 1
ATOM 5016 C CA . ARG B 1 222 ? -2.711 -10.75 -16.562 1 96.81 222 ARG B CA 1
ATOM 5017 C C . ARG B 1 222 ? -3.852 -10.203 -17.422 1 96.81 222 ARG B C 1
ATOM 5019 O O . ARG B 1 222 ? -4.707 -9.469 -16.922 1 96.81 222 ARG B O 1
ATOM 5026 N N . TYR B 1 223 ? -3.945 -10.602 -18.75 1 96.69 223 TYR B N 1
ATOM 5027 C CA . TYR B 1 223 ? -5.004 -10.148 -19.656 1 96.69 223 TYR B CA 1
ATOM 5028 C C . TYR B 1 223 ? -6.332 -10.82 -19.312 1 96.69 223 TYR B C 1
ATOM 5030 O O . TYR B 1 223 ? -7.387 -10.406 -19.797 1 96.69 223 TYR B O 1
ATOM 5038 N N . GLU B 1 224 ? -6.27 -11.805 -18.406 1 96.62 224 GLU B N 1
ATOM 5039 C CA . GLU B 1 224 ? -7.496 -12.43 -17.922 1 96.62 224 GLU B CA 1
ATOM 5040 C C . GLU B 1 224 ? -8.094 -11.625 -16.766 1 96.62 224 GLU B C 1
ATOM 5042 O O . GLU B 1 224 ? -9.219 -11.898 -16.344 1 96.62 224 GLU B O 1
ATOM 5047 N N . GLY B 1 225 ? -7.355 -10.633 -16.25 1 97 225 GLY B N 1
ATOM 5048 C CA . GLY B 1 225 ? -7.812 -9.797 -15.156 1 97 225 GLY B CA 1
ATOM 5049 C C . GLY B 1 225 ? -7.91 -8.328 -15.523 1 97 225 GLY B C 1
ATOM 5050 O O . GLY B 1 225 ? -7.902 -7.977 -16.703 1 97 225 GLY B O 1
ATOM 5051 N N . VAL B 1 226 ? -8.195 -7.496 -14.617 1 98 226 VAL B N 1
ATOM 5052 C CA . VAL B 1 226 ? -8.203 -6.039 -14.711 1 98 226 VAL B CA 1
ATOM 5053 C C . VAL B 1 226 ? -7.398 -5.445 -13.562 1 98 226 VAL B C 1
ATOM 5055 O O . VAL B 1 226 ? -7.758 -5.609 -12.391 1 98 226 VAL B O 1
ATOM 5058 N N . SER B 1 227 ? -6.324 -4.75 -13.867 1 98.25 227 SER B N 1
ATOM 5059 C CA . SER B 1 227 ? -5.418 -4.219 -12.852 1 98.25 227 SER B CA 1
ATOM 5060 C C . SER B 1 227 ? -6.031 -3.014 -12.141 1 98.25 227 SER B C 1
ATOM 5062 O O . SER B 1 227 ? -6.164 -1.94 -12.734 1 98.25 227 SER B O 1
ATOM 5064 N N . ALA B 1 228 ? -6.316 -3.189 -10.859 1 98.56 228 ALA B N 1
ATOM 5065 C CA . ALA B 1 228 ? -6.781 -2.055 -10.07 1 98.56 228 ALA B CA 1
ATOM 5066 C C . ALA B 1 228 ? -5.723 -0.955 -10.016 1 98.56 228 ALA B C 1
ATOM 5068 O O . ALA B 1 228 ? -6.055 0.23 -9.922 1 98.56 228 ALA B O 1
ATOM 5069 N N . ILE B 1 229 ? -4.438 -1.317 -10.094 1 98.75 229 ILE B N 1
ATOM 5070 C CA . ILE B 1 229 ? -3.34 -0.355 -10.094 1 98.75 229 ILE B CA 1
ATOM 5071 C C . ILE B 1 229 ? -3.436 0.535 -11.336 1 98.75 229 ILE B C 1
ATOM 5073 O O . ILE B 1 229 ? -3.408 1.763 -11.227 1 98.75 229 ILE B O 1
ATOM 5077 N N . GLU B 1 230 ? -3.646 -0.078 -12.461 1 98.25 230 GLU B N 1
ATOM 5078 C CA . GLU B 1 230 ? -3.762 0.697 -13.695 1 98.25 230 GLU B CA 1
ATOM 5079 C C . GLU B 1 230 ? -5.023 1.557 -13.688 1 98.25 230 GLU B C 1
ATOM 5081 O O . GLU B 1 230 ? -5 2.703 -14.141 1 98.25 230 GLU B O 1
ATOM 5086 N N . LYS B 1 231 ? -6.133 0.994 -13.203 1 98.69 231 LYS B N 1
ATOM 5087 C CA . LYS B 1 231 ? -7.367 1.768 -13.117 1 98.69 231 LYS B CA 1
ATOM 5088 C C . LYS B 1 231 ? -7.219 2.939 -12.148 1 98.69 231 LYS B C 1
ATOM 5090 O O . LYS B 1 231 ? -7.789 4.008 -12.375 1 98.69 231 LYS B O 1
ATOM 5095 N N . SER B 1 232 ? -6.438 2.754 -11.086 1 98.69 232 SER B N 1
ATOM 5096 C CA . SER B 1 232 ? -6.234 3.826 -10.117 1 98.69 232 SER B CA 1
ATOM 5097 C C . SER B 1 232 ? -5.496 5.004 -10.742 1 98.69 232 SER B C 1
ATOM 5099 O O . SER B 1 232 ? -5.684 6.152 -10.328 1 98.69 232 SER B O 1
ATOM 5101 N N . MET B 1 233 ? -4.668 4.742 -11.742 1 97.94 233 MET B N 1
ATOM 5102 C CA . MET B 1 233 ? -3.979 5.82 -12.438 1 97.94 233 MET B CA 1
ATOM 5103 C C . MET B 1 233 ? -4.977 6.746 -13.133 1 97.94 233 MET B C 1
ATOM 5105 O O . MET B 1 233 ? -4.781 7.965 -13.156 1 97.94 233 MET B O 1
ATOM 5109 N N . LEU B 1 234 ? -6.016 6.164 -13.664 1 98.31 234 LEU B N 1
ATOM 5110 C CA . LEU B 1 234 ? -7.059 6.969 -14.289 1 98.31 234 LEU B CA 1
ATOM 5111 C C . LEU B 1 234 ? -7.785 7.82 -13.258 1 98.31 234 LEU B C 1
ATOM 5113 O O . LEU B 1 234 ? -8.133 8.977 -13.531 1 98.31 234 LEU B O 1
ATOM 5117 N N . VAL B 1 235 ? -7.984 7.211 -12.102 1 98.75 235 VAL B N 1
ATOM 5118 C CA . VAL B 1 235 ? -8.641 7.926 -11.016 1 98.75 235 VAL B CA 1
ATOM 5119 C C . VAL B 1 235 ? -7.785 9.117 -10.578 1 98.75 235 VAL B C 1
ATOM 5121 O O . VAL B 1 235 ? -8.289 10.234 -10.438 1 98.75 235 VAL B O 1
ATOM 5124 N N . ILE B 1 236 ? -6.488 8.898 -10.414 1 98.62 236 ILE B N 1
ATOM 5125 C CA . ILE B 1 236 ? -5.559 9.938 -9.984 1 98.62 236 ILE B CA 1
ATOM 5126 C C . ILE B 1 236 ? -5.508 11.055 -11.023 1 98.62 236 ILE B C 1
ATOM 5128 O O . ILE B 1 236 ? -5.543 12.234 -10.672 1 98.62 236 ILE B O 1
ATOM 5132 N N . GLN B 1 237 ? -5.48 10.68 -12.273 1 97.88 237 GLN B N 1
ATOM 5133 C CA . GLN B 1 237 ? -5.484 11.672 -13.344 1 97.88 237 GLN B CA 1
ATOM 5134 C C . GLN B 1 237 ? -6.766 12.5 -13.32 1 97.88 237 GLN B C 1
ATOM 5136 O O . GLN B 1 237 ? -6.727 13.719 -13.531 1 97.88 237 GLN B O 1
ATOM 5141 N N . SER B 1 238 ? -7.824 11.852 -13.094 1 98.38 238 SER B N 1
ATOM 5142 C CA . SER B 1 238 ? -9.109 12.539 -13.016 1 98.38 238 SER B CA 1
ATOM 5143 C C . SER B 1 238 ? -9.125 13.555 -11.883 1 98.38 238 SER B C 1
ATOM 5145 O O . SER B 1 238 ? -9.609 14.68 -12.055 1 98.38 238 SER B O 1
ATOM 5147 N N . LEU B 1 239 ? -8.641 13.18 -10.758 1 98.69 239 LEU B N 1
ATOM 5148 C CA . LEU B 1 239 ? -8.594 14.078 -9.609 1 98.69 239 LEU B CA 1
ATOM 5149 C C . LEU B 1 239 ? -7.699 15.281 -9.891 1 98.69 239 LEU B C 1
ATOM 5151 O O . LEU B 1 239 ? -8 16.406 -9.469 1 98.69 239 LEU B O 1
ATOM 5155 N N . ARG B 1 240 ? -6.594 15.062 -10.578 1 98 240 ARG B N 1
ATOM 5156 C CA . ARG B 1 240 ? -5.707 16.156 -10.969 1 98 240 ARG B CA 1
ATOM 5157 C C . ARG B 1 240 ? -6.422 17.141 -11.875 1 98 240 ARG B C 1
ATOM 5159 O O . ARG B 1 240 ? -6.234 18.359 -11.758 1 98 240 ARG B O 1
ATOM 5166 N N . GLN B 1 241 ? -7.219 16.625 -12.797 1 98.44 241 GLN B N 1
ATOM 5167 C CA . GLN B 1 241 ? -7.992 17.484 -13.68 1 98.44 241 GLN B CA 1
ATOM 5168 C C . GLN B 1 241 ? -9.008 18.312 -12.898 1 98.44 241 GLN B C 1
ATOM 5170 O O . GLN B 1 241 ? -9.188 19.5 -13.164 1 98.44 241 GLN B O 1
ATOM 5175 N N . LEU B 1 242 ? -9.594 17.672 -11.977 1 98.75 242 LEU B N 1
ATOM 5176 C CA . LEU B 1 242 ? -10.547 18.391 -11.133 1 98.75 242 LEU B CA 1
ATOM 5177 C C . LEU B 1 242 ? -9.852 19.516 -10.367 1 98.75 242 LEU B C 1
ATOM 5179 O O . LEU B 1 242 ? -10.398 20.625 -10.242 1 98.75 242 LEU B O 1
ATOM 5183 N N . GLU B 1 243 ? -8.695 19.219 -9.812 1 98.62 243 GLU B N 1
ATOM 5184 C CA . GLU B 1 243 ? -7.934 20.234 -9.102 1 98.62 243 GLU B CA 1
ATOM 5185 C C . GLU B 1 243 ? -7.703 21.469 -9.977 1 98.62 243 GLU B C 1
ATOM 5187 O O . GLU B 1 243 ? -7.867 22.609 -9.516 1 98.62 243 GLU B O 1
ATOM 5192 N N . GLN B 1 244 ? -7.32 21.234 -11.227 1 98.44 244 GLN B N 1
ATOM 5193 C CA . GLN B 1 244 ? -7.074 22.328 -12.148 1 98.44 244 GLN B CA 1
ATOM 5194 C C . GLN B 1 244 ? -8.336 23.172 -12.375 1 98.44 244 GLN B C 1
ATOM 5196 O O . GLN B 1 244 ? -8.289 24.391 -12.328 1 98.44 244 GLN B O 1
ATOM 5201 N N . VAL B 1 245 ? -9.445 22.5 -12.57 1 98.25 245 VAL B N 1
ATOM 5202 C CA . VAL B 1 245 ? -10.719 23.172 -12.836 1 98.25 245 VAL B CA 1
ATOM 5203 C C . VAL B 1 245 ? -11.125 24 -11.625 1 98.25 245 VAL B C 1
ATOM 5205 O O . VAL B 1 245 ? -11.523 25.156 -11.773 1 98.25 245 VAL B O 1
ATOM 5208 N N . ARG B 1 246 ? -11 23.453 -10.453 1 98.19 246 ARG B N 1
ATOM 5209 C CA . ARG B 1 246 ? -11.398 24.125 -9.219 1 98.19 246 ARG B CA 1
ATOM 5210 C C . ARG B 1 246 ? -10.539 25.359 -8.961 1 98.19 246 ARG B C 1
ATOM 5212 O O . ARG B 1 246 ? -11.047 26.406 -8.547 1 98.19 246 ARG B O 1
ATOM 5219 N N . ASN B 1 247 ? -9.242 25.234 -9.211 1 98.12 247 ASN B N 1
ATOM 5220 C CA . ASN B 1 247 ? -8.328 26.328 -8.891 1 98.12 247 ASN B CA 1
ATOM 5221 C C . ASN B 1 247 ? -8.43 27.453 -9.906 1 98.12 247 ASN B C 1
ATOM 5223 O O . ASN B 1 247 ? -8.18 28.609 -9.578 1 98.12 247 ASN B O 1
ATOM 5227 N N . LYS B 1 248 ? -8.875 27.172 -11.133 1 97.19 248 LYS B N 1
ATOM 5228 C CA . LYS B 1 248 ? -9.078 28.203 -12.156 1 97.19 248 LYS B CA 1
ATOM 5229 C C . LYS B 1 248 ? -10.211 29.141 -11.766 1 97.19 248 LYS B C 1
ATOM 5231 O O . LYS B 1 248 ? -10.25 30.297 -12.203 1 97.19 248 LYS B O 1
ATOM 5236 N N . ARG B 1 249 ? -11.055 28.734 -10.828 1 95.75 249 ARG B N 1
ATOM 5237 C CA . ARG B 1 249 ? -12.211 29.516 -10.414 1 95.75 249 ARG B CA 1
ATOM 5238 C C . ARG B 1 249 ? -11.836 30.531 -9.344 1 95.75 249 ARG B C 1
ATOM 5240 O O . ARG B 1 249 ? -12.609 31.453 -9.055 1 95.75 249 ARG B O 1
ATOM 5247 N N . ILE B 1 250 ? -10.703 30.438 -8.758 1 95.38 250 ILE B N 1
ATOM 5248 C CA . ILE B 1 250 ? -10.328 31.281 -7.625 1 95.38 250 ILE B CA 1
ATOM 5249 C C . ILE B 1 250 ? -9.742 32.594 -8.133 1 95.38 250 ILE B C 1
ATOM 5251 O O . ILE B 1 250 ? -8.719 32.594 -8.812 1 95.38 250 ILE B O 1
ATOM 5255 N N . THR B 1 251 ? -10.422 33.781 -7.746 1 94.44 251 THR B N 1
ATOM 5256 C CA . THR B 1 251 ? -9.984 35.094 -8.203 1 94.44 251 THR B CA 1
ATOM 5257 C C . THR B 1 251 ? -9.648 36 -7.023 1 94.44 251 THR B C 1
ATOM 5259 O O . THR B 1 251 ? -9.227 37.156 -7.211 1 94.44 251 THR B O 1
ATOM 5262 N N . ASP B 1 252 ? -9.773 35.594 -5.812 1 94.25 252 ASP B N 1
ATOM 5263 C CA . ASP B 1 252 ? -9.445 36.344 -4.613 1 94.25 252 ASP B CA 1
ATOM 5264 C C . ASP B 1 252 ? -7.961 36.719 -4.574 1 94.25 252 ASP B C 1
ATOM 5266 O O . ASP B 1 252 ? -7.105 35.812 -4.621 1 94.25 252 ASP B O 1
ATOM 5270 N N . SER B 1 253 ? -7.629 37.938 -4.418 1 95.44 253 SER B N 1
ATOM 5271 C CA . SER B 1 253 ? -6.262 38.438 -4.508 1 95.44 253 SER B CA 1
ATOM 5272 C C . SER B 1 253 ? -5.406 37.906 -3.357 1 95.44 253 SER B C 1
ATOM 5274 O O . SER B 1 253 ? -4.176 37.906 -3.451 1 95.44 253 SER B O 1
ATOM 5276 N N . LEU B 1 254 ? -6.008 37.469 -2.252 1 95.75 254 LEU B N 1
ATOM 5277 C CA . LEU B 1 254 ? -5.266 36.906 -1.119 1 95.75 254 LEU B CA 1
ATOM 5278 C C . LEU B 1 254 ? -4.59 35.594 -1.49 1 95.75 254 LEU B C 1
ATOM 5280 O O . LEU B 1 254 ? -3.713 35.125 -0.769 1 95.75 254 LEU B O 1
ATOM 5284 N N . TYR B 1 255 ? -4.965 35.031 -2.688 1 95.56 255 TYR B N 1
ATOM 5285 C CA . TYR B 1 255 ? -4.387 33.75 -3.146 1 95.56 255 TYR B CA 1
ATOM 5286 C C . TYR B 1 255 ? -3.381 34 -4.266 1 95.56 255 TYR B C 1
ATOM 5288 O O . TYR B 1 255 ? -2.852 33.062 -4.844 1 95.56 255 TYR B O 1
ATOM 5296 N N . ASP B 1 256 ? -3.021 35.219 -4.547 1 94.88 256 ASP B N 1
ATOM 5297 C CA . ASP B 1 256 ? -2.244 35.562 -5.73 1 94.88 256 ASP B CA 1
ATOM 5298 C C . ASP B 1 256 ? -0.882 34.875 -5.719 1 94.88 256 ASP B C 1
ATOM 5300 O O . ASP B 1 256 ? -0.352 34.531 -6.77 1 94.88 256 ASP B O 1
ATOM 5304 N N . ASN B 1 257 ? -0.342 34.656 -4.57 1 93.62 257 ASN B N 1
ATOM 5305 C CA . ASN B 1 257 ? 1.003 34.094 -4.48 1 93.62 257 ASN B CA 1
ATOM 5306 C C . ASN B 1 257 ? 0.971 32.625 -4.121 1 93.62 257 ASN B C 1
ATOM 5308 O O . ASN B 1 257 ? 1.979 32.062 -3.686 1 93.62 257 ASN B O 1
ATOM 5312 N N . ILE B 1 258 ? -0.137 31.969 -4.281 1 95.12 258 ILE B N 1
ATOM 5313 C CA . ILE B 1 258 ? -0.312 30.562 -3.959 1 95.12 258 ILE B CA 1
ATOM 5314 C C . ILE B 1 258 ? -0.518 29.766 -5.242 1 95.12 258 ILE B C 1
ATOM 5316 O O . ILE B 1 258 ? -1.536 29.922 -5.922 1 95.12 258 ILE B O 1
ATOM 5320 N N . PRO B 1 259 ? 0.425 28.859 -5.645 1 96.31 259 PRO B N 1
ATOM 5321 C CA . PRO B 1 259 ? 0.342 28.141 -6.91 1 96.31 259 PRO B CA 1
ATOM 5322 C C . PRO B 1 259 ? -0.931 27.297 -7.031 1 96.31 259 PRO B C 1
ATOM 5324 O O . PRO B 1 259 ? -1.523 27.219 -8.109 1 96.31 259 PRO B O 1
ATOM 5327 N N . ILE B 1 260 ? -1.389 26.672 -5.918 1 97.75 260 ILE B N 1
ATOM 5328 C CA . ILE B 1 260 ? -2.594 25.859 -5.895 1 97.75 260 ILE B CA 1
ATOM 5329 C C . ILE B 1 260 ? -3.441 26.219 -4.68 1 97.75 260 ILE B C 1
ATOM 5331 O O . ILE B 1 260 ? -3.287 25.625 -3.605 1 97.75 260 ILE B O 1
ATOM 5335 N N . PRO B 1 261 ? -4.328 27.078 -4.789 1 97.19 261 PRO B N 1
ATOM 5336 C CA . PRO B 1 261 ? -5.117 27.609 -3.674 1 97.19 261 PRO B CA 1
ATOM 5337 C C . PRO B 1 261 ? -5.926 26.516 -2.961 1 97.19 261 PRO B C 1
ATOM 5339 O O . PRO B 1 261 ? -5.996 26.516 -1.729 1 97.19 261 PRO B O 1
ATOM 5342 N N . VAL B 1 262 ? -6.539 25.609 -3.742 1 97.5 262 VAL B N 1
ATOM 5343 C CA . VAL B 1 262 ? -7.328 24.531 -3.152 1 97.5 262 VAL B CA 1
ATOM 5344 C C . VAL B 1 262 ? -6.855 23.188 -3.707 1 97.5 262 VAL B C 1
ATOM 5346 O O . VAL B 1 262 ? -7.539 22.562 -4.531 1 97.5 262 VAL B O 1
ATOM 5349 N N . PRO B 1 263 ? -5.852 22.656 -3.16 1 98.06 263 PRO B N 1
ATOM 5350 C CA . PRO B 1 263 ? -5.234 21.453 -3.705 1 98.06 263 PRO B CA 1
ATOM 5351 C C . PRO B 1 263 ? -6.047 20.188 -3.406 1 98.06 263 PRO B C 1
ATOM 5353 O O . PRO B 1 263 ? -6.812 20.156 -2.439 1 98.06 263 PRO B O 1
ATOM 5356 N N . ILE B 1 264 ? -5.969 19.234 -4.246 1 98.56 264 ILE B N 1
ATOM 5357 C CA . ILE B 1 264 ? -6.332 17.844 -4.016 1 98.56 264 ILE B CA 1
ATOM 5358 C C . ILE B 1 264 ? -5.074 16.969 -3.959 1 98.56 264 ILE B C 1
ATOM 5360 O O . ILE B 1 264 ? -4.355 16.844 -4.953 1 98.56 264 ILE B O 1
ATOM 5364 N N . ASN B 1 265 ? -4.809 16.406 -2.809 1 98.38 265 ASN B N 1
ATOM 5365 C CA . ASN B 1 265 ? -3.596 15.633 -2.592 1 98.38 265 ASN B CA 1
ATOM 5366 C C . ASN B 1 265 ? -3.916 14.164 -2.33 1 98.38 265 ASN B C 1
ATOM 5368 O O . ASN B 1 265 ? -4.805 13.852 -1.538 1 98.38 265 ASN B O 1
ATOM 5372 N N . ILE B 1 266 ? -3.312 13.297 -3.086 1 98.69 266 ILE B N 1
ATOM 5373 C CA . ILE B 1 266 ? -3.334 11.875 -2.748 1 98.69 266 ILE B CA 1
ATOM 5374 C C . ILE B 1 266 ? -2.121 11.531 -1.885 1 98.69 266 ILE B C 1
ATOM 5376 O O . ILE B 1 266 ? -0.984 11.57 -2.357 1 98.69 266 ILE B O 1
ATOM 5380 N N . GLY B 1 267 ? -2.393 11.117 -0.681 1 98.31 267 GLY B N 1
ATOM 5381 C CA . GLY B 1 267 ? -1.306 10.961 0.273 1 98.31 267 GLY B CA 1
ATOM 5382 C C . GLY B 1 267 ? -0.876 9.516 0.452 1 98.31 267 GLY B C 1
ATOM 5383 O O . GLY B 1 267 ? 0.25 9.242 0.872 1 98.31 267 GLY B O 1
ATOM 5384 N N . THR B 1 268 ? -1.761 8.578 0.192 1 98.44 268 THR B N 1
ATOM 5385 C CA . THR B 1 268 ? -1.414 7.164 0.308 1 98.44 268 THR B CA 1
ATOM 5386 C C . THR B 1 268 ? -1.999 6.363 -0.854 1 98.44 268 THR B C 1
ATOM 5388 O O . THR B 1 268 ? -3.027 6.742 -1.418 1 98.44 268 THR B O 1
ATOM 5391 N N . ILE B 1 269 ? -1.357 5.344 -1.217 1 98.81 269 ILE B N 1
ATOM 5392 C CA . ILE B 1 269 ? -1.82 4.363 -2.191 1 98.81 269 ILE B CA 1
ATOM 5393 C C . ILE B 1 269 ? -1.439 2.957 -1.729 1 98.81 269 ILE B C 1
ATOM 5395 O O . ILE B 1 269 ? -0.289 2.709 -1.361 1 98.81 269 ILE B O 1
ATOM 5399 N N . ASN B 1 270 ? -2.393 2.084 -1.655 1 98.56 270 ASN B N 1
ATOM 5400 C CA . ASN B 1 270 ? -2.16 0.708 -1.229 1 98.56 270 ASN B CA 1
ATOM 5401 C C . ASN B 1 270 ? -3.018 -0.275 -2.02 1 98.56 270 ASN B C 1
ATOM 5403 O O . ASN B 1 270 ? -4.234 -0.102 -2.123 1 98.56 270 ASN B O 1
ATOM 5407 N N . GLY B 1 271 ? -2.33 -1.265 -2.598 1 97.94 271 GLY B N 1
ATOM 5408 C CA . GLY B 1 271 ? -3.117 -2.244 -3.33 1 97.94 271 GLY B CA 1
ATOM 5409 C C . GLY B 1 271 ? -2.312 -3.457 -3.758 1 97.94 271 GLY B C 1
ATOM 5410 O O . GLY B 1 271 ? -1.09 -3.381 -3.889 1 97.94 271 GLY B O 1
ATOM 5411 N N . GLY B 1 272 ? -3.068 -4.566 -3.984 1 96.62 272 GLY B N 1
ATOM 5412 C CA . GLY B 1 272 ? -2.461 -5.82 -4.406 1 96.62 272 GLY B CA 1
ATOM 5413 C C . GLY B 1 272 ? -1.954 -6.656 -3.246 1 96.62 272 GLY B C 1
ATOM 5414 O O . GLY B 1 272 ? -1.628 -6.125 -2.184 1 96.62 272 GLY B O 1
ATOM 5415 N N . ALA B 1 273 ? -1.93 -7.984 -3.482 1 93.25 273 ALA B N 1
ATOM 5416 C CA . ALA B 1 273 ? -1.57 -8.891 -2.395 1 93.25 273 ALA B CA 1
ATOM 5417 C C . ALA B 1 273 ? -0.344 -9.727 -2.758 1 93.25 273 ALA B C 1
ATOM 5419 O O . ALA B 1 273 ? 0.297 -10.312 -1.882 1 93.25 273 ALA B O 1
ATOM 5420 N N . TRP B 1 274 ? -0.006 -9.773 -4.012 1 95.12 274 TRP B N 1
ATOM 5421 C CA . TRP B 1 274 ? 1.019 -10.695 -4.48 1 95.12 274 TRP B CA 1
ATOM 5422 C C . TRP B 1 274 ? 1.665 -10.188 -5.766 1 95.12 274 TRP B C 1
ATOM 5424 O O . TRP B 1 274 ? 0.972 -9.727 -6.676 1 95.12 274 TRP B O 1
ATOM 5434 N N . PRO B 1 275 ? 3.016 -10.195 -5.863 1 96.38 275 PRO B N 1
ATOM 5435 C CA . PRO B 1 275 ? 3.688 -9.688 -7.062 1 96.38 275 PRO B CA 1
ATOM 5436 C C . PRO B 1 275 ? 3.242 -10.398 -8.336 1 96.38 275 PRO B C 1
ATOM 5438 O O . PRO B 1 275 ? 3.172 -9.781 -9.398 1 96.38 275 PRO B O 1
ATOM 5441 N N . SER B 1 276 ? 2.916 -11.656 -8.203 1 96.19 276 SER B N 1
ATOM 5442 C CA . SER B 1 276 ? 2.598 -12.477 -9.359 1 96.19 276 SER B CA 1
ATOM 5443 C C . SER B 1 276 ? 1.091 -12.57 -9.578 1 96.19 276 SER B C 1
ATOM 5445 O O . SER B 1 276 ? 0.612 -13.469 -10.273 1 96.19 276 SER B O 1
ATOM 5447 N N . SER B 1 277 ? 0.315 -11.711 -9.031 1 97.25 277 SER B N 1
ATOM 5448 C CA . SER B 1 277 ? -1.124 -11.609 -9.25 1 97.25 277 SER B CA 1
ATOM 5449 C C . SER B 1 277 ? -1.523 -10.203 -9.695 1 97.25 277 SER B C 1
ATOM 5451 O O . SER B 1 277 ? -0.872 -9.227 -9.328 1 97.25 277 SER B O 1
ATOM 5453 N N . VAL B 1 278 ? -2.541 -10.156 -10.531 1 97.94 278 VAL B N 1
ATOM 5454 C CA . VAL B 1 278 ? -3.127 -8.867 -10.875 1 97.94 278 VAL B CA 1
ATOM 5455 C C . VAL B 1 278 ? -3.869 -8.297 -9.672 1 97.94 278 VAL B C 1
ATOM 5457 O O . VAL B 1 278 ? -4.648 -9 -9.023 1 97.94 278 VAL B O 1
ATOM 5460 N N . ALA B 1 279 ? -3.572 -7.055 -9.352 1 97.81 279 ALA B N 1
ATOM 5461 C CA . ALA B 1 279 ? -4.211 -6.434 -8.195 1 97.81 279 ALA B CA 1
ATOM 5462 C C . ALA B 1 279 ? -5.703 -6.23 -8.43 1 97.81 279 ALA B C 1
ATOM 5464 O O . ALA B 1 279 ? -6.105 -5.645 -9.438 1 97.81 279 ALA B O 1
ATOM 5465 N N . ASP B 1 280 ? -6.531 -6.648 -7.488 1 97.56 280 ASP B N 1
ATOM 5466 C CA . ASP B 1 280 ? -7.977 -6.566 -7.691 1 97.56 280 ASP B CA 1
ATOM 5467 C C . ASP B 1 280 ? -8.57 -5.387 -6.93 1 97.56 280 ASP B C 1
ATOM 5469 O O . ASP B 1 280 ? -9.742 -5.047 -7.109 1 97.56 280 ASP B O 1
ATOM 5473 N N . THR B 1 281 ? -7.762 -4.793 -6.113 1 97.88 281 THR B N 1
ATOM 5474 C CA . THR B 1 281 ? -8.258 -3.646 -5.359 1 97.88 281 THR B CA 1
ATOM 5475 C C . THR B 1 281 ? -7.113 -2.697 -5.008 1 97.88 281 THR B C 1
ATOM 5477 O O . THR B 1 281 ? -6.02 -3.141 -4.648 1 97.88 281 THR B O 1
ATOM 5480 N N . VAL B 1 282 ? -7.309 -1.447 -5.145 1 98.5 282 VAL B N 1
ATOM 5481 C CA . VAL B 1 282 ? -6.398 -0.392 -4.703 1 98.5 282 VAL B CA 1
ATOM 5482 C C . VAL B 1 282 ? -7.172 0.646 -3.893 1 98.5 282 VAL B C 1
ATOM 5484 O O . VAL B 1 282 ? -8.297 1.003 -4.242 1 98.5 282 VAL B O 1
ATOM 5487 N N . THR B 1 283 ? -6.629 1.066 -2.814 1 98.62 283 THR B N 1
ATOM 5488 C CA . THR B 1 283 ? -7.199 2.141 -2.012 1 98.62 283 THR B CA 1
ATOM 5489 C C . THR B 1 283 ? -6.32 3.387 -2.068 1 98.62 283 THR B C 1
ATOM 5491 O O . THR B 1 283 ? -5.102 3.301 -1.91 1 98.62 283 THR B O 1
A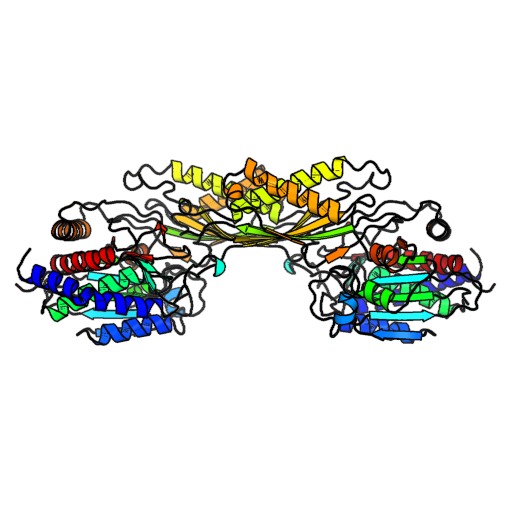TOM 5494 N N . LEU B 1 284 ? -6.906 4.496 -2.369 1 98.81 284 LEU B N 1
ATOM 5495 C CA . LEU B 1 284 ? -6.293 5.82 -2.344 1 98.81 284 LEU B CA 1
ATOM 5496 C C . LEU B 1 284 ? -6.852 6.656 -1.195 1 98.81 284 LEU B C 1
ATOM 5498 O O . LEU B 1 284 ? -8.062 6.676 -0.968 1 98.81 284 LEU B O 1
ATOM 5502 N N . GLU B 1 285 ? -5.992 7.234 -0.443 1 98.56 285 GLU B N 1
ATOM 5503 C CA . GLU B 1 285 ? -6.43 8.227 0.537 1 98.56 285 GLU B CA 1
ATOM 5504 C C . GLU B 1 285 ? -5.82 9.594 0.251 1 98.56 285 GLU B C 1
ATOM 5506 O O . GLU B 1 285 ? -4.656 9.688 -0.14 1 98.56 285 GLU B O 1
ATOM 5511 N N . GLY B 1 286 ? -6.664 10.57 0.395 1 98.12 286 GLY B N 1
ATOM 5512 C CA . GLY B 1 286 ? -6.203 11.922 0.094 1 98.12 286 GLY B CA 1
ATOM 5513 C C . GLY B 1 286 ? -7.008 12.992 0.799 1 98.12 286 GLY B C 1
ATOM 5514 O O . GLY B 1 286 ? -7.789 12.703 1.706 1 98.12 286 GLY B O 1
ATOM 5515 N N . ARG B 1 287 ? -6.621 14.219 0.452 1 97.56 287 ARG B N 1
ATOM 5516 C CA . ARG B 1 287 ? -7.258 15.414 1 1 97.56 287 ARG B CA 1
ATOM 5517 C C . ARG B 1 287 ? -7.742 16.328 -0.114 1 97.56 287 ARG B C 1
ATOM 5519 O O . ARG B 1 287 ? -7.055 16.516 -1.121 1 97.56 287 ARG B O 1
ATOM 5526 N N . CYS B 1 288 ? -8.938 16.859 0.087 1 98.06 288 CYS B N 1
ATOM 5527 C CA . CYS B 1 288 ? -9.508 17.828 -0.839 1 98.06 288 CYS B CA 1
ATOM 5528 C C . CYS B 1 288 ? -9.758 19.172 -0.148 1 98.06 288 CYS B C 1
ATOM 5530 O O . CYS B 1 288 ? -10.453 19.219 0.867 1 98.06 288 CYS B O 1
ATOM 5532 N N . GLY B 1 289 ? -9.203 20.219 -0.702 1 97.88 289 GLY B N 1
ATOM 5533 C CA . GLY B 1 289 ? -9.398 21.547 -0.146 1 97.88 289 GLY B CA 1
ATOM 5534 C C . GLY B 1 289 ? -10.797 22.078 -0.372 1 97.88 289 GLY B C 1
ATOM 5535 O O . GLY B 1 289 ? -11.43 21.781 -1.388 1 97.88 289 GLY B O 1
ATOM 5536 N N . ILE B 1 290 ? -11.273 22.891 0.562 1 97.38 290 ILE B N 1
ATOM 5537 C CA . ILE B 1 290 ? -12.539 23.609 0.485 1 97.38 290 ILE B CA 1
ATOM 5538 C C . ILE B 1 290 ? -12.281 25.109 0.48 1 97.38 290 ILE B C 1
ATOM 5540 O O . ILE B 1 290 ? -11.758 25.656 1.451 1 97.38 290 ILE B O 1
ATOM 5544 N N . ALA B 1 291 ? -12.641 25.781 -0.516 1 95.75 291 ALA B N 1
ATOM 5545 C CA . ALA B 1 291 ? -12.477 27.234 -0.558 1 95.75 291 ALA B CA 1
ATOM 5546 C C . ALA B 1 291 ? -13.398 27.922 0.441 1 95.75 291 ALA B C 1
ATOM 5548 O O . ALA B 1 291 ? -14.43 27.359 0.827 1 95.75 291 ALA B O 1
ATOM 5549 N N . PRO B 1 292 ? -13.047 29.125 0.874 1 92 292 PRO B N 1
ATOM 5550 C CA . PRO B 1 292 ? -13.844 29.828 1.882 1 92 292 PRO B CA 1
ATOM 5551 C C . PRO B 1 292 ? -15.289 30.047 1.445 1 92 292 PRO B C 1
ATOM 5553 O O . PRO B 1 292 ? -16.188 30.125 2.289 1 92 292 PRO B O 1
ATOM 5556 N N . ASN B 1 293 ? -15.523 30.125 0.165 1 91.12 293 ASN B N 1
ATOM 5557 C CA . ASN B 1 293 ? -16.875 30.375 -0.332 1 91.12 293 ASN B CA 1
ATOM 5558 C C . ASN B 1 293 ? -17.609 29.094 -0.651 1 91.12 293 ASN B C 1
ATOM 5560 O O . ASN B 1 293 ? -18.703 29.109 -1.217 1 91.12 293 ASN B O 1
ATOM 5564 N N . GLU B 1 294 ? -17 27.953 -0.336 1 95.06 294 GLU B N 1
ATOM 5565 C CA . GLU B 1 294 ? -17.594 26.656 -0.636 1 95.06 294 GLU B CA 1
ATOM 5566 C C . GLU B 1 294 ? -18.109 25.984 0.63 1 95.06 294 GLU B C 1
ATOM 5568 O O . GLU B 1 294 ? -17.625 26.266 1.731 1 95.06 294 GLU B O 1
ATOM 5573 N N . SER B 1 295 ? -19.125 25.156 0.471 1 95.19 295 SER B N 1
ATOM 5574 C CA . SER B 1 295 ? -19.531 24.25 1.541 1 95.19 295 SER B CA 1
ATOM 5575 C C . SER B 1 295 ? -18.906 22.859 1.354 1 95.19 295 SER B C 1
ATOM 5577 O O . SER B 1 295 ? -18.641 22.453 0.227 1 95.19 295 SER B O 1
ATOM 5579 N N . PRO B 1 296 ? -18.688 22.203 2.459 1 95.56 296 PRO B N 1
ATOM 5580 C CA . PRO B 1 296 ? -18.172 20.828 2.332 1 95.56 296 PRO B CA 1
ATOM 5581 C C . PRO B 1 296 ? -19.047 19.953 1.438 1 95.56 296 PRO B C 1
ATOM 5583 O O . PRO B 1 296 ? -18.531 19.203 0.609 1 95.56 296 PRO B O 1
ATOM 5586 N N . GLU B 1 297 ? -20.359 20.109 1.558 1 97.06 297 GLU B N 1
ATOM 5587 C CA . GLU B 1 297 ? -21.312 19.281 0.802 1 97.06 297 GLU B CA 1
ATOM 5588 C C . GLU B 1 297 ? -21.172 19.531 -0.698 1 97.06 297 GLU B C 1
ATOM 5590 O O . GLU B 1 297 ? -21.234 18.594 -1.496 1 97.06 297 GLU B O 1
ATOM 5595 N N . ALA B 1 298 ? -21.016 20.75 -1.059 1 97.81 298 ALA B N 1
ATOM 5596 C CA . ALA B 1 298 ? -20.875 21.094 -2.471 1 97.81 298 ALA B CA 1
ATOM 5597 C C . ALA B 1 298 ? -19.594 20.516 -3.051 1 97.81 298 ALA B C 1
ATOM 5599 O O . ALA B 1 298 ? -19.578 20.016 -4.184 1 97.81 298 ALA B O 1
ATOM 5600 N N . VAL B 1 299 ? -18.531 20.578 -2.303 1 98.19 299 VAL B N 1
ATOM 5601 C CA . VAL B 1 299 ? -17.25 20.047 -2.744 1 98.19 299 VAL B CA 1
ATOM 5602 C C . VAL B 1 299 ? -17.328 18.531 -2.869 1 98.19 299 VAL B C 1
ATOM 5604 O O . VAL B 1 299 ? -16.828 17.953 -3.842 1 98.19 299 VAL B O 1
ATOM 5607 N N . GLN B 1 300 ? -17.953 17.891 -1.856 1 98.12 300 GLN B N 1
ATOM 5608 C CA . GLN B 1 300 ? -18.141 16.438 -1.91 1 98.12 300 GLN B CA 1
ATOM 5609 C C . GLN B 1 300 ? -18.906 16.031 -3.174 1 98.12 300 GLN B C 1
ATOM 5611 O O . GLN B 1 300 ? -18.469 15.133 -3.898 1 98.12 300 GLN B O 1
ATOM 5616 N N . SER B 1 301 ? -19.984 16.734 -3.447 1 98.5 301 SER B N 1
ATOM 5617 C CA . SER B 1 301 ? -20.812 16.438 -4.609 1 98.5 301 SER B CA 1
ATOM 5618 C C . SER B 1 301 ? -20.031 16.625 -5.906 1 98.5 301 SER B C 1
ATOM 5620 O O . SER B 1 301 ? -20.156 15.82 -6.836 1 98.5 301 SER B O 1
ATOM 5622 N N . GLU B 1 302 ? -19.281 17.656 -5.969 1 98.44 302 GLU B N 1
ATOM 5623 C CA . GLU B 1 302 ? -18.5 17.922 -7.172 1 98.44 302 GLU B CA 1
ATOM 5624 C C . GLU B 1 302 ? -17.469 16.828 -7.434 1 98.44 302 GLU B C 1
ATOM 5626 O O . GLU B 1 302 ? -17.344 16.344 -8.562 1 98.44 302 GLU B O 1
ATOM 5631 N N . LEU B 1 303 ? -16.75 16.438 -6.391 1 98.56 303 LEU B N 1
ATOM 5632 C CA . LEU B 1 303 ? -15.727 15.391 -6.531 1 98.56 303 LEU B CA 1
ATOM 5633 C C . LEU B 1 303 ? -16.359 14.055 -6.895 1 98.56 303 LEU B C 1
ATOM 5635 O O . LEU B 1 303 ? -15.883 13.359 -7.789 1 98.56 303 LEU B O 1
ATOM 5639 N N . GLU B 1 304 ? -17.484 13.727 -6.262 1 98.5 304 GLU B N 1
ATOM 5640 C CA . GLU B 1 304 ? -18.188 12.477 -6.543 1 98.5 304 GLU B CA 1
ATOM 5641 C C . GLU B 1 304 ? -18.703 12.445 -7.98 1 98.5 304 GLU B C 1
ATOM 5643 O O . GLU B 1 304 ? -18.562 11.43 -8.672 1 98.5 304 GLU B O 1
ATOM 5648 N N . ASN B 1 305 ? -19.297 13.555 -8.398 1 98.19 305 ASN B N 1
ATOM 5649 C CA . ASN B 1 305 ? -19.781 13.641 -9.773 1 98.19 305 ASN B CA 1
ATOM 5650 C C . ASN B 1 305 ? -18.641 13.523 -10.781 1 98.19 305 ASN B C 1
ATOM 5652 O O . ASN B 1 305 ? -18.781 12.883 -11.82 1 98.19 305 ASN B O 1
ATOM 5656 N N . TRP B 1 306 ? -17.609 14.195 -10.445 1 97.88 306 TRP B N 1
ATOM 5657 C CA . TRP B 1 306 ? -16.438 14.141 -11.305 1 97.88 306 TRP B CA 1
ATOM 5658 C C . TRP B 1 306 ? -15.93 12.703 -11.453 1 97.88 306 TRP B C 1
ATOM 5660 O O . TRP B 1 306 ? -15.609 12.266 -12.562 1 97.88 306 TRP B O 1
ATOM 5670 N N . LEU B 1 307 ? -15.852 11.93 -10.375 1 98.31 307 LEU B N 1
ATOM 5671 C CA . LEU B 1 307 ? -15.383 10.547 -10.391 1 98.31 307 LEU B CA 1
ATOM 5672 C C . LEU B 1 307 ? -16.359 9.648 -11.148 1 98.31 307 LEU B C 1
ATOM 5674 O O . LEU B 1 307 ? -15.953 8.688 -11.797 1 98.31 307 LEU B O 1
ATOM 5678 N N . ASN B 1 308 ? -17.625 9.961 -11.047 1 97.69 308 ASN B N 1
ATOM 5679 C CA . ASN B 1 308 ? -18.625 9.211 -11.797 1 97.69 308 ASN B CA 1
ATOM 5680 C C . ASN B 1 308 ? -18.406 9.312 -13.297 1 97.69 308 ASN B C 1
ATOM 5682 O O . ASN B 1 308 ? -18.734 8.398 -14.047 1 97.69 308 ASN B O 1
ATOM 5686 N N . ASP B 1 309 ? -17.812 10.375 -13.75 1 97.88 309 ASP B N 1
ATOM 5687 C CA . ASP B 1 309 ? -17.578 10.609 -15.172 1 97.88 309 ASP B CA 1
ATOM 5688 C C . ASP B 1 309 ? -16.516 9.664 -15.711 1 97.88 309 ASP B C 1
ATOM 5690 O O . ASP B 1 309 ? -16.359 9.516 -16.922 1 97.88 309 ASP B O 1
ATOM 5694 N N . LEU B 1 310 ? -15.828 8.984 -14.836 1 98.06 310 LEU B N 1
ATOM 5695 C CA . LEU B 1 310 ? -14.82 8.016 -15.273 1 98.06 310 LEU B CA 1
ATOM 5696 C C . LEU B 1 310 ? -15.445 6.961 -16.188 1 98.06 310 LEU B C 1
ATOM 5698 O O . LEU B 1 310 ? -14.773 6.418 -17.062 1 98.06 310 LEU B O 1
ATOM 5702 N N . GLN B 1 311 ? -16.75 6.664 -15.961 1 97.56 311 GLN B N 1
ATOM 5703 C CA . GLN B 1 311 ? -17.453 5.652 -16.75 1 97.56 311 GLN B CA 1
ATOM 5704 C C . GLN B 1 311 ? -17.453 6 -18.234 1 97.56 311 GLN B C 1
ATOM 5706 O O . GLN B 1 311 ? -17.547 5.113 -19.078 1 97.56 311 GLN B O 1
ATOM 5711 N N . TYR B 1 312 ? -17.266 7.312 -18.578 1 97.25 312 TYR B N 1
ATOM 5712 C CA . TYR B 1 312 ? -17.266 7.758 -19.969 1 97.25 312 TYR B CA 1
ATOM 5713 C C . TYR B 1 312 ? -15.875 7.656 -20.578 1 97.25 312 TYR B C 1
ATOM 5715 O O . TYR B 1 312 ? -15.719 7.758 -21.797 1 97.25 312 TYR B O 1
ATOM 5723 N N . HIS B 1 313 ? -14.852 7.441 -19.75 1 95.5 313 HIS B N 1
ATOM 5724 C CA . HIS B 1 313 ? -13.469 7.398 -20.219 1 95.5 313 HIS B CA 1
ATOM 5725 C C . HIS B 1 313 ? -12.945 5.969 -20.25 1 95.5 313 HIS B C 1
ATOM 5727 O O . HIS B 1 313 ? -12 5.664 -20.984 1 95.5 313 HIS B O 1
ATOM 5733 N N . ASP B 1 314 ? -13.5 5.141 -19.406 1 97.31 314 ASP B N 1
ATOM 5734 C CA . ASP B 1 314 ? -13.117 3.736 -19.312 1 97.31 314 ASP B CA 1
ATOM 5735 C C . ASP B 1 314 ? -14.312 2.859 -18.953 1 97.31 314 ASP B C 1
ATOM 5737 O O . ASP B 1 314 ? -14.898 3.008 -17.875 1 97.31 314 ASP B O 1
ATOM 5741 N N . GLU B 1 315 ? -14.641 1.908 -19.828 1 97.38 315 GLU B N 1
ATOM 5742 C CA . GLU B 1 315 ? -15.836 1.078 -19.719 1 97.38 315 GLU B CA 1
ATOM 5743 C C . GLU B 1 315 ? -15.844 0.293 -18.406 1 97.38 315 GLU B C 1
ATOM 5745 O O . GLU B 1 315 ? -16.906 -0.034 -17.891 1 97.38 315 GLU B O 1
ATOM 5750 N N . TRP B 1 316 ? -14.695 0.075 -17.812 1 98.12 316 TRP B N 1
ATOM 5751 C CA . TRP B 1 316 ? -14.609 -0.681 -16.578 1 98.12 316 TRP B CA 1
ATOM 5752 C C . TRP B 1 316 ? -15.391 0.011 -15.461 1 98.12 316 TRP B C 1
ATOM 5754 O O . TRP B 1 316 ? -16.094 -0.644 -14.68 1 98.12 316 TRP B O 1
ATOM 5764 N N . PHE B 1 317 ? -15.359 1.34 -15.438 1 98.44 317 PHE B N 1
ATOM 5765 C CA . PHE B 1 317 ? -15.961 2.113 -14.359 1 98.44 317 PHE B CA 1
ATOM 5766 C C . PHE B 1 317 ? -17.469 2.18 -14.516 1 98.44 317 PHE B C 1
ATOM 5768 O O . PHE B 1 317 ? -18.188 2.58 -13.594 1 98.44 317 PHE B O 1
ATOM 5775 N N . LYS B 1 318 ? -18 1.842 -15.734 1 97.56 318 LYS B N 1
ATOM 5776 C CA . LYS B 1 318 ? -19.438 1.718 -15.898 1 97.56 318 LYS B CA 1
ATOM 5777 C C . LYS B 1 318 ? -20 0.563 -15.07 1 97.56 318 LYS B C 1
ATOM 5779 O O . LYS B 1 318 ? -21.078 0.669 -14.492 1 97.56 318 LYS B O 1
ATOM 5784 N N . HIS B 1 319 ? -19.25 -0.469 -14.984 1 96.75 319 HIS B N 1
ATOM 5785 C CA . HIS B 1 319 ? -19.688 -1.672 -14.289 1 96.75 319 HIS B CA 1
ATOM 5786 C C . HIS B 1 319 ? -19.188 -1.693 -12.852 1 96.75 319 HIS B C 1
ATOM 5788 O O . HIS B 1 319 ? -19.844 -2.256 -11.969 1 96.75 319 HIS B O 1
ATOM 5794 N N . TYR B 1 320 ? -18.016 -1.109 -12.656 1 97.31 320 TYR B N 1
ATOM 5795 C CA . TYR B 1 320 ? -17.391 -1.065 -11.336 1 97.31 320 TYR B CA 1
ATOM 5796 C C . TYR B 1 320 ? -16.953 0.354 -10.984 1 97.31 320 TYR B C 1
ATOM 5798 O O . TYR B 1 320 ? -15.766 0.653 -10.938 1 97.31 320 TYR B O 1
ATOM 5806 N N . PRO B 1 321 ? -17.922 1.185 -10.672 1 98 321 PRO B N 1
ATOM 5807 C CA . PRO B 1 321 ? -17.578 2.547 -10.266 1 98 321 PRO B CA 1
ATOM 5808 C C . PRO B 1 321 ? -16.688 2.58 -9.023 1 98 321 PRO B C 1
ATOM 5810 O O . PRO B 1 321 ? -16.688 1.636 -8.227 1 98 321 PRO B O 1
ATOM 5813 N N . VAL B 1 322 ? -15.914 3.619 -8.875 1 98.25 322 VAL B N 1
ATOM 5814 C CA . VAL B 1 322 ? -15.102 3.748 -7.676 1 98.25 322 VAL B CA 1
ATOM 5815 C C . VAL B 1 322 ? -16 3.957 -6.461 1 98.25 322 VAL B C 1
ATOM 5817 O O . VAL B 1 322 ? -17.109 4.48 -6.582 1 98.25 322 VAL B O 1
ATOM 5820 N N . ASP B 1 323 ? -15.523 3.48 -5.332 1 97.56 323 ASP B N 1
ATOM 5821 C CA . ASP B 1 323 ? -16.172 3.748 -4.055 1 97.56 323 ASP B CA 1
ATOM 5822 C C . ASP B 1 323 ? -15.461 4.859 -3.291 1 97.56 323 ASP B C 1
ATOM 5824 O O . ASP B 1 323 ? -14.266 4.758 -3.02 1 97.56 323 ASP B O 1
ATOM 5828 N N . ILE B 1 324 ? -16.156 5.945 -3.006 1 97.94 324 ILE B N 1
ATOM 5829 C CA . ILE B 1 324 ? -15.562 7.059 -2.277 1 97.94 324 ILE B CA 1
ATOM 5830 C C . ILE B 1 324 ? -16.188 7.156 -0.884 1 97.94 324 ILE B C 1
ATOM 5832 O O . ILE B 1 324 ? -17.391 7.023 -0.727 1 97.94 324 ILE B O 1
ATOM 5836 N N . GLU B 1 325 ? -15.375 7.262 0.085 1 97.19 325 GLU B N 1
ATOM 5837 C CA . GLU B 1 325 ? -15.75 7.484 1.478 1 97.19 325 GLU B CA 1
ATOM 5838 C C . GLU B 1 325 ? -15.102 8.75 2.029 1 97.19 325 GLU B C 1
ATOM 5840 O O . GLU B 1 325 ? -13.891 8.945 1.886 1 97.19 325 GLU B O 1
ATOM 5845 N N . TRP B 1 326 ? -15.93 9.625 2.521 1 95.38 326 TRP B N 1
ATOM 5846 C CA . TRP B 1 326 ? -15.422 10.781 3.252 1 95.38 326 TRP B CA 1
ATOM 5847 C C . TRP B 1 326 ? -15.18 10.438 4.719 1 95.38 326 TRP B C 1
ATOM 5849 O O . TRP B 1 326 ? -16.109 10.5 5.535 1 95.38 326 TRP B O 1
ATOM 5859 N N . PHE B 1 327 ? -13.938 10.172 5.055 1 90.62 327 PHE B N 1
ATOM 5860 C CA . PHE B 1 327 ? -13.609 9.602 6.355 1 90.62 327 PHE B CA 1
ATOM 5861 C C . PHE B 1 327 ? -12.648 10.516 7.117 1 90.62 327 PHE B C 1
ATOM 5863 O O . PHE B 1 327 ? -12.062 11.43 6.539 1 90.62 327 PHE B O 1
ATOM 5870 N N . GLY B 1 328 ? -12.547 10.25 8.383 1 86.25 328 GLY B N 1
ATOM 5871 C CA . GLY B 1 328 ? -11.406 10.664 9.18 1 86.25 328 GLY B CA 1
ATOM 5872 C C . GLY B 1 328 ? -11.445 12.133 9.562 1 86.25 328 GLY B C 1
ATOM 5873 O O . GLY B 1 328 ? -11.641 12.477 10.734 1 86.25 328 GLY B O 1
ATOM 5874 N N . ALA B 1 329 ? -11.258 13.055 8.531 1 90.81 329 ALA B N 1
ATOM 5875 C CA . ALA B 1 329 ? -10.953 14.422 8.938 1 90.81 329 ALA B CA 1
ATOM 5876 C C . ALA B 1 329 ? -11.703 15.43 8.07 1 90.81 329 ALA B C 1
ATOM 5878 O O . ALA B 1 329 ? -11.906 15.195 6.875 1 90.81 329 ALA B O 1
ATOM 5879 N N . MET B 1 330 ? -12.125 16.469 8.734 1 93.5 330 MET B N 1
ATOM 5880 C CA . MET B 1 330 ? -12.695 17.625 8.055 1 93.5 330 MET B CA 1
ATOM 5881 C C . MET B 1 330 ? -12.367 18.922 8.797 1 93.5 330 MET B C 1
ATOM 5883 O O . MET B 1 330 ? -12.492 18.984 10.016 1 93.5 330 MET B O 1
ATOM 5887 N N . TRP B 1 331 ? -11.852 19.844 8.133 1 95.25 331 TRP B N 1
ATOM 5888 C CA . TRP B 1 331 ? -11.617 21.203 8.602 1 95.25 331 TRP B CA 1
ATOM 5889 C C . TRP B 1 331 ? -12.508 22.203 7.863 1 95.25 331 TRP B C 1
ATOM 5891 O O . TRP B 1 331 ? -12.727 22.078 6.656 1 95.25 331 TRP B O 1
ATOM 5901 N N . LEU B 1 332 ? -13.039 23.109 8.586 1 95.12 332 LEU B N 1
ATOM 5902 C CA . LEU B 1 332 ? -13.891 24.125 7.965 1 95.12 332 LEU B CA 1
ATOM 5903 C C . LEU B 1 332 ? -13.078 25.359 7.602 1 95.12 332 LEU B C 1
ATOM 5905 O O . LEU B 1 332 ? -12.156 25.75 8.328 1 95.12 332 LEU B O 1
ATOM 5909 N N . PRO B 1 333 ? -13.438 25.938 6.469 1 95.19 333 PRO B N 1
ATOM 5910 C CA . PRO B 1 333 ? -12.797 27.203 6.133 1 95.19 333 PRO B CA 1
ATOM 5911 C C . PRO B 1 333 ? -13.258 28.344 7.031 1 95.19 333 PRO B C 1
ATOM 5913 O O . PRO B 1 333 ? -14.289 28.234 7.703 1 95.19 333 PRO B O 1
ATOM 5916 N N . ASN B 1 334 ? -12.523 29.359 7.129 1 92.06 334 ASN B N 1
ATOM 5917 C CA . ASN B 1 334 ? -12.938 30.578 7.809 1 92.06 334 ASN B CA 1
ATOM 5918 C C . ASN B 1 334 ? -12.32 31.812 7.164 1 92.06 334 ASN B C 1
ATOM 5920 O O . ASN B 1 334 ? -11.344 31.719 6.418 1 92.06 334 ASN B O 1
ATOM 5924 N N . ASP B 1 335 ? -12.953 32.906 7.367 1 92.12 335 ASP B N 1
ATOM 5925 C CA . ASP B 1 335 ? -12.539 34.188 6.809 1 92.12 335 ASP B CA 1
ATOM 5926 C C . ASP B 1 335 ? -12.734 35.312 7.816 1 92.12 335 ASP B C 1
ATOM 5928 O O . ASP B 1 335 ? -13.789 35.406 8.445 1 92.12 335 ASP B O 1
ATOM 5932 N N . LEU B 1 336 ? -11.727 36 8.07 1 94.19 336 LEU B N 1
ATOM 5933 C CA . LEU B 1 336 ? -11.734 37.219 8.898 1 94.19 336 LEU B CA 1
ATOM 5934 C C . LEU B 1 336 ? -11.688 38.469 8.031 1 94.19 336 LEU B C 1
ATOM 5936 O O . LEU B 1 336 ? -10.844 38.594 7.145 1 94.19 336 LEU B O 1
ATOM 5940 N N . ALA B 1 337 ? -12.586 39.344 8.305 1 92.75 337 ALA B N 1
ATOM 5941 C CA . ALA B 1 337 ? -12.586 40.594 7.551 1 92.75 337 ALA B CA 1
ATOM 5942 C C . ALA B 1 337 ? -11.25 41.344 7.695 1 92.75 337 ALA B C 1
ATOM 5944 O O . ALA B 1 337 ? -10.664 41.375 8.781 1 92.75 337 ALA B O 1
ATOM 5945 N N . GLU B 1 338 ? -10.797 41.938 6.59 1 90.69 338 GLU B N 1
ATOM 5946 C CA . GLU B 1 338 ? -9.508 42.594 6.57 1 90.69 338 GLU B CA 1
ATOM 5947 C C . GLU B 1 338 ? -9.453 43.75 7.598 1 90.69 338 GLU B C 1
ATOM 5949 O O . GLU B 1 338 ? -8.398 44.031 8.172 1 90.69 338 GLU B O 1
ATOM 5954 N N . ASP B 1 339 ? -10.578 44.344 7.883 1 93.81 339 ASP B N 1
ATOM 5955 C CA . ASP B 1 339 ? -10.609 45.469 8.789 1 93.81 339 ASP B CA 1
ATOM 5956 C C . ASP B 1 339 ? -11.023 45.062 10.195 1 93.81 339 ASP B C 1
ATOM 5958 O O . ASP B 1 339 ? -11.336 45.906 11.031 1 93.81 339 ASP B O 1
ATOM 5962 N N . HIS B 1 340 ? -11.109 43.781 10.359 1 96.62 340 HIS B N 1
ATOM 5963 C CA . HIS B 1 340 ? -11.445 43.312 11.703 1 96.62 340 HIS B CA 1
ATOM 5964 C C . HIS B 1 340 ? -10.422 43.812 12.727 1 96.62 340 HIS B C 1
ATOM 5966 O O . HIS B 1 340 ? -9.242 43.938 12.414 1 96.62 340 HIS B O 1
ATOM 5972 N N . GLU B 1 341 ? -10.781 44 13.906 1 97.56 341 GLU B N 1
ATOM 5973 C CA . GLU B 1 341 ? -9.93 44.531 14.969 1 97.56 341 GLU B CA 1
ATOM 5974 C C . GLU B 1 341 ? -8.75 43.625 15.25 1 97.56 341 GLU B C 1
ATOM 5976 O O . GLU B 1 341 ? -7.652 44.094 15.555 1 97.56 341 GLU B O 1
ATOM 5981 N N . LEU B 1 342 ? -8.93 42.281 15.188 1 97.56 342 LEU B N 1
ATOM 5982 C CA . LEU B 1 342 ? -7.844 41.312 15.359 1 97.56 342 LEU B CA 1
ATOM 5983 C C . LEU B 1 342 ? -6.695 41.594 14.406 1 97.56 342 LEU B C 1
ATOM 5985 O O . LEU B 1 342 ? -5.527 41.594 14.797 1 97.56 342 LEU B O 1
ATOM 5989 N N . THR B 1 343 ? -7.102 41.844 13.18 1 97.25 343 THR B N 1
ATOM 5990 C CA . THR B 1 343 ? -6.105 42.125 12.141 1 97.25 343 THR B CA 1
ATOM 5991 C C . THR B 1 343 ? -5.379 43.438 12.43 1 97.25 343 THR B C 1
ATOM 5993 O O . THR B 1 343 ? -4.152 43.5 12.336 1 97.25 343 THR B O 1
ATOM 5996 N N . LYS B 1 344 ? -6.074 44.406 12.852 1 97.69 344 LYS B N 1
ATOM 5997 C CA . LYS B 1 344 ? -5.496 45.719 13.117 1 97.69 344 LYS B CA 1
ATOM 5998 C C . LYS B 1 344 ? -4.512 45.688 14.281 1 97.69 344 LYS B C 1
ATOM 6000 O O . LYS B 1 344 ? -3.414 46.219 14.203 1 97.69 344 LYS B O 1
ATOM 6005 N N . VAL B 1 345 ? -4.949 45 15.305 1 98.19 345 VAL B N 1
ATOM 6006 C CA . VAL B 1 345 ? -4.141 44.969 16.516 1 98.19 345 VAL B CA 1
ATOM 6007 C C . VAL B 1 345 ? -2.863 44.156 16.266 1 98.19 345 VAL B C 1
ATOM 6009 O O . VAL B 1 345 ? -1.776 44.562 16.672 1 98.19 345 VAL B O 1
ATOM 6012 N N . LEU B 1 346 ? -2.979 43.031 15.57 1 98.31 346 LEU B N 1
ATOM 6013 C CA . LEU B 1 346 ? -1.801 42.219 15.273 1 98.31 346 LEU B CA 1
ATOM 6014 C C . LEU B 1 346 ? -0.864 42.969 14.32 1 98.31 346 LEU B C 1
ATOM 6016 O O . LEU B 1 346 ? 0.358 42.906 14.469 1 98.31 346 LEU B O 1
ATOM 6020 N N . LYS B 1 347 ? -1.444 43.625 13.336 1 97.62 347 LYS B N 1
ATOM 6021 C CA . LYS B 1 347 ? -0.654 44.406 12.391 1 97.62 347 LYS B CA 1
ATOM 6022 C C . LYS B 1 347 ? 0.156 45.469 13.109 1 97.62 347 LYS B C 1
ATOM 6024 O O . LYS B 1 347 ? 1.335 45.656 12.812 1 97.62 347 LYS B O 1
ATOM 6029 N N . SER B 1 348 ? -0.453 46.094 14.023 1 97.5 348 SER B N 1
ATOM 6030 C CA . SER B 1 348 ? 0.216 47.156 14.789 1 97.5 348 SER B CA 1
ATOM 6031 C C . SER B 1 348 ? 1.367 46.594 15.617 1 97.5 348 SER B C 1
ATOM 6033 O O . SER B 1 348 ? 2.455 47.156 15.648 1 97.5 348 SER B O 1
ATOM 6035 N N . ALA B 1 349 ? 1.088 45.5 16.312 1 98.25 349 ALA B N 1
ATOM 6036 C CA . ALA B 1 349 ? 2.137 44.844 17.078 1 98.25 349 ALA B CA 1
ATOM 6037 C C . ALA B 1 349 ? 3.305 44.406 16.188 1 98.25 349 ALA B C 1
ATOM 6039 O O . ALA B 1 349 ? 4.469 44.625 16.547 1 98.25 349 ALA B O 1
ATOM 6040 N N . TYR B 1 350 ? 3.002 43.844 15.008 1 98.38 350 TYR B N 1
ATOM 6041 C CA . TYR B 1 350 ? 4.004 43.438 14.039 1 98.38 350 TYR B CA 1
ATOM 6042 C C . TYR B 1 350 ? 4.871 44.594 13.602 1 98.38 350 TYR B C 1
ATOM 6044 O O . TYR B 1 350 ? 6.102 44.5 13.602 1 98.38 350 TYR B O 1
ATOM 6052 N N . GLN B 1 351 ? 4.246 45.688 13.312 1 97.75 351 GLN B N 1
ATOM 6053 C CA . GLN B 1 351 ? 4.945 46.875 12.82 1 97.75 351 GLN B CA 1
ATOM 6054 C C . GLN B 1 351 ? 5.816 47.469 13.914 1 97.75 351 GLN B C 1
ATOM 6056 O O . GLN B 1 351 ? 6.895 48 13.633 1 97.75 351 GLN B O 1
ATOM 6061 N N . THR B 1 352 ? 5.305 47.438 15.102 1 97.5 352 THR B N 1
ATOM 6062 C CA . THR B 1 352 ? 6.062 47.969 16.219 1 97.5 352 THR B CA 1
ATOM 6063 C C . THR B 1 352 ? 7.379 47.219 16.406 1 97.5 352 THR B C 1
ATOM 6065 O O . THR B 1 352 ? 8.414 47.844 16.703 1 97.5 352 THR B O 1
ATOM 6068 N N . ILE B 1 353 ? 7.324 45.938 16.203 1 97.5 353 ILE B N 1
ATOM 6069 C CA . ILE B 1 353 ? 8.492 45.094 16.453 1 97.5 353 ILE B CA 1
ATOM 6070 C C . ILE B 1 353 ? 9.414 45.125 15.242 1 97.5 353 ILE B C 1
ATOM 6072 O O . ILE B 1 353 ? 10.641 45.156 15.391 1 97.5 353 ILE B O 1
ATOM 6076 N N . THR B 1 354 ? 8.836 45.125 14 1 97 354 THR B N 1
ATOM 6077 C CA . THR B 1 354 ? 9.656 44.844 12.82 1 97 354 THR B CA 1
ATOM 6078 C C . THR B 1 354 ? 9.875 46.125 12.031 1 97 354 THR B C 1
ATOM 6080 O O . THR B 1 354 ? 10.75 46.188 11.156 1 97 354 THR B O 1
ATOM 6083 N N . ALA B 1 355 ? 9.086 47.094 12.227 1 96.69 355 ALA B N 1
ATOM 6084 C CA . ALA B 1 355 ? 9.102 48.375 11.5 1 96.69 355 ALA B CA 1
ATOM 6085 C C . ALA B 1 355 ? 8.656 48.188 10.055 1 96.69 355 ALA B C 1
ATOM 6087 O O . ALA B 1 355 ? 8.945 49 9.188 1 96.69 355 ALA B O 1
ATOM 6088 N N . GLU B 1 356 ? 7.988 47.062 9.773 1 97.19 356 GLU B N 1
ATOM 6089 C CA . GLU B 1 356 ? 7.453 46.75 8.453 1 97.19 356 GLU B CA 1
ATOM 6090 C C . GLU B 1 356 ? 6.004 46.281 8.539 1 97.19 356 GLU B C 1
ATOM 6092 O O . GLU B 1 356 ? 5.559 45.844 9.586 1 97.19 356 GLU B O 1
ATOM 6097 N N . ALA B 1 357 ? 5.32 46.469 7.438 1 95.81 357 ALA B N 1
ATOM 6098 C CA . ALA B 1 357 ? 3.969 45.906 7.375 1 95.81 357 ALA B CA 1
ATOM 6099 C C . ALA B 1 357 ? 4.004 44.406 7.109 1 95.81 357 ALA B C 1
ATOM 6101 O O . ALA B 1 357 ? 4.82 43.938 6.316 1 95.81 357 ALA B O 1
ATOM 6102 N N . PRO B 1 358 ? 3.197 43.688 7.789 1 95.81 358 PRO B N 1
ATOM 6103 C CA . PRO B 1 358 ? 3.152 42.25 7.496 1 95.81 358 PRO B CA 1
ATOM 6104 C C . PRO B 1 358 ? 2.486 41.938 6.16 1 95.81 358 PRO B C 1
ATOM 6106 O O . PRO B 1 358 ? 1.668 42.719 5.676 1 95.81 358 PRO B O 1
ATOM 6109 N N . LEU B 1 359 ? 2.873 40.875 5.527 1 95.81 359 LEU B N 1
ATOM 6110 C CA . LEU B 1 359 ? 2.141 40.344 4.383 1 95.81 359 LEU B CA 1
ATOM 6111 C C . LEU B 1 359 ? 0.854 39.656 4.832 1 95.81 359 LEU B C 1
ATOM 6113 O O . LEU B 1 359 ? 0.864 38.875 5.785 1 95.81 359 LEU B O 1
ATOM 6117 N N . ILE B 1 360 ? -0.271 40 4.262 1 96.5 360 ILE B N 1
ATOM 6118 C CA . ILE B 1 360 ? -1.567 39.406 4.547 1 96.5 360 ILE B CA 1
ATOM 6119 C C . ILE B 1 360 ? -1.982 38.5 3.391 1 96.5 360 ILE B C 1
ATOM 6121 O O . ILE B 1 360 ? -2.016 38.938 2.236 1 96.5 360 ILE B O 1
ATOM 6125 N N . GLU B 1 361 ? -2.26 37.25 3.625 1 95.94 361 GLU B N 1
ATOM 6126 C CA . GLU B 1 361 ? -2.607 36.281 2.6 1 95.94 361 GLU B CA 1
ATOM 6127 C C . GLU B 1 361 ? -3.674 35.312 3.102 1 95.94 361 GLU B C 1
ATOM 6129 O O . GLU B 1 361 ? -4.141 35.406 4.234 1 95.94 361 GLU B O 1
ATOM 6134 N N . ALA B 1 362 ? -4.172 34.469 2.17 1 95.56 362 ALA B N 1
ATOM 6135 C CA . ALA B 1 362 ? -5.008 33.312 2.512 1 95.56 362 ALA B CA 1
ATOM 6136 C C . ALA B 1 362 ? -4.172 32.062 2.633 1 95.56 362 ALA B C 1
ATOM 6138 O O . ALA B 1 362 ? -3.135 31.922 1.979 1 95.56 362 ALA B O 1
ATOM 6139 N N . SER B 1 363 ? -4.602 31.203 3.48 1 94.69 363 SER B N 1
ATOM 6140 C CA . SER B 1 363 ? -3.9 29.938 3.666 1 94.69 363 SER B CA 1
ATOM 6141 C C . SER B 1 363 ? -4.445 28.859 2.732 1 94.69 363 SER B C 1
ATOM 6143 O O . SER B 1 363 ? -5.656 28.656 2.656 1 94.69 363 SER B O 1
ATOM 6145 N N . PRO B 1 364 ? -3.607 28.094 2.027 1 93.94 364 PRO B N 1
ATOM 6146 C CA . PRO B 1 364 ? -4.059 26.969 1.223 1 93.94 364 PRO B CA 1
ATOM 6147 C C . PRO B 1 364 ? -4.238 25.688 2.049 1 93.94 364 PRO B C 1
ATOM 6149 O O . PRO B 1 364 ? -4.398 24.609 1.488 1 93.94 364 PRO B O 1
ATOM 6152 N N . TRP B 1 365 ? -4.121 25.766 3.336 1 94.19 365 TRP B N 1
ATOM 6153 C CA . TRP B 1 365 ? -4.34 24.656 4.266 1 94.19 365 TRP B CA 1
ATOM 6154 C C . TRP B 1 365 ? -5.27 25.078 5.398 1 94.19 365 TRP B C 1
ATOM 6156 O O . TRP B 1 365 ? -5.551 26.266 5.574 1 94.19 365 TRP B O 1
ATOM 6166 N N . ALA B 1 366 ? -5.789 24.094 5.992 1 94.38 366 ALA B N 1
ATOM 6167 C CA . ALA B 1 366 ? -6.738 24.328 7.078 1 94.38 366 ALA B CA 1
ATOM 6168 C C . ALA B 1 366 ? -6.027 24.344 8.43 1 94.38 366 ALA B C 1
ATOM 6170 O O . ALA B 1 366 ? -4.895 23.875 8.547 1 94.38 366 ALA B O 1
ATOM 6171 N N . THR B 1 367 ? -6.703 24.922 9.367 1 95.44 367 THR B N 1
ATOM 6172 C CA . THR B 1 367 ? -6.289 24.891 10.766 1 95.44 367 THR B CA 1
ATOM 6173 C C . THR B 1 367 ? -7.496 24.734 11.68 1 95.44 367 THR B C 1
ATOM 6175 O O . THR B 1 367 ? -8.625 24.594 11.211 1 95.44 367 THR B O 1
ATOM 6178 N N . ASP B 1 368 ? -7.262 24.766 12.914 1 97.25 368 ASP B N 1
ATOM 6179 C CA . ASP B 1 368 ? -8.328 24.703 13.914 1 97.25 368 ASP B CA 1
ATOM 6180 C C . ASP B 1 368 ? -9.156 25.984 13.898 1 97.25 368 ASP B C 1
ATOM 6182 O O . ASP B 1 368 ? -10.18 26.078 14.586 1 97.25 368 ASP B O 1
ATOM 6186 N N . GLY B 1 369 ? -8.719 26.938 13.133 1 96.81 369 GLY B N 1
ATOM 6187 C CA . GLY B 1 369 ? -9.453 28.188 13.031 1 96.81 369 GLY B CA 1
ATOM 6188 C C . GLY B 1 369 ? -10.898 28 12.594 1 96.81 369 GLY B C 1
ATOM 6189 O O . GLY B 1 369 ? -11.789 28.703 13.062 1 96.81 369 GLY B O 1
ATOM 6190 N N . GLY B 1 370 ? -11.102 27.047 11.672 1 95.56 370 GLY B N 1
ATOM 6191 C CA . GLY B 1 370 ? -12.461 26.766 11.242 1 95.56 370 GLY B CA 1
ATOM 6192 C C . GLY B 1 370 ? -13.367 26.328 12.383 1 95.56 370 GLY B C 1
ATOM 6193 O O . GLY B 1 370 ? -14.516 26.766 12.469 1 95.56 370 GLY B O 1
ATOM 6194 N N . ILE B 1 371 ? -12.859 25.516 13.258 1 96.25 371 ILE B N 1
ATOM 6195 C CA . ILE B 1 371 ? -13.641 25.016 14.375 1 96.25 371 ILE B CA 1
ATOM 6196 C C . ILE B 1 371 ? -13.906 26.141 15.367 1 96.25 371 ILE B C 1
ATOM 6198 O O . ILE B 1 371 ? -15.023 26.297 15.852 1 96.25 371 ILE B O 1
ATOM 6202 N N . LEU B 1 372 ? -12.891 26.969 15.656 1 97.88 372 LEU B N 1
ATOM 6203 C CA . LEU B 1 372 ? -13.047 28.094 16.578 1 97.88 372 LEU B CA 1
ATOM 6204 C C . LEU B 1 372 ? -14.094 29.078 16.062 1 97.88 372 LEU B C 1
ATOM 6206 O O . LEU B 1 372 ? -14.914 29.578 16.828 1 97.88 372 LEU B O 1
ATOM 6210 N N . SER B 1 373 ? -14.062 29.266 14.805 1 96.62 373 SER B N 1
ATOM 6211 C CA . SER B 1 373 ? -14.969 30.234 14.203 1 96.62 373 SER B CA 1
ATOM 6212 C C . SER B 1 373 ? -16.391 29.672 14.109 1 96.62 373 SER B C 1
ATOM 6214 O O . SER B 1 373 ? -17.344 30.297 14.594 1 96.62 373 SER B O 1
ATOM 6216 N N . HIS B 1 374 ? -16.562 28.5 13.594 1 95.5 374 HIS B N 1
ATOM 6217 C CA . HIS B 1 374 ? -17.891 27.969 13.266 1 95.5 374 HIS B CA 1
ATOM 6218 C C . HIS B 1 374 ? -18.562 27.359 14.5 1 95.5 374 HIS B C 1
ATOM 6220 O O . HIS B 1 374 ? -19.766 27.516 14.688 1 95.5 374 HIS B O 1
ATOM 6226 N N . ALA B 1 375 ? -17.812 26.625 15.289 1 95.75 375 ALA B N 1
ATOM 6227 C CA . ALA B 1 375 ? -18.391 26 16.469 1 95.75 375 ALA B CA 1
ATOM 6228 C C . ALA B 1 375 ? -18.359 26.969 17.656 1 95.75 375 ALA B C 1
ATOM 6230 O O . ALA B 1 375 ? -19.297 26.969 18.469 1 95.75 375 ALA B O 1
ATOM 6231 N N . GLY B 1 376 ? -17.328 27.781 17.75 1 96.44 376 GLY B N 1
ATOM 6232 C CA . GLY B 1 376 ? -17.141 28.625 18.922 1 96.44 376 GLY B CA 1
ATOM 6233 C C . GLY B 1 376 ? -17.625 30.047 18.719 1 96.44 376 GLY B C 1
ATOM 6234 O O . GLY B 1 376 ? -17.812 30.781 19.688 1 96.44 376 GLY B O 1
ATOM 6235 N N . GLY B 1 377 ? -17.797 30.422 17.438 1 96.88 377 GLY B N 1
ATOM 6236 C CA . GLY B 1 377 ? -18.141 31.812 17.172 1 96.88 377 GLY B CA 1
ATOM 6237 C C . GLY B 1 377 ? -17.016 32.781 17.484 1 96.88 377 GLY B C 1
ATOM 6238 O O . GLY B 1 377 ? -17.266 33.938 17.797 1 96.88 377 GLY B O 1
ATOM 6239 N N . THR B 1 378 ? -15.828 32.344 17.562 1 97.88 378 THR B N 1
ATOM 6240 C CA . THR B 1 378 ? -14.664 33.156 17.922 1 97.88 378 THR B CA 1
ATOM 6241 C C . THR B 1 378 ? -13.906 33.594 16.672 1 97.88 378 THR B C 1
ATOM 6243 O O . THR B 1 378 ? -13.453 32.75 15.883 1 97.88 378 THR B O 1
ATOM 6246 N N . PRO B 1 379 ? -13.766 34.906 16.375 1 98 379 PRO B N 1
ATOM 6247 C CA . PRO B 1 379 ? -12.898 35.312 15.281 1 98 379 PRO B CA 1
ATOM 6248 C C . PRO B 1 379 ? -11.461 34.844 15.453 1 98 379 PRO B C 1
ATOM 6250 O O . PRO B 1 379 ? -10.93 34.844 16.562 1 98 379 PRO B O 1
ATOM 6253 N N . VAL B 1 380 ? -10.859 34.469 14.305 1 97.75 380 VAL B N 1
ATOM 6254 C CA . VAL B 1 380 ? -9.555 33.812 14.414 1 97.75 380 VAL B CA 1
ATOM 6255 C C . VAL B 1 380 ? -8.57 34.438 13.438 1 97.75 380 VAL B C 1
ATOM 6257 O O . VAL B 1 380 ? -8.938 34.781 12.305 1 97.75 380 VAL B O 1
ATOM 6260 N N . ILE B 1 381 ? -7.395 34.656 13.867 1 97.69 381 ILE B N 1
ATOM 6261 C CA . ILE B 1 381 ? -6.281 35.031 13 1 97.69 381 ILE B CA 1
ATOM 6262 C C . ILE B 1 381 ? -5.141 34.031 13.148 1 97.69 381 ILE B C 1
ATOM 6264 O O . ILE B 1 381 ? -4.945 33.469 14.227 1 97.69 381 ILE B O 1
ATOM 6268 N N . VAL B 1 382 ? -4.492 33.719 12.039 1 97.94 382 VAL B N 1
ATOM 6269 C CA . VAL B 1 382 ? -3.395 32.75 12.023 1 97.94 382 VAL B CA 1
ATOM 6270 C C . VAL B 1 382 ? -2.074 33.469 11.766 1 97.94 382 VAL B C 1
ATOM 6272 O O . VAL B 1 382 ? -1.94 34.188 10.781 1 97.94 382 VAL B O 1
ATOM 6275 N N . PHE B 1 383 ? -1.136 33.312 12.711 1 98.38 383 PHE B N 1
ATOM 6276 C CA . PHE B 1 383 ? 0.166 33.969 12.648 1 98.38 383 PHE B CA 1
ATOM 6277 C C . PHE B 1 383 ? 1.184 33.25 13.516 1 98.38 383 PHE B C 1
ATOM 6279 O O . PHE B 1 383 ? 0.946 33.031 14.703 1 98.38 383 PHE B O 1
ATOM 6286 N N . GLY B 1 384 ? 2.248 32.906 12.914 1 98.06 384 GLY B N 1
ATOM 6287 C CA . GLY B 1 384 ? 3.271 32.25 13.711 1 98.06 384 GLY B CA 1
ATOM 6288 C C . GLY B 1 384 ? 4.602 32.125 12.992 1 98.06 384 GLY B C 1
ATOM 6289 O O . GLY B 1 384 ? 4.73 32.531 11.836 1 98.06 384 GLY B O 1
ATOM 6290 N N . PRO B 1 385 ? 5.477 31.594 13.766 1 97.69 385 PRO B N 1
ATOM 6291 C CA . PRO B 1 385 ? 6.801 31.359 13.18 1 97.69 385 PRO B CA 1
ATOM 6292 C C . PRO B 1 385 ? 6.859 30.078 12.359 1 97.69 385 PRO B C 1
ATOM 6294 O O . PRO B 1 385 ? 5.867 29.359 12.266 1 97.69 385 PRO B O 1
ATOM 6297 N N . GLY B 1 386 ? 7.852 29.781 11.703 1 95.75 386 GLY B N 1
ATOM 6298 C CA . GLY B 1 386 ? 8.062 28.594 10.891 1 95.75 386 GLY B CA 1
ATOM 6299 C C . GLY B 1 386 ? 7.66 28.797 9.438 1 95.75 386 GLY B C 1
ATOM 6300 O O . GLY B 1 386 ? 6.891 29.703 9.117 1 95.75 386 GLY B O 1
ATOM 6301 N N . GLU B 1 387 ? 8.117 27.906 8.641 1 95.31 387 GLU B N 1
ATOM 6302 C CA . GLU B 1 387 ? 7.828 27.938 7.211 1 95.31 387 GLU B CA 1
ATOM 6303 C C . GLU B 1 387 ? 6.965 26.75 6.797 1 95.31 387 GLU B C 1
ATOM 6305 O O . GLU B 1 387 ? 7.32 25.594 7.059 1 95.31 387 GLU B O 1
ATOM 6310 N N . THR B 1 388 ? 5.91 27.062 6.105 1 93.19 388 THR B N 1
ATOM 6311 C CA . THR B 1 388 ? 5.016 25.984 5.668 1 93.19 388 THR B CA 1
ATOM 6312 C C . THR B 1 388 ? 5.758 25 4.781 1 93.19 388 THR B C 1
ATOM 6314 O O . THR B 1 388 ? 5.469 23.797 4.805 1 93.19 388 THR B O 1
ATOM 6317 N N . LYS B 1 389 ? 6.734 25.469 4.023 1 94.31 389 LYS B N 1
ATOM 6318 C CA . LYS B 1 389 ? 7.469 24.609 3.102 1 94.31 389 LYS B CA 1
ATOM 6319 C C . LYS B 1 389 ? 8.188 23.484 3.85 1 94.31 389 LYS B C 1
ATOM 6321 O O . LYS B 1 389 ? 8.5 22.453 3.268 1 94.31 389 LYS B O 1
ATOM 6326 N N . MET B 1 390 ? 8.391 23.656 5.121 1 95.38 390 MET B N 1
ATOM 6327 C CA . MET B 1 390 ? 9.102 22.656 5.906 1 95.38 390 MET B CA 1
ATOM 6328 C C . MET B 1 390 ? 8.133 21.766 6.676 1 95.38 390 MET B C 1
ATOM 6330 O O . MET B 1 390 ? 8.531 20.75 7.234 1 95.38 390 MET B O 1
ATOM 6334 N N . ALA B 1 391 ? 6.844 22.203 6.625 1 95.69 391 ALA B N 1
ATOM 6335 C CA . ALA B 1 391 ? 5.844 21.375 7.305 1 95.69 391 ALA B CA 1
ATOM 6336 C C . ALA B 1 391 ? 5.703 20.016 6.633 1 95.69 391 ALA B C 1
ATOM 6338 O O . ALA B 1 391 ? 5.594 19.938 5.406 1 95.69 391 ALA B O 1
ATOM 6339 N N . HIS B 1 392 ? 5.711 18.969 7.375 1 95.69 392 HIS B N 1
ATOM 6340 C CA . HIS B 1 392 ? 5.5 17.578 6.949 1 95.69 392 HIS B CA 1
ATOM 6341 C C . HIS B 1 392 ? 6.691 17.062 6.156 1 95.69 392 HIS B C 1
ATOM 6343 O O . HIS B 1 392 ? 6.613 16 5.539 1 95.69 392 HIS B O 1
ATOM 6349 N N . GLN B 1 393 ? 7.801 17.797 6.141 1 95.81 393 GLN B N 1
ATOM 6350 C CA . GLN B 1 393 ? 8.992 17.375 5.406 1 95.81 393 GLN B CA 1
ATOM 6351 C C . GLN B 1 393 ? 10.055 16.828 6.355 1 95.81 393 GLN B C 1
ATOM 6353 O O . GLN B 1 393 ? 10.133 17.25 7.516 1 95.81 393 GLN B O 1
ATOM 6358 N N . ALA B 1 394 ? 10.867 15.906 5.812 1 95.44 394 ALA B N 1
ATOM 6359 C CA . ALA B 1 394 ? 12.07 15.547 6.566 1 95.44 394 ALA B CA 1
ATOM 6360 C C . ALA B 1 394 ? 12.977 16.766 6.762 1 95.44 394 ALA B C 1
ATOM 6362 O O . ALA B 1 394 ? 12.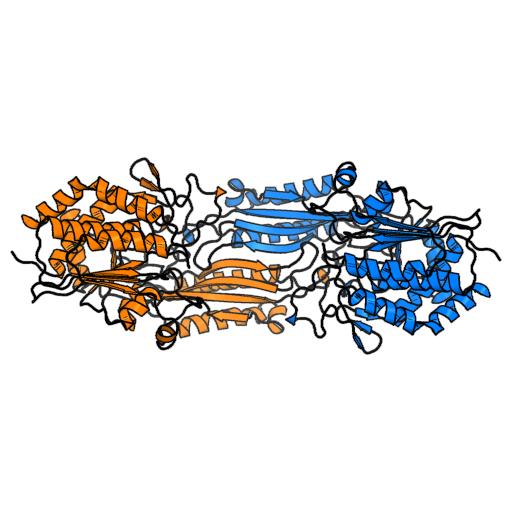953 17.703 5.957 1 95.44 394 ALA B O 1
ATOM 6363 N N . ASN B 1 395 ? 13.688 16.719 7.891 1 97.31 395 ASN B N 1
ATOM 6364 C CA . ASN B 1 395 ? 14.578 17.828 8.234 1 97.31 395 ASN B CA 1
ATOM 6365 C C . ASN B 1 395 ? 13.805 19.125 8.469 1 97.31 395 ASN B C 1
ATOM 6367 O O . ASN B 1 395 ? 14.258 20.203 8.086 1 97.31 395 ASN B O 1
ATOM 6371 N N . GLU B 1 396 ? 12.617 18.938 8.945 1 98.06 396 GLU B N 1
ATOM 6372 C CA . GLU B 1 396 ? 11.828 20.078 9.398 1 98.06 396 GLU B CA 1
ATOM 6373 C C . GLU B 1 396 ? 12.617 20.938 10.375 1 98.06 396 GLU B C 1
ATOM 6375 O O . GLU B 1 396 ? 13.367 20.422 11.195 1 98.06 396 GLU B O 1
ATOM 6380 N N . TYR B 1 397 ? 12.461 22.281 10.281 1 98.44 397 TYR B N 1
ATOM 6381 C CA . TYR B 1 397 ? 13.164 23.172 11.188 1 98.44 397 TYR B CA 1
ATOM 6382 C C . TYR B 1 397 ? 12.359 24.453 11.422 1 98.44 397 TYR B C 1
ATOM 6384 O O . TYR B 1 397 ? 11.375 24.703 10.727 1 98.44 397 TYR B O 1
ATOM 6392 N N . ILE B 1 398 ? 12.719 25.156 12.406 1 98.62 398 ILE B N 1
ATOM 6393 C CA . ILE B 1 398 ? 12.258 26.516 12.641 1 98.62 398 ILE B CA 1
ATOM 6394 C C . ILE B 1 398 ? 13.453 27.422 12.898 1 98.62 398 ILE B C 1
ATOM 6396 O O . ILE B 1 398 ? 14.461 27 13.453 1 98.62 398 ILE B O 1
ATOM 6400 N N . GLU B 1 399 ? 13.414 28.625 12.461 1 98.62 399 GLU B N 1
ATOM 6401 C CA . GLU B 1 399 ? 14.469 29.594 12.734 1 98.62 399 GLU B CA 1
ATOM 6402 C C . GLU B 1 399 ? 14.336 30.172 14.133 1 98.62 399 GLU B C 1
ATOM 6404 O O . GLU B 1 399 ? 13.273 30.688 14.5 1 98.62 399 GLU B O 1
ATOM 6409 N N . LYS B 1 400 ? 15.422 30.219 14.82 1 98.12 400 LYS B N 1
ATOM 6410 C CA . LYS B 1 400 ? 15.438 30.734 16.188 1 98.12 400 LYS B CA 1
ATOM 6411 C C . LYS B 1 400 ? 14.984 32.188 16.234 1 98.12 400 LYS B C 1
ATOM 6413 O O . LYS B 1 400 ? 14.172 32.562 17.078 1 98.12 400 LYS B O 1
ATOM 6418 N N . ASP B 1 401 ? 15.477 32.938 15.312 1 98.31 401 ASP B N 1
ATOM 6419 C CA . ASP B 1 401 ? 15.164 34.344 15.297 1 98.31 401 ASP B CA 1
ATOM 6420 C C . ASP B 1 401 ? 13.672 34.594 15.055 1 98.31 401 ASP B C 1
ATOM 6422 O O . ASP B 1 401 ? 13.07 35.469 15.664 1 98.31 401 ASP B O 1
ATOM 6426 N N . ALA B 1 402 ? 13.141 33.812 14.141 1 98.44 402 ALA B N 1
ATOM 6427 C CA . ALA B 1 402 ? 11.711 33.938 13.867 1 98.44 402 ALA B CA 1
ATOM 6428 C C . ALA B 1 402 ? 10.883 33.562 15.094 1 98.44 402 ALA B C 1
ATOM 6430 O O . ALA B 1 402 ? 9.859 34.188 15.375 1 98.44 402 ALA B O 1
ATOM 6431 N N . LEU B 1 403 ? 11.305 32.531 15.781 1 98.69 403 LEU B N 1
ATOM 6432 C CA . LEU B 1 403 ? 10.641 32.094 17 1 98.69 403 LEU B CA 1
ATOM 6433 C C . LEU B 1 403 ? 10.609 33.219 18.031 1 98.69 403 LEU B C 1
ATOM 6435 O O . LEU B 1 403 ? 9.555 33.531 18.578 1 98.69 403 LEU B O 1
ATOM 6439 N N . ILE B 1 404 ? 11.727 33.875 18.25 1 98.75 404 ILE B N 1
ATOM 6440 C CA . ILE B 1 404 ? 11.859 34.906 19.25 1 98.75 404 ILE B CA 1
ATOM 6441 C C . ILE B 1 404 ? 11.094 36.156 18.828 1 98.75 404 ILE B C 1
ATOM 6443 O O . ILE B 1 404 ? 10.391 36.781 19.625 1 98.75 404 ILE B O 1
ATOM 6447 N N . GLN B 1 405 ? 11.234 36.469 17.578 1 98.69 405 GLN B N 1
ATOM 6448 C CA . GLN B 1 405 ? 10.523 37.625 17.047 1 98.69 405 GLN B CA 1
ATOM 6449 C C . GLN B 1 405 ? 9.008 37.438 17.156 1 98.69 405 GLN B C 1
ATOM 6451 O O . GLN B 1 405 ? 8.281 38.375 17.5 1 98.69 405 GLN B O 1
ATOM 6456 N N . SER B 1 406 ? 8.578 36.281 16.828 1 98.75 406 SER B N 1
ATOM 6457 C CA . SER B 1 406 ? 7.156 35.969 16.938 1 98.75 406 SER B CA 1
ATOM 6458 C C . SER B 1 406 ? 6.672 36.125 18.375 1 98.75 406 SER B C 1
ATOM 6460 O O . SER B 1 406 ? 5.578 36.625 18.625 1 98.75 406 SER B O 1
ATOM 6462 N N . ALA B 1 407 ? 7.438 35.625 19.344 1 98.88 407 ALA B N 1
ATOM 6463 C CA . ALA B 1 407 ? 7.078 35.75 20.75 1 98.88 407 ALA B CA 1
ATOM 6464 C C . ALA B 1 407 ? 6.91 37.219 21.141 1 98.88 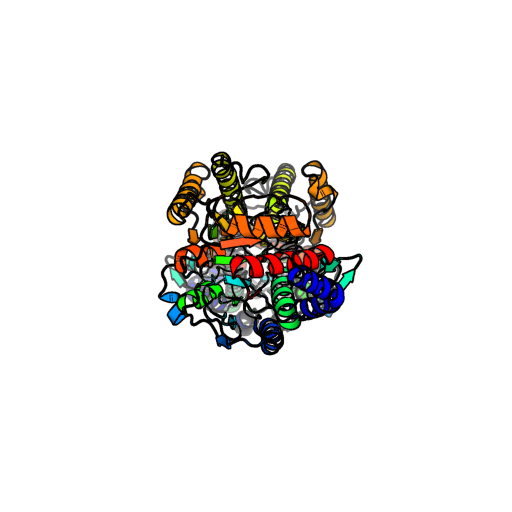407 ALA B C 1
ATOM 6466 O O . ALA B 1 407 ? 5.988 37.594 21.875 1 98.88 407 ALA B O 1
ATOM 6467 N N . LYS B 1 408 ? 7.77 38.094 20.625 1 98.81 408 LYS B N 1
ATOM 6468 C CA . LYS B 1 408 ? 7.684 39.5 20.906 1 98.81 408 LYS B CA 1
ATOM 6469 C C . LYS B 1 408 ? 6.422 40.125 20.312 1 98.81 408 LYS B C 1
ATOM 6471 O O . LYS B 1 408 ? 5.699 40.844 20.984 1 98.81 408 LYS B O 1
ATOM 6476 N N . ILE B 1 409 ? 6.172 39.781 19.094 1 98.88 409 ILE B N 1
ATOM 6477 C CA . ILE B 1 409 ? 5 40.312 18.406 1 98.88 409 ILE B CA 1
ATOM 6478 C C . ILE B 1 409 ? 3.73 39.844 19.109 1 98.88 409 ILE B C 1
ATOM 6480 O O . ILE B 1 409 ? 2.818 40.656 19.359 1 98.88 409 ILE B O 1
ATOM 6484 N N . ILE B 1 410 ? 3.689 38.594 19.469 1 98.88 410 ILE B N 1
ATOM 6485 C CA . ILE B 1 410 ? 2.516 38.031 20.094 1 98.88 410 ILE B CA 1
ATOM 6486 C C . ILE B 1 410 ? 2.312 38.656 21.484 1 98.88 410 ILE B C 1
ATOM 6488 O O . ILE B 1 410 ? 1.178 38.906 21.891 1 98.88 410 ILE B O 1
ATOM 6492 N N . SER B 1 411 ? 3.4 38.938 22.234 1 98.81 411 SER B N 1
ATOM 6493 C CA . SER B 1 411 ? 3.277 39.562 23.531 1 98.81 411 SER B CA 1
ATOM 6494 C C . SER B 1 411 ? 2.629 40.938 23.406 1 98.81 411 SER B C 1
ATOM 6496 O O . SER B 1 411 ? 1.726 41.281 24.172 1 98.81 411 SER B O 1
ATOM 6498 N N . LEU B 1 412 ? 3.102 41.688 22.422 1 98.62 412 LEU B N 1
ATOM 6499 C CA . LEU B 1 412 ? 2.52 43 22.203 1 98.62 412 LEU B CA 1
ATOM 6500 C C . LEU B 1 412 ? 1.068 42.875 21.75 1 98.62 412 LEU B C 1
ATOM 6502 O O . LEU B 1 412 ? 0.224 43.688 22.141 1 98.62 412 LEU B O 1
ATOM 6506 N N . PHE B 1 413 ? 0.803 41.938 20.938 1 98.75 413 PHE B N 1
ATOM 6507 C CA . PHE B 1 413 ? -0.554 41.688 20.469 1 98.75 413 PHE B CA 1
ATOM 6508 C C . PHE B 1 413 ? -1.483 41.406 21.641 1 98.75 413 PHE B C 1
ATOM 6510 O O . PHE B 1 413 ? -2.568 41.969 21.734 1 98.75 413 PHE B O 1
ATOM 6517 N N . ILE B 1 414 ? -1.011 40.469 22.5 1 98.81 414 ILE B N 1
ATOM 6518 C CA . ILE B 1 414 ? -1.796 40.125 23.688 1 98.81 414 ILE B CA 1
ATOM 6519 C C . ILE B 1 414 ? -2.072 41.375 24.5 1 98.81 414 ILE B C 1
ATOM 6521 O O . ILE B 1 414 ? -3.215 41.625 24.891 1 98.81 414 ILE B O 1
ATOM 6525 N N . MET B 1 415 ? -1.074 42.188 24.766 1 98.56 415 MET B N 1
ATOM 6526 C CA . MET B 1 415 ? -1.198 43.406 25.578 1 98.56 415 MET B CA 1
ATOM 6527 C C . MET B 1 415 ? -2.186 44.375 24.953 1 98.56 415 MET B C 1
ATOM 6529 O O . MET B 1 415 ? -3.049 44.938 25.656 1 98.56 415 MET B O 1
ATOM 6533 N N . ASN B 1 416 ? -2.031 44.531 23.672 1 98 416 ASN B N 1
ATOM 6534 C CA . ASN B 1 416 ? -2.869 45.5 22.984 1 98 416 ASN B CA 1
ATOM 6535 C C . ASN B 1 416 ? -4.312 45.031 22.875 1 98 416 ASN B C 1
ATOM 6537 O O . ASN B 1 416 ? -5.246 45.812 22.984 1 98 416 ASN B O 1
ATOM 6541 N N . TRP B 1 417 ? -4.516 43.781 22.594 1 98.56 417 TRP B N 1
ATOM 6542 C CA . TRP B 1 417 ? -5.855 43.219 22.422 1 98.56 417 TRP B CA 1
ATOM 6543 C C . TRP B 1 417 ? -6.594 43.156 23.766 1 98.56 417 TRP B C 1
ATOM 6545 O O . TRP B 1 417 ? -7.742 43.594 23.859 1 98.56 417 TRP B O 1
ATOM 6555 N N . CYS B 1 418 ? -5.914 42.625 24.766 1 98.5 418 CYS B N 1
ATOM 6556 C CA . CYS B 1 418 ? -6.535 42.406 26.078 1 98.5 418 CYS B CA 1
ATOM 6557 C C . CYS B 1 418 ? -6.516 43.688 26.906 1 98.5 418 CYS B C 1
ATOM 6559 O O . CYS B 1 418 ? -7.23 43.812 27.906 1 98.5 418 CYS B O 1
ATOM 6561 N N . ASP B 1 419 ? -5.746 44.625 26.484 1 97.38 419 ASP B N 1
ATOM 6562 C CA . ASP B 1 419 ? -5.465 45.781 27.312 1 97.38 419 ASP B CA 1
ATOM 6563 C C . ASP B 1 419 ? -4.758 45.406 28.609 1 97.38 419 ASP B C 1
ATOM 6565 O O . ASP B 1 419 ? -4.66 44.219 28.938 1 97.38 419 ASP B O 1
ATOM 6569 N N . TYR B 1 420 ? -4.129 46.406 29.219 1 95.94 420 TYR B N 1
ATOM 6570 C CA . TYR B 1 420 ? -3.4 46.125 30.453 1 95.94 420 TYR B CA 1
ATOM 6571 C C . TYR B 1 420 ? -3.375 47.344 31.344 1 95.94 420 TYR B C 1
ATOM 6573 O O . TYR B 1 420 ? -3.635 48.469 30.891 1 95.94 420 TYR B O 1
ATOM 6581 N N . GLU B 1 421 ? -3.094 47.125 32.562 1 90.94 421 GLU B N 1
ATOM 6582 C CA . GLU B 1 421 ? -3.02 48.219 33.531 1 90.94 421 GLU B CA 1
ATOM 6583 C C . GLU B 1 421 ? -1.741 49.031 33.344 1 90.94 421 GLU B C 1
ATOM 6585 O O . GLU B 1 421 ? -0.639 48.5 33.406 1 90.94 421 GLU B O 1
ATOM 6590 N N . ARG B 1 422 ? -1.987 50.375 33.062 1 82.12 422 ARG B N 1
ATOM 6591 C CA . ARG B 1 422 ? -0.86 51.312 32.906 1 82.12 422 ARG B CA 1
ATOM 6592 C C . ARG B 1 422 ? -0.395 51.844 34.25 1 82.12 422 ARG B C 1
ATOM 6594 O O . ARG B 1 422 ? -1.197 52 35.156 1 82.12 422 ARG B O 1
#